Protein AF-0000000066233505 (afdb_homodimer)

pLDDT: mean 95.92, std 7.42, range [32.66, 98.94]

InterPro domains:
  IPR002314 Aminoacyl-tRNA synthetase, class II (G/ P/ S/T) [PF00587] (242-421)
  IPR002317 Serine-tRNA ligase, type1 [MF_00176] (1-443)
  IPR002317 Serine-tRNA ligase, type1 [PIRSF001529] (1-445)
  IPR002317 Serine-tRNA ligase, type1 [PR00981] (285-297)
  IPR002317 Serine-tRNA ligase, type1 [PR00981] (297-310)
  IPR002317 Serine-tRNA ligase, type1 [PR00981] (337-350)
  IPR002317 Serine-tRNA ligase, type1 [PR00981] (354-370)
  IPR002317 Serine-tRNA ligase, type1 [PR00981] (372-388)
  IPR002317 Serine-tRNA ligase, type1 [PTHR11778] (1-444)
  IPR002317 Serine-tRNA ligase, type1 [TIGR00414] (1-438)
  IPR006195 Aminoacyl-tRNA synthetase, class II [PS50862] (199-431)
  IPR010978 Class I and II aminoacyl-tRNA synthetase, tRNA-binding arm [SSF46589] (1-115)
  IPR015866 Serine-tRNA synthetase, type1, N-terminal [PF02403] (1-109)
  IPR033729 Serine-tRNA ligase catalytic core domain [cd00770] (122-438)
  IPR042103 Serine-tRNA synthetase, type1, N-terminal domain superfamily [G3DSA:1.10.287.40] (1-107)
  IPR045864 Class II Aminoacyl-tRNA synthetase/Biotinyl protein ligase (BPL) and lipoyl protein ligase (LPL) [G3DSA:3.30.930.10] (108-455)
  IPR045864 Class II Aminoacyl-tRNA synthetase/Biotinyl protein ligase (BPL) and lipoyl protein ligase (LPL) [SSF55681] (157-446)

Organism: Thermococcus gammatolerans (strain DSM 15229 / JCM 11827 / EJ3) (NCBI:txid593117)

Sequence (910 aa):
MLDIKLIREKPELVKKDLIKRGETEKVKWIDEILELDRKWRENLKKINQLRKERNQLAVQIGKRKKAGEPIEDLLARSNEIVKQIEELEKEVEALKKKIDYYLWRLPNITHESVPVGKDDTENVPIRFWGKAKVWEGFLESFKEQSLGKMDYEVLSWRPRLHVDMLELLRGADLERAAKVSGSRFYYLLNELVILDLALIRFALDRLIEKGFTPVIPPYMVRRFVEEGATTFEDFEDVIYKVEGEDLYLIPTAEHPLAGMHANEILDGKDLPLLYVGVSPCFRKEAGTAGKDTKGIFRVHQFHKVEQFVYSRPEESWEWHEKIIANAEELFQELEIPYRVVNICTGDLGYVAAKKYDIEAWMAGQGKFREVVSASNCTDWQARRLNIRFRDKTHEKPKFVHTLNSTAIATSRAIVAILENHQTEEGVVKLPKALWKYTGFKEILPASMKEKCCQDMLDIKLIREKPELVKKDLIKRGETEKVKWIDEILELDRKWRENLKKINQLRKERNQLAVQIGKRKKAGEPIEDLLARSNEIVKQIEELEKEVEALKKKIDYYLWRLPNITHESVPVGKDDTENVPIRFWGKAKVWEGFLESFKEQSLGKMDYEVLSWRPRLHVDMLELLRGADLERAAKVSGSRFYYLLNELVILDLALIRFALDRLIEKGFTPVIPPYMVRRFVEEGATTFEDFEDVIYKVEGEDLYLIPTAEHPLAGMHANEILDGKDLPLLYVGVSPCFRKEAGTAGKDTKGIFRVHQFHKVEQFVYSRPEESWEWHEKIIANAEELFQELEIPYRVVNICTGDLGYVAAKKYDIEAWMAGQGKFREVVSASNCTDWQARRLNIRFRDKTHEKPKFVHTLNSTAIATSRAIVAILENHQTEEGVVKLPKALWKYTGFKEILPASMKEKCCQD

Nearest PDB structures (foldseek):
  2zr2-assembly1_A  TM=9.784E-01  e=4.433E-73  Pyrococcus horikoshii OT3
  2dq3-assembly1_B  TM=9.482E-01  e=4.885E-48  Aquifex aeolicus VF5
  6he3-assembly1_A  TM=9.000E-01  e=5.123E-45  Pseudomonas aeruginosa
  6h9x-assembly1_A  TM=8.844E-01  e=2.457E-43  Klebsiella pneumoniae
  6rlu-assembly1_B  TM=8.668E-01  e=4.268E-40  Trypanosoma brucei gambiense

Radius of gyration: 33.55 Å; Cα contacts (8 Å, |Δi|>4): 1856; chains: 2; bounding box: 93×102×81 Å

Secondary structure (DSSP, 8-state):
---HHHHHH-HHHHHHHHHHTT-GGGHHHHHHHHHHHHHHHHHHHHHHHHHHHHHHHHHHHHHHHHHT---HHHHHHHHHHHHHHHHHHHHHHHHHHHHHHHHTTSPPPPPTTSPP-SSGGG-EEEEEESEEEEEGGGHHHHHHHTTT-SEEEEESSPPPPHHHHHHHTT-EEHHHHHHHT-TT--EEETHHHHHHHHHHHHHHHHHHHTTPEEEE--SEE-HHHHHHHS-HHHHHHH-PBBTTSS-EE-SSTHHHHHHTTTT-EEEGGGPSEEEEEEEEEE---TT-TTSS-STTSS-SEEEEEEEEEEE-GGGHHHHHHHHHHHHHHHHHHTT--EEEEE--GGGS-SS-SEEEEEEEEETTTTEEEEEEEEEE-TTHHHHHHT-EEESSTTSPPEEPEEEEEEEEEHHHHHHHHHHHSB-TTS-EE--HHHHHHHS-SEE--HHHHHHHHH-/---HHHHHH-HHHHHHHHHHTT-GGGHHHHHHHHHHHHHHHHHHHHHHHHHHHHHHHHHHHHHHHHHT---HHHHHHHHHHHHHHHHHHHHHHHHHHHHHHHHTTSPPPPPTTSPP-SSGGG-EEEEEESEEEEEGGGHHHHHHHTTT-SEEEEESSPPPPHHHHHHHTT-EEHHHHHHHT-TT--EEETHHHHHHHHHHHHHHHHHHHTTPEEEE--SEE-HHHHHHHS-HHHHHHH-PBBTTSS-EE-SSTHHHHHHTTTT-EEEGGGPSEEEEEEEEEE---TT-TTSS-STTSS-SEEEEEEEEEEE-GGGHHHHHHHHHHHHHHHHHHTT--EEEEE--GGGS-SS-SEEEEEEEEETTTTEEEEEEEEEE-TTHHHHHHT-EEESSTTSPPEEPEEEEEEEEEHHHHHHHHHHHSB-TTS-EE--HHHHHHHS-SEE--HHHHHHHHH-

Structure (mmCIF, N/CA/C/O backbone):
data_AF-0000000066233505-model_v1
#
loop_
_entity.id
_entity.type
_entity.pdbx_description
1 polymer 'Serine--tRNA ligase'
#
loop_
_atom_site.group_PDB
_atom_site.id
_atom_site.type_symbol
_atom_site.label_atom_id
_atom_site.label_alt_id
_atom_site.label_comp_id
_atom_site.label_asym_id
_atom_site.label_entity_id
_atom_site.label_seq_id
_atom_site.pdbx_PDB_ins_code
_atom_site.Cartn_x
_atom_site.Cartn_y
_atom_site.Cartn_z
_atom_site.occupancy
_atom_site.B_iso_or_equiv
_atom_site.auth_seq_id
_atom_site.auth_comp_id
_atom_site.auth_asym_id
_atom_site.auth_atom_id
_atom_site.pdbx_PDB_model_num
ATOM 1 N N . MET A 1 1 ? 2.344 20.234 19.219 1 91.94 1 MET A N 1
ATOM 2 C CA . MET A 1 1 ? 2.016 20.516 20.609 1 91.94 1 MET A CA 1
ATOM 3 C C . MET A 1 1 ? 1.835 22 20.844 1 91.94 1 MET A C 1
ATOM 5 O O . MET A 1 1 ? 2.154 22.812 19.969 1 91.94 1 MET A O 1
ATOM 9 N N . LEU A 1 2 ? 1.35 22.359 22.016 1 94.12 2 LEU A N 1
ATOM 10 C CA . LEU A 1 2 ? 1.129 23.766 22.312 1 94.12 2 LEU A CA 1
ATOM 11 C C . LEU A 1 2 ? 2.441 24.469 22.672 1 94.12 2 LEU A C 1
ATOM 13 O O . LEU A 1 2 ? 3.334 23.844 23.266 1 94.12 2 LEU A O 1
ATOM 17 N N . ASP A 1 3 ? 2.479 25.672 22.281 1 93.75 3 ASP A N 1
ATOM 18 C CA . ASP A 1 3 ? 3.594 26.516 22.703 1 93.75 3 ASP A CA 1
ATOM 19 C C . ASP A 1 3 ? 3.561 26.75 24.219 1 93.75 3 ASP A C 1
ATOM 21 O O . ASP A 1 3 ? 2.582 27.297 24.734 1 93.75 3 ASP A O 1
ATOM 25 N N . ILE A 1 4 ? 4.59 26.438 24.828 1 94.81 4 ILE A N 1
ATOM 26 C CA . ILE A 1 4 ? 4.66 26.641 26.281 1 94.81 4 ILE A CA 1
ATOM 27 C C . ILE A 1 4 ? 4.508 28.109 26.609 1 94.81 4 ILE A C 1
ATOM 29 O O . ILE A 1 4 ? 3.967 28.469 27.656 1 94.81 4 ILE A O 1
ATOM 33 N N . LYS A 1 5 ? 4.926 28.969 25.75 1 95.19 5 LYS A N 1
ATOM 34 C CA . LYS A 1 5 ? 4.793 30.406 25.953 1 95.19 5 LYS A CA 1
ATOM 35 C C . LYS A 1 5 ? 3.326 30.812 26.031 1 95.19 5 LYS A C 1
ATOM 37 O O . LYS A 1 5 ? 2.967 31.719 26.781 1 95.19 5 LYS A O 1
ATOM 42 N N . LEU A 1 6 ? 2.572 30.188 25.188 1 95.94 6 LEU A N 1
ATOM 43 C CA . LEU A 1 6 ? 1.14 30.453 25.234 1 95.94 6 LEU A CA 1
ATOM 44 C C . LEU A 1 6 ? 0.559 30.109 26.594 1 95.94 6 LEU A C 1
ATOM 46 O O . LEU A 1 6 ? -0.254 30.859 27.141 1 95.94 6 LEU A O 1
ATOM 50 N N . ILE A 1 7 ? 0.954 29.016 27.109 1 96.5 7 ILE A N 1
ATOM 51 C CA . ILE A 1 7 ? 0.475 28.562 28.422 1 96.5 7 ILE A CA 1
ATOM 52 C C . ILE A 1 7 ? 0.943 29.531 29.5 1 96.5 7 ILE A C 1
ATOM 54 O O . ILE A 1 7 ? 0.195 29.844 30.422 1 96.5 7 ILE A O 1
ATOM 58 N N . ARG A 1 8 ? 2.105 30.047 29.328 1 96.06 8 ARG A N 1
ATOM 59 C CA . ARG A 1 8 ? 2.688 30.984 30.281 1 96.06 8 ARG A CA 1
ATOM 60 C C . ARG A 1 8 ? 1.953 32.312 30.266 1 96.06 8 ARG A C 1
ATOM 62 O O . ARG A 1 8 ? 1.652 32.906 31.312 1 96.06 8 ARG A O 1
ATOM 69 N N . GLU A 1 9 ? 1.676 32.719 29.125 1 96.75 9 GLU A N 1
ATOM 70 C CA . GLU A 1 9 ? 1.161 34.062 28.938 1 96.75 9 GLU A CA 1
ATOM 71 C C . GLU A 1 9 ? -0.361 34.094 29.047 1 96.75 9 GLU A C 1
ATOM 73 O O . GLU A 1 9 ? -0.935 35.094 29.516 1 96.75 9 GLU A O 1
ATOM 78 N N . LYS A 1 10 ? -0.975 33.062 28.594 1 97.12 10 LYS A N 1
ATOM 79 C CA . LYS A 1 10 ? -2.436 33.062 28.578 1 97.12 10 LYS A CA 1
ATOM 80 C C . LYS A 1 10 ? -2.975 31.719 29.094 1 97.12 10 LYS A C 1
ATOM 82 O O . LYS A 1 10 ? -3.756 31.047 28.406 1 97.12 10 LYS A O 1
ATOM 87 N N . PRO A 1 11 ? -2.666 31.375 30.312 1 97.44 11 PRO A N 1
ATOM 88 C CA . PRO A 1 11 ? -3.117 30.094 30.844 1 97.44 11 PRO A CA 1
ATOM 89 C C . PRO A 1 11 ? -4.641 29.953 30.859 1 97.44 11 PRO A C 1
ATOM 91 O O . PRO A 1 11 ? -5.168 28.875 30.625 1 97.44 11 PRO A O 1
ATOM 94 N N . GLU A 1 12 ? -5.332 31.094 31.094 1 97.38 12 GLU A N 1
ATOM 95 C CA . GLU A 1 12 ? -6.789 31.047 31.188 1 97.38 12 GLU A CA 1
ATOM 96 C C . GLU A 1 12 ? -7.414 30.734 29.828 1 97.38 12 GLU A C 1
ATOM 98 O O . GLU A 1 12 ? -8.453 30.062 29.766 1 97.38 12 GLU A O 1
ATOM 103 N N . LEU A 1 13 ? -6.844 31.219 28.844 1 97 13 LEU A N 1
ATOM 104 C CA . LEU A 1 13 ? -7.309 30.906 27.5 1 97 13 LEU A CA 1
ATOM 105 C C . LEU A 1 13 ? -7.234 29.406 27.234 1 97 13 LEU A C 1
ATOM 107 O O . LEU A 1 13 ? -8.172 28.828 26.688 1 97 13 LEU A O 1
ATOM 111 N N . VAL A 1 14 ? -6.145 28.781 27.609 1 97.81 14 VAL A N 1
ATOM 112 C CA . VAL A 1 14 ? -5.93 27.359 27.406 1 97.81 14 VAL A CA 1
ATOM 113 C C . VAL A 1 14 ? -6.918 26.547 28.25 1 97.81 14 VAL A C 1
ATOM 115 O O . VAL A 1 14 ? -7.527 25.594 27.766 1 97.81 14 VAL A O 1
ATOM 118 N N . LYS A 1 15 ? -7.086 26.969 29.484 1 97.81 15 LYS A N 1
ATOM 119 C CA . LYS A 1 15 ? -8.016 26.281 30.391 1 97.81 15 LYS A CA 1
ATOM 120 C C . LYS A 1 15 ? -9.445 26.344 29.844 1 97.81 15 LYS A C 1
ATOM 122 O O . LYS A 1 15 ? -10.148 25.328 29.844 1 97.81 15 LYS A O 1
ATOM 127 N N . LYS A 1 16 ? -9.836 27.516 29.406 1 97.31 16 LYS A N 1
ATOM 128 C CA . LYS A 1 16 ? -11.188 27.703 28.875 1 97.31 16 LYS A CA 1
ATOM 129 C C . LYS A 1 16 ? -11.406 26.812 27.656 1 97.31 16 LYS A C 1
ATOM 131 O O . LYS A 1 16 ? -12.5 26.281 27.453 1 97.31 16 LYS A O 1
ATOM 136 N N . ASP A 1 17 ? -10.422 26.75 26.812 1 97.19 17 ASP A N 1
ATOM 137 C CA . ASP A 1 17 ? -10.531 25.922 25.609 1 97.19 17 ASP A CA 1
ATOM 138 C C . ASP A 1 17 ? -10.648 24.438 25.969 1 97.19 17 ASP A C 1
ATOM 140 O O . ASP A 1 17 ? -11.367 23.703 25.297 1 97.19 17 ASP A O 1
ATOM 14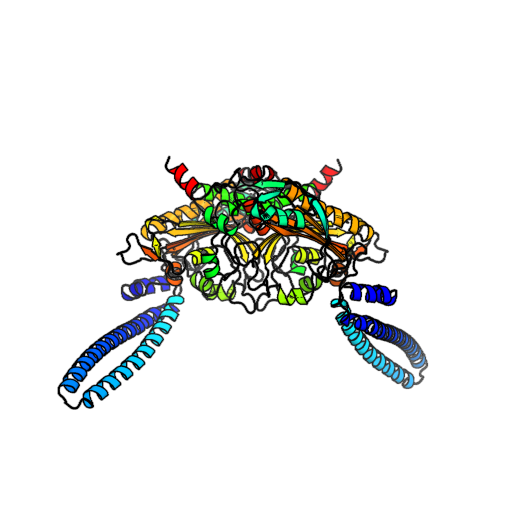4 N N . LEU A 1 18 ? -9.852 23.984 26.969 1 97.25 18 LEU A N 1
ATOM 145 C CA . LEU A 1 18 ? -9.945 22.609 27.438 1 97.25 18 LEU A CA 1
ATOM 146 C C . LEU A 1 18 ? -11.359 22.297 27.906 1 97.25 18 LEU A C 1
ATOM 148 O O . LEU A 1 18 ? -11.883 21.203 27.641 1 97.25 18 LEU A O 1
ATOM 152 N N . ILE A 1 19 ? -11.93 23.234 28.578 1 96.19 19 ILE A N 1
ATOM 153 C CA . ILE A 1 19 ? -13.297 23.062 29.062 1 96.19 19 ILE A CA 1
ATOM 154 C C . ILE A 1 19 ? -14.258 22.969 27.891 1 96.19 19 ILE A C 1
ATOM 156 O O . ILE A 1 19 ? -15.133 22.109 27.859 1 96.19 19 ILE A O 1
ATOM 160 N N . LYS A 1 20 ? -14.078 23.875 27 1 95 20 LYS A N 1
ATOM 161 C CA . LYS A 1 20 ? -14.898 23.891 25.781 1 95 20 LYS A CA 1
ATOM 162 C C . LYS A 1 20 ? -14.836 22.562 25.062 1 95 20 LYS A C 1
ATOM 164 O O . LYS A 1 20 ? -15.828 22.109 24.484 1 95 20 LYS A O 1
ATOM 169 N N . ARG A 1 21 ? -13.703 21.828 25.062 1 95.12 21 ARG A N 1
ATOM 170 C CA . ARG A 1 21 ? -13.484 20.562 24.375 1 95.12 21 ARG A CA 1
ATOM 171 C C . ARG A 1 21 ? -13.93 19.391 25.234 1 95.12 21 ARG A C 1
ATOM 173 O O . ARG A 1 21 ? -13.898 18.234 24.781 1 95.12 21 ARG A O 1
ATOM 180 N N . GLY A 1 22 ? -14.273 19.656 26.438 1 92.12 22 GLY A N 1
ATOM 181 C CA . GLY A 1 22 ? -14.711 18.609 27.344 1 92.12 22 GLY A CA 1
ATOM 182 C C . GLY A 1 22 ? -13.562 17.922 28.062 1 92.12 22 GLY A C 1
ATOM 183 O O . GLY A 1 22 ? -13.742 16.859 28.656 1 92.12 22 GLY A O 1
ATOM 184 N N . GLU A 1 23 ? -12.344 18.5 27.984 1 93.5 23 GLU A N 1
ATOM 185 C CA . GLU A 1 23 ? -11.156 17.953 28.641 1 93.5 23 GLU A CA 1
ATOM 186 C C . GLU A 1 23 ? -10.953 18.562 30.016 1 93.5 23 GLU A C 1
ATOM 188 O O . GLU A 1 23 ? -9.867 19.062 30.328 1 93.5 23 GLU A O 1
ATOM 193 N N . THR A 1 24 ? -11.836 18.375 30.859 1 93.88 24 THR A N 1
ATOM 194 C CA . THR A 1 24 ? -11.867 19.062 32.156 1 93.88 24 THR A CA 1
ATOM 195 C C . THR A 1 24 ? -10.758 18.531 33.062 1 93.88 24 THR A C 1
ATOM 197 O O . THR A 1 24 ? -10.195 19.281 33.844 1 93.88 24 THR A O 1
ATOM 200 N N . GLU A 1 25 ? -10.43 17.312 32.906 1 94.44 25 GLU A N 1
ATOM 201 C CA . GLU A 1 25 ? -9.422 16.703 33.75 1 94.44 25 GLU A CA 1
ATOM 202 C C . GLU A 1 25 ? -8.031 17.281 33.469 1 94.44 25 GLU A C 1
ATOM 204 O O . GLU A 1 25 ? -7.16 17.25 34.344 1 94.44 25 GLU A O 1
ATOM 209 N N . LYS A 1 26 ? -7.895 17.859 32.344 1 96.19 26 LYS A N 1
ATOM 210 C CA . LYS A 1 26 ? -6.57 18.328 31.953 1 96.19 26 LYS A CA 1
ATOM 211 C C . LYS A 1 26 ? -6.383 19.797 32.344 1 96.19 26 LYS A C 1
ATOM 213 O O . LYS A 1 26 ? -5.285 20.344 32.188 1 96.19 26 LYS A O 1
ATOM 218 N N . VAL A 1 27 ? -7.367 20.406 32.844 1 97.25 27 VAL A N 1
ATOM 219 C CA . VAL A 1 27 ? -7.27 21.797 33.281 1 97.25 27 VAL A CA 1
ATOM 220 C C . VAL A 1 27 ? -6.195 21.922 34.344 1 97.25 27 VAL A C 1
ATOM 222 O O . VAL A 1 27 ? -5.422 22.891 34.344 1 97.25 27 VAL A O 1
ATOM 225 N N . LYS A 1 28 ? -6.133 20.922 35.219 1 96.75 28 LYS A N 1
ATOM 226 C CA . LYS A 1 28 ? -5.156 20.938 36.312 1 96.75 28 LYS A CA 1
ATOM 227 C C . LYS A 1 28 ? -3.734 20.812 35.781 1 96.75 28 LYS A C 1
ATOM 229 O O . LYS A 1 28 ? -2.781 21.25 36.438 1 96.75 28 LYS A O 1
ATOM 234 N N . TRP A 1 29 ? -3.633 20.203 34.625 1 97.38 29 TRP A N 1
ATOM 235 C CA . TRP A 1 29 ? -2.316 20.047 34 1 97.38 29 TRP A CA 1
ATOM 236 C C . TRP A 1 29 ? -1.686 21.391 33.688 1 97.38 29 TRP A C 1
ATOM 238 O O . TRP A 1 29 ? -0.46 21.531 33.719 1 97.38 29 TRP A O 1
ATOM 248 N N . ILE A 1 30 ? -2.49 22.391 33.406 1 97.69 30 ILE A N 1
ATOM 249 C CA . ILE A 1 30 ? -1.989 23.719 33.062 1 97.69 30 ILE A CA 1
ATOM 250 C C . ILE A 1 30 ? -1.25 24.328 34.25 1 97.69 30 ILE A C 1
ATOM 252 O O . ILE A 1 30 ? -0.148 24.859 34.094 1 97.69 30 ILE A O 1
ATOM 256 N N . ASP A 1 31 ? -1.812 24.172 35.406 1 96.94 31 ASP A N 1
ATOM 257 C CA . ASP A 1 31 ? -1.163 24.672 36.594 1 96.94 31 ASP A CA 1
ATOM 258 C C . ASP A 1 31 ? 0.126 23.906 36.906 1 96.94 31 ASP A C 1
ATOM 260 O O . ASP A 1 31 ? 1.127 24.5 37.312 1 96.94 31 ASP A O 1
ATOM 264 N N . GLU A 1 32 ? -0.002 22.688 36.719 1 97.25 32 GLU A N 1
ATOM 265 C CA . GLU A 1 32 ? 1.181 21.859 36.938 1 97.25 32 GLU A CA 1
ATOM 266 C C . GLU A 1 32 ? 2.305 22.25 35.969 1 97.25 32 GLU A C 1
ATOM 268 O O . GLU A 1 32 ? 3.469 22.328 36.375 1 97.25 32 GLU A O 1
ATOM 273 N N . ILE A 1 33 ? 1.973 22.469 34.719 1 97.94 33 ILE A N 1
ATOM 274 C CA . ILE A 1 33 ? 2.953 22.859 33.719 1 97.94 33 ILE A CA 1
ATOM 275 C C . ILE A 1 33 ? 3.596 24.188 34.125 1 97.94 33 ILE A C 1
ATOM 277 O O . ILE A 1 33 ? 4.812 24.344 34 1 97.94 33 ILE A O 1
ATOM 281 N N . LEU A 1 34 ? 2.775 25.125 34.562 1 97.75 34 LEU A N 1
ATOM 282 C CA . LEU A 1 34 ? 3.275 26.438 34.969 1 97.75 34 LEU A CA 1
ATOM 283 C C . LEU A 1 34 ? 4.27 26.312 36.125 1 97.75 34 LEU A C 1
ATOM 285 O O . LEU A 1 34 ? 5.301 26.984 36.125 1 97.75 34 LEU A O 1
ATOM 289 N N . GLU A 1 35 ? 3.971 25.438 37.062 1 97.88 35 GLU A N 1
ATOM 290 C CA . GLU A 1 35 ? 4.863 25.219 38.188 1 97.88 35 GLU A CA 1
ATOM 291 C C . GLU A 1 35 ? 6.172 24.578 37.75 1 97.88 35 GLU A C 1
ATOM 293 O O . GLU A 1 35 ? 7.254 25.016 38.156 1 97.88 35 GLU A O 1
ATOM 298 N N . LEU A 1 36 ? 6.012 23.562 37 1 98.19 36 LEU A N 1
ATOM 299 C CA . LEU A 1 36 ? 7.188 22.875 36.5 1 98.19 36 LEU A CA 1
ATOM 300 C C . LEU A 1 36 ? 8.055 23.797 35.656 1 98.19 36 LEU A C 1
ATOM 302 O O . LEU A 1 36 ? 9.281 23.781 35.75 1 98.19 36 LEU A O 1
ATOM 306 N N . ASP A 1 37 ? 7.422 24.578 34.812 1 97.31 37 ASP A N 1
ATOM 307 C CA . ASP A 1 37 ? 8.125 25.516 33.938 1 97.31 37 ASP A CA 1
ATOM 308 C C . ASP A 1 37 ? 8.883 26.562 34.75 1 97.31 37 ASP A C 1
ATOM 310 O O . ASP A 1 37 ? 10.008 26.922 34.406 1 97.31 37 ASP A O 1
ATOM 314 N N . ARG A 1 38 ? 8.273 27.031 35.781 1 97.38 38 ARG A N 1
ATOM 315 C CA . ARG A 1 38 ? 8.922 28 36.656 1 97.38 38 ARG A CA 1
ATOM 316 C C . ARG A 1 38 ? 10.18 27.391 37.281 1 97.38 38 ARG A C 1
ATOM 318 O O . ARG A 1 38 ? 11.242 28.016 37.281 1 97.38 38 ARG A O 1
ATOM 325 N N . LYS A 1 39 ? 10.016 26.25 37.812 1 97.88 39 LYS A N 1
ATOM 326 C CA . LYS A 1 39 ? 11.148 25.562 38.406 1 97.88 39 LYS A CA 1
ATOM 327 C C . LYS A 1 39 ? 12.258 25.328 37.406 1 97.88 39 LYS A C 1
ATOM 329 O O . LYS A 1 39 ? 13.438 25.469 37.719 1 97.88 39 LYS A O 1
ATOM 334 N N . TRP A 1 40 ? 11.859 24.906 36.25 1 97.62 40 TRP A N 1
ATOM 335 C CA . TRP A 1 40 ? 12.805 24.656 35.156 1 97.62 40 TRP A CA 1
ATOM 336 C C . TRP A 1 40 ? 13.602 25.906 34.812 1 97.62 40 TRP A C 1
ATOM 338 O O . TRP A 1 40 ? 14.836 25.875 34.75 1 97.62 40 TRP A O 1
ATOM 348 N N . ARG A 1 41 ? 12.945 27.047 34.719 1 96.62 41 ARG A N 1
ATOM 349 C CA . ARG A 1 41 ? 13.586 28.312 34.375 1 96.62 41 ARG A CA 1
ATOM 350 C C . ARG A 1 41 ? 14.477 28.781 35.5 1 96.62 41 ARG A C 1
ATOM 352 O O . ARG A 1 41 ? 15.562 29.328 35.281 1 96.62 41 ARG A O 1
ATOM 359 N N . GLU A 1 42 ? 14.055 28.578 36.688 1 97.62 42 GLU A N 1
ATOM 360 C CA . GLU A 1 42 ? 14.852 28.953 37.844 1 97.62 42 GLU A CA 1
ATOM 361 C C . GLU A 1 42 ? 16.141 28.156 37.906 1 97.62 42 GLU A C 1
ATOM 363 O O . GLU A 1 42 ? 17.219 28.703 38.188 1 97.62 42 GLU A O 1
ATOM 368 N N . ASN A 1 43 ? 15.906 26.859 37.688 1 97.94 43 ASN A N 1
ATOM 369 C CA . ASN A 1 43 ? 17.078 26 37.719 1 97.94 43 ASN A CA 1
ATOM 370 C C . ASN A 1 43 ? 18.062 26.359 36.594 1 97.94 43 ASN A C 1
ATOM 372 O O . ASN A 1 43 ? 19.281 26.312 36.781 1 97.94 43 ASN A O 1
ATOM 376 N N . LEU A 1 44 ? 17.578 26.719 35.469 1 97.12 44 LEU A N 1
ATOM 377 C CA . LEU A 1 44 ? 18.438 27.141 34.375 1 97.12 44 LEU A CA 1
ATOM 378 C C . LEU A 1 44 ? 19.188 28.406 34.719 1 97.12 44 LEU A C 1
ATOM 380 O O . LEU A 1 44 ? 20.375 28.547 34.406 1 97.12 44 LEU A O 1
ATOM 384 N N . LYS A 1 45 ? 18.531 29.297 35.375 1 97.06 45 LYS A N 1
ATOM 385 C CA . LYS A 1 45 ? 19.172 30.531 35.812 1 97.06 45 LYS A CA 1
ATOM 386 C C . LYS A 1 45 ? 20.281 30.25 36.812 1 97.06 45 LYS A C 1
ATOM 388 O O . LYS A 1 45 ? 21.359 30.844 36.75 1 97.06 45 LYS A O 1
ATOM 393 N N . LYS A 1 46 ? 19.984 29.406 37.719 1 97.5 46 LYS A N 1
ATOM 394 C CA . LYS A 1 46 ? 20.969 29.016 38.719 1 97.5 46 LYS A CA 1
ATOM 395 C C . LYS A 1 46 ? 22.188 28.391 38.062 1 97.5 46 LYS A C 1
ATOM 397 O O . LYS A 1 46 ? 23.328 28.672 38.469 1 97.5 46 LYS A O 1
ATOM 402 N N . ILE A 1 47 ? 21.938 27.531 37.156 1 97.44 47 ILE A N 1
ATOM 403 C CA . ILE A 1 47 ? 23.031 26.875 36.438 1 97.44 47 ILE A CA 1
ATOM 404 C C . ILE A 1 47 ? 23.891 27.922 35.75 1 97.44 47 ILE A C 1
ATOM 406 O O . ILE A 1 47 ? 25.125 27.859 35.812 1 97.44 47 ILE A O 1
ATOM 410 N N . ASN A 1 48 ? 23.281 28.875 35.125 1 97.06 48 ASN A N 1
ATOM 411 C CA . ASN A 1 48 ? 24.016 29.938 34.438 1 97.06 48 ASN A CA 1
ATOM 412 C C . ASN A 1 48 ? 24.812 30.781 35.406 1 97.06 48 ASN A C 1
ATOM 414 O O . ASN A 1 48 ? 25.938 31.188 35.125 1 97.06 48 ASN A O 1
ATOM 418 N N . GLN A 1 49 ? 24.297 31.016 36.531 1 97.25 49 GLN A N 1
ATOM 419 C CA . GLN A 1 49 ? 25 31.766 37.562 1 97.25 49 GLN A CA 1
ATOM 420 C C . GLN A 1 49 ? 26.203 30.984 38.094 1 97.25 49 GLN A C 1
ATOM 422 O O . GLN A 1 49 ? 27.281 31.562 38.312 1 97.25 49 GLN A O 1
ATOM 427 N N . LEU A 1 50 ? 25.953 29.719 38.281 1 97.12 50 LEU A N 1
ATOM 428 C CA . LEU A 1 50 ? 27.031 28.859 38.781 1 97.12 50 LEU A CA 1
ATOM 429 C C . LEU A 1 50 ? 28.141 28.734 37.75 1 97.12 50 LEU A C 1
ATOM 431 O O . LEU A 1 50 ? 29.328 28.703 38.125 1 97.12 50 LEU A O 1
ATOM 435 N N . ARG A 1 51 ? 27.812 28.672 36.531 1 96.38 51 ARG A N 1
ATOM 436 C CA . ARG A 1 51 ? 28.812 28.609 35.469 1 96.38 51 ARG A CA 1
ATOM 437 C C . ARG A 1 51 ? 29.641 29.891 35.438 1 96.38 51 ARG A C 1
ATOM 439 O O . ARG A 1 51 ? 30.859 29.844 35.25 1 96.38 51 ARG A O 1
ATOM 446 N N . LYS A 1 52 ? 28.984 31.016 35.688 1 96.25 52 LYS A N 1
ATOM 447 C CA . LYS A 1 52 ? 29.672 32.281 35.75 1 96.25 52 LYS A CA 1
ATOM 448 C C . LYS A 1 52 ? 30.641 32.312 36.938 1 96.25 52 LYS A C 1
ATOM 450 O O . LYS A 1 52 ? 31.781 32.781 36.812 1 96.25 52 LYS A O 1
ATOM 455 N N . GLU A 1 53 ? 30.141 31.906 38 1 96.12 53 GLU A N 1
ATOM 456 C CA . GLU A 1 53 ? 30.984 31.844 39.188 1 96.12 53 GLU A CA 1
ATOM 457 C C . GLU A 1 53 ? 32.188 30.922 39 1 96.12 53 GLU A C 1
ATOM 459 O O . GLU A 1 53 ? 33.281 31.234 39.438 1 96.12 53 GLU A O 1
ATOM 464 N N . ARG A 1 54 ? 31.969 29.812 38.375 1 95 54 ARG A N 1
ATOM 465 C CA . ARG A 1 54 ? 33.031 28.859 38.125 1 95 54 ARG A CA 1
ATOM 466 C C . ARG A 1 54 ? 34.094 29.469 37.219 1 95 54 ARG A C 1
ATOM 468 O O . ARG A 1 54 ? 35.312 29.25 37.438 1 95 54 ARG A O 1
ATOM 475 N N . ASN A 1 55 ? 33.656 30.234 36.312 1 94.94 55 ASN A N 1
ATOM 476 C CA . ASN A 1 55 ? 34.594 30.922 35.406 1 94.94 55 ASN A CA 1
ATOM 477 C C . ASN A 1 55 ? 35.406 31.953 36.156 1 94.94 55 ASN A C 1
ATOM 479 O O . ASN A 1 55 ? 36.594 32.094 35.906 1 94.94 55 ASN A O 1
ATOM 483 N N . GLN A 1 56 ? 34.75 32.656 37.062 1 95.44 56 GLN A N 1
ATOM 484 C CA . GLN A 1 56 ? 35.469 33.625 37.875 1 95.44 56 GLN A CA 1
ATOM 485 C C . GLN A 1 56 ? 36.469 32.969 38.781 1 95.44 56 GLN A C 1
ATOM 487 O O . GLN A 1 56 ? 37.594 33.469 38.969 1 95.44 56 GLN A O 1
ATOM 492 N N . LEU A 1 57 ? 36.062 31.828 39.312 1 94.75 57 LEU A N 1
ATOM 493 C CA . LEU A 1 57 ? 36.969 31.062 40.188 1 94.75 57 LEU A CA 1
ATOM 494 C C . LEU A 1 57 ? 38.188 30.562 39.375 1 94.75 57 LEU A C 1
ATOM 496 O O . LEU A 1 57 ? 39.281 30.531 39.906 1 94.75 57 LEU A O 1
ATOM 500 N N . ALA A 1 58 ? 37.969 30.172 38.188 1 93.62 58 ALA A N 1
ATOM 501 C CA . ALA A 1 58 ? 39.062 29.672 37.344 1 93.62 58 ALA A CA 1
ATOM 502 C C . ALA A 1 58 ? 40.094 30.766 37.094 1 93.62 58 ALA A C 1
ATOM 504 O O . ALA A 1 58 ? 41.281 30.5 37.094 1 93.62 58 ALA A O 1
ATOM 505 N N . VAL A 1 59 ? 39.562 32 36.938 1 94.31 59 VAL A N 1
ATOM 506 C CA . VAL A 1 59 ? 40.469 33.156 36.75 1 94.31 59 VAL A CA 1
ATOM 507 C C . VAL A 1 59 ? 41.25 33.406 38.031 1 94.31 59 VAL A C 1
ATOM 509 O O . VAL A 1 59 ? 42.469 33.656 38 1 94.31 59 VAL A O 1
ATOM 512 N N . GLN A 1 60 ? 40.594 33.344 39.156 1 94.69 60 GLN A N 1
ATOM 513 C CA . GLN A 1 60 ? 41.25 33.562 40.438 1 94.69 60 GLN A CA 1
ATOM 514 C C . GLN A 1 60 ? 42.281 32.5 40.75 1 94.69 60 GLN A C 1
ATOM 516 O O . GLN A 1 60 ? 43.344 32.781 41.281 1 94.69 60 GLN A O 1
ATOM 521 N N . ILE A 1 61 ? 41.969 31.297 40.438 1 94.12 61 ILE A N 1
ATOM 522 C CA . ILE A 1 61 ? 42.875 30.172 40.625 1 94.12 61 ILE A CA 1
ATOM 523 C C . ILE A 1 61 ? 44.156 30.391 39.781 1 94.12 61 ILE A C 1
ATOM 525 O O . ILE A 1 61 ? 45.25 30.172 40.281 1 94.12 61 ILE A O 1
ATOM 529 N N . GLY A 1 62 ? 43.969 30.891 38.625 1 92.19 62 GLY A N 1
ATOM 530 C CA . GLY A 1 62 ? 45.125 31.172 37.75 1 92.19 62 GLY A CA 1
ATOM 531 C C . GLY A 1 62 ? 46.031 32.25 38.312 1 92.19 62 GLY A C 1
ATOM 532 O O . GLY A 1 62 ? 47.25 32.125 38.281 1 92.19 62 GLY A O 1
ATOM 533 N N . LYS A 1 63 ? 45.406 33.281 38.812 1 94.12 63 LYS A N 1
ATOM 534 C CA . LYS A 1 63 ? 46.156 34.375 39.375 1 94.12 63 LYS A CA 1
ATOM 535 C C . LYS A 1 63 ? 46.906 33.969 40.625 1 94.12 63 LYS A C 1
ATOM 537 O O . LYS A 1 63 ? 48.094 34.312 40.781 1 94.12 63 LYS A O 1
ATOM 542 N N . ARG A 1 64 ? 46.281 33.219 41.5 1 93.94 64 ARG A N 1
ATOM 543 C CA . ARG A 1 64 ? 46.938 32.781 42.75 1 93.94 64 ARG A CA 1
ATOM 544 C C . ARG A 1 64 ? 48.062 31.797 42.469 1 93.94 64 ARG A C 1
ATOM 546 O O . ARG A 1 64 ? 49.062 31.797 43.156 1 93.94 64 ARG A O 1
ATOM 553 N N . LYS A 1 65 ? 47.844 30.953 41.5 1 92.25 65 LYS A N 1
ATOM 554 C CA . LYS A 1 65 ? 48.875 30 41.094 1 92.25 65 LYS A CA 1
ATOM 555 C C . LYS A 1 65 ? 50.125 30.734 40.625 1 92.25 65 LYS A C 1
ATOM 557 O O . LYS A 1 65 ? 51.25 30.359 40.969 1 92.25 65 LYS A O 1
ATOM 562 N N . LYS A 1 66 ? 49.906 31.797 39.906 1 93.06 66 LYS A N 1
ATOM 563 C CA . LYS A 1 66 ? 51 32.594 39.406 1 93.06 66 LYS A CA 1
ATOM 564 C C . LYS A 1 66 ? 51.719 33.344 40.531 1 93.06 66 LYS A C 1
ATOM 566 O O . LYS A 1 66 ? 52.938 33.594 40.438 1 93.06 66 LYS A O 1
ATOM 571 N N . ALA A 1 67 ? 50.969 33.656 41.5 1 94.38 67 ALA A N 1
ATOM 572 C CA . ALA A 1 67 ? 51.531 34.406 42.625 1 94.38 67 ALA A CA 1
ATOM 573 C C . ALA A 1 67 ? 52.094 33.469 43.656 1 94.38 67 ALA A C 1
ATOM 575 O O . ALA A 1 67 ? 52.656 33.938 44.656 1 94.38 67 ALA A O 1
ATOM 576 N N . GLY A 1 68 ? 51.969 32.219 43.5 1 92 68 GLY A N 1
ATOM 577 C CA . GLY A 1 68 ? 52.5 31.234 44.438 1 92 68 GLY A CA 1
ATOM 578 C C . GLY A 1 68 ? 51.688 31.078 45.688 1 92 68 GLY A C 1
ATOM 579 O O . GLY A 1 68 ? 52.188 30.656 46.719 1 92 68 GLY A O 1
ATOM 580 N N . GLU A 1 69 ? 50.438 31.469 45.594 1 93.5 69 GLU A N 1
ATOM 581 C CA . GLU A 1 69 ? 49.5 31.406 46.719 1 93.5 69 GLU A CA 1
ATOM 582 C C . GLU A 1 69 ? 48.719 30.109 46.719 1 93.5 69 GLU A C 1
ATOM 584 O O . GLU A 1 69 ? 48.531 29.484 45.656 1 93.5 69 GLU A O 1
ATOM 589 N N . PRO A 1 70 ? 48.375 29.641 47.906 1 93.12 70 PRO A N 1
ATOM 590 C CA . PRO A 1 70 ? 47.594 28.406 47.969 1 93.12 70 PRO A CA 1
ATOM 591 C C . PRO A 1 70 ? 46.219 28.531 47.281 1 93.12 70 PRO A C 1
ATOM 593 O O . PRO A 1 70 ? 45.562 29.578 47.406 1 93.12 70 PRO A O 1
ATOM 596 N N . ILE A 1 71 ? 45.812 27.5 46.562 1 93.81 71 ILE A N 1
ATOM 597 C CA . ILE A 1 71 ? 44.562 27.594 45.75 1 93.81 71 ILE A CA 1
ATOM 598 C C . ILE A 1 71 ? 43.594 26.5 46.219 1 93.81 71 ILE A C 1
ATOM 600 O O . ILE A 1 71 ? 42.562 26.312 45.562 1 93.81 71 ILE A O 1
ATOM 604 N N . GLU A 1 72 ? 43.875 25.812 47.188 1 92.12 72 GLU A N 1
ATOM 605 C CA . GLU A 1 72 ? 43.094 24.656 47.625 1 92.12 72 GLU A CA 1
ATOM 606 C C . GLU A 1 72 ? 41.656 25.047 47.938 1 92.12 72 GLU A C 1
ATOM 608 O O . GLU A 1 72 ? 40.719 24.297 47.625 1 92.12 72 GLU A O 1
ATOM 613 N N . ASP A 1 73 ? 41.5 26.25 48.469 1 92.69 73 ASP A N 1
ATOM 614 C CA . ASP A 1 73 ? 40.156 26.719 48.844 1 92.69 73 ASP A CA 1
ATOM 615 C C . ASP A 1 73 ? 39.344 27.016 47.594 1 92.69 73 ASP A C 1
ATOM 617 O O . ASP A 1 73 ? 38.156 26.672 47.5 1 92.69 73 ASP A O 1
ATOM 621 N N . LEU A 1 74 ? 39.969 27.547 46.594 1 94.44 74 LEU A N 1
ATOM 622 C CA . LEU A 1 74 ? 39.312 27.875 45.312 1 94.44 74 LEU A CA 1
ATOM 623 C C . LEU A 1 74 ? 38.969 26.609 44.531 1 94.44 74 LEU A C 1
ATOM 625 O O . LEU A 1 74 ? 37.906 26.531 43.906 1 94.44 74 LEU A O 1
ATOM 629 N N . LEU A 1 75 ? 39.812 25.656 44.688 1 93.44 75 LEU A N 1
ATOM 630 C CA . LEU A 1 75 ? 39.594 24.391 44 1 93.44 75 LEU A CA 1
ATOM 631 C C . LEU A 1 75 ? 38.438 23.641 44.625 1 93.44 75 LEU A C 1
ATOM 633 O O . LEU A 1 75 ? 37.625 23.016 43.938 1 93.44 75 LEU A O 1
ATOM 637 N N . ALA A 1 76 ? 38.438 23.734 45.906 1 94.38 76 ALA A N 1
ATOM 638 C CA . ALA A 1 76 ? 37.344 23.078 46.594 1 94.38 76 ALA A CA 1
ATOM 639 C C . ALA A 1 76 ? 36 23.703 46.25 1 94.38 76 ALA A C 1
ATOM 641 O O . ALA A 1 76 ? 35 23 46.062 1 94.38 76 ALA A O 1
ATOM 642 N N . ARG A 1 77 ? 36 24.969 46.094 1 95.12 77 ARG A N 1
ATOM 643 C CA . ARG A 1 77 ? 34.781 25.672 45.719 1 95.12 77 ARG A CA 1
ATOM 644 C C . ARG A 1 77 ? 34.375 25.359 44.281 1 95.12 77 ARG A C 1
ATOM 646 O O . ARG A 1 77 ? 33.188 25.188 44 1 95.12 77 ARG A O 1
ATOM 653 N N . SER A 1 78 ? 35.312 25.297 43.469 1 94.69 78 SER A N 1
ATOM 654 C CA . SER A 1 78 ? 35.062 24.969 42.062 1 94.69 78 SER A CA 1
ATOM 655 C C . SER A 1 78 ? 34.469 23.562 41.938 1 94.69 78 SER A C 1
ATOM 657 O O . SER A 1 78 ? 33.531 23.359 41.156 1 94.69 78 SER A O 1
ATOM 659 N N . ASN A 1 79 ? 34.969 22.703 42.719 1 95.06 79 ASN A N 1
ATOM 660 C CA . ASN A 1 79 ? 34.438 21.328 42.688 1 95.06 79 ASN A CA 1
ATOM 661 C C . ASN A 1 79 ? 33.031 21.266 43.219 1 95.06 79 ASN A C 1
ATOM 663 O O . ASN A 1 79 ? 32.219 20.469 42.719 1 95.06 79 ASN A O 1
ATOM 667 N N . GLU A 1 80 ? 32.781 22.047 44.156 1 96.06 80 GLU A N 1
ATOM 668 C CA . GLU A 1 80 ? 31.422 22.109 44.688 1 96.06 80 GLU A CA 1
ATOM 669 C C . GLU A 1 80 ? 30.438 22.656 43.656 1 96.06 80 GLU A C 1
ATOM 671 O O . GLU A 1 80 ? 29.312 22.172 43.531 1 96.06 80 GLU A O 1
ATOM 676 N N . ILE A 1 81 ? 30.828 23.578 42.906 1 97 81 ILE A N 1
ATOM 677 C CA . ILE A 1 81 ? 29.984 24.188 41.875 1 97 81 ILE A CA 1
ATOM 678 C C . ILE A 1 81 ? 29.703 23.188 40.781 1 97 81 ILE A C 1
ATOM 680 O O . ILE A 1 81 ? 28.578 23.094 40.281 1 97 81 ILE A O 1
ATOM 684 N N . VAL A 1 82 ? 30.703 22.422 40.5 1 95.62 82 VAL A N 1
ATOM 685 C CA . VAL A 1 82 ? 30.547 21.406 39.438 1 95.62 82 VAL A CA 1
ATOM 686 C C . VAL A 1 82 ? 29.516 20.375 39.875 1 95.62 82 VAL A C 1
ATOM 688 O O . VAL A 1 82 ? 28.688 19.953 39.062 1 95.62 82 VAL A O 1
ATOM 691 N N . LYS A 1 83 ? 29.578 20.047 41.094 1 96.75 83 LYS A N 1
ATOM 692 C CA . LYS A 1 83 ? 28.625 19.078 41.625 1 96.75 83 LYS A CA 1
ATOM 693 C C . LYS A 1 83 ? 27.219 19.641 41.625 1 96.75 83 LYS A C 1
ATOM 695 O O . LYS A 1 83 ? 26.25 18.938 41.312 1 96.75 83 LYS A O 1
ATOM 700 N N . GLN A 1 84 ? 27.109 20.891 41.969 1 96.75 84 GLN A N 1
ATOM 701 C CA . GLN A 1 84 ? 25.812 21.547 41.969 1 96.75 84 GLN A CA 1
ATOM 702 C C . GLN A 1 84 ? 25.219 21.656 40.562 1 96.75 84 GLN A C 1
ATOM 704 O O . GLN A 1 84 ? 24.031 21.438 40.375 1 96.75 84 GLN A O 1
ATOM 709 N N . ILE A 1 85 ? 26.047 21.938 39.656 1 97.19 85 ILE A N 1
ATOM 710 C CA . ILE A 1 85 ? 25.609 22.062 38.281 1 97.19 85 ILE A CA 1
ATOM 711 C C . ILE A 1 85 ? 25.125 20.719 37.75 1 97.19 85 ILE A C 1
ATOM 713 O O . ILE A 1 85 ? 24.078 20.625 37.094 1 97.19 85 ILE A O 1
ATOM 717 N N . GLU A 1 86 ? 25.812 19.688 38.094 1 97 86 GLU A N 1
ATOM 718 C CA . GLU A 1 86 ? 25.438 18.344 37.656 1 97 86 GLU A CA 1
ATOM 719 C C . GLU A 1 86 ? 24.078 17.938 38.219 1 97 86 GLU A C 1
ATOM 721 O O . GLU A 1 86 ? 23.25 17.344 37.531 1 97 86 GLU A O 1
ATOM 726 N N . GLU A 1 87 ? 23.922 18.281 39.406 1 97.25 87 GLU A N 1
ATOM 727 C CA . GLU A 1 87 ? 22.656 17.969 40.062 1 97.25 87 GLU A CA 1
ATOM 728 C C . GLU A 1 87 ? 21.516 18.766 39.469 1 97.25 87 GLU A C 1
ATOM 730 O O . GLU A 1 87 ? 20.438 18.219 39.219 1 97.25 87 GLU A O 1
ATOM 735 N N . LEU A 1 88 ? 21.781 20 39.219 1 97.62 88 LEU A N 1
ATOM 736 C CA . LEU A 1 88 ? 20.75 20.859 38.625 1 97.62 88 LEU A CA 1
ATOM 737 C C . LEU A 1 88 ? 20.438 20.438 37.219 1 97.62 88 LEU A C 1
ATOM 739 O O . LEU A 1 88 ? 19.297 20.531 36.75 1 97.62 88 LEU A O 1
ATOM 743 N N . GLU A 1 89 ? 21.422 20 36.531 1 97.38 89 GLU A N 1
ATOM 744 C CA . GLU A 1 89 ? 21.219 19.547 35.156 1 97.38 89 GLU A CA 1
ATOM 745 C C . GLU A 1 89 ? 20.328 18.297 35.125 1 97.38 89 GLU A C 1
ATOM 747 O O . GLU A 1 89 ? 19.484 18.156 34.25 1 97.38 89 GLU A O 1
ATOM 752 N N . LYS A 1 90 ? 20.531 17.438 36.031 1 97.62 90 LYS A N 1
ATOM 753 C CA . LYS A 1 90 ? 19.672 16.266 36.125 1 97.62 90 LYS A CA 1
ATOM 754 C C . LYS A 1 90 ? 18.234 16.656 36.438 1 97.62 90 LYS A C 1
ATOM 756 O O . LYS A 1 90 ? 17.297 16.094 35.844 1 97.62 90 LYS A O 1
ATOM 761 N N . GLU A 1 91 ? 18.141 17.625 37.25 1 97.06 91 GLU A N 1
ATOM 762 C CA . GLU A 1 91 ? 16.797 18.094 37.594 1 97.06 91 GLU A CA 1
ATOM 763 C C . GLU A 1 91 ? 16.141 18.797 36.406 1 97.06 91 GLU A C 1
ATOM 765 O O . GLU A 1 91 ? 14.938 18.625 36.188 1 97.06 91 GLU A O 1
ATOM 770 N N . VAL A 1 92 ? 16.906 19.578 35.75 1 97.56 92 VAL A N 1
ATOM 771 C CA . VAL A 1 92 ? 16.406 20.297 34.594 1 97.56 92 VAL A CA 1
ATOM 772 C C . VAL A 1 92 ? 15.914 19.312 33.531 1 97.56 92 VAL A C 1
ATOM 774 O O . VAL A 1 92 ? 14.859 19.516 32.938 1 97.56 92 VAL A O 1
ATOM 777 N N . GLU A 1 93 ? 16.625 18.297 33.406 1 97.38 93 GLU A N 1
ATOM 778 C CA . GLU A 1 93 ? 16.25 17.266 32.406 1 97.38 93 GLU A CA 1
ATOM 779 C C . GLU A 1 93 ? 14.953 16.562 32.844 1 97.38 93 GLU A C 1
ATOM 781 O O . GLU A 1 93 ? 14.102 16.281 32 1 97.38 93 GLU A O 1
ATOM 786 N N . ALA A 1 94 ? 14.867 16.266 34.031 1 97.62 94 ALA A N 1
ATOM 787 C CA . ALA A 1 94 ? 13.672 15.609 34.562 1 97.62 94 ALA A CA 1
ATOM 788 C C . ALA A 1 94 ? 12.445 16.516 34.438 1 97.62 94 ALA A C 1
ATOM 790 O O . ALA A 1 94 ? 11.352 16.047 34.094 1 97.62 94 ALA A O 1
ATOM 791 N N . LEU A 1 95 ? 12.633 17.766 34.781 1 97.56 95 LEU A N 1
ATOM 792 C CA . LEU A 1 95 ? 11.547 18.734 34.656 1 97.56 95 LEU A CA 1
ATOM 793 C C . LEU A 1 95 ? 11.094 18.875 33.219 1 97.56 95 LEU A C 1
ATOM 795 O O . LEU A 1 95 ? 9.891 18.891 32.938 1 97.56 95 LEU A O 1
ATOM 799 N N . LYS A 1 96 ? 12.031 18.938 32.375 1 96.88 96 LYS A N 1
ATOM 800 C CA . LYS A 1 96 ? 11.719 19.078 30.938 1 96.88 96 LYS A CA 1
ATOM 801 C C . LYS A 1 96 ? 10.938 17.875 30.438 1 96.88 96 LYS A C 1
ATOM 803 O O . LYS A 1 96 ? 9.977 18.016 29.672 1 96.88 96 LYS A O 1
ATOM 808 N N . LYS A 1 97 ? 11.352 16.75 30.844 1 96.75 97 LYS A N 1
ATOM 809 C CA . LYS A 1 97 ? 10.672 15.516 30.438 1 96.75 97 LYS A CA 1
ATOM 810 C C . LYS A 1 97 ? 9.219 15.516 30.922 1 96.75 97 LYS A C 1
ATOM 812 O O . LYS A 1 97 ? 8.32 15.086 30.188 1 96.75 97 LYS A O 1
ATOM 817 N N . LYS A 1 98 ? 9 15.953 32.062 1 96.69 98 LYS A N 1
ATOM 818 C CA . LYS A 1 98 ? 7.648 16.016 32.625 1 96.69 98 LYS A CA 1
ATOM 819 C C . LYS A 1 98 ? 6.801 17.047 31.891 1 96.69 98 LYS A C 1
ATOM 821 O O . LYS A 1 98 ? 5.621 16.812 31.625 1 96.69 98 LYS A O 1
ATOM 826 N N . ILE A 1 99 ? 7.383 18.219 31.672 1 97 99 ILE A N 1
ATOM 827 C CA . ILE A 1 99 ? 6.691 19.266 30.938 1 97 99 ILE A CA 1
ATOM 828 C C . ILE A 1 99 ? 6.285 18.75 29.562 1 97 99 ILE A C 1
ATOM 830 O O . ILE A 1 99 ? 5.133 18.906 29.141 1 97 99 ILE A O 1
ATOM 834 N N . ASP A 1 100 ? 7.219 18.094 28.938 1 95.19 100 ASP A N 1
ATOM 835 C CA . ASP A 1 100 ? 6.965 17.562 27.609 1 95.19 100 ASP A CA 1
ATOM 836 C C . ASP A 1 100 ? 5.875 16.5 27.656 1 95.19 100 ASP A C 1
ATOM 838 O O . ASP A 1 100 ? 5.078 16.375 26.719 1 95.19 100 ASP A O 1
ATOM 842 N N . TYR A 1 101 ? 5.891 15.727 28.656 1 95.12 101 TYR A N 1
ATOM 843 C CA . TYR A 1 101 ? 4.848 14.719 28.828 1 95.12 101 TYR A CA 1
ATOM 844 C C . TYR A 1 101 ? 3.465 15.344 28.734 1 95.12 101 TYR A C 1
ATOM 846 O O . TYR A 1 101 ? 2.596 14.836 28.016 1 95.12 101 TYR A O 1
ATOM 854 N N . TYR A 1 102 ? 3.271 16.438 29.406 1 95.31 102 TYR A N 1
ATOM 855 C CA . TYR A 1 102 ? 1.982 17.125 29.391 1 95.31 102 TYR A CA 1
ATOM 856 C C . TYR A 1 102 ? 1.728 17.797 28.047 1 95.31 102 TYR A C 1
ATOM 858 O O . TYR A 1 102 ? 0.653 17.641 27.469 1 95.31 102 TYR A O 1
ATOM 866 N N . LEU A 1 103 ? 2.695 18.469 27.547 1 95.75 103 LEU A N 1
ATOM 867 C CA . LEU A 1 103 ? 2.527 19.25 26.328 1 95.75 103 LEU A CA 1
ATOM 868 C C . LEU A 1 103 ? 2.158 18.344 25.156 1 95.75 103 LEU A C 1
ATOM 870 O O . LEU A 1 103 ? 1.346 18.734 24.297 1 95.75 103 LEU A O 1
ATOM 874 N N . TRP A 1 104 ? 2.709 17.172 25.125 1 95.06 104 TRP A N 1
ATOM 875 C CA . TRP A 1 104 ? 2.492 16.234 24.031 1 95.06 104 TRP A CA 1
ATOM 876 C C . TRP A 1 104 ? 1.081 15.664 24.078 1 95.06 104 TRP A C 1
ATOM 878 O O . TRP A 1 104 ? 0.619 15.062 23.109 1 95.06 104 TRP A O 1
ATOM 888 N N . ARG A 1 105 ? 0.385 15.922 25.156 1 94.88 105 ARG A N 1
ATOM 889 C CA . ARG A 1 105 ? -0.918 15.297 25.344 1 94.88 105 ARG A CA 1
ATOM 890 C C . ARG A 1 105 ? -2.023 16.344 25.438 1 94.88 105 ARG A C 1
ATOM 892 O O . ARG A 1 105 ? -3.158 16.031 25.797 1 94.88 105 ARG A O 1
ATOM 899 N N . LEU A 1 106 ? -1.689 17.547 25.172 1 96.5 106 LEU A N 1
ATOM 900 C CA . LEU A 1 106 ? -2.68 18.625 25.125 1 96.5 106 LEU A CA 1
ATOM 901 C C . LEU A 1 106 ? -3.148 18.859 23.688 1 96.5 106 LEU A C 1
ATOM 903 O O . LEU A 1 106 ? -2.354 18.781 22.75 1 96.5 106 LEU A O 1
ATOM 907 N N . PRO A 1 107 ? -4.41 19.109 23.562 1 96.62 107 PRO A N 1
ATOM 908 C CA . PRO A 1 107 ? -4.945 19.375 22.219 1 96.62 107 PRO A CA 1
ATOM 909 C C . PRO A 1 107 ? -4.582 20.766 21.703 1 96.62 107 PRO A C 1
ATOM 911 O O . PRO A 1 107 ? -4.164 21.625 22.484 1 96.62 107 PRO A O 1
ATOM 914 N N . ASN A 1 108 ? -4.676 20.922 20.438 1 97.69 108 ASN A N 1
ATOM 915 C CA . ASN A 1 108 ? -4.543 22.234 19.797 1 97.69 108 ASN A CA 1
ATOM 916 C C . ASN A 1 108 ? -5.605 23.203 20.297 1 97.69 108 ASN A C 1
ATOM 918 O O . ASN A 1 108 ? -6.613 22.797 20.859 1 97.69 108 ASN A O 1
ATOM 922 N N . ILE A 1 109 ? -5.352 24.516 20.125 1 97.5 109 ILE A N 1
ATOM 923 C CA . ILE A 1 109 ? -6.32 25.531 20.5 1 97.5 109 ILE A CA 1
ATOM 924 C C . ILE A 1 109 ? -7.391 25.641 19.406 1 97.5 109 ILE A C 1
ATOM 926 O O . ILE A 1 109 ? -7.074 25.75 18.219 1 97.5 109 ILE A O 1
ATOM 930 N N . THR A 1 110 ? -8.617 25.625 19.844 1 97.75 110 THR A N 1
ATOM 931 C CA . THR A 1 110 ? -9.734 25.672 18.906 1 97.75 110 THR A CA 1
ATOM 932 C C . THR A 1 110 ? -9.891 27.078 18.312 1 97.75 110 THR A C 1
ATOM 934 O O . THR A 1 110 ? -9.75 28.062 19.016 1 97.75 110 THR A O 1
ATOM 937 N N . HIS A 1 111 ? -10.102 27.094 17.062 1 98 111 HIS A N 1
ATOM 938 C CA . HIS A 1 111 ? -10.469 28.359 16.422 1 98 111 HIS A CA 1
ATOM 939 C C . HIS A 1 111 ? -11.789 28.875 16.969 1 98 111 HIS A C 1
ATOM 941 O O . HIS A 1 111 ? -12.68 28.094 17.312 1 98 111 HIS A O 1
ATOM 947 N N . GLU A 1 112 ? -12 30.125 16.984 1 97 112 GLU A N 1
ATOM 948 C CA . GLU A 1 112 ? -13.172 30.75 17.578 1 97 112 GLU A CA 1
ATOM 949 C C . GLU A 1 112 ? -14.453 30.359 16.844 1 97 112 GLU A C 1
ATOM 951 O O . GLU A 1 112 ? -15.523 30.297 17.438 1 97 112 GLU A O 1
ATOM 956 N N . SER A 1 113 ? -14.352 30.016 15.57 1 97.94 113 SER A N 1
ATOM 957 C CA . SER A 1 113 ? -15.523 29.719 14.75 1 97.94 113 SER A CA 1
ATOM 958 C C . SER A 1 113 ? -15.977 28.281 14.93 1 97.94 113 SER A C 1
ATOM 960 O O . SER A 1 113 ? -17 27.875 14.375 1 97.94 113 SER A O 1
ATOM 962 N N . VAL A 1 114 ? -15.297 27.484 15.695 1 98.38 114 VAL A N 1
ATOM 963 C CA . VAL A 1 114 ? -15.672 26.094 15.922 1 98.38 114 VAL A CA 1
ATOM 964 C C . VAL A 1 114 ? -16.891 26.031 16.844 1 98.38 114 VAL A C 1
ATOM 966 O O . VAL A 1 114 ? -16.875 26.594 17.938 1 98.38 114 VAL A O 1
ATOM 969 N N . PRO A 1 115 ? -17.922 25.406 16.391 1 98.06 115 PRO A N 1
ATOM 970 C CA . PRO A 1 115 ? -19.094 25.297 17.266 1 98.06 115 PRO A CA 1
ATOM 971 C C . PRO A 1 115 ? -18.828 24.422 18.484 1 98.06 115 PRO A C 1
ATOM 973 O O . PRO A 1 115 ? -18.078 23.438 18.406 1 98.06 115 PRO A O 1
ATOM 976 N N . VAL A 1 116 ? -19.438 24.766 19.594 1 97.38 116 VAL A N 1
ATOM 977 C CA . VAL A 1 116 ? -19.359 23.953 20.797 1 97.38 116 VAL A CA 1
ATOM 978 C C . VAL A 1 116 ? -20.422 22.844 20.719 1 97.38 116 VAL A C 1
ATOM 980 O O . VAL A 1 116 ? -21.594 23.109 20.469 1 97.38 116 VAL A O 1
ATOM 983 N N . GLY A 1 117 ? -20 21.672 20.797 1 96.62 117 GLY A N 1
ATOM 984 C CA . GLY A 1 117 ? -20.891 20.531 20.766 1 96.62 117 GLY A CA 1
ATOM 985 C C . GLY A 1 117 ? -20.312 19.297 21.422 1 96.62 117 GLY A C 1
ATOM 986 O O . GLY A 1 117 ? -19.109 19.203 21.641 1 96.62 117 GLY A O 1
ATOM 987 N N . LYS A 1 118 ? -21.203 18.359 21.734 1 94.31 118 LYS A N 1
ATOM 988 C CA . LYS A 1 118 ? -20.812 17.188 22.531 1 94.31 118 LYS A CA 1
ATOM 989 C C . LYS A 1 118 ? -20.141 16.141 21.656 1 94.31 118 LYS A C 1
ATOM 991 O O . LYS A 1 118 ? -19.188 15.492 22.094 1 94.31 118 LYS A O 1
ATOM 996 N N . ASP A 1 119 ? -20.719 15.898 20.562 1 93.62 119 ASP A N 1
ATOM 997 C CA . ASP A 1 119 ? -20.203 14.852 19.688 1 93.62 119 ASP A CA 1
ATOM 998 C C . ASP A 1 119 ? -20.641 15.078 18.25 1 93.62 119 ASP A C 1
ATOM 1000 O O . ASP A 1 119 ? -21.094 16.172 17.891 1 93.62 119 ASP A O 1
ATOM 1004 N N . ASP A 1 120 ? -20.453 14.047 17.406 1 93.5 120 ASP A N 1
ATOM 1005 C CA . ASP A 1 120 ? -20.656 14.188 15.961 1 93.5 120 ASP A CA 1
ATOM 1006 C C . ASP A 1 120 ? -22.109 14.555 15.656 1 93.5 120 ASP A C 1
ATOM 1008 O O . ASP A 1 120 ? -22.406 15.109 14.602 1 93.5 120 ASP A O 1
ATOM 1012 N N . THR A 1 121 ? -23.062 14.336 16.516 1 93.56 121 THR A N 1
ATOM 1013 C CA . THR A 1 121 ? -24.469 14.641 16.297 1 93.56 121 THR A CA 1
ATOM 1014 C C . THR A 1 121 ? -24.703 16.156 16.344 1 93.56 121 THR A C 1
ATOM 1016 O O . THR A 1 121 ? -25.766 16.625 15.93 1 93.56 121 THR A O 1
ATOM 1019 N N . GLU A 1 122 ? -23.703 16.875 16.844 1 96.25 122 GLU A N 1
ATOM 1020 C CA . GLU A 1 122 ? -23.891 18.312 17.016 1 96.25 122 GLU A CA 1
ATOM 1021 C C . GLU A 1 122 ? -23 19.109 16.078 1 96.25 122 GLU A C 1
ATOM 1023 O O . GLU A 1 122 ? -22.75 20.297 16.297 1 96.25 122 GLU A O 1
ATOM 1028 N N . ASN A 1 123 ? -22.406 18.344 15.125 1 97.62 123 ASN A N 1
ATOM 1029 C CA . ASN A 1 123 ? -21.719 19.047 14.055 1 97.62 123 ASN A CA 1
ATOM 1030 C C . ASN A 1 123 ? -22.672 19.938 13.258 1 97.62 123 ASN A C 1
ATOM 1032 O O . ASN A 1 123 ? -23.859 19.641 13.125 1 97.62 123 ASN A O 1
ATOM 1036 N N . VAL A 1 124 ? -22.219 21.047 12.703 1 98.06 124 VAL A N 1
ATOM 1037 C CA . VAL A 1 124 ? -23.109 22.062 12.141 1 98.06 124 VAL A CA 1
ATOM 1038 C C . VAL A 1 124 ? -22.906 22.125 10.633 1 98.06 124 VAL A C 1
ATOM 1040 O O . VAL A 1 124 ? -21.859 22.594 10.156 1 98.06 124 VAL A O 1
ATOM 1043 N N . PRO A 1 125 ? -23.891 21.688 9.828 1 98.12 125 PRO A N 1
ATOM 1044 C CA . PRO A 1 125 ? -23.812 21.906 8.383 1 98.12 125 PRO A CA 1
ATOM 1045 C C . PRO A 1 125 ? -23.797 23.375 7.996 1 98.12 125 PRO A C 1
ATOM 1047 O O . PRO A 1 125 ? -24.625 24.156 8.492 1 98.12 125 PRO A O 1
ATOM 1050 N N . ILE A 1 126 ? -22.938 23.781 7.113 1 97.56 126 ILE A N 1
ATOM 1051 C CA . ILE A 1 126 ? -22.781 25.203 6.852 1 97.56 126 ILE A CA 1
ATOM 1052 C C . ILE A 1 126 ? -22.984 25.484 5.363 1 97.56 126 ILE A C 1
ATOM 1054 O O . ILE A 1 126 ? -23.219 26.625 4.965 1 97.56 126 ILE A O 1
ATOM 1058 N N . ARG A 1 127 ? -22.859 24.547 4.527 1 97.69 127 ARG A N 1
ATOM 1059 C CA . ARG A 1 127 ? -23.062 24.688 3.09 1 97.69 127 ARG A CA 1
ATOM 1060 C C . ARG A 1 127 ? -23.625 23.406 2.482 1 97.69 127 ARG A C 1
ATOM 1062 O O . ARG A 1 127 ? -23.344 22.312 2.963 1 97.69 127 ARG A O 1
ATOM 1069 N N . PHE A 1 128 ? -24.469 23.562 1.496 1 98.31 128 PHE A N 1
ATOM 1070 C CA . PHE A 1 128 ? -25.094 22.453 0.778 1 98.31 128 PHE A CA 1
ATOM 1071 C C . PHE A 1 128 ? -24.922 22.625 -0.727 1 98.31 128 PHE A C 1
ATOM 1073 O O . PHE A 1 128 ? -24.906 23.734 -1.237 1 98.31 128 PHE A O 1
ATOM 1080 N N . TRP A 1 129 ? -24.734 21.531 -1.411 1 98.56 129 TRP A N 1
ATOM 1081 C CA . TRP A 1 129 ? -24.578 21.594 -2.859 1 98.56 129 TRP A CA 1
ATOM 1082 C C . TRP A 1 129 ? -25.203 20.375 -3.529 1 98.56 129 TRP A C 1
ATOM 1084 O O . TRP A 1 129 ? -25.156 19.266 -2.992 1 98.56 129 TRP A O 1
ATOM 1094 N N . GLY A 1 130 ? -25.766 20.594 -4.699 1 98.31 130 GLY A N 1
ATOM 1095 C CA . GLY A 1 130 ? -26.203 19.516 -5.562 1 98.31 130 GLY A CA 1
ATOM 1096 C C . GLY A 1 130 ? -27.688 19.234 -5.461 1 98.31 130 GLY A C 1
ATOM 1097 O O . GLY A 1 130 ? -28.406 19.891 -4.707 1 98.31 130 GLY A O 1
ATOM 1098 N N . LYS A 1 131 ? -28.172 18.422 -6.273 1 98.38 131 LYS A N 1
ATOM 1099 C CA . LYS A 1 131 ? -29.547 17.922 -6.297 1 98.38 131 LYS A CA 1
ATOM 1100 C C . LYS A 1 131 ? -29.578 16.438 -5.922 1 98.38 131 LYS A C 1
ATOM 1102 O O . LYS A 1 131 ? -29.219 15.578 -6.727 1 98.38 131 LYS A O 1
ATOM 1107 N N . ALA A 1 132 ? -30.109 16.172 -4.711 1 98.5 132 ALA A N 1
ATOM 1108 C CA . ALA A 1 132 ? -30.078 14.805 -4.184 1 98.5 132 ALA A CA 1
ATOM 1109 C C . ALA A 1 132 ? -31.219 13.969 -4.766 1 98.5 132 ALA A C 1
ATOM 1111 O O . ALA A 1 132 ? -32.312 14.469 -4.953 1 98.5 132 ALA A O 1
ATOM 1112 N N . LYS A 1 133 ? -30.906 12.75 -5.141 1 98 133 LYS A N 1
ATOM 1113 C CA . LYS A 1 133 ? -31.938 11.758 -5.422 1 98 133 LYS A CA 1
ATOM 1114 C C . LYS A 1 133 ? -32.438 11.094 -4.137 1 98 133 LYS A C 1
ATOM 1116 O O . LYS A 1 133 ? -31.656 10.406 -3.455 1 98 133 LYS A O 1
ATOM 1121 N N . VAL A 1 134 ? -33.719 11.273 -3.85 1 98.62 134 VAL A N 1
ATOM 1122 C CA . VAL A 1 134 ? -34.25 10.836 -2.555 1 98.62 134 VAL A CA 1
ATOM 1123 C C . VAL A 1 134 ? -35.406 9.891 -2.76 1 98.62 134 VAL A C 1
ATOM 1125 O O . VAL A 1 134 ? -36.438 10.266 -3.365 1 98.62 134 VAL A O 1
ATOM 1128 N N . TRP A 1 135 ? -35.25 8.641 -2.279 1 98.44 135 TRP A N 1
ATOM 1129 C CA . TRP A 1 135 ? -36.375 7.742 -2.258 1 98.44 135 TRP A CA 1
ATOM 1130 C C . TRP A 1 135 ? -37.531 8.312 -1.407 1 98.44 135 TRP A C 1
ATOM 1132 O O . TRP A 1 135 ? -37.281 8.891 -0.344 1 98.44 135 TRP A O 1
ATOM 1142 N N . GLU A 1 136 ? -38.75 8.023 -1.819 1 98.25 136 GLU A N 1
ATOM 1143 C CA . GLU A 1 136 ? -39.906 8.57 -1.112 1 98.25 136 GLU A CA 1
ATOM 1144 C C . GLU A 1 136 ? -39.875 8.203 0.368 1 98.25 136 GLU A C 1
ATOM 1146 O O . GLU A 1 136 ? -40.281 8.992 1.219 1 98.25 136 GLU A O 1
ATOM 1151 N N . GLY A 1 137 ? -39.312 7.09 0.62 1 97.88 137 GLY A N 1
ATOM 1152 C CA . GLY A 1 137 ? -39.281 6.605 1.99 1 97.88 137 GLY A CA 1
ATOM 1153 C C . GLY A 1 137 ? -38.25 7.336 2.842 1 97.88 137 GLY A C 1
ATOM 1154 O O . GLY A 1 137 ? -38.312 7.277 4.07 1 97.88 137 GLY A O 1
ATOM 1155 N N . PHE A 1 138 ? -37.281 8.062 2.26 1 98.19 138 PHE A N 1
ATOM 1156 C CA . PHE A 1 138 ? -36.25 8.766 2.99 1 98.19 138 PHE A CA 1
ATOM 1157 C C . PHE A 1 138 ? -36.5 10.273 2.994 1 98.19 138 PHE A C 1
ATOM 1159 O O . PHE A 1 138 ? -35.688 11.039 3.51 1 98.19 138 PHE A O 1
ATOM 1166 N N . LEU A 1 139 ? -37.594 10.734 2.465 1 97.94 139 LEU A N 1
ATOM 1167 C CA . LEU A 1 139 ? -37.812 12.148 2.174 1 97.94 139 LEU A CA 1
ATOM 1168 C C . LEU A 1 139 ? -37.844 12.969 3.459 1 97.94 139 LEU A C 1
ATOM 1170 O O . LEU A 1 139 ? -37.188 14.023 3.535 1 97.94 139 LEU A O 1
ATOM 1174 N N . GLU A 1 140 ? -38.594 12.547 4.492 1 97.62 140 GLU A N 1
ATOM 1175 C CA . GLU A 1 140 ? -38.688 13.305 5.738 1 97.62 140 GLU A CA 1
ATOM 1176 C C . GLU A 1 140 ? -37.312 13.414 6.418 1 97.62 140 GLU A C 1
ATOM 1178 O O . GLU A 1 140 ? -36.938 14.5 6.871 1 97.62 140 GLU A O 1
ATOM 1183 N N . SER A 1 141 ? -36.688 12.305 6.457 1 97.12 141 SER A N 1
ATOM 1184 C CA . SER A 1 141 ? -35.344 12.305 7.062 1 97.12 141 SER A CA 1
ATOM 1185 C C . SER A 1 141 ? -34.375 13.164 6.27 1 97.12 141 SER A C 1
ATOM 1187 O O . SER A 1 141 ? -33.531 13.836 6.844 1 97.12 141 SER A O 1
ATOM 1189 N N . PHE A 1 142 ? -34.5 13.133 4.934 1 97.81 142 PHE A N 1
ATOM 1190 C CA . PHE A 1 142 ? -33.656 13.945 4.074 1 97.81 142 PHE A CA 1
ATOM 1191 C C . PHE A 1 142 ? -33.844 15.43 4.352 1 97.81 142 PHE A C 1
ATOM 1193 O O . PHE A 1 142 ? -32.906 16.188 4.473 1 97.81 142 PHE A O 1
ATOM 1200 N N . LYS A 1 143 ? -35.031 15.82 4.434 1 97.75 143 LYS A N 1
ATOM 1201 C CA . LYS A 1 143 ? -35.375 17.219 4.695 1 97.75 143 LYS A CA 1
ATOM 1202 C C . LYS A 1 143 ? -34.812 17.672 6.039 1 97.75 143 LYS A C 1
ATOM 1204 O O . LYS A 1 143 ? -34.344 18.797 6.168 1 97.75 143 LYS A O 1
ATOM 1209 N N . GLU A 1 144 ? -34.906 16.797 6.973 1 96.94 144 GLU A N 1
ATOM 1210 C CA . GLU A 1 144 ? -34.344 17.109 8.289 1 96.94 144 GLU A CA 1
ATOM 1211 C C . GLU A 1 144 ? -32.812 17.25 8.219 1 96.94 144 GLU A C 1
ATOM 1213 O O . GLU A 1 144 ? -32.281 18.234 8.703 1 96.94 144 GLU A O 1
ATOM 1218 N N . GLN A 1 145 ? -32.156 16.312 7.566 1 96.62 145 GLN A N 1
ATOM 1219 C CA . GLN A 1 145 ? -30.688 16.281 7.5 1 96.62 145 GLN A CA 1
ATOM 1220 C C . GLN A 1 145 ? -30.156 17.438 6.652 1 96.62 145 GLN A C 1
ATOM 1222 O O . GLN A 1 145 ? -29.047 17.938 6.902 1 96.62 145 GLN A O 1
ATOM 1227 N N . SER A 1 146 ? -30.906 17.891 5.668 1 97.56 146 SER A N 1
ATOM 1228 C CA . SER A 1 146 ? -30.469 18.953 4.762 1 97.56 146 SER A CA 1
ATOM 1229 C C . SER A 1 146 ? -30.938 20.328 5.25 1 97.56 146 SER A C 1
ATOM 1231 O O . SER A 1 146 ? -30.672 21.344 4.602 1 97.56 146 SER A O 1
ATOM 1233 N N . LEU A 1 147 ? -31.719 20.344 6.336 1 96.38 147 LEU A N 1
ATOM 1234 C CA . LEU A 1 147 ? -32.281 21.578 6.895 1 96.38 147 LEU A CA 1
ATOM 1235 C C . LEU A 1 147 ? -33.125 22.312 5.871 1 96.38 147 LEU A C 1
ATOM 1237 O O . LEU A 1 147 ? -33.219 23.531 5.875 1 96.38 147 LEU A O 1
ATOM 1241 N N . GLY A 1 148 ? -33.594 21.516 4.949 1 96.12 148 GLY A N 1
ATOM 1242 C CA . GLY A 1 148 ? -34.438 22.062 3.9 1 96.12 148 GLY A CA 1
ATOM 1243 C C . GLY A 1 148 ? -33.688 22.922 2.902 1 96.12 148 GLY A C 1
ATOM 1244 O O . GLY A 1 148 ? -34.281 23.672 2.143 1 96.12 148 GLY A O 1
ATOM 1245 N N . LYS A 1 149 ? -32.438 22.781 2.852 1 97.12 149 LYS A N 1
ATOM 1246 C CA . LYS A 1 149 ? -31.625 23.734 2.102 1 97.12 149 LYS A CA 1
ATOM 1247 C C . LYS A 1 149 ? -31.031 23.109 0.846 1 97.12 149 LYS A C 1
ATOM 1249 O O . LYS A 1 149 ? -30.297 23.75 0.104 1 97.12 149 LYS A O 1
ATOM 1254 N N . MET A 1 150 ? -31.312 21.828 0.607 1 97.56 150 MET A N 1
ATOM 1255 C CA . MET A 1 150 ? -30.734 21.141 -0.547 1 97.56 150 MET A CA 1
ATOM 1256 C C . MET A 1 150 ? -31.828 20.75 -1.537 1 97.56 150 MET A C 1
ATOM 1258 O O . MET A 1 150 ? -32.906 20.281 -1.136 1 97.56 150 MET A O 1
ATOM 1262 N N . ASP A 1 151 ? -31.547 21.031 -2.824 1 97.62 151 ASP A N 1
ATOM 1263 C CA . ASP A 1 151 ? -32.469 20.578 -3.875 1 97.62 151 ASP A CA 1
ATOM 1264 C C . ASP A 1 151 ? -32.5 19.062 -3.965 1 97.62 151 ASP A C 1
ATOM 1266 O O . ASP A 1 151 ? -31.516 18.391 -3.621 1 97.62 151 ASP A O 1
ATOM 1270 N N . TYR A 1 152 ? -33.688 18.562 -4.316 1 98.19 152 TYR A N 1
ATOM 1271 C CA . TYR A 1 152 ? -33.781 17.109 -4.418 1 98.19 152 TYR A CA 1
ATOM 1272 C C . TYR A 1 152 ? -34.812 16.719 -5.473 1 98.19 152 TYR A C 1
ATOM 1274 O O . TYR A 1 152 ? -35.625 17.547 -5.902 1 98.19 152 TYR A O 1
ATOM 1282 N N . GLU A 1 153 ? -34.625 15.57 -5.973 1 97.56 153 GLU A N 1
ATOM 1283 C CA . GLU A 1 153 ? -35.625 14.867 -6.777 1 97.56 153 GLU A CA 1
ATOM 1284 C C . GLU A 1 153 ? -36.094 13.594 -6.082 1 97.56 153 GLU A C 1
ATOM 1286 O O . GLU A 1 153 ? -35.312 12.883 -5.465 1 97.56 153 GLU A O 1
ATOM 1291 N N . VAL A 1 154 ? -37.406 13.367 -6.117 1 98.19 154 VAL A N 1
ATOM 1292 C CA . VAL A 1 154 ? -37.969 12.211 -5.434 1 98.19 154 VAL A CA 1
ATOM 1293 C C . VAL A 1 154 ? -38 11.008 -6.379 1 98.19 154 VAL A C 1
ATOM 1295 O O . VAL A 1 154 ? -38.469 11.125 -7.52 1 98.19 154 VAL A O 1
ATOM 1298 N N . LEU A 1 155 ? -37.5 9.922 -5.875 1 97.56 155 LEU A N 1
ATOM 1299 C CA . LEU A 1 155 ? -37.531 8.664 -6.621 1 97.56 155 LEU A CA 1
ATOM 1300 C C . LEU A 1 155 ? -38.656 7.754 -6.133 1 97.56 155 LEU A C 1
ATOM 1302 O O . LEU A 1 155 ? -38.906 7.672 -4.93 1 97.56 155 LEU A O 1
ATOM 1306 N N . SER A 1 156 ? -39.312 7.035 -7.09 1 96.81 156 SER A N 1
ATOM 1307 C CA . SER A 1 156 ? -40.344 6.086 -6.754 1 96.81 156 SER A CA 1
ATOM 1308 C C . SER A 1 156 ? -39.781 4.711 -6.438 1 96.81 156 SER A C 1
ATOM 1310 O O . SER A 1 156 ? -40.5 3.83 -5.945 1 96.81 156 SER A O 1
ATOM 1312 N N . TRP A 1 157 ? -38.531 4.48 -6.758 1 97 157 TRP A N 1
ATOM 1313 C CA . TRP A 1 157 ? -37.844 3.25 -6.438 1 97 157 TRP A CA 1
ATOM 1314 C C . TRP A 1 157 ? -36.688 3.523 -5.473 1 97 157 TRP A C 1
ATOM 1316 O O . TRP A 1 157 ? -36.125 4.617 -5.461 1 97 157 TRP A O 1
ATOM 1326 N N . ARG A 1 158 ? -36.344 2.594 -4.715 1 97.12 158 ARG A N 1
ATOM 1327 C CA . ARG A 1 158 ? -35.25 2.762 -3.738 1 97.12 158 ARG A CA 1
ATOM 1328 C C . ARG A 1 158 ? -33.906 2.381 -4.336 1 97.12 158 ARG A C 1
ATOM 1330 O O . ARG A 1 158 ? -33.719 1.24 -4.758 1 97.12 158 ARG A O 1
ATOM 1337 N N . PRO A 1 159 ? -32.969 3.307 -4.355 1 98.19 159 PRO A N 1
ATOM 1338 C CA . PRO A 1 159 ? -31.625 2.941 -4.797 1 98.19 159 PRO A CA 1
ATOM 1339 C C . PRO A 1 159 ? -31.016 1.814 -3.965 1 98.19 159 PRO A C 1
ATOM 1341 O O . PRO A 1 159 ? -31.203 1.769 -2.746 1 98.19 159 PRO A O 1
ATOM 1344 N N . ARG A 1 160 ? -30.312 0.945 -4.648 1 97.81 160 ARG A N 1
ATOM 1345 C CA . ARG A 1 160 ? -29.656 -0.172 -3.98 1 97.81 160 ARG A CA 1
ATOM 1346 C C . ARG A 1 160 ? -28.484 0.312 -3.129 1 97.81 160 ARG A C 1
ATOM 1348 O O . ARG A 1 160 ? -27.859 1.333 -3.438 1 97.81 160 ARG A O 1
ATOM 1355 N N . LEU A 1 161 ? -28.219 -0.415 -2.023 1 97.81 161 LEU A N 1
ATOM 1356 C CA . LEU A 1 161 ? -27.016 -0.182 -1.235 1 97.81 161 LEU A CA 1
ATOM 1357 C C . LEU A 1 161 ? -25.766 -0.549 -2.029 1 97.81 161 LEU A C 1
ATOM 1359 O O . LEU A 1 161 ? -25.812 -1.419 -2.902 1 97.81 161 LEU A O 1
ATOM 1363 N N . HIS A 1 162 ? -24.672 0.165 -1.717 1 97.94 162 HIS A N 1
ATOM 1364 C CA . HIS A 1 162 ? -23.438 -0.125 -2.447 1 97.94 162 HIS A CA 1
ATOM 1365 C C . HIS A 1 162 ? -23.062 -1.599 -2.332 1 97.94 162 HIS A C 1
ATOM 1367 O O . HIS A 1 162 ? -22.5 -2.172 -3.262 1 97.94 162 HIS A O 1
ATOM 1373 N N . VAL A 1 163 ? -23.359 -2.271 -1.236 1 97.19 163 VAL A N 1
ATOM 1374 C CA . VAL A 1 163 ? -23.016 -3.676 -1.04 1 97.19 163 VAL A CA 1
ATOM 1375 C C . VAL A 1 163 ? -23.734 -4.531 -2.092 1 97.19 163 VAL A C 1
ATOM 1377 O O . VAL A 1 163 ? -23.125 -5.453 -2.652 1 97.19 163 VAL A O 1
ATOM 1380 N N . ASP A 1 164 ? -24.969 -4.211 -2.299 1 97.31 164 ASP A N 1
ATOM 1381 C CA . ASP A 1 164 ? -25.734 -4.914 -3.322 1 97.31 164 ASP A CA 1
ATOM 1382 C C . ASP A 1 164 ? -25.203 -4.605 -4.719 1 97.31 164 ASP A C 1
ATOM 1384 O O . ASP A 1 164 ? -25.156 -5.484 -5.582 1 97.31 164 ASP A O 1
ATOM 1388 N N . MET A 1 165 ? -24.891 -3.383 -4.938 1 98.31 165 MET A N 1
ATOM 1389 C CA . MET A 1 165 ? -24.359 -2.969 -6.23 1 98.31 165 MET A CA 1
ATOM 1390 C C . MET A 1 165 ? -23.047 -3.678 -6.523 1 98.31 165 MET A C 1
ATOM 1392 O O . MET A 1 165 ? -22.766 -4.043 -7.672 1 98.31 165 MET A O 1
ATOM 1396 N N . LEU A 1 166 ? -22.141 -3.809 -5.508 1 98.19 166 LEU A N 1
ATOM 1397 C CA . LEU A 1 166 ? -20.859 -4.504 -5.68 1 98.19 166 LEU A CA 1
ATOM 1398 C C . LEU A 1 166 ? -21.094 -5.922 -6.184 1 98.19 166 LEU A C 1
ATOM 1400 O O . LEU A 1 166 ? -20.344 -6.406 -7.043 1 98.19 166 LEU A O 1
ATOM 1404 N N . GLU A 1 167 ? -22.062 -6.551 -5.641 1 96.69 167 GLU A N 1
ATOM 1405 C CA . GLU A 1 167 ? -22.391 -7.906 -6.059 1 96.69 167 GLU A CA 1
ATOM 1406 C C . GLU A 1 167 ? -22.969 -7.922 -7.473 1 96.69 167 GLU A C 1
ATOM 1408 O O . GLU A 1 167 ? -22.547 -8.734 -8.305 1 96.69 167 GLU A O 1
ATOM 1413 N N . LEU A 1 168 ? -23.906 -7.012 -7.672 1 97.31 168 LEU A N 1
ATOM 1414 C CA . LEU A 1 168 ? -24.609 -6.922 -8.953 1 97.31 168 LEU A CA 1
ATOM 1415 C C . LEU A 1 168 ? -23.625 -6.676 -10.086 1 97.31 168 LEU A C 1
ATOM 1417 O O . LEU A 1 168 ? -23.797 -7.207 -11.188 1 97.31 168 LEU A O 1
ATOM 1421 N N . LEU A 1 169 ? -22.609 -5.91 -9.844 1 98.12 169 LEU A N 1
ATOM 1422 C CA . LEU A 1 169 ? -21.641 -5.508 -10.852 1 98.12 169 LEU A CA 1
ATOM 1423 C C . LEU A 1 169 ? -20.469 -6.477 -10.891 1 98.12 169 LEU A C 1
ATOM 1425 O O . LEU A 1 169 ? -19.594 -6.371 -11.758 1 98.12 169 LEU A O 1
ATOM 1429 N N . ARG A 1 170 ? -20.375 -7.414 -9.93 1 97.69 170 ARG A N 1
ATOM 1430 C CA . ARG A 1 170 ? -19.188 -8.227 -9.719 1 97.69 170 ARG A CA 1
ATOM 1431 C C . ARG A 1 170 ? -17.953 -7.344 -9.531 1 97.69 170 ARG A C 1
ATOM 1433 O O . ARG A 1 170 ? -16.922 -7.578 -10.156 1 97.69 170 ARG A O 1
ATOM 1440 N N . GLY A 1 171 ? -18.234 -6.332 -8.703 1 98.38 171 GLY A N 1
ATOM 1441 C CA . GLY A 1 171 ? -17.234 -5.293 -8.562 1 98.38 171 GLY A CA 1
ATOM 1442 C C . GLY A 1 171 ? -16.312 -5.508 -7.375 1 98.38 171 GLY A C 1
ATOM 1443 O O . GLY A 1 171 ? -15.273 -4.848 -7.262 1 98.38 171 GLY A O 1
ATOM 1444 N N . ALA A 1 172 ? -16.672 -6.457 -6.484 1 98.38 172 ALA A N 1
ATOM 1445 C CA . ALA A 1 172 ? -15.828 -6.777 -5.332 1 98.38 172 ALA A CA 1
ATOM 1446 C C . ALA A 1 172 ? -16.141 -8.172 -4.801 1 98.38 172 ALA A C 1
ATOM 1448 O O . ALA A 1 172 ? -17.234 -8.703 -5.023 1 98.38 172 ALA A O 1
ATOM 1449 N N . ASP A 1 173 ? -15.227 -8.812 -4.199 1 98.19 173 ASP A N 1
ATOM 1450 C CA . ASP A 1 173 ? -15.406 -10.094 -3.521 1 98.19 173 ASP A CA 1
ATOM 1451 C C . ASP A 1 173 ? -15.016 -9.992 -2.047 1 98.19 173 ASP A C 1
ATOM 1453 O O . ASP A 1 173 ? -13.836 -10.047 -1.703 1 98.19 173 ASP A O 1
ATOM 1457 N N . LEU A 1 174 ? -15.969 -9.891 -1.185 1 97.38 174 LEU A N 1
ATOM 1458 C CA . LEU A 1 174 ? -15.758 -9.695 0.245 1 97.38 174 LEU A CA 1
ATOM 1459 C C . LEU A 1 174 ? -15.539 -11.023 0.951 1 97.38 174 LEU A C 1
ATOM 1461 O O . LEU A 1 174 ? -14.758 -11.117 1.896 1 97.38 174 LEU A O 1
ATOM 1465 N N . GLU A 1 175 ? -16.203 -12.008 0.486 1 97.25 175 GLU A N 1
ATOM 1466 C CA . GLU A 1 175 ? -16.109 -13.32 1.112 1 97.25 175 GLU A CA 1
ATOM 1467 C C . GLU A 1 175 ? -14.719 -13.914 0.96 1 97.25 175 GLU A C 1
ATOM 1469 O O . GLU A 1 175 ? -14.117 -14.375 1.938 1 97.25 175 GLU A O 1
ATOM 1474 N N . ARG A 1 176 ? -14.234 -13.945 -0.24 1 98.31 176 ARG A N 1
ATOM 1475 C CA . ARG A 1 176 ? -12.898 -14.484 -0.462 1 98.31 176 ARG A CA 1
ATOM 1476 C C . ARG A 1 176 ? -11.844 -13.641 0.245 1 98.31 176 ARG A C 1
ATOM 1478 O O . ARG A 1 176 ? -10.844 -14.164 0.738 1 98.31 176 ARG A O 1
ATOM 1485 N N . ALA A 1 177 ? -12.086 -12.336 0.29 1 98.44 177 ALA A N 1
ATOM 1486 C CA . ALA A 1 177 ? -11.156 -11.477 1.018 1 98.44 177 ALA A CA 1
ATOM 1487 C C . ALA A 1 177 ? -11.141 -11.812 2.506 1 98.44 177 ALA A C 1
ATOM 1489 O O . ALA A 1 177 ? -10.086 -11.789 3.146 1 98.44 177 ALA A O 1
ATOM 1490 N N . ALA A 1 178 ? -12.336 -12.047 3.047 1 97.62 178 ALA A N 1
ATOM 1491 C CA . ALA A 1 178 ? -12.422 -12.406 4.457 1 97.62 178 ALA A CA 1
ATOM 1492 C C . ALA A 1 178 ? -11.633 -13.68 4.75 1 97.62 178 ALA A C 1
ATOM 1494 O O . ALA A 1 178 ? -11.008 -13.805 5.805 1 97.62 178 ALA A O 1
ATOM 1495 N N . LYS A 1 179 ? -11.664 -14.586 3.854 1 98.19 179 LYS A N 1
ATOM 1496 C CA . LYS A 1 179 ? -10.906 -15.828 3.98 1 98.19 179 LYS A CA 1
ATOM 1497 C C . LYS A 1 179 ? -9.406 -15.562 3.965 1 98.19 179 LYS A C 1
ATOM 1499 O O . LYS A 1 179 ? -8.672 -16.078 4.805 1 98.19 179 LYS A O 1
ATOM 1504 N N . VAL A 1 180 ? -8.977 -14.703 3.117 1 98.44 180 VAL A N 1
ATOM 1505 C CA . VAL A 1 180 ? -7.562 -14.516 2.812 1 98.44 180 VAL A CA 1
ATOM 1506 C C . VAL A 1 180 ? -6.941 -13.539 3.809 1 98.44 180 VAL A C 1
ATOM 1508 O O . VAL A 1 180 ? -5.766 -13.672 4.168 1 98.44 180 VAL A O 1
ATOM 1511 N N . SER A 1 181 ? -7.734 -12.547 4.316 1 98.44 181 SER A N 1
ATOM 1512 C CA . SER A 1 181 ? -7.156 -11.461 5.094 1 98.44 181 SER A CA 1
ATOM 1513 C C . SER A 1 181 ? -7.996 -11.156 6.332 1 98.44 181 SER A C 1
ATOM 1515 O O . SER A 1 181 ? -7.52 -10.523 7.273 1 98.44 181 SER A O 1
ATOM 1517 N N . GLY A 1 182 ? -9.211 -11.594 6.379 1 96.56 182 GLY A N 1
ATOM 1518 C CA . GLY A 1 182 ? -10.125 -11.242 7.453 1 96.56 182 GLY A CA 1
ATOM 1519 C C . GLY A 1 182 ? -11.242 -10.312 7.012 1 96.56 182 GLY A C 1
ATOM 1520 O O . GLY A 1 182 ? -11.242 -9.828 5.875 1 96.56 182 GLY A O 1
ATOM 1521 N N . SER A 1 183 ? -12.109 -10.062 7.926 1 94.69 183 SER A N 1
ATOM 1522 C CA . SER A 1 183 ? -13.25 -9.195 7.645 1 94.69 183 SER A CA 1
ATOM 1523 C C . SER A 1 183 ? -12.789 -7.77 7.34 1 94.69 183 SER A C 1
ATOM 1525 O O . SER A 1 183 ? -11.695 -7.363 7.738 1 94.69 183 SER A O 1
ATOM 1527 N N . ARG A 1 184 ? -13.547 -7.031 6.52 1 95.69 184 ARG A N 1
ATOM 1528 C CA . ARG A 1 184 ? -13.367 -5.625 6.18 1 95.69 184 ARG A CA 1
ATOM 1529 C C . ARG A 1 184 ? -12.195 -5.441 5.223 1 95.69 184 ARG A C 1
ATOM 1531 O O . ARG A 1 184 ? -11.672 -4.332 5.07 1 95.69 184 ARG A O 1
ATOM 1538 N N . PHE A 1 185 ? -11.688 -6.52 4.785 1 97.81 185 PHE A N 1
ATOM 1539 C CA . PHE A 1 185 ? -10.883 -6.484 3.57 1 97.81 185 PHE A CA 1
ATOM 1540 C C . PHE A 1 185 ? -11.734 -6.781 2.342 1 97.81 185 PHE A C 1
ATOM 1542 O O . PHE A 1 185 ? -12.883 -7.203 2.467 1 97.81 185 PHE A O 1
ATOM 1549 N N . TYR A 1 186 ? -11.18 -6.531 1.179 1 98.31 186 TYR A N 1
ATOM 1550 C CA . TYR A 1 186 ? -11.953 -6.785 -0.034 1 98.31 186 TYR A CA 1
ATOM 1551 C C . TYR A 1 186 ? -11.031 -6.98 -1.233 1 98.31 186 TYR A C 1
ATOM 1553 O O . TYR A 1 186 ? -9.93 -6.43 -1.271 1 98.31 186 TYR A O 1
ATOM 1561 N N . TYR A 1 187 ? -11.414 -7.855 -2.162 1 98.81 187 TYR A N 1
ATOM 1562 C CA . TYR A 1 187 ? -10.914 -7.82 -3.529 1 98.81 187 TYR A CA 1
ATOM 1563 C C . TYR A 1 187 ? -11.734 -6.859 -4.387 1 98.81 187 TYR A C 1
ATOM 1565 O O . TYR A 1 187 ? -12.93 -7.07 -4.59 1 98.81 187 TYR A O 1
ATOM 1573 N N . LEU A 1 188 ? -11.156 -5.789 -4.828 1 98.88 188 LEU A N 1
ATOM 1574 C CA . LEU A 1 188 ? -11.82 -4.98 -5.844 1 98.88 188 LEU A CA 1
ATOM 1575 C C . LEU A 1 188 ? -11.656 -5.602 -7.227 1 98.88 188 LEU A C 1
ATOM 1577 O O . LEU A 1 188 ? -10.562 -6.07 -7.574 1 98.88 188 LEU A O 1
ATOM 1581 N N . LEU A 1 189 ? -12.734 -5.594 -8.062 1 98.75 189 LEU A N 1
ATOM 1582 C CA . LEU A 1 189 ? -12.688 -6.367 -9.297 1 98.75 189 LEU A CA 1
ATOM 1583 C C . LEU A 1 189 ? -13.211 -5.543 -10.469 1 98.75 189 LEU A C 1
ATOM 1585 O O . LEU A 1 189 ? -13.969 -4.586 -10.273 1 98.75 189 LEU A O 1
ATOM 1589 N N . ASN A 1 190 ? -12.781 -5.922 -11.633 1 98.44 190 ASN A N 1
ATOM 1590 C CA . ASN A 1 190 ? -13.375 -5.496 -12.898 1 98.44 190 ASN A CA 1
ATOM 1591 C C . ASN A 1 190 ? -13.406 -3.975 -13.016 1 98.44 190 ASN A C 1
ATOM 1593 O O . ASN A 1 190 ? -12.398 -3.307 -12.758 1 98.44 190 ASN A O 1
ATOM 1597 N N . GLU A 1 191 ? -14.453 -3.355 -13.438 1 98.56 191 GLU A N 1
ATOM 1598 C CA . GLU A 1 191 ? -14.523 -1.933 -13.758 1 98.56 191 GLU A CA 1
ATOM 1599 C C . GLU A 1 191 ? -14.234 -1.074 -12.531 1 98.56 191 GLU A C 1
ATOM 1601 O O . GLU A 1 191 ? -13.766 0.059 -12.656 1 98.56 191 GLU A O 1
ATOM 1606 N N . LEU A 1 192 ? -14.477 -1.651 -11.352 1 98.81 192 LEU A N 1
ATOM 1607 C CA . LEU A 1 192 ? -14.273 -0.846 -10.148 1 98.81 192 LEU A CA 1
ATOM 1608 C C . LEU A 1 192 ? -12.789 -0.654 -9.867 1 98.81 192 LEU A C 1
ATOM 1610 O O . LEU A 1 192 ? -12.398 0.318 -9.219 1 98.81 192 LEU A O 1
ATOM 1614 N N . VAL A 1 193 ? -11.938 -1.615 -10.367 1 98.94 193 VAL A N 1
ATOM 1615 C CA . VAL A 1 193 ? -10.492 -1.408 -10.297 1 98.94 193 VAL A CA 1
ATOM 1616 C C . VAL A 1 193 ? -10.102 -0.18 -11.117 1 98.94 193 VAL A C 1
ATOM 1618 O O . VAL A 1 193 ? -9.352 0.675 -10.641 1 98.94 193 VAL A O 1
ATOM 1621 N N . ILE A 1 194 ? -10.617 -0.081 -12.305 1 98.88 194 ILE A N 1
ATOM 1622 C CA . ILE A 1 194 ? -10.32 1.022 -13.219 1 98.88 194 ILE A CA 1
ATOM 1623 C C . ILE A 1 194 ? -10.891 2.322 -12.648 1 98.88 194 ILE A C 1
ATOM 1625 O O . ILE A 1 194 ? -10.258 3.379 -12.758 1 98.88 194 ILE A O 1
ATOM 1629 N N . LEU A 1 195 ? -12.078 2.232 -12.031 1 98.88 195 LEU A N 1
ATOM 1630 C CA . LEU A 1 195 ? -12.68 3.406 -11.414 1 98.88 195 LEU A CA 1
ATOM 1631 C C . LEU A 1 195 ? -11.812 3.926 -10.273 1 98.88 195 LEU A C 1
ATOM 1633 O O . LEU A 1 195 ? -11.641 5.137 -10.117 1 98.88 195 LEU A O 1
ATOM 1637 N N . ASP A 1 196 ? -11.312 3.018 -9.477 1 98.88 196 ASP A N 1
ATOM 1638 C CA . ASP A 1 196 ? -10.414 3.389 -8.383 1 98.88 196 ASP A CA 1
ATOM 1639 C C . ASP A 1 196 ? -9.227 4.188 -8.906 1 98.88 196 ASP A C 1
ATOM 1641 O O . ASP A 1 196 ? -8.953 5.293 -8.43 1 98.88 196 ASP A O 1
ATOM 1645 N N . LEU A 1 197 ? -8.578 3.697 -9.914 1 98.88 197 LEU A N 1
ATOM 1646 C CA . LEU A 1 197 ? -7.41 4.34 -10.5 1 98.88 197 LEU A CA 1
ATOM 1647 C C . LEU A 1 197 ? -7.797 5.656 -11.172 1 98.88 197 LEU A C 1
ATOM 1649 O O . LEU A 1 197 ? -7.039 6.629 -11.125 1 98.88 197 LEU A O 1
ATOM 1653 N N . ALA A 1 198 ? -8.945 5.676 -11.773 1 98.88 198 ALA A N 1
ATOM 1654 C CA . ALA A 1 198 ? -9.438 6.879 -12.445 1 98.88 198 ALA A CA 1
ATOM 1655 C C . ALA A 1 198 ? -9.664 8.008 -11.445 1 98.88 198 ALA A C 1
ATOM 1657 O O . ALA A 1 198 ? -9.32 9.164 -11.719 1 98.88 198 ALA A O 1
ATOM 1658 N N . LEU A 1 199 ? -10.25 7.652 -10.312 1 98.94 199 LEU A N 1
ATOM 1659 C CA . LEU A 1 199 ? -10.508 8.641 -9.273 1 98.94 199 LEU A CA 1
ATOM 1660 C C . LEU A 1 199 ? -9.203 9.258 -8.773 1 98.94 199 LEU A C 1
ATOM 1662 O O . LEU A 1 199 ? -9.125 10.461 -8.539 1 98.94 199 LEU A O 1
ATOM 1666 N N . ILE A 1 200 ? -8.195 8.461 -8.609 1 98.94 200 ILE A N 1
ATOM 1667 C CA . ILE A 1 200 ? -6.883 8.922 -8.156 1 98.94 200 ILE A CA 1
ATOM 1668 C C . ILE A 1 200 ? -6.309 9.906 -9.172 1 98.94 200 ILE A C 1
ATOM 1670 O O . ILE A 1 200 ? -5.918 11.023 -8.812 1 98.94 200 ILE A O 1
ATOM 1674 N N . ARG A 1 201 ? -6.305 9.516 -10.438 1 98.81 201 ARG A N 1
ATOM 1675 C CA . ARG A 1 201 ? -5.719 10.344 -11.484 1 98.81 201 ARG A CA 1
ATOM 1676 C C . ARG A 1 201 ? -6.508 11.641 -11.656 1 98.81 201 ARG A C 1
ATOM 1678 O O . ARG A 1 201 ? -5.922 12.703 -11.859 1 98.81 201 ARG A O 1
ATOM 1685 N N . PHE A 1 202 ? -7.828 11.508 -11.594 1 98.81 202 PHE A N 1
ATOM 1686 C CA . PHE A 1 202 ? -8.727 12.648 -11.688 1 98.81 202 PHE A CA 1
ATOM 1687 C C . PHE A 1 202 ? -8.398 13.695 -10.633 1 98.81 202 PHE A C 1
ATOM 1689 O O . PHE A 1 202 ? -8.195 14.867 -10.953 1 98.81 202 PHE A O 1
ATOM 1696 N N . ALA A 1 203 ? -8.281 13.281 -9.383 1 98.94 203 ALA A N 1
ATOM 1697 C CA . ALA A 1 203 ? -7.98 14.18 -8.273 1 98.94 203 ALA A CA 1
ATOM 1698 C C . ALA A 1 203 ? -6.59 14.789 -8.422 1 98.94 203 ALA A C 1
ATOM 1700 O O . ALA A 1 203 ? -6.406 15.992 -8.211 1 98.94 203 ALA A O 1
ATOM 1701 N N . LEU A 1 204 ? -5.621 14 -8.781 1 98.88 204 LEU A N 1
ATOM 1702 C CA . LEU A 1 204 ? -4.254 14.477 -8.953 1 98.88 204 LEU A CA 1
ATOM 1703 C C . LEU A 1 204 ? -4.184 15.562 -10.023 1 98.88 204 LEU A C 1
ATOM 1705 O O . LEU A 1 204 ? -3.572 16.609 -9.812 1 98.88 204 LEU A O 1
ATOM 1709 N N . ASP A 1 205 ? -4.801 15.281 -11.148 1 98.69 205 ASP A N 1
ATOM 1710 C CA . ASP A 1 205 ? -4.754 16.234 -12.258 1 98.69 205 ASP A CA 1
ATOM 1711 C C . ASP A 1 205 ? -5.309 17.594 -11.836 1 98.69 205 ASP A C 1
ATOM 1713 O O . ASP A 1 205 ? -4.715 18.625 -12.141 1 98.69 205 ASP A O 1
ATOM 1717 N N . ARG A 1 206 ? -6.445 17.609 -11.148 1 98.75 206 ARG A N 1
ATOM 1718 C CA . ARG A 1 206 ? -7.078 18.844 -10.711 1 98.75 206 ARG A CA 1
ATOM 1719 C C . ARG A 1 206 ? -6.18 19.609 -9.758 1 98.75 206 ARG A C 1
ATOM 1721 O O . ARG A 1 206 ? -6.062 20.844 -9.852 1 98.75 206 ARG A O 1
ATOM 1728 N N . LEU A 1 207 ? -5.52 18.922 -8.844 1 98.88 207 LEU A N 1
ATOM 1729 C CA . LEU A 1 207 ? -4.707 19.578 -7.828 1 98.88 207 LEU A CA 1
ATOM 1730 C C . LEU A 1 207 ? -3.363 20.016 -8.406 1 98.88 207 LEU A C 1
ATOM 1732 O O . LEU A 1 207 ? -2.82 21.062 -8.016 1 98.88 207 LEU A O 1
ATOM 1736 N N . ILE A 1 208 ? -2.818 19.219 -9.336 1 98.75 208 ILE A N 1
ATOM 1737 C CA . ILE A 1 208 ? -1.589 19.609 -10.016 1 98.75 208 ILE A CA 1
ATOM 1738 C C . ILE A 1 208 ? -1.808 20.922 -10.766 1 98.75 208 ILE A C 1
ATOM 1740 O O . ILE A 1 208 ? -0.956 21.812 -10.734 1 98.75 208 ILE A O 1
ATOM 1744 N N . GLU A 1 209 ? -2.949 21.062 -11.414 1 98.38 209 GLU A N 1
ATOM 1745 C CA . GLU A 1 209 ? -3.307 22.281 -12.117 1 98.38 209 GLU A CA 1
ATOM 1746 C C . GLU A 1 209 ? -3.328 23.484 -11.172 1 98.38 209 GLU A C 1
ATOM 1748 O O . GLU A 1 209 ? -3.121 24.609 -11.602 1 98.38 209 GLU A O 1
ATOM 1753 N N . LYS A 1 210 ? -3.518 23.219 -9.906 1 98.56 210 LYS A N 1
ATOM 1754 C CA . LYS A 1 210 ? -3.619 24.281 -8.914 1 98.56 210 LYS A CA 1
ATOM 1755 C C . LYS A 1 210 ? -2.283 24.5 -8.203 1 98.56 210 LYS A C 1
ATOM 1757 O O . LYS A 1 210 ? -2.221 25.203 -7.188 1 98.56 210 LYS A O 1
ATOM 1762 N N . GLY A 1 211 ? -1.311 23.828 -8.672 1 98.19 211 GLY A N 1
ATOM 1763 C CA . GLY A 1 211 ? 0.033 24.125 -8.195 1 98.19 211 GLY A CA 1
ATOM 1764 C C . GLY A 1 211 ? 0.542 23.125 -7.18 1 98.19 211 GLY A C 1
ATOM 1765 O O . GLY A 1 211 ? 1.635 23.297 -6.633 1 98.19 211 GLY A O 1
ATOM 1766 N N . PHE A 1 212 ? -0.172 22.078 -6.914 1 98.88 212 PHE A N 1
ATOM 1767 C CA . PHE A 1 212 ? 0.271 21.062 -5.953 1 98.88 212 PHE A CA 1
ATOM 1768 C C . PHE A 1 212 ? 1.301 20.141 -6.582 1 98.88 212 PHE A C 1
ATOM 1770 O O . PHE A 1 212 ? 1.162 19.734 -7.742 1 98.88 212 PHE A O 1
ATOM 1777 N N . THR A 1 213 ? 2.318 19.766 -5.848 1 98.81 213 THR A N 1
ATOM 1778 C CA . THR A 1 213 ? 3.318 18.781 -6.25 1 98.81 213 THR A CA 1
ATOM 1779 C C . THR A 1 213 ? 2.842 17.375 -5.941 1 98.81 213 THR A C 1
ATOM 1781 O O . THR A 1 213 ? 2.596 17.031 -4.785 1 98.81 213 THR A O 1
ATOM 1784 N N . PRO A 1 214 ? 2.688 16.562 -6.977 1 98.88 214 PRO A N 1
ATOM 1785 C CA . PRO A 1 214 ? 2.289 15.18 -6.699 1 98.88 214 PRO A CA 1
ATOM 1786 C C . PRO A 1 214 ? 3.395 14.367 -6.031 1 98.88 214 PRO A C 1
ATOM 1788 O O . PRO A 1 214 ? 4.57 14.508 -6.379 1 98.88 214 PRO A O 1
ATOM 1791 N N . VAL A 1 215 ? 3.008 13.531 -5.039 1 98.94 215 VAL A N 1
ATOM 1792 C CA . VAL A 1 215 ? 3.957 12.758 -4.246 1 98.94 215 VAL A CA 1
ATOM 1793 C C . VAL A 1 215 ? 3.414 11.352 -4.016 1 98.94 215 VAL A C 1
ATOM 1795 O O . VAL A 1 215 ? 2.229 11.172 -3.727 1 98.94 215 VAL A O 1
ATOM 1798 N N . ILE A 1 216 ? 4.156 10.352 -4.277 1 98.94 216 ILE A N 1
ATOM 1799 C CA . ILE A 1 216 ? 3.967 9.039 -3.674 1 98.94 216 ILE A CA 1
ATOM 1800 C C . ILE A 1 216 ? 4.949 8.844 -2.523 1 98.94 216 ILE A C 1
ATOM 1802 O O . ILE A 1 216 ? 6.156 8.719 -2.744 1 98.94 216 ILE A O 1
ATOM 1806 N N . PRO A 1 217 ? 4.48 8.844 -1.322 1 98.94 217 PRO A N 1
ATOM 1807 C CA . PRO A 1 217 ? 5.363 8.781 -0.155 1 98.94 217 PRO A CA 1
ATOM 1808 C C . PRO A 1 217 ? 5.656 7.352 0.289 1 98.94 217 PRO A C 1
ATOM 1810 O O . PRO A 1 217 ? 5.109 6.402 -0.279 1 98.94 217 PRO A O 1
ATOM 1813 N N . PRO A 1 218 ? 6.605 7.203 1.254 1 98.88 218 PRO A N 1
ATOM 1814 C CA . PRO A 1 218 ? 6.715 5.898 1.91 1 98.88 218 PRO A CA 1
ATOM 1815 C C . PRO A 1 218 ? 5.418 5.469 2.59 1 98.88 218 PRO A C 1
ATOM 1817 O O . PRO A 1 218 ? 4.723 6.297 3.182 1 98.88 218 PRO A O 1
ATOM 1820 N N . TYR A 1 219 ? 5.121 4.199 2.479 1 98.88 219 TYR A N 1
ATOM 1821 C CA . TYR A 1 219 ? 3.875 3.695 3.039 1 98.88 219 TYR A CA 1
ATOM 1822 C C . TYR A 1 219 ? 4.082 3.182 4.461 1 98.88 219 TYR A C 1
ATOM 1824 O O . TYR A 1 219 ? 3.137 2.723 5.105 1 98.88 219 TYR A O 1
ATOM 1832 N N . MET A 1 220 ? 5.254 3.209 4.941 1 98.75 220 MET A N 1
ATOM 1833 C CA . MET A 1 220 ? 5.648 2.949 6.324 1 98.75 220 MET A CA 1
ATOM 1834 C C . MET A 1 220 ? 6.574 4.047 6.84 1 98.75 220 MET A C 1
ATOM 1836 O O . MET A 1 220 ? 7.508 4.457 6.145 1 98.75 220 MET A O 1
ATOM 1840 N N . VAL A 1 221 ? 6.316 4.488 8.031 1 98.69 221 VAL A N 1
ATOM 1841 C CA . VAL A 1 221 ? 7.148 5.566 8.555 1 98.69 221 VAL A CA 1
ATOM 1842 C C . VAL A 1 221 ? 7.578 5.242 9.984 1 98.69 221 VAL A C 1
ATOM 1844 O O . VAL A 1 221 ? 6.98 4.383 10.641 1 98.69 221 VAL A O 1
ATOM 1847 N N . ARG A 1 222 ? 8.539 5.914 10.43 1 98.44 222 ARG A N 1
ATOM 1848 C CA . ARG A 1 222 ? 9.094 5.703 11.758 1 98.44 222 ARG A CA 1
ATOM 1849 C C . ARG A 1 222 ? 8.172 6.266 12.836 1 98.44 222 ARG A C 1
ATOM 1851 O O . ARG A 1 222 ? 7.312 7.102 12.547 1 98.44 222 ARG A O 1
ATOM 1858 N N . ARG A 1 223 ? 8.461 5.859 14.031 1 97.56 223 ARG A N 1
ATOM 1859 C CA . ARG A 1 223 ? 7.645 6.215 15.188 1 97.56 223 ARG A CA 1
ATOM 1860 C C . ARG A 1 223 ? 7.582 7.727 15.367 1 97.56 223 ARG A C 1
ATOM 1862 O O . ARG A 1 223 ? 6.516 8.281 15.648 1 97.56 223 ARG A O 1
ATOM 1869 N N . PHE A 1 224 ? 8.672 8.43 15.289 1 97.31 224 PHE A N 1
ATOM 1870 C CA . PHE A 1 224 ? 8.695 9.852 15.594 1 97.31 224 PHE A CA 1
ATOM 1871 C C . PHE A 1 224 ? 7.789 10.617 14.641 1 97.31 224 PHE A C 1
ATOM 1873 O O . PHE A 1 224 ? 7.203 11.641 15.016 1 97.31 224 PHE A O 1
ATOM 1880 N N . VAL A 1 225 ? 7.637 10.102 13.398 1 98.25 225 VAL A N 1
ATOM 1881 C CA . VAL A 1 225 ? 6.766 10.734 12.414 1 98.25 225 VAL A CA 1
ATOM 1882 C C . VAL A 1 225 ? 5.309 10.578 12.836 1 98.25 225 VAL A C 1
ATOM 1884 O O . VAL A 1 225 ? 4.543 11.539 12.82 1 98.25 225 VAL A O 1
ATOM 1887 N N . GLU A 1 226 ? 5 9.32 13.203 1 97.56 226 GLU A N 1
ATOM 1888 C CA . GLU A 1 226 ? 3.627 9.062 13.633 1 97.56 226 GLU A CA 1
ATOM 1889 C C . GLU A 1 226 ? 3.277 9.867 14.883 1 97.56 226 GLU A C 1
ATOM 1891 O O . GLU A 1 226 ? 2.199 10.461 14.961 1 97.56 226 GLU A O 1
ATOM 1896 N N . GLU A 1 227 ? 4.172 9.883 15.82 1 95.88 227 GLU A N 1
ATOM 1897 C CA . GLU A 1 227 ? 3.936 10.625 17.047 1 95.88 227 GLU A CA 1
ATOM 1898 C C . GLU A 1 227 ? 3.828 12.125 16.781 1 95.88 227 GLU A C 1
ATOM 1900 O O . GLU A 1 227 ? 3.082 12.828 17.469 1 95.88 227 GLU A O 1
ATOM 1905 N N . GLY A 1 228 ? 4.602 12.539 15.836 1 97 228 GLY A N 1
ATOM 1906 C CA . GLY A 1 228 ? 4.574 13.953 15.492 1 97 228 GLY A CA 1
ATOM 1907 C C . GLY A 1 228 ? 3.318 14.367 14.75 1 97 228 GLY A C 1
ATOM 1908 O O . GLY A 1 228 ? 2.861 15.508 14.883 1 97 228 GLY A O 1
ATOM 1909 N N . ALA A 1 229 ? 2.777 13.438 14.023 1 96.31 229 ALA A N 1
ATOM 1910 C CA . ALA A 1 229 ? 1.687 13.773 13.117 1 96.31 229 ALA A CA 1
ATOM 1911 C C . ALA A 1 229 ? 0.331 13.57 13.781 1 96.31 229 ALA A C 1
ATOM 1913 O O . ALA A 1 229 ? -0.674 14.141 13.352 1 96.31 229 ALA A O 1
ATOM 1914 N N . THR A 1 230 ? 0.306 12.734 14.828 1 95 230 THR A N 1
ATOM 1915 C CA . THR A 1 230 ? -0.991 12.383 15.391 1 95 230 THR A CA 1
ATOM 1916 C C . THR A 1 230 ? -0.902 12.258 16.906 1 95 230 THR A C 1
ATOM 1918 O O . THR A 1 230 ? 0.134 12.562 17.5 1 95 230 THR A O 1
ATOM 1921 N N . THR A 1 231 ? -2.049 11.867 17.5 1 92.38 231 THR A N 1
ATOM 1922 C CA . THR A 1 231 ? -2.119 11.688 18.953 1 92.38 231 THR A CA 1
ATOM 1923 C C . THR A 1 231 ? -1.619 10.305 19.344 1 92.38 231 THR A C 1
ATOM 1925 O O . THR A 1 231 ? -1.601 9.383 18.531 1 92.38 231 THR A O 1
ATOM 1928 N N . PHE A 1 232 ? -1.289 10.148 20.547 1 85.31 232 PHE A N 1
ATOM 1929 C CA . PHE A 1 232 ? -0.822 8.867 21.047 1 85.31 232 PHE A CA 1
ATOM 1930 C C . PHE A 1 232 ? -1.945 7.832 21.016 1 85.31 232 PHE A C 1
ATOM 1932 O O . PHE A 1 232 ? -1.713 6.66 20.719 1 85.31 232 PHE A O 1
ATOM 1939 N N . GLU A 1 233 ? -3.094 8.305 21.328 1 82.88 233 GLU A N 1
ATOM 1940 C CA . GLU A 1 233 ? -4.25 7.414 21.297 1 82.88 233 GLU A CA 1
ATOM 1941 C C . GLU A 1 233 ? -4.461 6.848 19.891 1 82.88 233 GLU A C 1
ATOM 1943 O O . GLU A 1 233 ? -4.617 5.637 19.719 1 82.88 233 GLU A O 1
ATOM 1948 N N . ASP A 1 234 ? -4.492 7.715 18.969 1 84.31 234 ASP A N 1
ATOM 1949 C CA . ASP A 1 234 ? -4.648 7.273 17.578 1 84.31 234 ASP A CA 1
ATOM 1950 C C . ASP A 1 234 ? -3.48 6.387 17.156 1 84.31 234 ASP A C 1
ATOM 1952 O O . ASP A 1 234 ? -3.672 5.41 16.422 1 84.31 234 ASP A O 1
ATOM 1956 N N . PHE A 1 235 ? -2.396 6.691 17.578 1 83.38 235 PHE A N 1
ATOM 1957 C CA . PHE A 1 235 ? -1.2 5.918 17.266 1 83.38 235 PHE A CA 1
ATOM 1958 C C . PHE A 1 235 ? -1.357 4.469 17.719 1 83.38 235 PHE A C 1
ATOM 1960 O O . PHE A 1 235 ? -1.116 3.543 16.953 1 83.38 235 PHE A O 1
ATOM 1967 N N . GLU A 1 236 ? -1.901 4.273 18.844 1 82.81 236 GLU A N 1
ATOM 1968 C CA . GLU A 1 236 ? -2.014 2.938 19.422 1 82.81 236 GLU A CA 1
ATOM 1969 C C . GLU A 1 236 ? -3.227 2.197 18.859 1 82.81 236 GLU A C 1
ATOM 1971 O O . GLU A 1 236 ? -3.152 0.998 18.578 1 82.81 236 GLU A O 1
ATOM 1976 N N . ASP A 1 237 ? -4.262 2.898 18.562 1 86.81 237 ASP A N 1
ATOM 1977 C CA . ASP A 1 237 ? -5.543 2.254 18.297 1 86.81 237 ASP A CA 1
ATOM 1978 C C . ASP A 1 237 ? -5.793 2.123 16.797 1 86.81 237 ASP A C 1
ATOM 1980 O O . ASP A 1 237 ? -6.555 1.256 16.359 1 86.81 237 ASP A O 1
ATOM 1984 N N . VAL A 1 238 ? -5.203 2.932 16.078 1 90.38 238 VAL A N 1
ATOM 1985 C CA . VAL A 1 238 ? -5.625 3.039 14.68 1 90.38 238 VAL A CA 1
ATOM 1986 C C . VAL A 1 238 ? -4.508 2.537 13.766 1 90.38 238 VAL A C 1
ATOM 1988 O O . VAL A 1 238 ? -4.777 2.023 12.68 1 90.38 238 VAL A O 1
ATOM 1991 N N . ILE A 1 239 ? -3.33 2.586 14.195 1 96.5 239 ILE A N 1
ATOM 1992 C CA . ILE A 1 239 ? -2.201 2.418 13.289 1 96.5 239 ILE A CA 1
ATOM 1993 C C . ILE A 1 239 ? -1.586 1.033 13.477 1 96.5 239 ILE A C 1
ATOM 1995 O O . ILE A 1 239 ? -1.46 0.555 14.609 1 96.5 239 ILE A O 1
ATOM 1999 N N . TYR A 1 240 ? -1.21 0.357 12.344 1 97.81 240 TYR A N 1
ATOM 2000 C CA . TYR A 1 240 ? -0.531 -0.934 12.367 1 97.81 240 TYR A CA 1
ATOM 2001 C C . TYR A 1 240 ? 0.97 -0.758 12.555 1 97.81 240 TYR A C 1
ATOM 2003 O O . TYR A 1 240 ? 1.588 0.099 11.914 1 97.81 240 TYR A O 1
ATOM 2011 N N . LYS A 1 241 ? 1.553 -1.512 13.406 1 97.88 241 LYS A N 1
ATOM 2012 C CA . LYS A 1 241 ? 3.002 -1.546 13.586 1 97.88 241 LYS A CA 1
ATOM 2013 C C . LYS A 1 241 ? 3.604 -2.793 12.938 1 97.88 241 LYS A C 1
ATOM 2015 O O . LYS A 1 241 ? 3.018 -3.875 13.008 1 97.88 241 LYS A O 1
ATOM 2020 N N . VAL A 1 242 ? 4.742 -2.656 12.273 1 97.94 242 VAL A N 1
ATOM 2021 C CA . VAL A 1 242 ? 5.469 -3.783 11.703 1 97.94 242 VAL A CA 1
ATOM 2022 C C . VAL A 1 242 ? 6.277 -4.484 12.789 1 97.94 242 VAL A C 1
ATOM 2024 O O . VAL A 1 242 ? 6.992 -3.834 13.555 1 97.94 242 VAL A O 1
ATOM 2027 N N . GLU A 1 243 ? 6.145 -5.781 12.883 1 97.25 243 GLU A N 1
ATOM 2028 C CA . GLU A 1 243 ? 6.805 -6.566 13.922 1 97.25 243 GLU A CA 1
ATOM 2029 C C . GLU A 1 243 ? 8.328 -6.465 13.812 1 97.25 243 GLU A C 1
ATOM 2031 O O . GLU A 1 243 ? 8.891 -6.668 12.734 1 97.25 243 GLU A O 1
ATOM 2036 N N . GLY A 1 244 ? 8.961 -6.098 14.922 1 95.44 244 GLY A N 1
ATOM 2037 C CA . GLY A 1 244 ? 10.414 -6.109 15 1 95.44 244 GLY A CA 1
ATOM 2038 C C . GLY A 1 244 ? 11.055 -4.902 14.344 1 95.44 244 GLY A C 1
ATOM 2039 O O . GLY A 1 244 ? 12.281 -4.84 14.203 1 95.44 244 GLY A O 1
ATOM 2040 N N . GLU A 1 245 ? 10.297 -3.957 13.812 1 95.75 245 GLU A N 1
ATOM 2041 C CA . GLU A 1 245 ? 10.812 -2.785 13.109 1 95.75 245 GLU A CA 1
ATOM 2042 C C . GLU A 1 245 ? 10.242 -1.496 13.695 1 95.75 245 GLU A C 1
ATOM 2044 O O . GLU A 1 245 ? 9.172 -1.511 14.312 1 95.75 245 GLU A O 1
ATOM 2049 N N . ASP A 1 246 ? 11 -0.414 13.617 1 97.62 246 ASP A N 1
ATOM 2050 C CA . ASP A 1 246 ? 10.453 0.914 13.891 1 97.62 246 ASP A CA 1
ATOM 2051 C C . ASP A 1 246 ? 9.734 1.476 12.672 1 97.62 246 ASP A C 1
ATOM 2053 O O . ASP A 1 246 ? 10.078 2.553 12.18 1 97.62 246 ASP A O 1
ATOM 2057 N N . LEU A 1 247 ? 8.789 0.756 12.188 1 98.31 247 LEU A N 1
ATOM 2058 C CA . LEU A 1 247 ? 8.008 1.123 11.008 1 98.31 247 LEU A CA 1
ATOM 2059 C C . LEU A 1 247 ? 6.516 0.919 11.266 1 98.31 247 LEU A C 1
ATOM 2061 O O . LEU A 1 247 ? 6.113 -0.11 11.812 1 98.31 247 LEU A O 1
ATOM 2065 N N . TYR A 1 248 ? 5.785 1.876 10.906 1 98.56 248 TYR A N 1
ATOM 2066 C CA . TYR A 1 248 ? 4.332 1.894 11.062 1 98.56 248 TYR A CA 1
ATOM 2067 C C . TYR A 1 248 ? 3.646 2.152 9.727 1 98.56 248 TYR A C 1
ATOM 2069 O O . TYR A 1 248 ? 4.059 3.035 8.969 1 98.56 248 TYR A O 1
ATOM 2077 N N . LEU A 1 249 ? 2.621 1.318 9.414 1 98.75 249 LEU A N 1
ATOM 2078 C CA . LEU A 1 249 ? 1.853 1.549 8.195 1 98.75 249 LEU A CA 1
ATOM 2079 C C . LEU A 1 249 ? 1.048 2.84 8.297 1 98.75 249 LEU A C 1
ATOM 2081 O O . LEU A 1 249 ? 0.463 3.131 9.336 1 98.75 249 LEU A O 1
ATOM 2085 N N . ILE A 1 250 ? 1 3.607 7.242 1 98.69 250 ILE A N 1
ATOM 2086 C CA . ILE A 1 250 ? 0.43 4.945 7.328 1 98.69 250 ILE A CA 1
ATOM 2087 C C . ILE A 1 250 ? -1.088 4.871 7.188 1 98.69 250 ILE A C 1
ATOM 2089 O O . ILE A 1 250 ? -1.603 4.16 6.32 1 98.69 250 ILE A O 1
ATOM 2093 N N . PRO A 1 251 ? -1.838 5.539 8.008 1 98.06 251 PRO A N 1
ATOM 2094 C CA . PRO A 1 251 ? -3.293 5.613 7.867 1 98.06 251 PRO A CA 1
ATOM 2095 C C . PRO A 1 251 ? -3.734 6.645 6.832 1 98.06 251 PRO A C 1
ATOM 2097 O O . PRO A 1 251 ? -4.914 6.703 6.477 1 98.06 251 PRO A O 1
ATOM 2100 N N . THR A 1 252 ? -2.855 7.484 6.414 1 98.19 252 THR A N 1
ATOM 2101 C CA . THR A 1 252 ? -3.021 8.547 5.43 1 98.19 252 THR A CA 1
ATOM 2102 C C . THR A 1 252 ? -1.665 9.07 4.961 1 98.19 252 THR A C 1
ATOM 2104 O O . THR A 1 252 ? -0.685 9.016 5.707 1 98.19 252 THR A O 1
ATOM 2107 N N . ALA A 1 253 ? -1.656 9.57 3.721 1 98.75 253 ALA A N 1
ATOM 2108 C CA . ALA A 1 253 ? -0.427 10.18 3.225 1 98.75 253 ALA A CA 1
ATOM 2109 C C . ALA A 1 253 ? -0.083 11.438 4.02 1 98.75 253 ALA A C 1
ATOM 2111 O O . ALA A 1 253 ? 1.034 11.953 3.926 1 98.75 253 ALA A O 1
ATOM 2112 N N . GLU A 1 254 ? -0.943 11.992 4.848 1 98.69 254 GLU A N 1
ATOM 2113 C CA . GLU A 1 254 ? -0.688 13.141 5.715 1 98.69 254 GLU A CA 1
ATOM 2114 C C . GLU A 1 254 ? 0.557 12.914 6.57 1 98.69 254 GLU A C 1
ATOM 2116 O O . GLU A 1 254 ? 1.379 13.82 6.727 1 98.69 254 GLU A O 1
ATOM 2121 N N . HIS A 1 255 ? 0.715 11.695 7.078 1 98.62 255 HIS A N 1
ATOM 2122 C CA . HIS A 1 255 ? 1.754 11.438 8.07 1 98.62 255 HIS A CA 1
ATOM 2123 C C . HIS A 1 255 ? 3.143 11.492 7.438 1 98.62 255 HIS A C 1
ATOM 2125 O O . HIS A 1 255 ? 4.008 12.242 7.898 1 98.62 255 HIS A O 1
ATOM 2131 N N . PRO A 1 256 ? 3.336 10.75 6.359 1 98.88 256 PRO A N 1
ATOM 2132 C CA . PRO A 1 256 ? 4.652 10.906 5.734 1 98.88 256 PRO A CA 1
ATOM 2133 C C . PRO A 1 256 ? 4.871 12.297 5.152 1 98.88 256 PRO A C 1
ATOM 2135 O O . PRO A 1 256 ? 6 12.789 5.121 1 98.88 256 PRO A O 1
ATOM 2138 N N . LEU A 1 257 ? 3.867 12.969 4.676 1 98.94 257 LEU A N 1
ATOM 2139 C CA . LEU A 1 257 ? 4.027 14.328 4.172 1 98.94 257 LEU A CA 1
ATOM 2140 C C . LEU A 1 257 ? 4.363 15.297 5.305 1 98.94 257 LEU A C 1
ATOM 2142 O O . LEU A 1 257 ? 5.184 16.203 5.133 1 98.94 257 LEU A O 1
ATOM 2146 N N . ALA A 1 258 ? 3.701 15.102 6.453 1 98.62 258 ALA A N 1
ATOM 2147 C CA . ALA A 1 258 ? 4.039 15.914 7.621 1 98.62 258 ALA A CA 1
ATOM 2148 C C . ALA A 1 258 ? 5.496 15.711 8.023 1 98.62 258 ALA A C 1
ATOM 2150 O O . ALA A 1 258 ? 6.172 16.656 8.422 1 98.62 258 ALA A O 1
ATOM 2151 N N . GLY A 1 259 ? 5.961 14.492 7.93 1 98.69 259 GLY A N 1
ATOM 2152 C CA . GLY A 1 259 ? 7.316 14.156 8.328 1 98.69 259 GLY A CA 1
ATOM 2153 C C . GLY A 1 259 ? 8.359 14.547 7.293 1 98.69 259 GLY A C 1
ATOM 2154 O O . GLY A 1 259 ? 9.555 14.562 7.582 1 98.69 259 GLY A O 1
ATOM 2155 N N . MET A 1 260 ? 7.945 14.891 6.117 1 98.81 260 MET A N 1
ATOM 2156 C CA . MET A 1 260 ? 8.836 15.094 4.977 1 98.81 260 MET A CA 1
ATOM 2157 C C . MET A 1 260 ? 9.891 16.141 5.293 1 98.81 260 MET A C 1
ATOM 2159 O O . MET A 1 260 ? 11.062 15.984 4.941 1 98.81 260 MET A O 1
ATOM 2163 N N . HIS A 1 261 ? 9.516 17.234 5.973 1 98.75 261 HIS A N 1
ATOM 2164 C CA . HIS A 1 261 ? 10.422 18.328 6.273 1 98.75 261 HIS A CA 1
ATOM 2165 C C . HIS A 1 261 ? 10.727 18.406 7.766 1 98.75 261 HIS A C 1
ATOM 2167 O O . HIS A 1 261 ? 11.016 19.484 8.297 1 98.75 261 HIS A O 1
ATOM 2173 N N . ALA A 1 262 ? 10.586 17.297 8.484 1 98.75 262 ALA A N 1
ATOM 2174 C CA . ALA A 1 262 ? 10.906 17.25 9.906 1 98.75 262 ALA A CA 1
ATOM 2175 C C . ALA A 1 262 ? 12.328 17.734 10.164 1 98.75 262 ALA A C 1
ATOM 2177 O O . ALA A 1 262 ? 13.25 17.406 9.422 1 98.75 262 ALA A O 1
ATOM 2178 N N . ASN A 1 263 ? 12.484 18.594 11.156 1 98.31 263 ASN A N 1
ATOM 2179 C CA . ASN A 1 263 ? 13.766 19.109 11.633 1 98.31 263 ASN A CA 1
ATOM 2180 C C . ASN A 1 263 ? 14.438 20 10.594 1 98.31 263 ASN A C 1
ATOM 2182 O O . ASN A 1 263 ? 15.664 20.109 10.555 1 98.31 263 ASN A O 1
ATOM 2186 N N . GLU A 1 264 ? 13.664 20.562 9.727 1 98.44 264 GLU A N 1
ATOM 2187 C CA . GLU A 1 264 ? 14.211 21.469 8.727 1 98.44 264 GLU A CA 1
ATOM 2188 C C . GLU A 1 264 ? 13.781 22.906 8.984 1 98.44 264 GLU A C 1
ATOM 2190 O O . GLU A 1 264 ? 12.766 23.156 9.641 1 98.44 264 GLU A O 1
ATOM 2195 N N . ILE A 1 265 ? 14.586 23.828 8.594 1 98.38 265 ILE A N 1
ATOM 2196 C CA . ILE A 1 265 ? 14.219 25.234 8.492 1 98.38 265 ILE A CA 1
ATOM 2197 C C . ILE A 1 265 ? 14.008 25.594 7.023 1 98.38 265 ILE A C 1
ATOM 2199 O O . ILE A 1 265 ? 14.961 25.672 6.25 1 98.38 265 ILE A O 1
ATOM 2203 N N . LEU A 1 266 ? 12.828 25.844 6.633 1 98.31 266 LEU A N 1
ATOM 2204 C CA . LEU A 1 266 ? 12.445 26.141 5.258 1 98.31 266 LEU A CA 1
ATOM 2205 C C . LEU A 1 266 ? 12.727 27.594 4.926 1 98.31 266 LEU A C 1
ATOM 2207 O O . LEU A 1 266 ? 12.727 28.453 5.816 1 98.31 266 LEU A O 1
ATOM 2211 N N . ASP A 1 267 ? 12.984 27.859 3.686 1 97.12 267 ASP A N 1
ATOM 2212 C CA . ASP A 1 267 ? 13.078 29.234 3.203 1 97.12 267 ASP A CA 1
ATOM 2213 C C . ASP A 1 267 ? 11.695 29.859 3.059 1 97.12 267 ASP A C 1
ATOM 2215 O O . ASP A 1 267 ? 10.844 29.344 2.332 1 97.12 267 ASP A O 1
ATOM 2219 N N . GLY A 1 268 ? 11.523 30.938 3.703 1 97.31 268 GLY A N 1
ATOM 2220 C CA . GLY A 1 268 ? 10.234 31.609 3.66 1 97.31 268 GLY A CA 1
ATOM 2221 C C . GLY A 1 268 ? 9.766 31.906 2.248 1 97.31 268 GLY A C 1
ATOM 2222 O O . GLY A 1 268 ? 8.562 31.938 1.981 1 97.31 268 GLY A O 1
ATOM 2223 N N . LYS A 1 269 ? 10.672 32.094 1.311 1 96.12 269 LYS A N 1
ATOM 2224 C CA . LYS A 1 269 ? 10.336 32.406 -0.072 1 96.12 269 LYS A CA 1
ATOM 2225 C C . LYS A 1 269 ? 9.688 31.234 -0.781 1 96.12 269 LYS A C 1
ATOM 2227 O O . LYS A 1 269 ? 9 31.406 -1.789 1 96.12 269 LYS A O 1
ATOM 2232 N N . ASP A 1 270 ? 9.852 30.109 -0.256 1 96.5 270 ASP A N 1
ATOM 2233 C CA . ASP A 1 270 ? 9.344 28.891 -0.894 1 96.5 270 ASP A CA 1
ATOM 2234 C C . ASP A 1 270 ? 7.93 28.562 -0.409 1 96.5 270 ASP A C 1
ATOM 2236 O O . ASP A 1 270 ? 7.25 27.719 -0.992 1 96.5 270 ASP A O 1
ATOM 2240 N N . LEU A 1 271 ? 7.477 29.297 0.607 1 98.12 271 LEU A N 1
ATOM 2241 C CA . LEU A 1 271 ? 6.156 29.016 1.167 1 98.12 271 LEU A CA 1
ATOM 2242 C C . LEU A 1 271 ? 5.066 29.734 0.371 1 98.12 271 LEU A C 1
ATOM 2244 O O . LEU A 1 271 ? 5.281 30.828 -0.145 1 98.12 271 LEU A O 1
ATOM 2248 N N . PRO A 1 272 ? 3.979 29.141 0.273 1 98.56 272 PRO A N 1
ATOM 2249 C CA . PRO A 1 272 ? 3.59 27.844 0.824 1 98.56 272 PRO A CA 1
ATOM 2250 C C . PRO A 1 272 ? 4.121 26.672 -0 1 98.56 272 PRO A C 1
ATOM 2252 O O . PRO A 1 272 ? 4.367 26.812 -1.2 1 98.56 272 PRO A O 1
ATOM 2255 N N . LEU A 1 273 ? 4.375 25.562 0.674 1 98.88 273 LEU A N 1
ATOM 2256 C CA . LEU A 1 273 ? 4.621 24.297 -0.017 1 98.88 273 LEU A CA 1
ATOM 2257 C C . LEU A 1 273 ? 3.332 23.5 -0.154 1 98.88 273 LEU A C 1
ATOM 2259 O O . LEU A 1 273 ? 2.648 23.234 0.839 1 98.88 273 LEU A O 1
ATOM 2263 N N . LEU A 1 274 ? 2.963 23.172 -1.356 1 98.88 274 LEU A N 1
ATOM 2264 C CA . LEU A 1 274 ? 1.725 22.469 -1.675 1 98.88 274 LEU A CA 1
ATOM 2265 C C . LEU A 1 274 ? 2.016 21.062 -2.188 1 98.88 274 LEU A C 1
ATOM 2267 O O . LEU A 1 274 ? 2.631 20.891 -3.242 1 98.88 274 LEU A O 1
ATOM 2271 N N . TYR A 1 275 ? 1.554 20.062 -1.464 1 98.94 275 TYR A N 1
ATOM 2272 C CA . TYR A 1 275 ? 1.741 18.672 -1.874 1 98.94 275 TYR A CA 1
ATOM 2273 C C . TYR A 1 275 ? 0.401 17.953 -2.029 1 98.94 275 TYR A C 1
ATOM 2275 O O . TYR A 1 275 ? -0.557 18.266 -1.315 1 98.94 275 TYR A O 1
ATOM 2283 N N . VAL A 1 276 ? 0.282 17.094 -2.977 1 98.94 276 VAL A N 1
ATOM 2284 C CA . VAL A 1 276 ? -0.827 16.156 -3.117 1 98.94 276 VAL A CA 1
ATOM 2285 C C . VAL A 1 276 ? -0.292 14.727 -3.156 1 98.94 276 VAL A C 1
ATOM 2287 O O . VAL A 1 276 ? 0.378 14.336 -4.113 1 98.94 276 VAL A O 1
ATOM 2290 N N . GLY A 1 277 ? -0.536 13.984 -2.066 1 98.88 277 GLY A N 1
ATOM 2291 C CA . GLY A 1 277 ? 0.015 12.648 -1.897 1 98.88 277 GLY A CA 1
ATOM 2292 C C . GLY A 1 277 ? -0.979 11.547 -2.221 1 98.88 277 GLY A C 1
ATOM 2293 O O . GLY A 1 277 ? -2.166 11.664 -1.912 1 98.88 277 GLY A O 1
ATOM 2294 N N . VAL A 1 278 ? -0.529 10.508 -2.934 1 98.75 278 VAL A N 1
ATOM 2295 C CA . VAL A 1 278 ? -1.338 9.32 -3.201 1 98.75 278 VAL A CA 1
ATOM 2296 C C . VAL A 1 278 ? -0.763 8.125 -2.447 1 98.75 278 VAL A C 1
ATOM 2298 O O . VAL A 1 278 ? 0.436 7.844 -2.533 1 98.75 278 VAL A O 1
ATOM 2301 N N . SER A 1 279 ? -1.609 7.445 -1.733 1 98.81 279 SER A N 1
ATOM 2302 C CA . SER A 1 279 ? -1.125 6.27 -1.019 1 98.81 279 SER A CA 1
ATOM 2303 C C . SER A 1 279 ? -2.264 5.305 -0.705 1 98.81 279 SER A C 1
ATOM 2305 O O . SER A 1 279 ? -3.43 5.707 -0.666 1 98.81 279 SER A O 1
ATOM 2307 N N . PRO A 1 280 ? -1.945 4 -0.64 1 98.75 280 PRO A N 1
ATOM 2308 C CA . PRO A 1 280 ? -2.824 3.189 0.207 1 98.75 280 PRO A CA 1
ATOM 2309 C C . PRO A 1 280 ? -2.812 3.637 1.667 1 98.75 280 PRO A C 1
ATOM 2311 O O . PRO A 1 280 ? -1.807 4.164 2.146 1 98.75 280 PRO A O 1
ATOM 2314 N N . CYS A 1 281 ? -3.891 3.508 2.287 1 98.69 281 CYS A N 1
ATOM 2315 C CA . CYS A 1 281 ? -4.047 3.805 3.707 1 98.69 281 CYS A CA 1
ATOM 2316 C C . CYS A 1 281 ? -4.434 2.555 4.484 1 98.69 281 CYS A C 1
ATOM 2318 O O . CYS A 1 281 ? -5.223 1.738 4.008 1 98.69 281 CYS A O 1
ATOM 2320 N N . PHE A 1 282 ? -3.881 2.42 5.66 1 98.56 282 PHE A N 1
ATOM 2321 C CA . PHE A 1 282 ? -4.121 1.259 6.508 1 98.56 282 PHE A CA 1
ATOM 2322 C C . PHE A 1 282 ? -4.652 1.686 7.871 1 98.56 282 PHE A C 1
ATOM 2324 O O . PHE A 1 282 ? -4.012 2.465 8.578 1 98.56 282 PHE A O 1
ATOM 2331 N N . ARG A 1 283 ? -5.777 1.147 8.25 1 97.12 283 ARG A N 1
ATOM 2332 C CA . ARG A 1 283 ? -6.383 1.486 9.539 1 97.12 283 ARG A CA 1
ATOM 2333 C C . ARG A 1 283 ? -6.91 0.241 10.242 1 97.12 283 ARG A C 1
ATOM 2335 O O . ARG A 1 283 ? -7.57 -0.595 9.625 1 97.12 283 ARG A O 1
ATOM 2342 N N . LYS A 1 284 ? -6.672 0.1 11.5 1 94.12 284 LYS A N 1
ATOM 2343 C CA . LYS A 1 284 ? -7.113 -1.041 12.297 1 94.12 284 LYS A CA 1
ATOM 2344 C C . LYS A 1 284 ? -8.625 -1.027 12.484 1 94.12 284 LYS A C 1
ATOM 2346 O O . LYS A 1 284 ? -9.242 -2.076 12.68 1 94.12 284 LYS A O 1
ATOM 2351 N N . GLU A 1 285 ? -9.219 0.201 12.477 1 88.25 285 GLU A N 1
ATOM 2352 C CA . GLU A 1 285 ? -10.633 0.399 12.75 1 88.25 285 GLU A CA 1
ATOM 2353 C C . GLU A 1 285 ? -11.039 -0.256 14.07 1 88.25 285 GLU A C 1
ATOM 2355 O O . GLU A 1 285 ? -12.078 -0.915 14.148 1 88.25 285 GLU A O 1
ATOM 2360 N N . ALA A 1 286 ? -10.156 -0.099 15.07 1 78.06 286 ALA A N 1
ATOM 2361 C CA . ALA A 1 286 ? -10.43 -0.704 16.375 1 78.06 286 ALA A CA 1
ATOM 2362 C C . ALA A 1 286 ? -11.672 -0.097 17.016 1 78.06 286 ALA A C 1
ATOM 2364 O O . ALA A 1 286 ? -11.883 1.115 16.938 1 78.06 286 ALA A O 1
ATOM 2365 N N . GLY A 1 287 ? -12.531 -0.855 17.547 1 69.31 287 GLY A N 1
ATOM 2366 C CA . GLY A 1 287 ? -13.672 -0.355 18.297 1 69.31 287 GLY A CA 1
ATOM 2367 C C . GLY A 1 287 ? -14.906 -0.15 17.438 1 69.31 287 GLY A C 1
ATOM 2368 O O . GLY A 1 287 ? -15.906 0.394 17.906 1 69.31 287 GLY A O 1
ATOM 2369 N N . THR A 1 288 ? -14.773 -0.324 16.219 1 69.62 288 THR A N 1
ATOM 2370 C CA . THR A 1 288 ? -15.922 -0.076 15.352 1 69.62 288 THR A CA 1
ATOM 2371 C C . THR A 1 288 ? -16.656 -1.375 15.047 1 69.62 288 THR A C 1
ATOM 2373 O O . THR A 1 288 ? -17.359 -1.476 14.031 1 69.62 288 THR A O 1
ATOM 2376 N N . ALA A 1 289 ? -16.562 -2.35 15.961 1 63.59 289 ALA A N 1
ATOM 2377 C CA . ALA A 1 289 ? -17.219 -3.635 15.75 1 63.59 289 ALA A CA 1
ATOM 2378 C C . ALA A 1 289 ? -18.734 -3.455 15.57 1 63.59 289 ALA A C 1
ATOM 2380 O O . ALA A 1 289 ? -19.375 -2.748 16.344 1 63.59 289 ALA A O 1
ATOM 2381 N N . GLY A 1 290 ? -19.219 -3.916 14.391 1 61.97 290 GLY A N 1
ATOM 2382 C CA . GLY A 1 290 ? -20.641 -3.945 14.125 1 61.97 290 GLY A CA 1
ATOM 2383 C C . GLY A 1 290 ? -21.125 -2.768 13.289 1 61.97 290 GLY A C 1
ATOM 2384 O O . GLY A 1 290 ? -22.234 -2.771 12.781 1 61.97 290 GLY A O 1
ATOM 2385 N N . LYS A 1 291 ? -20.344 -1.808 13.25 1 66.81 291 LYS A N 1
ATOM 2386 C CA . LYS A 1 291 ? -20.781 -0.612 12.523 1 66.81 291 LYS A CA 1
ATOM 2387 C C . LYS A 1 291 ? -20.219 -0.6 11.102 1 66.81 291 LYS A C 1
ATOM 2389 O O . LYS A 1 291 ? -19.016 -0.627 10.906 1 66.81 291 LYS A O 1
ATOM 2394 N N . ASP A 1 292 ? -21.109 -0.447 10.078 1 70.62 292 ASP A N 1
ATOM 2395 C CA . ASP A 1 292 ? -20.766 -0.279 8.672 1 70.62 292 ASP A CA 1
ATOM 2396 C C . ASP A 1 292 ? -19.766 -1.341 8.219 1 70.62 292 ASP A C 1
ATOM 2398 O O . ASP A 1 292 ? -18.766 -1.023 7.574 1 70.62 292 ASP A O 1
ATOM 2402 N N . THR A 1 293 ? -20.016 -2.506 8.648 1 74.25 293 THR A N 1
ATOM 2403 C CA . THR A 1 293 ? -19.062 -3.584 8.391 1 74.25 293 THR A CA 1
ATOM 2404 C C . THR A 1 293 ? -19.297 -4.195 7.016 1 74.25 293 THR A C 1
ATOM 2406 O O . THR A 1 293 ? -18.438 -4.895 6.484 1 74.25 293 THR A O 1
ATOM 2409 N N . LYS A 1 294 ? -20.344 -3.795 6.574 1 85.38 294 LYS A N 1
ATOM 2410 C CA . LYS A 1 294 ? -20.609 -4.402 5.273 1 85.38 294 LYS A CA 1
ATOM 2411 C C . LYS A 1 294 ? -20.141 -3.504 4.137 1 85.38 294 LYS A C 1
ATOM 2413 O O . LYS A 1 294 ? -20.266 -2.281 4.211 1 85.38 294 LYS A O 1
ATOM 2418 N N . GLY A 1 295 ? -19.453 -4.09 3.16 1 94 295 GLY A N 1
ATOM 2419 C CA . GLY A 1 295 ? -19.062 -3.355 1.966 1 94 295 GLY A CA 1
ATOM 2420 C C . GLY A 1 295 ? -17.656 -2.783 2.047 1 94 295 GLY A C 1
ATOM 2421 O O . GLY A 1 295 ? -16.75 -3.428 2.574 1 94 295 GLY A O 1
ATOM 2422 N N . ILE A 1 296 ? -17.516 -1.584 1.403 1 97 296 ILE A N 1
ATOM 2423 C CA . ILE A 1 296 ? -16.156 -1.089 1.266 1 97 296 ILE A CA 1
ATOM 2424 C C . ILE A 1 296 ? -16.062 0.336 1.809 1 97 296 ILE A C 1
ATOM 2426 O O . ILE A 1 296 ? -15.164 1.091 1.441 1 97 296 ILE A O 1
ATOM 2430 N N . PHE A 1 297 ? -17.016 0.743 2.682 1 96 297 PHE A N 1
ATOM 2431 C CA . PHE A 1 297 ? -17.031 2.098 3.223 1 96 297 PHE A CA 1
ATOM 2432 C C . PHE A 1 297 ? -16.047 2.223 4.387 1 96 297 PHE A C 1
ATOM 2434 O O . PHE A 1 297 ? -15.297 3.199 4.473 1 96 297 PHE A O 1
ATOM 2441 N N . ARG A 1 298 ? -16.109 1.344 5.375 1 95.06 298 ARG A N 1
ATOM 2442 C CA . ARG A 1 298 ? -15.188 1.259 6.504 1 95.06 298 ARG A CA 1
ATOM 2443 C C . ARG A 1 298 ? -14.352 -0.013 6.434 1 95.06 298 ARG A C 1
ATOM 2445 O O . ARG A 1 298 ? -14.828 -1.101 6.754 1 95.06 298 ARG A O 1
ATOM 2452 N N . VAL A 1 299 ? -13.117 0.159 5.988 1 97.25 299 VAL A N 1
ATOM 2453 C CA . VAL A 1 299 ? -12.273 -0.99 5.66 1 97.25 299 VAL A CA 1
ATOM 2454 C C . VAL A 1 299 ? -10.867 -0.771 6.195 1 97.25 299 VAL A C 1
ATOM 2456 O O . VAL A 1 299 ? -10.508 0.341 6.598 1 97.25 299 VAL A O 1
ATOM 2459 N N . HIS A 1 300 ? -10.055 -1.801 6.207 1 97.44 300 HIS A N 1
ATOM 2460 C CA . HIS A 1 300 ? -8.711 -1.767 6.77 1 97.44 300 HIS A CA 1
ATOM 2461 C C . HIS A 1 300 ? -7.723 -1.151 5.785 1 97.44 300 HIS A C 1
ATOM 2463 O O . HIS A 1 300 ? -6.648 -0.695 6.184 1 97.44 300 HIS A O 1
ATOM 2469 N N . GLN A 1 301 ? -8.078 -1.152 4.547 1 98.31 301 GLN A N 1
ATOM 2470 C CA . GLN A 1 301 ? -7.215 -0.58 3.523 1 98.31 301 GLN A CA 1
ATOM 2471 C C . GLN A 1 301 ? -8.031 0.122 2.441 1 98.31 301 GLN A C 1
ATOM 2473 O O . GLN A 1 301 ? -9.117 -0.332 2.084 1 98.31 301 GLN A O 1
ATOM 2478 N N . PHE A 1 302 ? -7.609 1.173 1.973 1 98.44 302 PHE A N 1
ATOM 2479 C CA . PHE A 1 302 ? -8.203 1.916 0.867 1 98.44 302 PHE A CA 1
ATOM 2480 C C . PHE A 1 302 ? -7.188 2.879 0.259 1 98.44 302 PHE A C 1
ATOM 2482 O O . PHE A 1 302 ? -6.113 3.094 0.821 1 98.44 302 PHE A O 1
ATOM 2489 N N . HIS A 1 303 ? -7.438 3.4 -0.897 1 98.88 303 HIS A N 1
ATOM 2490 C CA . HIS A 1 303 ? -6.574 4.41 -1.499 1 98.88 303 HIS A CA 1
ATOM 2491 C C . HIS A 1 303 ? -7.105 5.816 -1.232 1 98.88 303 HIS A C 1
ATOM 2493 O O . HIS A 1 303 ? -8.32 6.016 -1.111 1 98.88 303 HIS A O 1
ATOM 2499 N N . LYS A 1 304 ? -6.191 6.699 -1.067 1 98.88 304 LYS A N 1
ATOM 2500 C CA . LYS A 1 304 ? -6.574 8.07 -0.755 1 98.88 304 LYS A CA 1
ATOM 2501 C C . LYS A 1 304 ? -5.613 9.07 -1.389 1 98.88 304 LYS A C 1
ATOM 2503 O O . LYS A 1 304 ? -4.402 8.844 -1.42 1 98.88 304 LYS A O 1
ATOM 2508 N N . VAL A 1 305 ? -6.164 10.133 -1.979 1 98.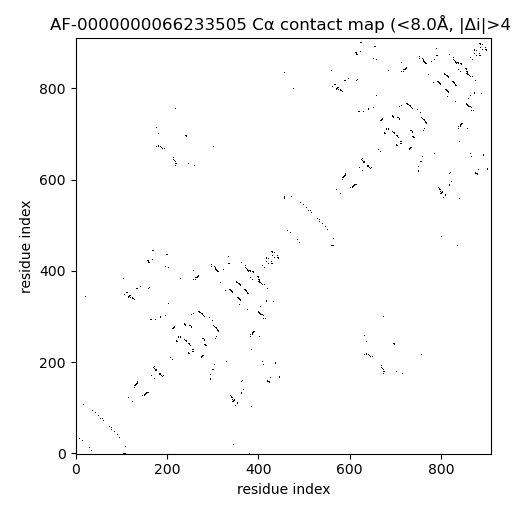94 305 VAL A N 1
ATOM 2509 C CA . VAL A 1 305 ? -5.41 11.312 -2.391 1 98.94 305 VAL A CA 1
ATOM 2510 C C . VAL A 1 305 ? -5.527 12.398 -1.32 1 98.94 305 VAL A C 1
ATOM 2512 O O . VAL A 1 305 ? -6.633 12.797 -0.949 1 98.94 305 VAL A O 1
ATOM 2515 N N . GLU A 1 306 ? -4.367 12.883 -0.841 1 98.88 306 GLU A N 1
ATOM 2516 C CA . GLU A 1 306 ? -4.305 13.781 0.308 1 98.88 306 GLU A CA 1
ATOM 2517 C C . GLU A 1 306 ? -3.65 15.109 -0.064 1 98.88 306 GLU A C 1
ATOM 2519 O O . GLU A 1 306 ? -2.572 15.133 -0.663 1 98.88 306 GLU A O 1
ATOM 2524 N N . GLN A 1 307 ? -4.336 16.172 0.25 1 98.94 307 GLN A N 1
ATOM 2525 C CA . GLN A 1 307 ? -3.707 17.484 0.176 1 98.94 307 GLN A CA 1
ATOM 2526 C C . GLN A 1 307 ? -2.93 17.797 1.452 1 98.94 307 GLN A C 1
ATOM 2528 O O . GLN A 1 307 ? -3.395 17.5 2.555 1 98.94 307 GLN A O 1
ATOM 2533 N N . PHE A 1 308 ? -1.793 18.375 1.318 1 98.94 308 PHE A N 1
ATOM 2534 C CA . PHE A 1 308 ? -1.01 18.797 2.473 1 98.94 308 PHE A CA 1
ATOM 2535 C C . PHE A 1 308 ? -0.304 20.125 2.193 1 98.94 308 PHE A C 1
ATOM 2537 O O . PHE A 1 308 ? 0.354 20.281 1.161 1 98.94 308 PHE A O 1
ATOM 2544 N N . VAL A 1 309 ? -0.402 21.078 3.105 1 98.94 309 VAL A N 1
ATOM 2545 C CA . VAL A 1 309 ? 0.135 22.422 2.896 1 98.94 309 VAL A CA 1
ATOM 2546 C C . VAL A 1 309 ? 1.002 22.828 4.09 1 98.94 309 VAL A C 1
ATOM 2548 O O . VAL A 1 309 ? 0.587 22.688 5.242 1 98.94 309 VAL A O 1
ATOM 2551 N N . TYR A 1 310 ? 2.244 23.188 3.838 1 98.94 310 TYR A N 1
ATOM 2552 C CA . TYR A 1 310 ? 3.016 24 4.766 1 98.94 310 TYR A CA 1
ATOM 2553 C C . TYR A 1 310 ? 2.82 25.484 4.48 1 98.94 310 TYR A C 1
ATOM 2555 O O . TYR A 1 310 ? 3.111 25.969 3.381 1 98.94 310 TYR A O 1
ATOM 2563 N N . SER A 1 311 ? 2.365 26.188 5.418 1 98.75 311 SER A N 1
ATOM 2564 C CA . SER A 1 311 ? 2.062 27.594 5.168 1 98.75 311 SER A CA 1
ATOM 2565 C C . SER A 1 311 ? 2.674 28.484 6.238 1 98.75 311 SER A C 1
ATOM 2567 O O . SER A 1 311 ? 3.006 28.031 7.328 1 98.75 311 SER A O 1
ATOM 2569 N N . ARG A 1 312 ? 2.789 29.797 5.836 1 98.38 312 ARG A N 1
ATOM 2570 C CA . ARG A 1 312 ? 2.982 30.812 6.859 1 98.38 312 ARG A CA 1
ATOM 2571 C C . ARG A 1 312 ? 1.771 30.906 7.781 1 98.38 312 ARG A C 1
ATOM 2573 O O . ARG A 1 312 ? 0.631 30.75 7.332 1 98.38 312 ARG A O 1
ATOM 2580 N N . PRO A 1 313 ? 2.045 31.172 9.047 1 98.25 313 PRO A N 1
ATOM 2581 C CA . PRO A 1 313 ? 0.93 31.266 9.992 1 98.25 313 PRO A CA 1
ATOM 2582 C C . PRO A 1 313 ? -0.149 32.25 9.539 1 98.25 313 PRO A C 1
ATOM 2584 O O . PRO A 1 313 ? -1.342 31.938 9.648 1 98.25 313 PRO A O 1
ATOM 2587 N N . GLU A 1 314 ? 0.22 33.344 8.93 1 98 314 GLU A N 1
ATOM 2588 C CA . GLU A 1 314 ? -0.725 34.406 8.594 1 98 314 GLU A CA 1
ATOM 2589 C C . GLU A 1 314 ? -1.603 34.031 7.406 1 98 314 GLU A C 1
ATOM 2591 O O . GLU A 1 314 ? -2.641 34.625 7.164 1 98 314 GLU A O 1
ATOM 2596 N N . GLU A 1 315 ? -1.213 32.969 6.645 1 98.25 315 GLU A N 1
ATOM 2597 C CA . GLU A 1 315 ? -1.941 32.531 5.449 1 98.25 315 GLU A CA 1
ATOM 2598 C C . GLU A 1 315 ? -2.721 31.25 5.707 1 98.25 315 GLU A C 1
ATOM 2600 O O . GLU A 1 315 ? -3.469 30.797 4.844 1 98.25 315 GLU A O 1
ATOM 2605 N N . SER A 1 316 ? -2.588 30.703 6.832 1 98.5 316 SER A N 1
ATOM 2606 C CA . SER A 1 316 ? -3.031 29.344 7.082 1 98.5 316 SER A CA 1
ATOM 2607 C C . SER A 1 316 ? -4.551 29.234 7.023 1 98.5 316 SER A C 1
ATOM 2609 O O . SER A 1 316 ? -5.09 28.234 6.527 1 98.5 316 SER A O 1
ATOM 2611 N N . TRP A 1 317 ? -5.301 30.234 7.492 1 98.75 317 TRP A N 1
ATOM 2612 C CA . TRP A 1 317 ? -6.758 30.156 7.496 1 98.75 317 TRP A CA 1
ATOM 2613 C C . TRP A 1 317 ? -7.312 30.344 6.086 1 98.75 317 TRP A C 1
ATOM 2615 O O . TRP A 1 317 ? -8.344 29.75 5.742 1 98.75 317 TRP A O 1
ATOM 2625 N N . GLU A 1 318 ? -6.699 31.172 5.32 1 98.69 318 GLU A N 1
ATOM 2626 C CA . GLU A 1 318 ? -7.066 31.266 3.91 1 98.69 318 GLU A CA 1
ATOM 2627 C C . GLU A 1 318 ? -6.848 29.922 3.199 1 98.69 318 GLU A C 1
ATOM 2629 O O . GLU A 1 318 ? -7.68 29.5 2.396 1 98.69 318 GLU A O 1
ATOM 2634 N N . TRP A 1 319 ? -5.75 29.281 3.473 1 98.81 319 TRP A N 1
ATOM 2635 C CA . TRP A 1 319 ? -5.445 27.984 2.859 1 98.81 319 TRP A CA 1
ATOM 2636 C C . TRP A 1 319 ? -6.438 26.922 3.314 1 98.81 319 TRP A C 1
ATOM 2638 O O . TRP A 1 319 ? -6.773 26.016 2.553 1 98.81 319 TRP A O 1
ATOM 2648 N N . HIS A 1 320 ? -6.902 27.016 4.57 1 98.88 320 HIS A N 1
ATOM 2649 C CA . HIS A 1 320 ? -7.926 26.094 5.043 1 98.88 320 HIS A CA 1
ATOM 2650 C C . HIS A 1 320 ? -9.156 26.125 4.152 1 98.88 320 HIS A C 1
ATOM 2652 O O . HIS A 1 320 ? -9.68 25.078 3.76 1 98.88 320 HIS A O 1
ATOM 2658 N N . GLU A 1 321 ? -9.555 27.312 3.814 1 98.81 321 GLU A N 1
ATOM 2659 C CA . GLU A 1 321 ? -10.695 27.484 2.92 1 98.81 321 GLU A CA 1
ATOM 2660 C C . GLU A 1 321 ? -10.383 26.969 1.521 1 98.81 321 GLU A C 1
ATOM 2662 O O . GLU A 1 321 ? -11.242 26.359 0.876 1 98.81 321 GLU A O 1
ATOM 2667 N N . LYS A 1 322 ? -9.164 27.141 1.064 1 98.88 322 LYS A N 1
ATOM 2668 C CA . LYS A 1 322 ? -8.773 26.719 -0.279 1 98.88 322 LYS A CA 1
ATOM 2669 C C . LYS A 1 322 ? -8.766 25.203 -0.407 1 98.88 322 LYS A C 1
ATOM 2671 O O . LYS A 1 322 ? -9.234 24.656 -1.408 1 98.88 322 LYS A O 1
ATOM 2676 N N . ILE A 1 323 ? -8.25 24.5 0.577 1 98.88 323 ILE A N 1
ATOM 2677 C CA . ILE A 1 323 ? -8.094 23.062 0.434 1 98.88 323 ILE A CA 1
ATOM 2678 C C . ILE A 1 323 ? -9.461 22.375 0.533 1 98.88 323 ILE A C 1
ATOM 2680 O O . ILE A 1 323 ? -9.719 21.375 -0.143 1 98.88 323 ILE A O 1
ATOM 2684 N N . ILE A 1 324 ? -10.375 22.906 1.395 1 98.88 324 ILE A N 1
ATOM 2685 C CA . ILE A 1 324 ? -11.719 22.328 1.424 1 98.88 324 ILE A CA 1
ATOM 2686 C C . ILE A 1 324 ? -12.445 22.656 0.124 1 98.88 324 ILE A C 1
ATOM 2688 O O . ILE A 1 324 ? -13.234 21.844 -0.377 1 98.88 324 ILE A O 1
ATOM 2692 N N . ALA A 1 325 ? -12.258 23.859 -0.395 1 98.88 325 ALA A N 1
ATOM 2693 C CA . ALA A 1 325 ? -12.852 24.234 -1.675 1 98.88 325 ALA A CA 1
ATOM 2694 C C . ALA A 1 325 ? -12.383 23.297 -2.793 1 98.88 325 ALA A C 1
ATOM 2696 O O . ALA A 1 325 ? -13.164 22.953 -3.682 1 98.88 325 ALA A O 1
ATOM 2697 N N . ASN A 1 326 ? -11.078 22.969 -2.811 1 98.94 326 ASN A N 1
ATOM 2698 C CA . ASN A 1 326 ? -10.562 22 -3.783 1 98.94 326 ASN A CA 1
ATOM 2699 C C . ASN A 1 326 ? -11.336 20.688 -3.742 1 98.94 326 ASN A C 1
ATOM 2701 O O . ASN A 1 326 ? -11.703 20.141 -4.785 1 98.94 326 ASN A O 1
ATOM 2705 N N . ALA A 1 327 ? -11.578 20.188 -2.523 1 98.88 327 ALA A N 1
ATOM 2706 C CA . ALA A 1 327 ? -12.312 18.938 -2.361 1 98.88 327 ALA A CA 1
ATOM 2707 C C . ALA A 1 327 ? -13.75 19.078 -2.828 1 98.88 327 ALA A C 1
ATOM 2709 O O . ALA A 1 327 ? -14.297 18.172 -3.465 1 98.88 327 ALA A O 1
ATOM 2710 N N . GLU A 1 328 ? -14.383 20.203 -2.482 1 98.88 328 GLU A N 1
ATOM 2711 C CA . GLU A 1 328 ? -15.742 20.453 -2.943 1 98.88 328 GLU A CA 1
ATOM 2712 C C . GLU A 1 328 ? -15.828 20.422 -4.465 1 98.88 328 GLU A C 1
ATOM 2714 O O . GLU A 1 328 ? -16.75 19.812 -5.027 1 98.88 328 GLU A O 1
ATOM 2719 N N . GLU A 1 329 ? -14.898 21.047 -5.109 1 98.88 329 GLU A N 1
ATOM 2720 C CA . GLU A 1 329 ? -14.875 21.078 -6.57 1 98.88 329 GLU A CA 1
ATOM 2721 C C . GLU A 1 329 ? -14.805 19.672 -7.152 1 98.88 329 GLU A C 1
ATOM 2723 O O . GLU A 1 329 ? -15.453 19.375 -8.156 1 98.88 329 GLU A O 1
ATOM 2728 N N . LEU A 1 330 ? -14.016 18.828 -6.574 1 98.88 330 LEU A N 1
ATOM 2729 C CA . LEU A 1 330 ? -13.906 17.453 -7.035 1 98.88 330 LEU A CA 1
ATOM 2730 C C . LEU A 1 330 ? -15.25 16.75 -6.938 1 98.88 330 LEU A C 1
ATOM 2732 O O . LEU A 1 330 ? -15.68 16.078 -7.887 1 98.88 330 LEU A O 1
ATOM 2736 N N . PHE A 1 331 ? -15.938 16.891 -5.828 1 98.81 331 PHE A N 1
ATOM 2737 C CA . PHE A 1 331 ? -17.203 16.188 -5.637 1 98.81 331 PHE A CA 1
ATOM 2738 C C . PHE A 1 331 ? -18.297 16.812 -6.484 1 98.81 331 PHE A C 1
ATOM 2740 O O . PHE A 1 331 ? -19.234 16.141 -6.898 1 98.81 331 PHE A O 1
ATOM 2747 N N . GLN A 1 332 ? -18.188 18.141 -6.738 1 98.88 332 GLN A N 1
ATOM 2748 C CA . GLN A 1 332 ? -19.109 18.797 -7.668 1 98.88 332 GLN A CA 1
ATOM 2749 C C . GLN A 1 332 ? -18.938 18.234 -9.078 1 98.88 332 GLN A C 1
ATOM 2751 O O . GLN A 1 332 ? -19.938 17.953 -9.758 1 98.88 332 GLN A O 1
ATOM 2756 N N . GLU A 1 333 ? -17.719 18.031 -9.484 1 98.81 333 GLU A N 1
ATOM 2757 C CA . GLU A 1 333 ? -17.453 17.453 -10.805 1 98.81 333 GLU A CA 1
ATOM 2758 C C . GLU A 1 333 ? -17.906 16 -10.875 1 98.81 333 GLU A C 1
ATOM 2760 O O . GLU A 1 333 ? -18.266 15.516 -11.945 1 98.81 333 GLU A O 1
ATOM 2765 N N . LEU A 1 334 ? -17.922 15.312 -9.742 1 98.81 334 LEU A N 1
ATOM 2766 C CA . LEU A 1 334 ? -18.406 13.945 -9.688 1 98.81 334 LEU A CA 1
ATOM 2767 C C . LEU A 1 334 ? -19.938 13.914 -9.602 1 98.81 334 LEU A C 1
ATOM 2769 O O . LEU A 1 334 ? -20.547 12.844 -9.625 1 98.81 334 LEU A O 1
ATOM 2773 N N . GLU A 1 335 ? -20.531 15.117 -9.469 1 98.62 335 GLU A N 1
ATOM 2774 C CA . GLU A 1 335 ? -21.984 15.266 -9.414 1 98.62 335 GLU A CA 1
ATOM 2775 C C . GLU A 1 335 ? -22.578 14.477 -8.25 1 98.62 335 GLU A C 1
ATOM 2777 O O . GLU A 1 335 ? -23.547 13.75 -8.43 1 98.62 335 GLU A O 1
ATOM 2782 N N . ILE A 1 336 ? -21.969 14.586 -7.129 1 98.81 336 ILE A N 1
ATOM 2783 C CA . ILE A 1 336 ? -22.438 13.953 -5.898 1 98.81 336 ILE A CA 1
ATOM 2784 C C . ILE A 1 336 ? -22.938 15.023 -4.93 1 98.81 336 ILE A C 1
ATOM 2786 O O . ILE A 1 336 ? -22.188 15.906 -4.516 1 98.81 336 ILE A O 1
ATOM 2790 N N . PRO A 1 337 ? -24.219 15.016 -4.57 1 98.75 337 PRO A N 1
ATOM 2791 C CA . PRO A 1 337 ? -24.703 15.984 -3.588 1 98.75 337 PRO A CA 1
ATOM 2792 C C . PRO A 1 337 ? -24.031 15.844 -2.225 1 98.75 337 PRO A C 1
ATOM 2794 O O . PRO A 1 337 ? -23.781 14.727 -1.767 1 98.75 337 PRO A O 1
ATOM 2797 N N . TYR A 1 338 ? -23.719 16.984 -1.636 1 98.81 338 TYR A N 1
ATOM 2798 C CA . TYR A 1 338 ? -23.016 16.922 -0.361 1 98.81 338 TYR A CA 1
ATOM 2799 C C . TYR A 1 338 ? -23.344 18.125 0.507 1 98.81 338 TYR A C 1
ATOM 2801 O O . TYR A 1 338 ? -24 19.062 0.045 1 98.81 338 TYR A O 1
ATOM 2809 N N . ARG A 1 339 ? -23 18.016 1.733 1 98.75 339 ARG A N 1
ATOM 2810 C CA . ARG A 1 339 ? -23 19.156 2.646 1 98.75 339 ARG A CA 1
ATOM 2811 C C . ARG A 1 339 ? -21.641 19.312 3.32 1 98.75 339 ARG A C 1
ATOM 2813 O O . ARG A 1 339 ? -20.922 18.328 3.51 1 98.75 339 ARG A O 1
ATOM 2820 N N . VAL A 1 340 ? -21.219 20.516 3.551 1 98.81 340 VAL A N 1
ATOM 2821 C CA . VAL A 1 340 ? -20.016 20.812 4.328 1 98.81 340 VAL A CA 1
ATOM 2822 C C . VAL A 1 340 ? -20.391 21.047 5.789 1 98.81 340 VAL A C 1
ATOM 2824 O O . VAL A 1 340 ? -21.312 21.797 6.086 1 98.81 340 VAL A O 1
ATOM 2827 N N . VAL A 1 341 ? -19.719 20.391 6.629 1 98.56 341 VAL A N 1
ATOM 2828 C CA . VAL A 1 341 ? -20.031 20.422 8.055 1 98.56 341 VAL A CA 1
ATOM 2829 C C . VAL A 1 341 ? -18.844 21 8.828 1 98.56 341 VAL A C 1
ATOM 2831 O O . VAL A 1 341 ? -17.703 20.609 8.594 1 98.56 341 VAL A O 1
ATOM 2834 N N . ASN A 1 342 ? -19.109 22.016 9.656 1 98.69 342 ASN A N 1
ATOM 2835 C CA . ASN A 1 342 ? -18.125 22.484 10.633 1 98.69 342 ASN A CA 1
ATOM 2836 C C . ASN A 1 342 ? -18.109 21.609 11.883 1 98.69 342 ASN A C 1
ATOM 2838 O O . ASN A 1 342 ? -19.094 21.547 12.617 1 98.69 342 ASN A O 1
ATOM 2842 N N . ILE A 1 343 ? -17.078 20.969 12.125 1 98.62 343 ILE A N 1
ATOM 2843 C CA . ILE A 1 343 ? -16.984 19.969 13.18 1 98.62 343 ILE A CA 1
ATOM 2844 C C . ILE A 1 343 ? -16.938 20.656 14.539 1 98.62 343 ILE A C 1
ATOM 2846 O O . ILE A 1 343 ? -16.203 21.625 14.727 1 98.62 343 ILE A O 1
ATOM 2850 N N . CYS A 1 344 ? -17.688 20.172 15.477 1 98.25 344 CYS A N 1
ATOM 2851 C CA . CYS A 1 344 ? -17.781 20.812 16.781 1 98.25 344 CYS A CA 1
ATOM 2852 C C . CYS A 1 344 ? -16.672 20.328 17.703 1 98.25 344 CYS A C 1
ATOM 2854 O O . CYS A 1 344 ? -15.922 19.422 17.359 1 98.25 344 CYS A O 1
ATOM 2856 N N . THR A 1 345 ? -16.578 20.922 18.844 1 97.44 345 THR A N 1
ATOM 2857 C CA . THR A 1 345 ? -15.484 20.719 19.781 1 97.44 345 THR A CA 1
ATOM 2858 C C . THR A 1 345 ? -15.422 19.25 20.219 1 97.44 345 THR A C 1
ATOM 2860 O O . THR A 1 345 ? -14.336 18.688 20.344 1 97.44 345 THR A O 1
ATOM 2863 N N . GLY A 1 346 ? -16.578 18.625 20.391 1 96 346 GLY A N 1
ATOM 2864 C CA . GLY A 1 346 ? -16.609 17.25 20.891 1 96 346 GLY A CA 1
ATOM 2865 C C . GLY A 1 346 ? -16.172 16.234 19.859 1 96 346 GLY A C 1
ATOM 2866 O O . GLY A 1 346 ? -15.859 15.094 20.203 1 96 346 GLY A O 1
ATOM 2867 N N . ASP A 1 347 ? -16.078 16.672 18.625 1 96.19 347 ASP A N 1
ATOM 2868 C CA . ASP A 1 347 ? -15.742 15.758 17.531 1 96.19 347 ASP A CA 1
ATOM 2869 C C . ASP A 1 347 ? -14.477 16.219 16.797 1 96.19 347 ASP A C 1
ATOM 2871 O O . ASP A 1 347 ? -14.078 15.625 15.797 1 96.19 347 ASP A O 1
ATOM 2875 N N . LEU A 1 348 ? -13.812 17.172 17.234 1 96.25 348 LEU A N 1
ATOM 2876 C CA . LEU A 1 348 ? -12.734 17.859 16.516 1 96.25 348 LEU A CA 1
ATOM 2877 C C . LEU A 1 348 ? -11.43 17.078 16.625 1 96.25 348 LEU A C 1
ATOM 2879 O O . LEU A 1 348 ? -10.602 17.109 15.719 1 96.25 348 LEU A O 1
ATOM 2883 N N . GLY A 1 349 ? -11.242 16.312 17.641 1 92 349 GLY A N 1
ATOM 2884 C CA . GLY A 1 349 ? -9.977 15.656 17.906 1 92 349 GLY A CA 1
ATOM 2885 C C . GLY A 1 349 ? -8.93 16.594 18.5 1 92 349 GLY A C 1
ATOM 2886 O O . GLY A 1 349 ? -9.219 17.766 18.75 1 92 349 GLY A O 1
ATOM 2887 N N . TYR A 1 350 ? -7.664 16.125 18.625 1 94.5 350 TYR A N 1
ATOM 2888 C CA . TYR A 1 350 ? -6.633 16.844 19.359 1 94.5 350 TYR A CA 1
ATOM 2889 C C . TYR A 1 350 ? -5.785 17.703 18.422 1 94.5 350 TYR A C 1
ATOM 2891 O O . TYR A 1 350 ? -5.23 18.719 18.844 1 94.5 350 TYR A O 1
ATOM 2899 N N . VAL A 1 351 ? -5.699 17.328 17.188 1 97 351 VAL A N 1
ATOM 2900 C CA . VAL A 1 351 ? -4.672 17.891 16.312 1 97 351 VAL A CA 1
ATOM 2901 C C . VAL A 1 351 ? -5.191 19.172 15.648 1 97 351 VAL A C 1
ATOM 2903 O O . VAL A 1 351 ? -4.496 20.188 15.609 1 97 351 VAL A O 1
ATOM 2906 N N . ALA A 1 352 ? -6.414 19.172 15.18 1 98 352 ALA A N 1
ATOM 2907 C CA . ALA A 1 352 ? -6.98 20.25 14.375 1 98 352 ALA A CA 1
ATOM 2908 C C . ALA A 1 352 ? -7.426 21.406 15.258 1 98 352 ALA A C 1
ATOM 2910 O O . ALA A 1 352 ? -7.992 21.203 16.328 1 98 352 ALA A O 1
ATOM 2911 N N . ALA A 1 353 ? -7.117 22.609 14.828 1 98.56 353 ALA A N 1
ATOM 2912 C CA . ALA A 1 353 ? -7.707 23.797 15.414 1 98.56 353 ALA A CA 1
ATOM 2913 C C . ALA A 1 353 ? -9.125 24.031 14.898 1 98.56 353 ALA A C 1
ATOM 2915 O O . ALA A 1 353 ? -9.977 24.562 15.609 1 98.56 353 ALA A O 1
ATOM 2916 N N . LYS A 1 354 ? -9.328 23.656 13.727 1 98.81 354 LYS A N 1
ATOM 2917 C CA . LYS A 1 354 ? -10.617 23.688 13.039 1 98.81 354 LYS A CA 1
ATOM 2918 C C . LYS A 1 354 ? -10.664 22.625 11.93 1 98.81 354 LYS A C 1
ATOM 2920 O O . LYS A 1 354 ? -9.641 22.328 11.312 1 98.81 354 LYS A O 1
ATOM 2925 N N . LYS A 1 355 ? -11.836 22.062 11.695 1 98.69 355 LYS A N 1
ATOM 2926 C CA . LYS A 1 355 ? -12.008 20.984 10.734 1 98.69 355 LYS A CA 1
ATOM 2927 C C . LYS A 1 355 ? -13.344 21.109 10.008 1 98.69 355 LYS A C 1
ATOM 2929 O O . LYS A 1 355 ? -14.367 21.422 10.625 1 98.69 355 LYS A O 1
ATOM 2934 N N . TYR A 1 356 ? -13.305 20.969 8.688 1 98.81 356 TYR A N 1
ATOM 2935 C CA . TYR A 1 356 ? -14.492 20.797 7.863 1 98.81 356 TYR A CA 1
ATOM 2936 C C . TYR A 1 356 ? -14.578 19.359 7.336 1 98.81 356 TYR A C 1
ATOM 2938 O O . TYR A 1 356 ? -13.562 18.766 6.969 1 98.81 356 TYR A O 1
ATOM 2946 N N . ASP A 1 357 ? -15.75 18.859 7.316 1 98.75 357 ASP A N 1
ATOM 2947 C CA . ASP A 1 357 ? -15.992 17.625 6.602 1 98.75 357 ASP A CA 1
ATOM 2948 C C . ASP A 1 357 ? -16.938 17.844 5.422 1 98.75 357 ASP A C 1
ATOM 2950 O O . ASP A 1 357 ? -17.812 18.719 5.469 1 98.75 357 ASP A O 1
ATOM 2954 N N . ILE A 1 358 ? -16.688 17.141 4.379 1 98.88 358 ILE A N 1
ATOM 2955 C CA . ILE A 1 358 ? -17.719 16.953 3.355 1 98.88 358 ILE A CA 1
ATOM 2956 C C . ILE A 1 358 ? -18.453 15.641 3.598 1 98.88 358 ILE A C 1
ATOM 2958 O O . ILE A 1 358 ? -17.844 14.586 3.729 1 98.88 358 ILE A O 1
ATOM 2962 N N . GLU A 1 359 ? -19.703 15.75 3.746 1 98.81 359 GLU A N 1
ATOM 2963 C CA . GLU A 1 359 ? -20.562 14.57 3.842 1 98.81 359 GLU A CA 1
ATOM 2964 C C . GLU A 1 359 ? -21.422 14.406 2.588 1 98.81 359 GLU A C 1
ATOM 2966 O O . GLU A 1 359 ? -22.219 15.281 2.258 1 98.81 359 GLU A O 1
ATOM 2971 N N . ALA A 1 360 ? -21.25 13.328 1.907 1 98.81 360 ALA A N 1
ATOM 2972 C CA . ALA A 1 360 ? -21.969 13.047 0.672 1 98.81 360 ALA A CA 1
ATOM 2973 C C . ALA A 1 360 ? -23.297 12.359 0.964 1 98.81 360 ALA A C 1
ATOM 2975 O O . ALA A 1 360 ? -23.406 11.547 1.885 1 98.81 360 ALA A O 1
ATOM 2976 N N . TRP A 1 361 ? -24.281 12.727 0.207 1 98.69 361 TRP A N 1
ATOM 2977 C CA . TRP A 1 361 ? -25.562 12.023 0.279 1 98.69 361 TRP A CA 1
ATOM 2978 C C . TRP A 1 361 ? -25.438 10.602 -0.265 1 98.69 361 TRP A C 1
ATOM 2980 O O . TRP A 1 361 ? -24.969 10.406 -1.389 1 98.69 361 TRP A O 1
ATOM 2990 N N . MET A 1 362 ? -25.75 9.664 0.529 1 98.25 362 MET A N 1
ATOM 2991 C CA . MET A 1 362 ? -25.828 8.273 0.105 1 98.25 362 MET A CA 1
ATOM 2992 C C . MET A 1 362 ? -27.281 7.871 -0.167 1 98.25 362 MET A C 1
ATOM 2994 O O . MET A 1 362 ? -28.016 7.504 0.754 1 98.25 362 MET A O 1
ATOM 2998 N N . ALA A 1 363 ? -27.609 7.809 -1.384 1 98.19 363 ALA A N 1
ATOM 2999 C CA . ALA A 1 363 ? -29 7.672 -1.8 1 98.19 363 ALA A CA 1
ATOM 3000 C C . ALA A 1 363 ? -29.578 6.332 -1.353 1 98.19 363 ALA A C 1
ATOM 3002 O O . ALA A 1 363 ? -30.766 6.238 -1.025 1 98.19 363 ALA A O 1
ATOM 3003 N N . GLY A 1 364 ? -28.781 5.285 -1.392 1 97.19 364 GLY A N 1
ATOM 3004 C CA . GLY A 1 364 ? -29.234 3.98 -0.94 1 97.19 364 GLY A CA 1
ATOM 3005 C C . GLY A 1 364 ? -29.406 3.9 0.564 1 97.19 364 GLY A C 1
ATOM 3006 O O . GLY A 1 364 ? -30.344 3.246 1.047 1 97.19 364 GLY A O 1
ATOM 3007 N N . GLN A 1 365 ? -28.594 4.574 1.274 1 96.62 365 GLN A N 1
ATOM 3008 C CA . GLN A 1 365 ? -28.594 4.543 2.734 1 96.62 365 GLN A CA 1
ATOM 3009 C C . GLN A 1 365 ? -29.562 5.578 3.305 1 96.62 365 GLN A C 1
ATOM 3011 O O . GLN A 1 365 ? -30.016 5.453 4.445 1 96.62 365 GLN A O 1
ATOM 3016 N N . GLY A 1 366 ? -29.875 6.594 2.605 1 97.44 366 GLY A N 1
ATOM 3017 C CA . GLY A 1 366 ? -30.75 7.652 3.074 1 97.44 366 GLY A CA 1
ATOM 3018 C C . GLY A 1 366 ? -30.125 8.523 4.145 1 97.44 366 GLY A C 1
ATOM 3019 O O . GLY A 1 366 ? -30.781 8.922 5.102 1 97.44 366 GLY A O 1
ATOM 3020 N N . LYS A 1 367 ? -28.859 8.781 4.02 1 97.31 367 LYS A N 1
ATOM 3021 C CA . LYS A 1 367 ? -28.188 9.625 5.004 1 97.31 367 LYS A CA 1
ATOM 3022 C C . LYS A 1 367 ? -26.891 10.211 4.43 1 97.31 367 LYS A C 1
ATOM 3024 O O . LYS A 1 367 ? -26.391 9.734 3.416 1 97.31 367 LYS A O 1
ATOM 3029 N N . PHE A 1 368 ? -26.453 11.289 5.012 1 98.06 368 PHE A N 1
ATOM 3030 C CA . PHE A 1 368 ? -25.172 11.891 4.684 1 98.06 368 PHE A CA 1
ATOM 3031 C C . PHE A 1 368 ? -24.031 11.156 5.395 1 98.06 368 PHE A C 1
ATOM 3033 O O . PHE A 1 368 ? -24.156 10.82 6.574 1 98.06 368 PHE A O 1
ATOM 3040 N N . ARG A 1 369 ? -22.938 10.875 4.668 1 97.56 369 ARG A N 1
ATOM 3041 C CA . ARG A 1 369 ? -21.766 10.211 5.238 1 97.56 369 ARG A CA 1
ATOM 3042 C C . ARG A 1 369 ? -20.484 10.984 4.918 1 97.56 369 ARG A C 1
ATOM 3044 O O . ARG A 1 369 ? -20.328 11.508 3.812 1 97.56 369 ARG A O 1
ATOM 3051 N N . GLU A 1 370 ? -19.594 10.984 5.855 1 98 370 GLU A N 1
ATOM 3052 C CA . GLU A 1 370 ? -18.328 11.711 5.703 1 98 370 GLU A CA 1
ATOM 3053 C C . GLU A 1 370 ? -17.453 11.078 4.617 1 98 370 GLU A C 1
ATOM 3055 O O . GLU A 1 370 ? -17.188 9.883 4.656 1 98 370 GLU A O 1
ATOM 3060 N N . VAL A 1 371 ? -17 11.922 3.674 1 98.62 371 VAL A N 1
ATOM 3061 C CA . VAL A 1 371 ? -16.125 11.422 2.607 1 98.62 371 VAL A CA 1
ATOM 3062 C C . VAL A 1 371 ? -14.836 12.234 2.568 1 98.62 371 VAL A C 1
ATOM 3064 O O . VAL A 1 371 ? -13.852 11.82 1.957 1 98.62 371 VAL A O 1
ATOM 3067 N N . VAL A 1 372 ? -14.797 13.383 3.178 1 98.69 372 VAL A N 1
ATOM 3068 C CA . VAL A 1 372 ? -13.633 14.258 3.209 1 98.69 372 VAL A CA 1
ATOM 3069 C C . VAL A 1 372 ? -13.492 14.891 4.594 1 98.69 372 VAL A C 1
ATOM 3071 O O . VAL A 1 372 ? -14.492 15.234 5.227 1 98.69 372 VAL A O 1
ATOM 3074 N N . SER A 1 373 ? -12.289 15.016 5.023 1 98.56 373 SER A N 1
ATOM 3075 C CA . SER A 1 373 ? -11.961 15.82 6.195 1 98.56 373 SER A CA 1
ATOM 3076 C C . SER A 1 373 ? -10.82 16.781 5.895 1 98.56 373 SER A C 1
ATOM 3078 O O . SER A 1 373 ? -9.805 16.406 5.305 1 98.56 373 SER A O 1
ATOM 3080 N N . ALA A 1 374 ? -10.969 18.047 6.207 1 98.81 374 ALA A N 1
ATOM 3081 C CA . ALA A 1 374 ? -9.969 19.094 6.004 1 98.81 374 ALA A CA 1
ATOM 3082 C C . ALA A 1 374 ? -9.656 19.812 7.312 1 98.81 374 ALA A C 1
ATOM 3084 O O . ALA A 1 374 ? -10.555 20.328 7.973 1 98.81 374 ALA A O 1
ATOM 3085 N N . SER A 1 375 ? -8.391 19.891 7.648 1 98.81 375 SER A N 1
ATOM 3086 C CA . SER A 1 375 ? -8.023 20.438 8.961 1 98.81 375 SER A CA 1
ATOM 3087 C C . SER A 1 375 ? -6.93 21.484 8.844 1 98.81 375 SER A C 1
ATOM 3089 O O . SER A 1 375 ? -6.039 21.375 7.992 1 98.81 375 SER A O 1
ATOM 3091 N N . ASN A 1 376 ? -7.035 22.5 9.625 1 98.88 376 ASN A N 1
ATOM 3092 C CA . ASN A 1 376 ? -5.918 23.375 9.953 1 98.88 376 ASN A CA 1
ATOM 3093 C C . ASN A 1 376 ? -5.316 23.016 11.312 1 98.88 376 ASN A C 1
ATOM 3095 O O . ASN A 1 376 ? -5.984 23.125 12.344 1 98.88 376 ASN A O 1
ATOM 3099 N N . CYS A 1 377 ? -4.062 22.641 11.297 1 98.75 377 CYS A N 1
ATOM 3100 C CA . CYS A 1 377 ? -3.432 22.141 12.516 1 98.75 377 CYS A CA 1
ATOM 3101 C C . CYS A 1 377 ? -2.529 23.219 13.125 1 98.75 377 CYS A C 1
ATOM 3103 O O . CYS A 1 377 ? -1.799 22.938 14.078 1 98.75 377 CYS A O 1
ATOM 3105 N N . THR A 1 378 ? -2.549 24.438 12.508 1 98.56 378 THR A N 1
ATOM 3106 C CA . THR A 1 378 ? -1.673 25.516 12.953 1 98.56 378 THR A CA 1
ATOM 3107 C C . THR A 1 378 ? -0.245 25 13.141 1 98.56 378 THR A C 1
ATOM 3109 O O . THR A 1 378 ? 0.326 24.391 12.234 1 98.56 378 THR A O 1
ATOM 3112 N N . ASP A 1 379 ? 0.391 25.297 14.234 1 98.44 379 ASP A N 1
ATOM 3113 C CA . ASP A 1 379 ? 1.777 24.859 14.367 1 98.44 379 ASP A CA 1
ATOM 3114 C C . ASP A 1 379 ? 1.883 23.625 15.25 1 98.44 379 ASP A C 1
ATOM 3116 O O . ASP A 1 379 ? 2.973 23.281 15.711 1 98.44 379 ASP A O 1
ATOM 3120 N N . TRP A 1 380 ? 0.738 22.953 15.57 1 98.25 380 TRP A N 1
ATOM 3121 C CA . TRP A 1 380 ? 0.682 21.828 16.5 1 98.25 380 TRP A CA 1
ATOM 3122 C C . TRP A 1 380 ? 1.577 20.688 16.016 1 98.25 380 TRP A C 1
ATOM 3124 O O . TRP A 1 380 ? 2.432 20.203 16.766 1 98.25 380 TRP A O 1
ATOM 3134 N N . GLN A 1 381 ? 1.452 20.281 14.75 1 98.44 381 GLN A N 1
ATOM 3135 C CA . GLN A 1 381 ? 2.293 19.234 14.172 1 98.44 381 GLN A CA 1
ATOM 3136 C C . GLN A 1 381 ? 3.715 19.734 13.945 1 98.44 381 GLN A C 1
ATOM 3138 O O . GLN A 1 381 ? 4.684 19.016 14.188 1 98.44 381 GLN A O 1
ATOM 3143 N N . ALA A 1 382 ? 3.787 20.953 13.453 1 98.62 382 ALA A N 1
ATOM 3144 C CA . ALA A 1 382 ? 5.086 21.531 13.109 1 98.62 382 ALA A CA 1
ATOM 3145 C C . ALA A 1 382 ? 6 21.594 14.328 1 98.62 382 ALA A C 1
ATOM 3147 O O . ALA A 1 382 ? 7.207 21.359 14.219 1 98.62 382 ALA A O 1
ATOM 3148 N N . ARG A 1 383 ? 5.488 21.953 15.477 1 98 383 ARG A N 1
ATOM 3149 C CA . ARG A 1 383 ? 6.273 22 16.703 1 98 383 ARG A CA 1
ATOM 3150 C C . ARG A 1 383 ? 6.781 20.609 17.094 1 98 383 ARG A C 1
ATOM 3152 O O . ARG A 1 383 ? 7.938 20.469 17.484 1 98 383 ARG A O 1
ATOM 3159 N N . ARG A 1 384 ? 5.918 19.688 16.969 1 97.69 384 ARG A N 1
ATOM 3160 C CA . ARG A 1 384 ? 6.262 18.312 17.328 1 97.69 384 ARG A CA 1
ATOM 3161 C C . ARG A 1 384 ? 7.309 17.734 16.391 1 97.69 384 ARG A C 1
ATOM 3163 O O . ARG A 1 384 ? 8.141 16.922 16.797 1 97.69 384 ARG A O 1
ATOM 3170 N N . LEU A 1 385 ? 7.301 18.172 15.117 1 98.56 385 LEU A N 1
ATOM 3171 C CA . LEU A 1 385 ? 8.219 17.672 14.102 1 98.56 385 LEU A CA 1
ATOM 3172 C C . LEU A 1 385 ? 9.344 18.672 13.836 1 98.56 385 LEU A C 1
ATOM 3174 O O . LEU A 1 385 ? 10.195 18.438 12.984 1 98.56 385 LEU A O 1
ATOM 3178 N N . ASN A 1 386 ? 9.344 19.75 14.531 1 98.25 386 ASN A N 1
ATOM 3179 C CA . ASN A 1 386 ? 10.383 20.781 14.484 1 98.25 386 ASN A CA 1
ATOM 3180 C C . ASN A 1 386 ? 10.555 21.328 13.07 1 98.25 386 ASN A C 1
ATOM 3182 O O . ASN A 1 386 ? 11.664 21.344 12.531 1 98.25 386 ASN A O 1
ATOM 3186 N N . ILE A 1 387 ? 9.492 21.719 12.477 1 98.81 387 ILE A N 1
ATOM 3187 C CA . ILE A 1 387 ? 9.508 22.297 11.141 1 98.81 387 ILE A CA 1
ATOM 3188 C C . ILE A 1 387 ? 9.336 23.812 11.234 1 98.81 387 ILE A C 1
ATOM 3190 O O . ILE A 1 387 ? 8.281 24.312 11.648 1 98.81 387 ILE A O 1
ATOM 3194 N N . ARG A 1 388 ? 10.336 24.562 10.805 1 98.69 388 ARG A N 1
ATOM 3195 C CA . ARG A 1 388 ? 10.359 26.016 10.938 1 98.69 388 ARG A CA 1
ATOM 3196 C C . ARG A 1 388 ? 10.68 26.688 9.602 1 98.69 388 ARG A C 1
ATOM 3198 O O . ARG A 1 388 ? 10.898 26 8.602 1 98.69 388 ARG A O 1
ATOM 3205 N N . PHE A 1 389 ? 10.484 27.984 9.539 1 98.5 389 PHE A N 1
ATOM 3206 C CA . PHE A 1 389 ? 10.883 28.766 8.383 1 98.5 389 PHE A CA 1
ATOM 3207 C C . PHE A 1 389 ? 11.414 30.125 8.805 1 98.5 389 PHE A C 1
ATOM 3209 O O . PHE A 1 389 ? 11.211 30.562 9.945 1 98.5 389 PHE A O 1
ATOM 3216 N N . ARG A 1 390 ? 12.18 30.672 7.945 1 97.69 390 ARG A N 1
ATOM 3217 C CA . ARG A 1 390 ? 12.617 32.062 8.109 1 97.69 390 ARG A CA 1
ATOM 3218 C C . ARG A 1 390 ? 12.734 32.75 6.758 1 97.69 390 ARG A C 1
ATOM 3220 O O . ARG A 1 390 ? 12.969 32.094 5.734 1 97.69 390 ARG A O 1
ATOM 3227 N N . ASP A 1 391 ? 12.555 34 6.777 1 94.88 391 ASP A N 1
ATOM 3228 C CA . ASP A 1 391 ? 12.664 34.781 5.551 1 94.88 391 ASP A CA 1
ATOM 3229 C C . ASP A 1 391 ? 14.117 35.188 5.285 1 94.88 391 ASP A C 1
ATOM 3231 O O . ASP A 1 391 ? 14.555 35.219 4.133 1 94.88 391 ASP A O 1
ATOM 3235 N N . LYS A 1 392 ? 14.734 35.594 6.359 1 93.62 392 LYS A N 1
ATOM 3236 C CA . LYS A 1 392 ? 16.156 35.969 6.297 1 93.62 392 LYS A CA 1
ATOM 3237 C C . LYS A 1 392 ? 16.969 35.156 7.301 1 93.62 392 LYS A C 1
ATOM 3239 O O . LYS A 1 392 ? 16.484 34.812 8.383 1 93.62 392 LYS A O 1
ATOM 3244 N N . THR A 1 393 ? 18.125 34.969 6.984 1 89.56 393 THR A N 1
ATOM 3245 C CA . THR A 1 393 ? 19.016 34.062 7.738 1 89.56 393 THR A CA 1
ATOM 3246 C C . THR A 1 393 ? 19.203 34.594 9.164 1 89.56 393 THR A C 1
ATOM 3248 O O . THR A 1 393 ? 19.422 33.812 10.086 1 89.56 393 THR A O 1
ATOM 3251 N N . HIS A 1 394 ? 19.109 35.844 9.352 1 91.81 394 HIS A N 1
ATOM 3252 C CA . HIS A 1 394 ? 19.422 36.406 10.664 1 91.81 394 HIS A CA 1
ATOM 3253 C C . HIS A 1 394 ? 18.188 36.438 11.555 1 91.81 394 HIS A C 1
ATOM 3255 O O . HIS A 1 394 ? 18.281 36.688 12.758 1 91.81 394 HIS A O 1
ATOM 3261 N N . GLU A 1 395 ? 17.109 36.125 11.016 1 92.62 395 GLU A N 1
ATOM 3262 C CA . GLU A 1 395 ? 15.867 36.156 11.773 1 92.62 395 GLU A CA 1
ATOM 3263 C C . GLU A 1 395 ? 15.672 34.844 12.57 1 92.62 395 GLU A C 1
ATOM 3265 O O . GLU A 1 395 ? 16.172 33.812 12.18 1 92.62 395 GLU A O 1
ATOM 3270 N N . LYS A 1 396 ? 15.016 35.031 13.656 1 94.5 396 LYS A N 1
ATOM 3271 C CA . LYS A 1 396 ? 14.633 33.844 14.438 1 94.5 396 LYS A CA 1
ATOM 3272 C C . LYS A 1 396 ? 13.617 33 13.68 1 94.5 396 LYS A C 1
ATOM 3274 O O . LYS A 1 396 ? 12.609 33.531 13.195 1 94.5 396 LYS A O 1
ATOM 3279 N N . PRO A 1 397 ? 13.836 31.719 13.57 1 97.06 397 PRO A N 1
ATOM 3280 C CA . PRO A 1 397 ? 12.883 30.859 12.867 1 97.06 397 PRO A CA 1
ATOM 3281 C C . PRO A 1 397 ? 11.531 30.766 13.57 1 97.06 397 PRO A C 1
ATOM 3283 O O . PRO A 1 397 ? 11.469 30.766 14.805 1 97.06 397 PRO A O 1
ATOM 3286 N N . LYS A 1 398 ? 10.492 30.719 12.758 1 97.25 398 LYS A N 1
ATOM 3287 C CA . LYS A 1 398 ? 9.125 30.5 13.227 1 97.25 398 LYS A CA 1
ATOM 3288 C C . LYS A 1 398 ? 8.578 29.156 12.719 1 97.25 398 LYS A C 1
ATOM 3290 O O . LYS A 1 398 ? 9.047 28.641 11.711 1 97.25 398 LYS A O 1
ATOM 3295 N N . PHE A 1 399 ? 7.676 28.688 13.469 1 98.5 399 PHE A N 1
ATOM 3296 C CA . PHE A 1 399 ? 7.082 27.422 13.055 1 98.5 399 PHE A CA 1
ATOM 3297 C C . PHE A 1 399 ? 6.074 27.625 11.93 1 98.5 399 PHE A C 1
ATOM 3299 O O . PHE A 1 399 ? 5.332 28.609 11.938 1 98.5 399 PHE A O 1
ATOM 3306 N N . VAL A 1 400 ? 6.031 26.734 10.961 1 98.81 400 VAL A N 1
ATOM 3307 C CA . VAL A 1 400 ? 5.012 26.766 9.914 1 98.81 400 VAL A CA 1
ATOM 3308 C C . VAL A 1 400 ? 3.688 26.25 10.469 1 98.81 400 VAL A C 1
ATOM 3310 O O . VAL A 1 400 ? 3.648 25.672 11.57 1 98.81 400 VAL A O 1
ATOM 3313 N N . HIS A 1 401 ? 2.633 26.562 9.773 1 98.88 401 HIS A N 1
ATOM 3314 C CA . HIS A 1 401 ? 1.374 25.859 9.977 1 98.88 401 HIS A CA 1
ATOM 3315 C C . HIS A 1 401 ? 1.238 24.703 8.992 1 98.88 401 HIS A C 1
ATOM 3317 O O . HIS A 1 401 ? 1.754 24.75 7.879 1 98.88 401 HIS A O 1
ATOM 3323 N N . THR A 1 402 ? 0.635 23.641 9.43 1 98.88 402 THR A N 1
ATOM 3324 C CA . THR A 1 402 ? 0.363 22.484 8.57 1 98.88 402 THR A CA 1
ATOM 3325 C C . THR A 1 402 ? -1.14 22.297 8.383 1 98.88 402 THR A C 1
ATOM 3327 O O . THR A 1 402 ? -1.915 22.484 9.32 1 98.88 402 THR A O 1
ATOM 3330 N N . LEU A 1 403 ? -1.551 22.078 7.164 1 98.88 403 LEU A N 1
ATOM 3331 C CA . LEU A 1 403 ? -2.941 21.812 6.809 1 98.88 403 LEU A CA 1
ATOM 3332 C C . LEU A 1 403 ? -3.057 20.547 5.988 1 98.88 403 LEU A C 1
ATOM 3334 O O . LEU A 1 403 ? -2.158 20.219 5.211 1 98.88 403 LEU A O 1
ATOM 3338 N N . ASN A 1 404 ? -4.102 19.812 6.18 1 98.81 404 ASN A N 1
ATOM 3339 C CA . ASN A 1 404 ? -4.367 18.609 5.41 1 98.81 404 ASN A CA 1
ATOM 3340 C C . ASN A 1 404 ? -5.84 18.5 5.023 1 98.81 404 ASN A C 1
ATOM 3342 O O . ASN A 1 404 ? -6.707 19.016 5.727 1 98.81 404 ASN A O 1
ATOM 3346 N N . SER A 1 405 ? -6.094 17.875 3.902 1 98.94 405 SER A N 1
ATOM 3347 C CA . SER A 1 405 ? -7.449 17.578 3.451 1 98.94 405 SER A CA 1
ATOM 3348 C C . SER A 1 405 ? -7.477 16.359 2.533 1 98.94 405 SER A C 1
ATOM 3350 O O . SER A 1 405 ? -6.66 16.25 1.616 1 98.94 405 SER A O 1
ATOM 3352 N N . THR A 1 406 ? -8.406 15.477 2.85 1 98.88 406 THR A N 1
ATOM 3353 C CA . THR A 1 406 ? -8.719 14.461 1.848 1 98.88 406 THR A CA 1
ATOM 3354 C C . THR A 1 406 ? -9.164 15.117 0.543 1 98.88 406 THR A C 1
ATOM 3356 O O . THR A 1 406 ? -10.008 16.016 0.551 1 98.88 406 THR A O 1
ATOM 3359 N N . ALA A 1 407 ? -8.469 14.797 -0.535 1 98.88 407 ALA A N 1
ATOM 3360 C CA . ALA A 1 407 ? -9.047 15.133 -1.833 1 98.88 407 ALA A CA 1
ATOM 3361 C C . ALA A 1 407 ? -10.109 14.109 -2.242 1 98.88 407 ALA A C 1
ATOM 3363 O O . ALA A 1 407 ? -11.258 14.469 -2.506 1 98.88 407 ALA A O 1
ATOM 3364 N N . ILE A 1 408 ? -9.648 12.867 -2.203 1 98.75 408 ILE A N 1
ATOM 3365 C CA . ILE A 1 408 ? -10.578 11.773 -2.486 1 98.75 408 ILE A CA 1
ATOM 3366 C C . ILE A 1 408 ? -10.094 10.5 -1.797 1 98.75 408 ILE A C 1
ATOM 3368 O O . ILE A 1 408 ? -8.938 10.094 -1.958 1 98.75 408 ILE A O 1
ATOM 3372 N N . ALA A 1 409 ? -10.914 9.922 -0.966 1 98.75 409 ALA A N 1
ATOM 3373 C CA . ALA A 1 409 ? -10.781 8.516 -0.594 1 98.75 409 ALA A CA 1
ATOM 3374 C C . ALA A 1 409 ? -11.562 7.617 -1.546 1 98.75 409 ALA A C 1
ATOM 3376 O O . ALA A 1 409 ? -12.797 7.664 -1.582 1 98.75 409 ALA A O 1
ATOM 3377 N N . THR A 1 410 ? -10.891 6.793 -2.27 1 98.69 410 THR A N 1
ATOM 3378 C CA . THR A 1 410 ? -11.5 6.18 -3.445 1 98.69 410 THR A CA 1
ATOM 3379 C C . THR A 1 410 ? -12.633 5.238 -3.041 1 98.69 410 THR A C 1
ATOM 3381 O O . THR A 1 410 ? -13.656 5.168 -3.717 1 98.69 410 THR A O 1
ATOM 3384 N N . SER A 1 411 ? -12.477 4.457 -1.947 1 98.25 411 SER A N 1
ATOM 3385 C CA . SER A 1 411 ? -13.531 3.537 -1.539 1 98.25 411 SER A CA 1
ATOM 3386 C C . SER A 1 411 ? -14.82 4.281 -1.216 1 98.25 411 SER A C 1
ATOM 3388 O O . SER A 1 411 ? -15.898 3.908 -1.69 1 98.25 411 SER A O 1
ATOM 3390 N N . ARG A 1 412 ? -14.734 5.348 -0.454 1 98.44 412 ARG A N 1
ATOM 3391 C CA . ARG A 1 412 ? -15.922 6.125 -0.099 1 98.44 412 ARG A CA 1
ATOM 3392 C C . ARG A 1 412 ? -16.516 6.816 -1.323 1 98.44 412 ARG A C 1
ATOM 3394 O O . ARG A 1 412 ? -17.734 6.926 -1.455 1 98.44 412 ARG A O 1
ATOM 3401 N N . ALA A 1 413 ? -15.648 7.305 -2.213 1 98.88 413 ALA A N 1
ATOM 3402 C CA . ALA A 1 413 ? -16.125 7.926 -3.447 1 98.88 413 ALA A CA 1
ATOM 3403 C C . ALA A 1 413 ? -16.844 6.91 -4.328 1 98.88 413 ALA A C 1
ATOM 3405 O O . ALA A 1 413 ? -17.875 7.227 -4.938 1 98.88 413 ALA A O 1
ATOM 3406 N N . ILE A 1 414 ? -16.297 5.695 -4.434 1 98.88 414 ILE A N 1
ATOM 3407 C CA . ILE A 1 414 ? -16.922 4.633 -5.207 1 98.88 414 ILE A CA 1
ATOM 3408 C C . ILE A 1 414 ? -18.312 4.344 -4.637 1 98.88 414 ILE A C 1
ATOM 3410 O O . ILE A 1 414 ? -19.281 4.223 -5.387 1 98.88 414 ILE A O 1
ATOM 3414 N N . VAL A 1 415 ? -18.422 4.242 -3.307 1 98.56 415 VAL A N 1
ATOM 3415 C CA . VAL A 1 415 ? -19.703 4.008 -2.654 1 98.56 415 VAL A CA 1
ATOM 3416 C C . VAL A 1 415 ? -20.688 5.109 -3.035 1 98.56 415 VAL A C 1
ATOM 3418 O O . VAL A 1 415 ? -21.828 4.832 -3.398 1 98.56 415 VAL A O 1
ATOM 3421 N N . ALA A 1 416 ? -20.234 6.367 -2.957 1 98.81 416 ALA A N 1
ATOM 3422 C CA . ALA A 1 416 ? -21.078 7.504 -3.301 1 98.81 416 ALA A CA 1
ATOM 3423 C C . ALA A 1 416 ? -21.531 7.434 -4.762 1 98.81 416 ALA A C 1
ATOM 3425 O O . ALA A 1 416 ? -22.688 7.699 -5.074 1 98.81 416 ALA A O 1
ATOM 3426 N N . ILE A 1 417 ? -20.641 7.09 -5.66 1 98.88 417 ILE A N 1
ATOM 3427 C CA . ILE A 1 417 ? -20.938 6.992 -7.086 1 98.88 417 ILE A CA 1
ATOM 3428 C C . ILE A 1 417 ? -21.953 5.875 -7.328 1 98.88 417 ILE A C 1
ATOM 3430 O O . ILE A 1 417 ? -22.938 6.062 -8.039 1 98.88 417 ILE A O 1
ATOM 3434 N N . LEU A 1 418 ? -21.734 4.699 -6.723 1 98.75 418 LEU A N 1
ATOM 3435 C CA . LEU A 1 418 ? -22.609 3.547 -6.91 1 98.75 418 LEU A CA 1
ATOM 3436 C C . LEU A 1 418 ? -24.031 3.859 -6.449 1 98.75 418 LEU A C 1
ATOM 3438 O O . LEU A 1 418 ? -25 3.393 -7.047 1 98.75 418 LEU A O 1
ATOM 3442 N N . GLU A 1 419 ? -24.172 4.629 -5.406 1 98.25 419 GLU A N 1
ATOM 3443 C CA . GLU A 1 419 ? -25.5 4.852 -4.84 1 98.25 419 GLU A CA 1
ATOM 3444 C C . GLU A 1 419 ? -26.188 6.031 -5.512 1 98.25 419 GLU A C 1
ATOM 3446 O O . GLU A 1 419 ? -27.422 6.047 -5.625 1 98.25 419 GLU A O 1
ATOM 3451 N N . ASN A 1 420 ? -25.406 7.004 -5.973 1 98.44 420 ASN A N 1
ATOM 3452 C CA . ASN A 1 420 ? -26.016 8.211 -6.508 1 98.44 420 ASN A CA 1
ATOM 3453 C C . ASN A 1 420 ? -26.219 8.109 -8.016 1 98.44 420 ASN A C 1
ATOM 3455 O O . ASN A 1 420 ? -27.109 8.773 -8.57 1 98.44 420 ASN A O 1
ATOM 3459 N N . HIS A 1 421 ? -25.484 7.27 -8.711 1 98.56 421 HIS A N 1
ATOM 3460 C CA . HIS A 1 421 ? -25.516 7.301 -10.172 1 98.56 421 HIS A CA 1
ATOM 3461 C C . HIS A 1 421 ? -26.047 5.996 -10.742 1 98.56 421 HIS A C 1
ATOM 3463 O O . HIS A 1 421 ? -25.828 5.695 -11.922 1 98.56 421 HIS A O 1
ATOM 3469 N N . GLN A 1 422 ? -26.688 5.195 -9.898 1 98.44 422 GLN A N 1
ATOM 3470 C CA . GLN A 1 422 ? -27.297 3.957 -10.375 1 98.44 422 GLN A CA 1
ATOM 3471 C C . GLN A 1 422 ? -28.672 4.219 -11 1 98.44 422 GLN A C 1
ATOM 3473 O O . GLN A 1 422 ? -29.328 5.207 -10.68 1 98.44 422 GLN A O 1
ATOM 3478 N N . THR A 1 423 ? -29.109 3.371 -11.922 1 97.31 423 THR A N 1
ATOM 3479 C CA . THR A 1 423 ? -30.469 3.324 -12.43 1 97.31 423 THR A CA 1
ATOM 3480 C C . THR A 1 423 ? -31.266 2.207 -11.758 1 97.31 423 THR A C 1
ATOM 3482 O O . THR A 1 423 ? -30.703 1.396 -11.023 1 97.31 423 THR A O 1
ATOM 3485 N N . GLU A 1 424 ? -32.531 2.24 -12.023 1 96.12 424 GLU A N 1
ATOM 3486 C CA . GLU A 1 424 ? -33.375 1.216 -11.445 1 96.12 424 GLU A CA 1
ATOM 3487 C C . GLU A 1 424 ? -32.969 -0.182 -11.875 1 96.12 424 GLU A C 1
ATOM 3489 O O . GLU A 1 424 ? -33.094 -1.14 -11.109 1 96.12 424 GLU A O 1
ATOM 3494 N N . GLU A 1 425 ? -32.406 -0.249 -13.078 1 95.69 425 GLU A N 1
ATOM 3495 C CA . GLU A 1 425 ? -31.984 -1.528 -13.641 1 95.69 425 GLU A CA 1
ATOM 3496 C C . GLU A 1 425 ? -30.609 -1.943 -13.109 1 95.69 425 GLU A C 1
ATOM 3498 O O . GLU A 1 425 ? -30.172 -3.068 -13.344 1 95.69 425 GLU A O 1
ATOM 3503 N N . GLY A 1 426 ? -29.938 -1.078 -12.43 1 96.75 426 GLY A N 1
ATOM 3504 C CA . GLY A 1 426 ? -28.656 -1.424 -11.828 1 96.75 426 GLY A CA 1
ATOM 3505 C C . GLY A 1 426 ? -27.469 -0.947 -12.641 1 96.75 426 GLY A C 1
ATOM 3506 O O . GLY A 1 426 ? -26.328 -1.326 -12.359 1 96.75 426 GLY A O 1
ATOM 3507 N N . VAL A 1 427 ? -27.734 -0.149 -13.664 1 98.31 427 VAL A N 1
ATOM 3508 C CA . VAL A 1 427 ? -26.672 0.458 -14.445 1 98.31 427 VAL A CA 1
ATOM 3509 C C . VAL A 1 427 ? -26.109 1.669 -13.703 1 98.31 427 VAL A C 1
ATOM 3511 O O . VAL A 1 427 ? -26.859 2.459 -13.133 1 98.31 427 VAL A O 1
ATOM 3514 N N . VAL A 1 428 ? -24.828 1.78 -13.609 1 98.81 428 VAL A N 1
ATOM 3515 C CA . VAL A 1 428 ? -24.188 2.947 -13.008 1 98.81 428 VAL A CA 1
ATOM 3516 C C . VAL A 1 428 ? -23.703 3.896 -14.094 1 98.81 428 VAL A C 1
ATOM 3518 O O . VAL A 1 428 ? -22.766 3.574 -14.828 1 98.81 428 VAL A O 1
ATOM 3521 N N . LYS A 1 429 ? -24.281 5.055 -14.188 1 98.69 429 LYS A N 1
ATOM 3522 C CA . LYS A 1 429 ? -23.875 6.082 -15.133 1 98.69 429 LYS A CA 1
ATOM 3523 C C . LYS A 1 429 ? -22.766 6.949 -14.547 1 98.69 429 LYS A C 1
ATOM 3525 O O . LYS A 1 429 ? -23 7.719 -13.609 1 98.69 429 LYS A O 1
ATOM 3530 N N . LEU A 1 430 ? -21.594 6.891 -15.125 1 98.81 430 LEU A N 1
ATOM 3531 C CA . LEU A 1 430 ? -20.453 7.605 -14.555 1 98.81 430 LEU A CA 1
ATOM 3532 C C . LEU A 1 430 ? -20.516 9.086 -14.922 1 98.81 430 LEU A C 1
ATOM 3534 O O . LEU A 1 430 ? -20.891 9.438 -16.031 1 98.81 430 LEU A O 1
ATOM 3538 N N . PRO A 1 431 ? -20.125 9.961 -13.953 1 98.56 431 PRO A N 1
ATOM 3539 C CA . PRO A 1 431 ? -19.984 11.383 -14.281 1 98.56 431 PRO A CA 1
ATOM 3540 C C . PRO A 1 431 ? -19.031 11.633 -15.453 1 98.56 431 PRO A C 1
ATOM 3542 O O . PRO A 1 431 ? -18.016 10.953 -15.578 1 98.56 431 PRO A O 1
ATOM 3545 N N . LYS A 1 432 ? -19.328 12.641 -16.234 1 98.44 432 LYS A N 1
ATOM 3546 C CA . LYS A 1 432 ? -18.562 12.953 -17.438 1 98.44 432 LYS A CA 1
ATOM 3547 C C . LYS A 1 432 ? -17.078 13.188 -17.094 1 98.44 432 LYS A C 1
ATOM 3549 O O . LYS A 1 432 ? -16.203 12.836 -17.891 1 98.44 432 LYS A O 1
ATOM 3554 N N . ALA A 1 433 ? -16.828 13.727 -15.969 1 98.56 433 ALA A N 1
ATOM 3555 C CA . ALA A 1 433 ? -15.461 14.07 -15.555 1 98.56 433 ALA A CA 1
ATOM 3556 C C . ALA A 1 433 ? -14.578 12.828 -15.5 1 98.56 433 ALA A C 1
ATOM 3558 O O . ALA A 1 433 ? -13.359 12.922 -15.617 1 98.56 433 ALA A O 1
ATOM 3559 N N . LEU A 1 434 ? -15.156 11.656 -15.383 1 98.62 434 LEU A N 1
ATOM 3560 C CA . LEU A 1 434 ? -14.383 10.43 -15.18 1 98.62 434 LEU A CA 1
ATOM 3561 C C . LEU A 1 434 ? -14.188 9.688 -16.5 1 98.62 434 LEU A C 1
ATOM 3563 O O . LEU A 1 434 ? -13.367 8.766 -16.562 1 98.62 434 LEU A O 1
ATOM 3567 N N . TRP A 1 435 ? -14.93 10.094 -17.531 1 98.62 435 TRP A N 1
ATOM 3568 C CA . TRP A 1 435 ? -14.977 9.328 -18.781 1 98.62 435 TRP A CA 1
ATOM 3569 C C . TRP A 1 435 ? -13.586 9.172 -19.375 1 98.62 435 TRP A C 1
ATOM 3571 O O . TRP A 1 435 ? -13.211 8.086 -19.812 1 98.62 435 TRP A O 1
ATOM 3581 N N . LYS A 1 436 ? -12.789 10.219 -19.406 1 97.31 436 LYS A N 1
ATOM 3582 C CA . LYS A 1 436 ? -11.484 10.172 -20.031 1 97.31 436 LYS A CA 1
ATOM 3583 C C . LYS A 1 436 ? -10.516 9.305 -19.234 1 97.31 436 LYS A C 1
ATOM 3585 O O . LYS A 1 436 ? -9.539 8.781 -19.781 1 97.31 436 LYS A O 1
ATOM 3590 N N . TYR A 1 437 ? -10.766 9.188 -17.984 1 98.19 437 TYR A N 1
ATOM 3591 C CA . TYR A 1 437 ? -9.859 8.422 -17.141 1 98.19 437 TYR A CA 1
ATOM 3592 C C . TYR A 1 437 ? -10.227 6.941 -17.141 1 98.19 437 TYR A C 1
ATOM 3594 O O . TYR A 1 437 ? -9.352 6.078 -17.094 1 98.19 437 TYR A O 1
ATOM 3602 N N . THR A 1 438 ? -11.539 6.617 -17.172 1 98.25 438 THR A N 1
ATOM 3603 C CA . THR A 1 438 ? -11.984 5.23 -17.109 1 98.25 438 THR A CA 1
ATOM 3604 C C . THR A 1 438 ? -11.961 4.578 -18.484 1 98.25 438 THR A C 1
ATOM 3606 O O . THR A 1 438 ? -11.656 3.391 -18.609 1 98.25 438 THR A O 1
ATOM 3609 N N . GLY A 1 439 ? -12.32 5.355 -19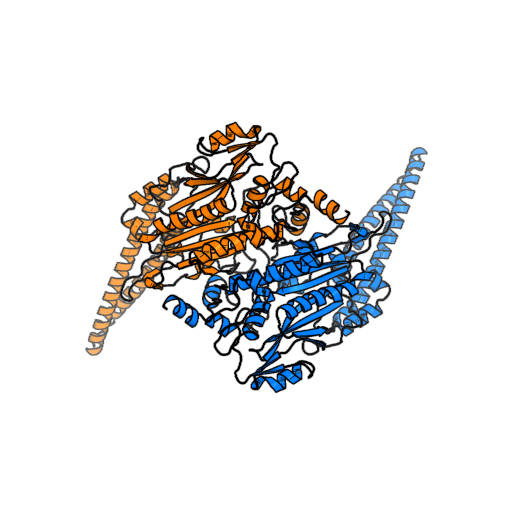.5 1 97.12 439 GLY A N 1
ATOM 3610 C CA . GLY A 1 439 ? -12.469 4.812 -20.844 1 97.12 439 GLY A CA 1
ATOM 3611 C C . GLY A 1 439 ? -13.867 4.281 -21.109 1 97.12 439 GLY A C 1
ATOM 3612 O O . GLY A 1 439 ? -14.125 3.719 -22.188 1 97.12 439 GLY A O 1
ATOM 3613 N N . PHE A 1 440 ? -14.812 4.41 -20.125 1 97.62 440 PHE A N 1
ATOM 3614 C CA . PHE A 1 440 ? -16.203 4.008 -20.312 1 97.62 440 PHE A CA 1
ATOM 3615 C C . PHE A 1 440 ? -17.141 4.957 -19.578 1 97.62 440 PHE A C 1
ATOM 3617 O O . PHE A 1 440 ? -16.719 5.668 -18.656 1 97.62 440 PHE A O 1
ATOM 3624 N N . LYS A 1 441 ? -18.422 4.965 -20 1 98.25 441 LYS A N 1
ATOM 3625 C CA . LYS A 1 441 ? -19.375 5.969 -19.531 1 98.25 441 LYS A CA 1
ATOM 3626 C C . LYS A 1 441 ? -20.328 5.383 -18.484 1 98.25 441 LYS A C 1
ATOM 3628 O O . LYS A 1 441 ? -21.031 6.125 -17.797 1 98.25 441 LYS A O 1
ATOM 3633 N N . GLU A 1 442 ? -20.344 4.062 -18.5 1 98.56 442 GLU A N 1
ATOM 3634 C CA . GLU A 1 442 ? -21.25 3.406 -17.562 1 98.56 442 GLU A CA 1
ATOM 3635 C C . GLU A 1 442 ? -20.734 2.021 -17.172 1 98.56 442 GLU A C 1
ATOM 3637 O O . GLU A 1 442 ? -19.859 1.471 -17.844 1 98.56 442 GLU A O 1
ATOM 3642 N N . ILE A 1 443 ? -21.125 1.51 -16.109 1 98.56 443 ILE A N 1
ATOM 3643 C CA . ILE A 1 443 ? -20.844 0.148 -15.664 1 98.56 443 ILE A CA 1
ATOM 3644 C C . ILE A 1 443 ? -22.141 -0.663 -15.648 1 98.56 443 ILE A C 1
ATOM 3646 O O . ILE A 1 443 ? -23.109 -0.281 -14.992 1 98.56 443 ILE A O 1
ATOM 3650 N N . LEU A 1 444 ? -22.203 -1.757 -16.344 1 97.88 444 LEU A N 1
ATOM 3651 C CA . LEU A 1 444 ? -23.391 -2.58 -16.484 1 97.88 444 LEU A CA 1
ATOM 3652 C C . LEU A 1 444 ? -23.406 -3.717 -15.469 1 97.88 444 LEU A C 1
ATOM 3654 O O . LEU A 1 444 ? -22.344 -4.238 -15.109 1 97.88 444 LEU A O 1
ATOM 3658 N N . PRO A 1 445 ? -24.531 -4.082 -15.039 1 96.69 445 PRO A N 1
ATOM 3659 C CA . PRO A 1 445 ? -24.625 -5.312 -14.25 1 96.69 445 PRO A CA 1
ATOM 3660 C C . PRO A 1 445 ? -24.078 -6.531 -14.984 1 96.69 445 PRO A C 1
ATOM 3662 O O . PRO A 1 445 ? -24.156 -6.609 -16.219 1 96.69 445 PRO A O 1
ATOM 3665 N N . ALA A 1 446 ? -23.562 -7.52 -14.234 1 92.25 446 ALA A N 1
ATOM 3666 C CA . ALA A 1 446 ? -22.922 -8.703 -14.797 1 92.25 446 ALA A CA 1
ATOM 3667 C C . ALA A 1 446 ? -23.875 -9.438 -15.75 1 92.25 446 ALA A C 1
ATOM 3669 O O . ALA A 1 446 ? -23.438 -9.961 -16.781 1 92.25 446 ALA A O 1
ATOM 3670 N N . SER A 1 447 ? -25.094 -9.461 -15.438 1 88.5 447 SER A N 1
ATOM 3671 C CA . SER A 1 447 ? -26.094 -10.172 -16.234 1 88.5 447 SER A CA 1
ATOM 3672 C C . SER A 1 447 ? -26.281 -9.516 -17.594 1 88.5 447 SER A C 1
ATOM 3674 O O . SER A 1 447 ? -26.672 -10.18 -18.562 1 88.5 447 SER A O 1
ATOM 3676 N N . MET A 1 448 ? -26.031 -8.234 -17.688 1 86.94 448 MET A N 1
ATOM 3677 C CA . MET A 1 448 ? -26.203 -7.496 -18.922 1 86.94 448 MET A CA 1
ATOM 3678 C C . MET A 1 448 ? -24.953 -7.574 -19.797 1 86.94 448 MET A C 1
ATOM 3680 O O . MET A 1 448 ? -25 -7.309 -21 1 86.94 448 MET A O 1
ATOM 3684 N N . LYS A 1 449 ? -23.797 -7.82 -19.25 1 81 449 LYS A N 1
ATOM 3685 C CA . LYS A 1 449 ? -22.547 -7.973 -19.984 1 81 449 LYS A CA 1
ATOM 3686 C C . LYS A 1 449 ? -22.5 -9.297 -20.734 1 81 449 LYS A C 1
ATOM 3688 O O . LYS A 1 449 ? -21.984 -9.367 -21.844 1 81 449 LYS A O 1
ATOM 3693 N N . GLU A 1 450 ? -22.859 -10.352 -20.031 1 64.06 450 GLU A N 1
ATOM 3694 C CA . GLU A 1 450 ? -22.891 -11.688 -20.609 1 64.06 450 GLU A CA 1
ATOM 3695 C C . GLU A 1 450 ? -23.828 -11.742 -21.812 1 64.06 450 GLU A C 1
ATOM 3697 O O . GLU A 1 450 ? -23.562 -12.461 -22.781 1 64.06 450 GLU A O 1
ATOM 3702 N N . LYS A 1 451 ? -24.875 -10.992 -21.859 1 52.97 451 LYS A N 1
ATOM 3703 C CA . LYS A 1 451 ? -25.812 -11.016 -22.969 1 52.97 451 LYS A CA 1
ATOM 3704 C C . LYS A 1 451 ? -25.219 -10.352 -24.203 1 52.97 451 LYS A C 1
ATOM 3706 O O . LYS A 1 451 ? -25.453 -10.805 -25.328 1 52.97 451 LYS A O 1
ATOM 3711 N N . CYS A 1 452 ? -24.484 -9.328 -24.031 1 44.94 452 CYS A N 1
ATOM 3712 C CA . CYS A 1 452 ? -23.969 -8.625 -25.188 1 44.94 452 CYS A CA 1
ATOM 3713 C C . CYS A 1 452 ? -22.969 -9.492 -25.953 1 44.94 452 CYS A C 1
ATOM 3715 O O . CYS A 1 452 ? -22.766 -9.305 -27.156 1 44.94 452 CYS A O 1
ATOM 3717 N N . CYS A 1 453 ? -22.141 -10.32 -25.344 1 44.06 453 CYS A N 1
ATOM 3718 C CA . CYS A 1 453 ? -21.188 -11.156 -26.062 1 44.06 453 CYS A CA 1
ATOM 3719 C C . CYS A 1 453 ? -21.891 -12.281 -26.812 1 44.06 453 CYS A C 1
ATOM 3721 O O . CYS A 1 453 ? -21.281 -12.953 -27.641 1 44.06 453 CYS A O 1
ATOM 3723 N N . GLN A 1 454 ? -23.047 -12.758 -26.344 1 37.59 454 GLN A N 1
ATOM 3724 C CA . GLN A 1 454 ? -23.781 -13.805 -27.062 1 37.59 454 GLN A CA 1
ATOM 3725 C C . GLN A 1 454 ? -24.531 -13.227 -28.25 1 37.59 454 GLN A C 1
ATOM 3727 O O . GLN A 1 454 ? -24.828 -13.945 -29.219 1 37.59 454 GLN A O 1
ATOM 3732 N N . ASP A 1 455 ? -24.906 -12 -28.25 1 33.59 455 ASP A N 1
ATOM 3733 C CA . ASP A 1 455 ? -25.609 -11.539 -29.453 1 33.59 455 ASP A CA 1
ATOM 3734 C C . ASP A 1 455 ? -24.625 -10.961 -30.469 1 33.59 455 ASP A C 1
ATOM 3736 O O . ASP A 1 455 ? -23.719 -10.195 -30.109 1 33.59 455 ASP A O 1
ATOM 3740 N N . MET B 1 1 ? 3.217 -28.031 -2.777 1 92.19 1 MET B N 1
ATOM 3741 C CA . MET B 1 1 ? 4.117 -29.109 -2.381 1 92.19 1 MET B CA 1
ATOM 3742 C C . MET B 1 1 ? 4.047 -30.266 -3.375 1 92.19 1 MET B C 1
ATOM 3744 O O . MET B 1 1 ? 3.168 -30.297 -4.234 1 92.19 1 MET B O 1
ATOM 3748 N N . LEU B 1 2 ? 4.949 -31.203 -3.24 1 94.31 2 LEU B N 1
ATOM 3749 C CA . LEU B 1 2 ? 4.977 -32.344 -4.152 1 94.31 2 LEU B CA 1
ATOM 3750 C C . LEU B 1 2 ? 3.889 -33.344 -3.797 1 94.31 2 LEU B C 1
ATOM 3752 O O . LEU B 1 2 ? 3.557 -33.531 -2.623 1 94.31 2 LEU B O 1
ATOM 3756 N N . ASP B 1 3 ? 3.395 -33.938 -4.812 1 94 3 ASP B N 1
ATOM 3757 C CA . ASP B 1 3 ? 2.475 -35.062 -4.625 1 94 3 ASP B CA 1
ATOM 3758 C C . ASP B 1 3 ? 3.188 -36.25 -4.004 1 94 3 ASP B C 1
ATOM 3760 O O . ASP B 1 3 ? 4.156 -36.75 -4.57 1 94 3 ASP B O 1
ATOM 3764 N N . ILE B 1 4 ? 2.693 -36.688 -2.953 1 94.88 4 ILE B N 1
ATOM 3765 C CA . ILE B 1 4 ? 3.297 -37.812 -2.275 1 94.88 4 ILE B CA 1
ATOM 3766 C C . ILE B 1 4 ? 3.268 -39.062 -3.195 1 94.88 4 ILE B C 1
ATOM 3768 O O . ILE B 1 4 ? 4.164 -39.906 -3.145 1 94.88 4 ILE B O 1
ATOM 3772 N N . LYS B 1 5 ? 2.307 -39.125 -4.035 1 95.25 5 LYS B N 1
ATOM 3773 C CA . LYS B 1 5 ? 2.205 -40.25 -4.988 1 95.25 5 LYS B CA 1
ATOM 3774 C C . LYS B 1 5 ? 3.391 -40.25 -5.949 1 95.25 5 LYS B C 1
ATOM 3776 O O . LYS B 1 5 ? 3.867 -41.312 -6.344 1 95.25 5 LYS B O 1
ATOM 3781 N N . LEU B 1 6 ? 3.756 -39.094 -6.332 1 96 6 LEU B N 1
ATOM 3782 C CA . LEU B 1 6 ? 4.926 -38.969 -7.199 1 96 6 LEU B CA 1
ATOM 3783 C C . LEU B 1 6 ? 6.164 -39.562 -6.516 1 96 6 LEU B C 1
ATOM 3785 O O . LEU B 1 6 ? 6.949 -40.25 -7.141 1 96 6 LEU B O 1
ATOM 3789 N N . ILE B 1 7 ? 6.32 -39.219 -5.285 1 96.56 7 ILE B N 1
ATOM 3790 C CA . ILE B 1 7 ? 7.465 -39.719 -4.516 1 96.56 7 ILE B CA 1
ATOM 3791 C C . ILE B 1 7 ? 7.387 -41.219 -4.375 1 96.56 7 ILE B C 1
ATOM 3793 O O . ILE B 1 7 ? 8.406 -41.906 -4.461 1 96.56 7 ILE B O 1
ATOM 3797 N N . ARG B 1 8 ? 6.211 -41.719 -4.25 1 96.12 8 ARG B N 1
ATOM 3798 C CA . ARG B 1 8 ? 5.98 -43.156 -4.105 1 96.12 8 ARG B CA 1
ATOM 3799 C C . ARG B 1 8 ? 6.293 -43.906 -5.402 1 96.12 8 ARG B C 1
ATOM 3801 O O . ARG B 1 8 ? 6.938 -44.938 -5.383 1 96.12 8 ARG B O 1
ATOM 3808 N N . GLU B 1 9 ? 5.887 -43.312 -6.406 1 96.81 9 GLU B N 1
ATOM 3809 C CA . GLU B 1 9 ? 5.934 -44.031 -7.691 1 96.81 9 GLU B CA 1
ATOM 3810 C C . GLU B 1 9 ? 7.262 -43.781 -8.398 1 96.81 9 GLU B C 1
ATOM 3812 O O . GLU B 1 9 ? 7.754 -44.656 -9.117 1 96.81 9 GLU B O 1
ATOM 3817 N N . LYS B 1 10 ? 7.781 -42.625 -8.234 1 97.19 10 LYS B N 1
ATOM 3818 C CA . LYS B 1 10 ? 9.008 -42.25 -8.953 1 97.19 10 LYS B CA 1
ATOM 3819 C C . LYS B 1 10 ? 10.008 -41.594 -8.031 1 97.19 10 LYS B C 1
ATOM 3821 O O . LYS B 1 10 ? 10.477 -40.469 -8.32 1 97.19 10 LYS B O 1
ATOM 3826 N N . PRO B 1 11 ? 10.422 -42.25 -6.98 1 97.44 11 PRO B N 1
ATOM 3827 C CA . PRO B 1 11 ? 11.352 -41.625 -6.031 1 97.44 11 PRO B CA 1
ATOM 3828 C C . PRO B 1 11 ? 12.664 -41.219 -6.684 1 97.44 11 PRO B C 1
ATOM 3830 O O . PRO B 1 11 ? 13.242 -40.188 -6.32 1 97.44 11 PRO B O 1
ATOM 3833 N N . GLU B 1 12 ? 13.117 -42 -7.684 1 97.38 12 GLU B N 1
ATOM 3834 C CA . GLU B 1 12 ? 14.398 -41.719 -8.32 1 97.38 12 GLU B CA 1
ATOM 3835 C C . GLU B 1 12 ? 14.328 -40.438 -9.133 1 97.38 12 GLU B C 1
ATOM 3837 O O . GLU B 1 12 ? 15.312 -39.688 -9.227 1 97.38 12 GLU B O 1
ATOM 3842 N N . LEU B 1 13 ? 13.25 -40.219 -9.727 1 97 13 LEU B N 1
ATOM 3843 C CA . LEU B 1 13 ? 13.047 -38.969 -10.453 1 97 13 LEU B CA 1
ATOM 3844 C C . LEU B 1 13 ? 13.188 -37.781 -9.523 1 97 13 LEU B C 1
ATOM 3846 O O . LEU B 1 13 ? 13.844 -36.781 -9.875 1 97 13 LEU B O 1
ATOM 3850 N N . VAL B 1 14 ? 12.594 -37.844 -8.352 1 97.81 14 VAL B N 1
ATOM 3851 C CA . VAL B 1 14 ? 12.625 -36.75 -7.375 1 97.81 14 VAL B CA 1
ATOM 3852 C C . VAL B 1 14 ? 14.047 -36.562 -6.859 1 97.81 14 VAL B C 1
ATOM 3854 O O . VAL B 1 14 ? 14.531 -35.438 -6.758 1 97.81 14 VAL B O 1
ATOM 3857 N N . LYS B 1 15 ? 14.711 -37.656 -6.57 1 97.88 15 LYS B N 1
ATOM 3858 C CA . LYS B 1 15 ? 16.094 -37.594 -6.078 1 97.88 15 LYS B CA 1
ATOM 3859 C C . LYS B 1 15 ? 17.016 -36.969 -7.105 1 97.88 15 LYS B C 1
ATOM 3861 O O . LYS B 1 15 ? 17.828 -36.094 -6.762 1 97.88 15 LYS B O 1
ATOM 3866 N N . LYS B 1 16 ? 16.875 -37.406 -8.352 1 97.31 16 LYS B N 1
ATOM 3867 C CA . LYS B 1 16 ? 17.703 -36.844 -9.422 1 97.31 16 LYS B CA 1
ATOM 3868 C C . LYS B 1 16 ? 17.484 -35.344 -9.57 1 97.31 16 LYS B C 1
ATOM 3870 O O . LYS B 1 16 ? 18.438 -34.594 -9.836 1 97.31 16 LYS B O 1
ATOM 3875 N N . ASP B 1 17 ? 16.25 -34.938 -9.484 1 97.25 17 ASP B N 1
ATOM 3876 C CA . ASP B 1 17 ? 15.938 -33.531 -9.617 1 97.25 17 ASP B CA 1
ATOM 3877 C C . ASP B 1 17 ? 16.531 -32.719 -8.461 1 97.25 17 ASP B C 1
ATOM 3879 O O . ASP B 1 17 ? 16.984 -31.578 -8.656 1 97.25 17 ASP B O 1
ATOM 3883 N N . LEU B 1 18 ? 16.469 -33.281 -7.215 1 97.31 18 LEU B N 1
ATOM 3884 C CA . LEU B 1 18 ? 17.078 -32.625 -6.059 1 97.31 18 LEU B CA 1
ATOM 3885 C C . LEU B 1 18 ? 18.562 -32.406 -6.277 1 97.31 18 LEU B C 1
ATOM 3887 O O . LEU B 1 18 ? 19.125 -31.375 -5.93 1 97.31 18 LEU B O 1
ATOM 3891 N N . ILE B 1 19 ? 19.172 -33.375 -6.871 1 96.19 19 ILE B N 1
ATOM 3892 C CA . ILE B 1 19 ? 20.594 -33.312 -7.156 1 96.19 19 ILE B CA 1
ATOM 3893 C C . ILE B 1 19 ? 20.844 -32.219 -8.195 1 96.19 19 ILE B C 1
ATOM 3895 O O . ILE B 1 19 ? 21.766 -31.406 -8.039 1 96.19 19 ILE B O 1
ATOM 3899 N N . LYS B 1 20 ? 20.062 -32.281 -9.195 1 95 20 LYS B N 1
ATOM 3900 C CA . LYS B 1 20 ? 20.156 -31.266 -10.25 1 95 20 LYS B CA 1
ATOM 3901 C C . LYS B 1 20 ? 20.047 -29.859 -9.688 1 95 20 LYS B C 1
ATOM 3903 O O . LYS B 1 20 ? 20.703 -28.938 -10.164 1 95 20 LYS B O 1
ATOM 3908 N N . ARG B 1 21 ? 19.25 -29.609 -8.633 1 95.19 21 ARG B N 1
ATOM 3909 C CA . ARG B 1 21 ? 19 -28.312 -8.016 1 95.19 21 ARG B CA 1
ATOM 3910 C C . ARG B 1 21 ? 20.062 -28 -6.965 1 95.19 21 ARG B C 1
ATOM 3912 O O . ARG B 1 21 ? 20.078 -26.906 -6.398 1 95.19 21 ARG B O 1
ATOM 3919 N N . GLY B 1 22 ? 20.891 -28.938 -6.672 1 92.19 22 GLY B N 1
ATOM 3920 C CA . GLY B 1 22 ? 21.938 -28.75 -5.68 1 92.19 22 GLY B CA 1
ATOM 3921 C C . GLY B 1 22 ? 21.469 -29.031 -4.266 1 92.19 22 GLY B C 1
ATOM 3922 O O . GLY B 1 22 ? 22.141 -28.656 -3.301 1 92.19 22 GLY B O 1
ATOM 3923 N N . GLU B 1 23 ? 20.266 -29.641 -4.109 1 93.62 23 GLU B N 1
ATOM 3924 C CA . GLU B 1 23 ? 19.719 -29.969 -2.799 1 93.62 23 GLU B CA 1
ATOM 3925 C C . GLU B 1 23 ? 20.078 -31.391 -2.381 1 93.62 23 GLU B C 1
ATOM 3927 O O . GLU B 1 23 ? 19.203 -32.188 -2.029 1 93.62 23 GLU B O 1
ATOM 3932 N N . THR B 1 24 ? 21.281 -31.641 -2.246 1 93.88 24 THR B N 1
ATOM 3933 C CA . THR B 1 24 ? 21.781 -33 -2.033 1 93.88 24 THR B CA 1
ATOM 3934 C C . THR B 1 24 ? 21.422 -33.5 -0.64 1 93.88 24 THR B C 1
ATOM 3936 O O . THR B 1 24 ? 21.172 -34.688 -0.45 1 93.88 24 THR B O 1
ATOM 3939 N N . GLU B 1 25 ? 21.328 -32.625 0.277 1 94.44 25 GLU B N 1
ATOM 3940 C CA . GLU B 1 25 ? 21.031 -33 1.651 1 94.44 25 GLU B CA 1
ATOM 3941 C C . GLU B 1 25 ? 19.594 -33.531 1.782 1 94.44 25 GLU B C 1
ATOM 3943 O O . GLU B 1 25 ? 19.297 -34.312 2.688 1 94.44 25 GLU B O 1
ATOM 3948 N N . LYS B 1 26 ? 18.797 -33.188 0.851 1 96.25 26 LYS B N 1
ATOM 3949 C CA . LYS B 1 26 ? 17.391 -33.531 0.96 1 96.25 26 LYS B CA 1
ATOM 3950 C C . LYS B 1 26 ? 17.094 -34.844 0.242 1 96.25 26 LYS B C 1
ATOM 3952 O O . LYS B 1 26 ? 15.977 -35.375 0.322 1 96.25 26 LYS B O 1
ATOM 3957 N N . VAL B 1 27 ? 18.031 -35.375 -0.389 1 97.25 27 VAL B N 1
ATOM 3958 C CA . VAL B 1 27 ? 17.859 -36.656 -1.07 1 97.25 27 VAL B CA 1
ATOM 3959 C C . VAL B 1 27 ? 17.453 -37.75 -0.061 1 97.25 27 VAL B C 1
ATOM 3961 O O . VAL B 1 27 ? 16.594 -38.562 -0.347 1 97.25 27 VAL B O 1
ATOM 3964 N N . LYS B 1 28 ? 18.062 -37.688 1.134 1 96.75 28 LYS B N 1
ATOM 3965 C CA . LYS B 1 28 ? 17.766 -38.656 2.182 1 96.75 28 LYS B CA 1
ATOM 3966 C C . LYS B 1 28 ? 16.328 -38.5 2.676 1 96.75 28 LYS B C 1
ATOM 3968 O O . LYS B 1 28 ? 15.758 -39.469 3.195 1 96.75 28 LYS B O 1
ATOM 3973 N N . TRP B 1 29 ? 15.812 -37.312 2.527 1 97.44 29 TRP B N 1
ATOM 3974 C CA . TRP B 1 29 ? 14.445 -37.062 2.967 1 97.44 29 TRP B CA 1
ATOM 3975 C C . TRP B 1 29 ? 13.461 -37.938 2.178 1 97.44 29 TRP B C 1
ATOM 3977 O O . TRP B 1 29 ? 12.406 -38.312 2.693 1 97.44 29 TRP B O 1
ATOM 3987 N N . ILE B 1 30 ? 13.773 -38.219 0.938 1 97.69 30 ILE B N 1
ATOM 3988 C CA . ILE B 1 30 ? 12.883 -39 0.083 1 97.69 30 ILE B CA 1
ATOM 3989 C C . ILE B 1 30 ? 12.711 -40.406 0.658 1 97.69 30 ILE B C 1
ATOM 3991 O O . ILE B 1 30 ? 11.594 -40.938 0.749 1 97.69 30 ILE B O 1
ATOM 3995 N N . ASP B 1 31 ? 13.797 -41 1.105 1 97 31 ASP B N 1
ATOM 3996 C CA . ASP B 1 31 ? 13.734 -42.312 1.719 1 97 31 ASP B CA 1
ATOM 3997 C C . ASP B 1 31 ? 12.953 -42.281 3.031 1 97 31 ASP B C 1
ATOM 3999 O O . ASP B 1 31 ? 12.18 -43.188 3.33 1 97 31 ASP B O 1
ATOM 4003 N N . GLU B 1 32 ? 13.242 -41.281 3.729 1 97.25 32 GLU B N 1
ATOM 4004 C CA . GLU B 1 32 ? 12.531 -41.125 4.992 1 97.25 32 GLU B CA 1
ATOM 4005 C C . GLU B 1 32 ? 11.031 -40.969 4.762 1 97.25 32 GLU B C 1
ATOM 4007 O O . GLU B 1 32 ? 10.227 -41.562 5.492 1 97.25 32 GLU B O 1
ATOM 4012 N N . ILE B 1 33 ? 10.641 -40.188 3.787 1 97.94 33 ILE B N 1
ATOM 4013 C CA . ILE B 1 33 ? 9.234 -40 3.459 1 97.94 33 ILE B CA 1
ATOM 4014 C C . ILE B 1 33 ? 8.602 -41.312 3.066 1 97.94 33 ILE B C 1
ATOM 4016 O O . ILE B 1 33 ? 7.48 -41.625 3.486 1 97.94 33 ILE B O 1
ATOM 4020 N N . LEU B 1 34 ? 9.312 -42.094 2.258 1 97.75 34 LEU B N 1
ATOM 4021 C CA . LEU B 1 34 ? 8.789 -43.375 1.805 1 97.75 34 LEU B CA 1
ATOM 4022 C C . LEU B 1 34 ? 8.547 -44.312 2.984 1 97.75 34 LEU B C 1
ATOM 4024 O O . LEU B 1 34 ? 7.527 -45 3.031 1 97.75 34 LEU B O 1
ATOM 4028 N N . GLU B 1 35 ? 9.461 -44.312 3.951 1 97.88 35 GLU B N 1
ATOM 4029 C CA . GLU B 1 35 ? 9.312 -45.125 5.148 1 97.88 35 GLU B CA 1
ATOM 4030 C C . GLU B 1 35 ? 8.133 -44.656 5.992 1 97.88 35 GLU B C 1
ATOM 4032 O O . GLU B 1 35 ? 7.324 -45.469 6.438 1 97.88 35 GLU B O 1
ATOM 4037 N N . LEU B 1 36 ? 8.117 -43.406 6.207 1 98.19 36 LEU B N 1
ATOM 4038 C CA . LEU B 1 36 ? 7.035 -42.844 7 1 98.19 36 LEU B CA 1
ATOM 4039 C C . LEU B 1 36 ? 5.684 -43.094 6.332 1 98.19 36 LEU B C 1
ATOM 4041 O O . LEU B 1 36 ? 4.707 -43.406 7.004 1 98.19 36 LEU B O 1
ATOM 4045 N N . ASP B 1 37 ? 5.633 -42.906 5.043 1 97.38 37 ASP B N 1
ATOM 4046 C CA . ASP B 1 37 ? 4.406 -43.094 4.273 1 97.38 37 ASP B CA 1
ATOM 4047 C C . ASP B 1 37 ? 3.936 -44.562 4.355 1 97.38 37 ASP B C 1
ATOM 4049 O O . ASP B 1 37 ? 2.738 -44.812 4.48 1 97.38 37 ASP B O 1
ATOM 4053 N N . ARG B 1 38 ? 4.852 -45.469 4.277 1 97.38 38 ARG B N 1
ATOM 4054 C CA . ARG B 1 38 ? 4.523 -46.875 4.41 1 97.38 38 ARG B CA 1
ATOM 4055 C C . ARG B 1 38 ? 3.91 -47.188 5.773 1 97.38 38 ARG B C 1
ATOM 4057 O O . ARG B 1 38 ? 2.875 -47.844 5.863 1 97.38 38 ARG B O 1
ATOM 4064 N N . LYS B 1 39 ? 4.566 -46.719 6.77 1 97.88 39 LYS B N 1
ATOM 4065 C CA . LYS B 1 39 ? 4.059 -46.906 8.125 1 97.88 39 LYS B CA 1
ATOM 4066 C C . LYS B 1 39 ? 2.674 -46.281 8.289 1 97.88 39 LYS B C 1
ATOM 4068 O O . LYS B 1 39 ? 1.799 -46.844 8.938 1 97.88 39 LYS B O 1
ATOM 4073 N N . TRP B 1 40 ? 2.527 -45.094 7.75 1 97.69 40 TRP B N 1
ATOM 4074 C CA . TRP B 1 40 ? 1.253 -44.406 7.809 1 97.69 40 TRP B CA 1
ATOM 4075 C C . TRP B 1 40 ? 0.143 -45.219 7.16 1 97.69 40 TRP B C 1
ATOM 4077 O O . TRP B 1 40 ? -0.917 -45.406 7.758 1 97.69 40 TRP B O 1
ATOM 4087 N N . ARG B 1 41 ? 0.39 -45.75 5.996 1 96.62 41 ARG B N 1
ATOM 4088 C CA . ARG B 1 41 ? -0.593 -46.562 5.262 1 96.62 41 ARG B CA 1
ATOM 4089 C C . ARG B 1 41 ? -0.89 -47.875 5.98 1 96.62 41 ARG B C 1
ATOM 4091 O O . ARG B 1 41 ? -2.037 -48.312 6.012 1 96.62 41 ARG B O 1
ATOM 4098 N N . GLU B 1 42 ? 0.089 -48.438 6.543 1 97.56 42 GLU B N 1
ATOM 4099 C CA . GLU B 1 42 ? -0.087 -49.656 7.305 1 97.56 42 GLU B CA 1
ATOM 4100 C C . GLU B 1 42 ? -0.973 -49.438 8.523 1 97.56 42 GLU B C 1
ATOM 4102 O O . GLU B 1 42 ? -1.858 -50.25 8.812 1 97.56 42 GLU B O 1
ATOM 4107 N N . ASN B 1 43 ? -0.597 -48.344 9.18 1 97.94 43 ASN B N 1
ATOM 4108 C CA . ASN B 1 43 ? -1.387 -48.031 10.359 1 97.94 43 ASN B CA 1
ATOM 4109 C C . ASN B 1 43 ? -2.838 -47.719 10 1 97.94 43 ASN B C 1
ATOM 4111 O O . ASN B 1 43 ? -3.756 -48.094 10.734 1 97.94 43 ASN B O 1
ATOM 4115 N N . LEU B 1 44 ? -3.066 -47.094 8.914 1 97.12 44 LEU B N 1
ATOM 4116 C CA . LEU B 1 44 ? -4.422 -46.812 8.461 1 97.12 44 LEU B CA 1
ATOM 4117 C C . LEU B 1 44 ? -5.172 -48.094 8.148 1 97.12 44 LEU B C 1
ATOM 4119 O O . LEU B 1 44 ? -6.355 -48.219 8.469 1 97.12 44 LEU B O 1
ATOM 4123 N N . LYS B 1 45 ? -4.488 -49 7.559 1 97 45 LYS B N 1
ATOM 4124 C CA . LYS B 1 45 ? -5.078 -50.312 7.266 1 97 45 LYS B CA 1
ATOM 4125 C C . LYS B 1 45 ? -5.449 -51.062 8.547 1 97 45 LYS B C 1
ATOM 4127 O O . LYS B 1 45 ? -6.523 -51.656 8.641 1 97 45 LYS B O 1
ATOM 4132 N N . LYS B 1 46 ? -4.574 -51.031 9.453 1 97.44 46 LYS B N 1
ATOM 4133 C CA . LYS B 1 46 ? -4.824 -51.656 10.742 1 97.44 46 LYS B CA 1
ATOM 4134 C C . LYS B 1 46 ? -6.039 -51.031 11.43 1 97.44 46 LYS B C 1
ATOM 4136 O O . LYS B 1 46 ? -6.855 -51.75 12.016 1 97.44 46 LYS B O 1
ATOM 4141 N N . ILE B 1 47 ? -6.082 -49.781 11.391 1 97.38 47 ILE B N 1
ATOM 4142 C CA . ILE B 1 47 ? -7.207 -49.062 12.008 1 97.38 47 ILE B CA 1
ATOM 4143 C C . ILE B 1 47 ? -8.508 -49.5 11.344 1 97.38 47 ILE B C 1
ATOM 4145 O O . ILE B 1 47 ? -9.492 -49.781 12.031 1 97.38 47 ILE B O 1
ATOM 4149 N N . ASN B 1 48 ? -8.508 -49.594 10.055 1 97.06 48 ASN B N 1
ATOM 4150 C CA . ASN B 1 48 ? -9.695 -50 9.32 1 97.06 48 ASN B CA 1
ATOM 4151 C C . ASN B 1 48 ? -10.086 -51.438 9.648 1 97.06 48 ASN B C 1
ATOM 4153 O O . ASN B 1 48 ? -11.266 -51.75 9.766 1 97.06 48 ASN B O 1
ATOM 4157 N N . GLN B 1 49 ? -9.156 -52.281 9.844 1 97.25 49 GLN B N 1
ATOM 4158 C CA . GLN B 1 49 ? -9.398 -53.656 10.227 1 97.25 49 GLN B CA 1
ATOM 4159 C C . GLN B 1 49 ? -9.984 -53.75 11.633 1 97.25 49 GLN B C 1
ATOM 4161 O O . GLN B 1 49 ? -10.9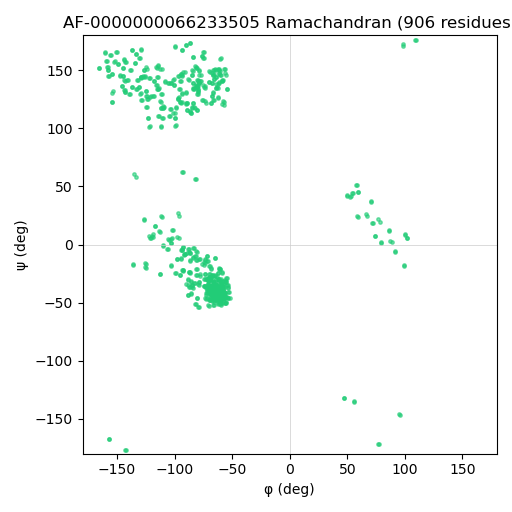22 -54.5 11.875 1 97.25 49 GLN B O 1
ATOM 4166 N N . LEU B 1 50 ? -9.391 -52.938 12.492 1 97.12 50 LEU B N 1
ATOM 4167 C CA . LEU B 1 50 ? -9.859 -52.938 13.867 1 97.12 50 LEU B CA 1
ATOM 4168 C C . LEU B 1 50 ? -11.281 -52.375 13.953 1 97.12 50 LEU B C 1
ATOM 4170 O O . LEU B 1 50 ? -12.094 -52.844 14.75 1 97.12 50 LEU B O 1
ATOM 4174 N N . ARG B 1 51 ? -11.586 -51.438 13.188 1 96.38 51 ARG B N 1
ATOM 4175 C CA . ARG B 1 51 ? -12.938 -50.875 13.148 1 96.38 51 ARG B CA 1
ATOM 4176 C C . ARG B 1 51 ? -13.938 -51.906 12.664 1 96.38 51 ARG B C 1
ATOM 4178 O O . ARG B 1 51 ? -15.047 -52 13.195 1 96.38 51 ARG B O 1
ATOM 4185 N N . LYS B 1 52 ? -13.516 -52.688 11.688 1 96.25 52 LYS B N 1
ATOM 4186 C CA . LYS B 1 52 ? -14.352 -53.781 11.195 1 96.25 52 LYS B CA 1
ATOM 4187 C C . LYS B 1 52 ? -14.586 -54.844 12.273 1 96.25 52 LYS B C 1
ATOM 4189 O O . LYS B 1 52 ? -15.703 -55.312 12.445 1 96.25 52 LYS B O 1
ATOM 4194 N N . GLU B 1 53 ? -13.547 -55.156 12.891 1 96.06 53 GLU B N 1
ATOM 4195 C CA . GLU B 1 53 ? -13.648 -56.125 13.984 1 96.06 53 GLU B CA 1
ATOM 4196 C C . GLU B 1 53 ? -14.555 -55.625 15.094 1 96.06 53 GLU B C 1
ATOM 4198 O O . GLU B 1 53 ? -15.352 -56.375 15.656 1 96.06 53 GLU B O 1
ATOM 4203 N N . ARG B 1 54 ? -14.414 -54.375 15.43 1 95 54 ARG B N 1
ATOM 4204 C CA . ARG B 1 54 ? -15.234 -53.781 16.469 1 95 54 ARG B CA 1
ATOM 4205 C C . ARG B 1 54 ? -16.719 -53.812 16.109 1 95 54 ARG B C 1
ATOM 4207 O O . ARG B 1 54 ? -17.562 -54.094 16.953 1 95 54 ARG B O 1
ATOM 4214 N N . ASN B 1 55 ? -16.969 -53.625 14.852 1 94.88 55 ASN B N 1
ATOM 4215 C CA . ASN B 1 55 ? -18.344 -53.688 14.375 1 94.88 55 ASN B CA 1
ATOM 4216 C C . ASN B 1 55 ? -18.906 -55.094 14.469 1 94.88 55 ASN B C 1
ATOM 4218 O O . ASN B 1 55 ? -20.062 -55.281 14.812 1 94.88 55 ASN B O 1
ATOM 4222 N N . GLN B 1 56 ? -18.047 -56.062 14.148 1 95.44 56 GLN B N 1
ATOM 4223 C CA . GLN B 1 56 ? -18.469 -57.469 14.266 1 95.44 56 GLN B CA 1
ATOM 4224 C C . GLN B 1 56 ? -18.719 -57.844 15.719 1 95.44 56 GLN B C 1
ATOM 4226 O O . GLN B 1 56 ? -19.688 -58.562 16.016 1 95.44 56 GLN B O 1
ATOM 4231 N N . LEU B 1 57 ? -17.859 -57.312 16.578 1 94.81 57 LEU B N 1
ATOM 4232 C CA . LEU B 1 57 ? -18.031 -57.594 18 1 94.81 57 LEU B CA 1
ATOM 4233 C C . LEU B 1 57 ? -19.312 -56.969 18.516 1 94.81 57 LEU B C 1
ATOM 4235 O O . LEU B 1 57 ? -19.984 -57.531 19.375 1 94.81 57 LEU B O 1
ATOM 4239 N N . ALA B 1 58 ? -19.641 -55.812 18.047 1 93.5 58 ALA B N 1
ATOM 4240 C CA . ALA B 1 58 ? -20.875 -55.125 18.453 1 93.5 58 ALA B CA 1
ATOM 4241 C C . ALA B 1 58 ? -22.109 -55.938 18.094 1 93.5 58 ALA B C 1
ATOM 4243 O O . ALA B 1 58 ? -23.062 -56 18.875 1 93.5 58 ALA B O 1
ATOM 4244 N N . VAL B 1 59 ? -22.016 -56.594 16.906 1 94.31 59 VAL B N 1
ATOM 4245 C CA . VAL B 1 59 ? -23.109 -57.438 16.453 1 94.31 59 VAL B CA 1
ATOM 4246 C C . VAL B 1 59 ? -23.203 -58.688 17.344 1 94.31 59 VAL B C 1
ATOM 4248 O O . VAL B 1 59 ? -24.297 -59.094 17.75 1 94.31 59 VAL B O 1
ATOM 4251 N N . GLN B 1 60 ? -22.094 -59.25 17.672 1 94.69 60 GLN B N 1
ATOM 4252 C CA . GLN B 1 60 ? -22.047 -60.438 18.516 1 94.69 60 GLN B CA 1
ATOM 4253 C C . GLN B 1 60 ? -22.531 -60.125 19.938 1 94.69 60 GLN B C 1
ATOM 4255 O O . GLN B 1 60 ? -23.219 -60.938 20.547 1 94.69 60 GLN B O 1
ATOM 4260 N N . ILE B 1 61 ? -22.156 -59.031 20.438 1 94.19 61 ILE B N 1
ATOM 4261 C CA . ILE B 1 61 ? -22.578 -58.594 21.766 1 94.19 61 ILE B CA 1
ATOM 4262 C C . ILE B 1 61 ? -24.094 -58.438 21.781 1 94.19 61 ILE B C 1
ATOM 4264 O O . ILE B 1 61 ? -24.75 -58.844 22.75 1 94.19 61 ILE B O 1
ATOM 4268 N N . GLY B 1 62 ? -24.656 -57.906 20.75 1 92.25 62 GLY B N 1
ATOM 4269 C CA . GLY B 1 62 ? -26.094 -57.781 20.641 1 92.25 62 GLY B CA 1
ATOM 4270 C C . GLY B 1 62 ? -26.828 -59.094 20.641 1 92.25 62 GLY B C 1
ATOM 4271 O O . GLY B 1 62 ? -27.844 -59.25 21.312 1 92.25 62 GLY B O 1
ATOM 4272 N N . LYS B 1 63 ? -26.281 -60.031 19.906 1 94.19 63 LYS B N 1
ATOM 4273 C CA . LYS B 1 63 ? -26.875 -61.344 19.812 1 94.19 63 LYS B CA 1
ATOM 4274 C C . LYS B 1 63 ? -26.828 -62.094 21.156 1 94.19 63 LYS B C 1
ATOM 4276 O O . LYS B 1 63 ? -27.812 -62.688 21.562 1 94.19 63 LYS B O 1
ATOM 4281 N N . ARG B 1 64 ? -25.688 -62.031 21.828 1 94.06 64 ARG B N 1
ATOM 4282 C CA . ARG B 1 64 ? -25.531 -62.719 23.094 1 94.06 64 ARG B CA 1
ATOM 4283 C C . ARG B 1 64 ? -26.406 -62.094 24.172 1 94.06 64 ARG B C 1
ATOM 4285 O O . ARG B 1 64 ? -26.922 -62.812 25.047 1 94.06 64 ARG B O 1
ATOM 4292 N N . LYS B 1 65 ? -26.484 -60.812 24.141 1 92.31 65 LYS B N 1
ATOM 4293 C CA . LYS B 1 65 ? -27.344 -60.094 25.094 1 92.31 65 LYS B CA 1
ATOM 4294 C C . LYS B 1 65 ? -28.797 -60.562 24.953 1 92.31 65 LYS B C 1
ATOM 4296 O O . LYS B 1 65 ? -29.484 -60.781 25.938 1 92.31 65 LYS B O 1
ATOM 4301 N N . LYS B 1 66 ? -29.188 -60.75 23.734 1 93.06 66 LYS B N 1
ATOM 4302 C CA . LYS B 1 66 ? -30.547 -61.188 23.453 1 93.06 66 LYS B CA 1
ATOM 4303 C C . LYS B 1 66 ? -30.766 -62.625 23.891 1 93.06 66 LYS B C 1
ATOM 4305 O O . LYS B 1 66 ? -31.875 -63 24.297 1 93.06 66 LYS B O 1
ATOM 4310 N N . ALA B 1 67 ? -29.734 -63.344 23.812 1 94.44 67 ALA B N 1
ATOM 4311 C CA . ALA B 1 67 ? -29.812 -64.75 24.156 1 94.44 67 ALA B CA 1
ATOM 4312 C C . ALA B 1 67 ? -29.578 -65 25.656 1 94.44 67 ALA B C 1
ATOM 4314 O O . ALA B 1 67 ? -29.625 -66.125 26.141 1 94.44 67 ALA B O 1
ATOM 4315 N N . GLY B 1 68 ? -29.266 -63.969 26.375 1 91.94 68 GLY B N 1
ATOM 4316 C CA . GLY B 1 68 ? -29.047 -64.062 27.812 1 91.94 68 GLY B CA 1
ATOM 4317 C C . GLY B 1 68 ? -27.688 -64.625 28.188 1 91.94 68 GLY B C 1
ATOM 4318 O O . GLY B 1 68 ? -27.516 -65.188 29.281 1 91.94 68 GLY B O 1
ATOM 4319 N N . GLU B 1 69 ? -26.781 -64.562 27.219 1 93.56 69 GLU B N 1
ATOM 4320 C CA . GLU B 1 69 ? -25.438 -65.062 27.406 1 93.56 69 GLU B CA 1
ATOM 4321 C C . GLU B 1 69 ? -24.484 -64 27.922 1 93.56 69 GLU B C 1
ATOM 4323 O O . GLU B 1 69 ? -24.719 -62.812 27.688 1 93.56 69 GLU B O 1
ATOM 4328 N N . PRO B 1 70 ? -23.5 -64.438 28.703 1 93.12 70 PRO B N 1
ATOM 4329 C CA . PRO B 1 70 ? -22.547 -63.438 29.203 1 93.12 70 PRO B CA 1
ATOM 4330 C C . PRO B 1 70 ? -21.734 -62.781 28.094 1 93.12 70 PRO B C 1
ATOM 4332 O O . PRO B 1 70 ? -21.391 -63.438 27.109 1 93.12 70 PRO B O 1
ATOM 4335 N N . ILE B 1 71 ? -21.547 -61.469 28.188 1 93.94 71 ILE B N 1
ATOM 4336 C CA . ILE B 1 71 ? -20.922 -60.719 27.094 1 93.94 71 ILE B CA 1
ATOM 4337 C C . ILE B 1 71 ? -19.641 -60.062 27.609 1 93.94 71 ILE B C 1
ATOM 4339 O O . ILE B 1 71 ? -19.016 -59.25 26.891 1 93.94 71 ILE B O 1
ATOM 4343 N N . GLU B 1 72 ? -19.219 -60.312 28.734 1 92.12 72 GLU B N 1
ATOM 4344 C CA . GLU B 1 72 ? -18.094 -59.656 29.375 1 92.12 72 GLU B CA 1
ATOM 4345 C C . GLU B 1 72 ? -16.812 -59.812 28.562 1 92.12 72 GLU B C 1
ATOM 4347 O O . GLU B 1 72 ? -16 -58.875 28.469 1 92.12 72 GLU B O 1
ATOM 4352 N N . ASP B 1 73 ? -16.672 -60.969 27.953 1 92.75 73 ASP B N 1
ATOM 4353 C CA . ASP B 1 73 ? -15.477 -61.25 27.156 1 92.75 73 ASP B CA 1
ATOM 4354 C C . ASP B 1 73 ? -15.469 -60.406 25.875 1 92.75 73 ASP B C 1
ATOM 4356 O O . ASP B 1 73 ? -14.43 -59.875 25.5 1 92.75 73 ASP B O 1
ATOM 4360 N N . LEU B 1 74 ? -16.625 -60.25 25.312 1 94.44 74 LEU B N 1
ATOM 4361 C CA . LEU B 1 74 ? -16.75 -59.438 24.078 1 94.44 74 LEU B CA 1
ATOM 4362 C C . LEU B 1 74 ? -16.562 -57.969 24.375 1 94.44 74 LEU B C 1
ATOM 4364 O O . LEU B 1 74 ? -15.953 -57.25 23.578 1 94.44 74 LEU B O 1
ATOM 4368 N N . LEU B 1 75 ? -17.016 -57.594 25.516 1 93.44 75 LEU B N 1
ATOM 4369 C CA . LEU B 1 75 ? -16.875 -56.188 25.922 1 93.44 75 LEU B CA 1
ATOM 4370 C C . LEU B 1 75 ? -15.414 -55.844 26.203 1 93.44 75 LEU B C 1
ATOM 4372 O O . LEU B 1 75 ? -14.953 -54.75 25.859 1 93.44 75 LEU B O 1
ATOM 4376 N N . ALA B 1 76 ? -14.812 -56.812 26.781 1 94.38 76 ALA B N 1
ATOM 4377 C CA . ALA B 1 76 ? -13.398 -56.594 27.078 1 94.38 76 ALA B CA 1
ATOM 4378 C C . ALA B 1 76 ? -12.578 -56.469 25.797 1 94.38 76 ALA B C 1
ATOM 4380 O O . ALA B 1 76 ? -11.688 -55.625 25.688 1 94.38 76 ALA B O 1
ATOM 4381 N N . ARG B 1 77 ? -12.945 -57.25 24.859 1 95.12 77 ARG B N 1
ATOM 4382 C CA . ARG B 1 77 ? -12.25 -57.219 23.578 1 95.12 77 ARG B CA 1
ATOM 4383 C C . ARG B 1 77 ? -12.555 -55.906 22.828 1 95.12 77 ARG B C 1
ATOM 4385 O O . ARG B 1 77 ? -11.664 -55.312 22.219 1 95.12 77 ARG B O 1
ATOM 4392 N N . SER B 1 78 ? -13.734 -55.5 22.906 1 94.69 78 SER B N 1
ATOM 4393 C CA . SER B 1 78 ? -14.148 -54.25 22.266 1 94.69 78 SER B CA 1
ATOM 4394 C C . SER B 1 78 ? -13.398 -53.062 22.859 1 94.69 78 SER B C 1
ATOM 4396 O O . SER B 1 78 ? -12.945 -52.188 22.125 1 94.69 78 SER B O 1
ATOM 4398 N N . ASN B 1 79 ? -13.234 -53.125 24.125 1 95 79 ASN B N 1
ATOM 4399 C CA . ASN B 1 79 ? -12.508 -52.062 24.797 1 95 79 ASN B CA 1
ATOM 4400 C C . ASN B 1 79 ? -11.031 -52.031 24.422 1 95 79 ASN B C 1
ATOM 4402 O O . ASN B 1 79 ? -10.43 -50.969 24.297 1 95 79 ASN B O 1
ATOM 4406 N N . GLU B 1 80 ? -10.555 -53.188 24.234 1 96 80 GLU B N 1
ATOM 4407 C CA . GLU B 1 80 ? -9.156 -53.312 23.812 1 96 80 GLU B CA 1
ATOM 4408 C C . GLU B 1 80 ? -8.961 -52.75 22.406 1 96 80 GLU B C 1
ATOM 4410 O O . GLU B 1 80 ? -7.957 -52.094 22.125 1 96 80 GLU B O 1
ATOM 4415 N N . ILE B 1 81 ? -9.859 -52.969 21.562 1 97 81 ILE B N 1
ATOM 4416 C CA . ILE B 1 81 ? -9.797 -52.5 20.188 1 97 81 ILE B CA 1
ATOM 4417 C C . ILE B 1 81 ? -9.875 -50.969 20.156 1 97 81 ILE B C 1
ATOM 4419 O O . ILE B 1 81 ? -9.148 -50.312 19.406 1 97 81 ILE B O 1
ATOM 4423 N N . VAL B 1 82 ? -10.688 -50.469 21.031 1 95.56 82 VAL B N 1
ATOM 4424 C CA . VAL B 1 82 ? -10.852 -49 21.094 1 95.56 82 VAL B CA 1
ATOM 4425 C C . VAL B 1 82 ? -9.547 -48.344 21.531 1 95.56 82 VAL B C 1
ATOM 4427 O O . VAL B 1 82 ? -9.148 -47.344 20.969 1 95.56 82 VAL B O 1
ATOM 4430 N N . LYS B 1 83 ? -8.922 -49 22.422 1 96.75 83 LYS B N 1
ATOM 4431 C CA . LYS B 1 83 ? -7.641 -48.5 22.906 1 96.75 83 LYS B CA 1
ATOM 4432 C C . LYS B 1 83 ? -6.574 -48.562 21.812 1 96.75 83 LYS B C 1
ATOM 4434 O O . LYS B 1 83 ? -5.77 -47.656 21.656 1 96.75 83 LYS B O 1
ATOM 4439 N N . GLN B 1 84 ? -6.602 -49.625 21.078 1 96.69 84 GLN B N 1
ATOM 4440 C CA . GLN B 1 84 ? -5.645 -49.812 20 1 96.69 84 GLN B CA 1
ATOM 4441 C C . GLN B 1 84 ? -5.871 -48.781 18.891 1 96.69 84 GLN B C 1
ATOM 4443 O O . GLN B 1 84 ? -4.914 -48.219 18.344 1 96.69 84 GLN B O 1
ATOM 4448 N N . ILE B 1 85 ? -7.078 -48.531 18.609 1 97.19 85 ILE B N 1
ATOM 4449 C CA . ILE B 1 85 ? -7.426 -47.562 17.562 1 97.19 85 ILE B CA 1
ATOM 4450 C C . ILE B 1 85 ? -6.965 -46.188 17.984 1 97.19 85 ILE B C 1
ATOM 4452 O O . ILE B 1 85 ? -6.402 -45.438 17.172 1 97.19 85 ILE B O 1
ATOM 4456 N N . GLU B 1 86 ? -7.156 -45.844 19.203 1 97 86 GLU B N 1
ATOM 4457 C CA . GLU B 1 86 ? -6.758 -44.531 19.719 1 97 86 GLU B CA 1
ATOM 4458 C C . GLU B 1 86 ? -5.246 -44.344 19.625 1 97 86 GLU B C 1
ATOM 4460 O O . GLU B 1 86 ? -4.77 -43.281 19.25 1 97 86 GLU B O 1
ATOM 4465 N N . GLU B 1 87 ? -4.602 -45.375 19.953 1 97.19 87 GLU B N 1
ATOM 4466 C CA . GLU B 1 87 ? -3.143 -45.312 19.891 1 97.19 87 GLU B CA 1
ATOM 4467 C C . GLU B 1 87 ? -2.654 -45.188 18.453 1 97.19 87 GLU B C 1
ATOM 4469 O O . GLU B 1 87 ? -1.745 -44.406 18.172 1 97.19 87 GLU B O 1
ATOM 4474 N N . LEU B 1 88 ? -3.273 -45.938 17.609 1 97.62 88 LEU B N 1
ATOM 4475 C CA . LEU B 1 88 ? -2.889 -45.906 16.188 1 97.62 88 LEU B CA 1
ATOM 4476 C C . LEU B 1 88 ? -3.238 -44.562 15.562 1 97.62 88 LEU B C 1
ATOM 4478 O O . LEU B 1 88 ? -2.512 -44.094 14.695 1 97.62 88 LEU B O 1
ATOM 4482 N N . GLU B 1 89 ? -4.289 -44.031 15.992 1 97.38 89 GLU B N 1
ATOM 4483 C CA . GLU B 1 89 ? -4.688 -42.719 15.469 1 97.38 89 GLU B CA 1
ATOM 4484 C C . GLU B 1 89 ? -3.691 -41.656 15.867 1 97.38 89 GLU B C 1
ATOM 4486 O O . GLU B 1 89 ? -3.383 -40.75 15.07 1 97.38 89 GLU B O 1
ATOM 4491 N N . LYS B 1 90 ? -3.234 -41.719 17.047 1 97.62 90 LYS B N 1
ATOM 4492 C CA . LYS B 1 90 ? -2.201 -40.781 17.484 1 97.62 90 LYS B CA 1
ATOM 4493 C C . LYS B 1 90 ? -0.929 -40.938 16.656 1 97.62 90 LYS B C 1
ATOM 4495 O O . LYS B 1 90 ? -0.302 -39.938 16.281 1 97.62 90 LYS B O 1
ATOM 4500 N N . GLU B 1 91 ? -0.652 -42.156 16.391 1 97.06 91 GLU B N 1
ATOM 4501 C CA . GLU B 1 91 ? 0.54 -42.438 15.594 1 97.06 91 GLU B CA 1
ATOM 4502 C C . GLU B 1 91 ? 0.365 -41.938 14.156 1 97.06 91 GLU B C 1
ATOM 4504 O O . GLU B 1 91 ? 1.297 -41.406 13.562 1 97.06 91 GLU B O 1
ATOM 4509 N N . VAL B 1 92 ? -0.788 -42.219 13.648 1 97.5 92 VAL B N 1
ATOM 4510 C CA . VAL B 1 92 ? -1.101 -41.781 12.281 1 97.5 92 VAL B CA 1
ATOM 4511 C C . VAL B 1 92 ? -0.988 -40.281 12.164 1 97.5 92 VAL B C 1
ATOM 4513 O O . VAL B 1 92 ? -0.441 -39.75 11.18 1 97.5 92 VAL B O 1
ATOM 4516 N N . GLU B 1 93 ? -1.426 -39.625 13.133 1 97.44 93 GLU B N 1
ATOM 4517 C CA . GLU B 1 93 ? -1.358 -38.156 13.125 1 97.44 93 GLU B CA 1
ATOM 4518 C C . GLU B 1 93 ? 0.087 -37.688 13.195 1 97.44 93 GLU B C 1
ATOM 4520 O O . GLU B 1 93 ? 0.458 -36.719 12.523 1 97.44 93 GLU B O 1
ATOM 4525 N N . ALA B 1 94 ? 0.827 -38.281 14 1 97.62 94 ALA B N 1
ATOM 4526 C CA . ALA B 1 94 ? 2.236 -37.938 14.141 1 97.62 94 ALA B CA 1
ATOM 4527 C C . ALA B 1 94 ? 3.006 -38.188 12.852 1 97.62 94 ALA B C 1
ATOM 4529 O O . ALA B 1 94 ? 3.861 -37.406 12.453 1 97.62 94 ALA B O 1
ATOM 4530 N N . LEU B 1 95 ? 2.738 -39.344 12.258 1 97.56 95 LEU B N 1
ATOM 4531 C CA . LEU B 1 95 ? 3.379 -39.688 10.992 1 97.56 95 LEU B CA 1
ATOM 4532 C C . LEU B 1 95 ? 3.018 -38.688 9.906 1 97.56 95 LEU B C 1
ATOM 4534 O O . LEU B 1 95 ? 3.889 -38.25 9.156 1 97.56 95 LEU B O 1
ATOM 4538 N N . LYS B 1 96 ? 1.794 -38.344 9.875 1 96.88 96 LYS B N 1
ATOM 4539 C CA . LYS B 1 96 ? 1.33 -37.406 8.875 1 96.88 96 LYS B CA 1
ATOM 4540 C C . LYS B 1 96 ? 2.004 -36.031 9.055 1 96.88 96 LYS B C 1
ATOM 4542 O O . LYS B 1 96 ? 2.404 -35.406 8.07 1 96.88 96 LYS B O 1
ATOM 4547 N N . LYS B 1 97 ? 2.098 -35.656 10.25 1 96.81 97 LYS B N 1
ATOM 4548 C CA . LYS B 1 97 ? 2.75 -34.375 10.555 1 96.81 97 LYS B CA 1
ATOM 4549 C C . LYS B 1 97 ? 4.203 -34.375 10.094 1 96.81 97 LYS B C 1
ATOM 4551 O O . LYS B 1 97 ? 4.695 -33.375 9.562 1 96.81 97 LYS B O 1
ATOM 4556 N N . LYS B 1 98 ? 4.852 -35.406 10.289 1 96.75 98 LYS B N 1
ATOM 4557 C CA . LYS B 1 98 ? 6.25 -35.531 9.891 1 96.75 98 LYS B CA 1
ATOM 4558 C C . LYS B 1 98 ? 6.387 -35.562 8.367 1 96.75 98 LYS B C 1
ATOM 4560 O O . LYS B 1 98 ? 7.293 -34.938 7.805 1 96.75 98 LYS B O 1
ATOM 4565 N N . ILE B 1 99 ? 5.531 -36.344 7.73 1 97.06 99 ILE B N 1
ATOM 4566 C CA . ILE B 1 99 ? 5.523 -36.406 6.273 1 97.06 99 ILE B CA 1
ATOM 4567 C C . ILE B 1 99 ? 5.301 -35 5.699 1 97.06 99 ILE B C 1
ATOM 4569 O O . ILE B 1 99 ? 6.031 -34.562 4.805 1 97.06 99 ILE B O 1
ATOM 4573 N N . ASP B 1 100 ? 4.352 -34.344 6.277 1 95.31 100 ASP B N 1
ATOM 4574 C CA . ASP B 1 100 ? 4.031 -33 5.812 1 95.31 100 ASP B CA 1
ATOM 4575 C C . ASP B 1 100 ? 5.203 -32.031 6.035 1 95.31 100 ASP B C 1
ATOM 4577 O O . ASP B 1 100 ? 5.434 -31.141 5.23 1 95.31 100 ASP B O 1
ATOM 4581 N N . TYR B 1 101 ? 5.863 -32.219 7.113 1 95.25 101 TYR B N 1
ATOM 4582 C CA . TYR B 1 101 ? 7.051 -31.406 7.391 1 95.25 101 TYR B CA 1
ATOM 4583 C C . TYR B 1 101 ? 8.023 -31.469 6.219 1 95.25 101 TYR B C 1
ATOM 4585 O O . TYR B 1 101 ? 8.523 -30.438 5.77 1 95.25 101 TYR B O 1
ATOM 4593 N N . TYR B 1 102 ? 8.266 -32.656 5.727 1 95.44 102 TYR B N 1
ATOM 4594 C CA . TYR B 1 102 ? 9.195 -32.812 4.617 1 95.44 102 TYR B CA 1
ATOM 4595 C C . TYR B 1 102 ? 8.602 -32.312 3.316 1 95.44 102 TYR B C 1
ATOM 4597 O O . TYR B 1 102 ? 9.258 -31.547 2.588 1 95.44 102 TYR B O 1
ATOM 4605 N N . LEU B 1 103 ? 7.391 -32.625 3.055 1 95.88 103 LEU B N 1
ATOM 4606 C CA . LEU B 1 103 ? 6.758 -32.281 1.784 1 95.88 103 LEU B CA 1
ATOM 4607 C C . LEU B 1 103 ? 6.695 -30.781 1.602 1 95.88 103 LEU B C 1
ATOM 4609 O O . LEU B 1 103 ? 6.883 -30.266 0.491 1 95.88 103 LEU B O 1
ATOM 4613 N N . TRP B 1 104 ? 6.473 -30.078 2.668 1 95.19 104 TRP B N 1
ATOM 4614 C CA . TRP B 1 104 ? 6.324 -28.625 2.621 1 95.19 104 TRP B CA 1
ATOM 4615 C C . TRP B 1 104 ? 7.66 -27.953 2.35 1 95.19 104 TRP B C 1
ATOM 4617 O O . TRP B 1 104 ? 7.707 -26.766 2.023 1 95.19 104 TRP B O 1
ATOM 4627 N N . ARG B 1 105 ? 8.719 -28.703 2.4 1 95 105 ARG B N 1
ATOM 4628 C CA . ARG B 1 105 ? 10.055 -28.125 2.297 1 95 105 ARG B CA 1
ATOM 4629 C C . ARG B 1 105 ? 10.797 -28.656 1.076 1 95 105 ARG B C 1
ATOM 4631 O O . ARG B 1 105 ? 12 -28.438 0.927 1 95 105 ARG B O 1
ATOM 4638 N N . LEU B 1 106 ? 10.125 -29.391 0.279 1 96.62 106 LEU B N 1
ATOM 4639 C CA . LEU B 1 106 ? 10.695 -29.875 -0.973 1 96.62 106 LEU B CA 1
ATOM 4640 C C . LEU B 1 106 ? 10.336 -28.953 -2.129 1 96.62 106 LEU B C 1
ATOM 4642 O O . LEU B 1 106 ? 9.227 -28.422 -2.188 1 96.62 106 LEU B O 1
ATOM 4646 N N . PRO B 1 107 ? 11.281 -28.75 -2.994 1 96.75 107 PRO B N 1
ATOM 4647 C CA . PRO B 1 107 ? 11.023 -27.891 -4.156 1 96.75 107 PRO B CA 1
ATOM 4648 C C . PRO B 1 107 ? 10.156 -28.578 -5.207 1 96.75 107 PRO B C 1
ATOM 4650 O O . PRO B 1 107 ? 10 -29.812 -5.18 1 96.75 107 PRO B O 1
ATOM 4653 N N . ASN B 1 108 ? 9.57 -27.797 -6.043 1 97.75 108 ASN B N 1
ATOM 4654 C CA . ASN B 1 108 ? 8.859 -28.297 -7.219 1 97.75 108 ASN B CA 1
ATOM 4655 C C . ASN B 1 108 ? 9.781 -29.078 -8.148 1 97.75 108 ASN B C 1
ATOM 4657 O O . ASN B 1 108 ? 11 -28.969 -8.055 1 97.75 108 ASN B O 1
ATOM 4661 N N . ILE B 1 109 ? 9.203 -29.906 -9.008 1 97.5 109 ILE B N 1
ATOM 4662 C CA . ILE B 1 109 ? 9.977 -30.641 -9.992 1 97.5 109 ILE B CA 1
ATOM 4663 C C . ILE B 1 109 ? 10.32 -29.734 -11.18 1 97.5 109 ILE B C 1
ATOM 4665 O O . ILE B 1 109 ? 9.445 -29.062 -11.719 1 97.5 109 ILE B O 1
ATOM 4669 N N . THR B 1 110 ? 11.555 -29.766 -11.547 1 97.81 110 THR B N 1
ATOM 4670 C CA . THR B 1 110 ? 12.023 -28.891 -12.625 1 97.81 110 THR B CA 1
ATOM 4671 C C . THR B 1 110 ? 11.555 -29.422 -13.977 1 97.81 110 THR B C 1
ATOM 4673 O O . THR B 1 110 ? 11.562 -30.625 -14.219 1 97.81 110 THR B O 1
ATOM 4676 N N . HIS B 1 111 ? 11.117 -28.531 -14.773 1 98.06 111 HIS B N 1
ATOM 4677 C CA . HIS B 1 111 ? 10.852 -28.875 -16.156 1 98.06 111 HIS B CA 1
ATOM 4678 C C . HIS B 1 111 ? 12.117 -29.328 -16.875 1 98.06 111 HIS B C 1
ATOM 4680 O O . HIS B 1 111 ? 13.211 -28.828 -16.578 1 98.06 111 HIS B O 1
ATOM 4686 N N . GLU B 1 112 ? 12.039 -30.141 -17.828 1 97 112 GLU B N 1
ATOM 4687 C CA . GLU B 1 112 ? 13.188 -30.734 -18.516 1 97 112 GLU B CA 1
ATOM 4688 C C . GLU B 1 112 ? 13.992 -29.672 -19.25 1 97 112 GLU B C 1
ATOM 4690 O O . GLU B 1 112 ? 15.203 -29.812 -19.422 1 97 112 GLU B O 1
ATOM 4695 N N . SER B 1 113 ? 13.352 -28.578 -19.656 1 97.94 113 SER B N 1
ATOM 4696 C CA . SER B 1 113 ? 14.008 -27.562 -20.469 1 97.94 113 SER B CA 1
ATOM 4697 C C . SER B 1 113 ? 14.797 -26.594 -19.594 1 97.94 113 SER B C 1
ATOM 4699 O O . SER B 1 113 ? 15.477 -25.703 -20.109 1 97.94 113 SER B O 1
ATOM 4701 N N . VAL B 1 114 ? 14.758 -26.719 -18.297 1 98.38 114 VAL B N 1
ATOM 4702 C CA . VAL B 1 114 ? 15.492 -25.844 -17.391 1 98.38 114 VAL B CA 1
ATOM 4703 C C . VAL B 1 114 ? 16.984 -26.156 -17.453 1 98.38 114 VAL B C 1
ATOM 4705 O O . VAL B 1 114 ? 17.391 -27.312 -17.234 1 98.38 114 VAL B O 1
ATOM 4708 N N . PRO B 1 115 ? 17.766 -25.172 -17.781 1 98.06 115 PRO B N 1
ATOM 4709 C CA . PRO B 1 115 ? 19.203 -25.453 -17.812 1 98.06 115 PRO B CA 1
ATOM 4710 C C . PRO B 1 115 ? 19.781 -25.75 -16.422 1 98.06 115 PRO B C 1
ATOM 4712 O O . PRO B 1 115 ? 19.312 -25.188 -15.43 1 98.06 115 PRO B O 1
ATOM 4715 N N . VAL B 1 116 ? 20.75 -26.625 -16.375 1 97.38 116 VAL B N 1
ATOM 4716 C CA . VAL B 1 116 ? 21.453 -26.906 -15.125 1 97.38 116 VAL B CA 1
ATOM 4717 C C . VAL B 1 116 ? 22.562 -25.875 -14.922 1 97.38 116 VAL B C 1
ATOM 4719 O O . VAL B 1 116 ? 23.359 -25.625 -15.82 1 97.38 116 VAL B O 1
ATOM 4722 N N . GLY B 1 117 ? 22.5 -25.203 -13.867 1 96.62 117 GLY B N 1
ATOM 4723 C CA . GLY B 1 117 ? 23.5 -24.188 -13.539 1 96.62 117 GLY B CA 1
ATOM 4724 C C . GLY B 1 117 ? 23.609 -23.922 -12.055 1 96.62 117 GLY B C 1
ATOM 4725 O O . GLY B 1 117 ? 22.719 -24.266 -11.281 1 96.62 117 GLY B O 1
ATOM 4726 N N . LYS B 1 118 ? 24.719 -23.297 -11.68 1 94.31 118 LYS B N 1
ATOM 4727 C CA . LYS B 1 118 ? 25.047 -23.125 -10.273 1 94.31 118 LYS B CA 1
ATOM 4728 C C . LYS B 1 118 ? 24.281 -21.953 -9.672 1 94.31 118 LYS B C 1
ATOM 4730 O O . LYS B 1 118 ? 23.844 -22.016 -8.523 1 94.31 118 LYS B O 1
ATOM 4735 N N . ASP B 1 119 ? 24.281 -20.891 -10.375 1 93.62 119 ASP B N 1
ATOM 4736 C CA . ASP B 1 119 ? 23.656 -19.672 -9.867 1 93.62 119 ASP B CA 1
ATOM 4737 C C . ASP B 1 119 ? 23.266 -18.75 -11.008 1 93.62 119 ASP B C 1
ATOM 4739 O O . ASP B 1 119 ? 23.219 -19.156 -12.172 1 93.62 119 ASP B O 1
ATOM 4743 N N . ASP B 1 120 ? 22.922 -17.5 -10.648 1 93.5 120 ASP B N 1
ATOM 4744 C CA . ASP B 1 120 ? 22.359 -16.547 -11.617 1 93.5 120 ASP B CA 1
ATOM 4745 C C . ASP B 1 120 ? 23.359 -16.281 -12.75 1 93.5 120 ASP B C 1
ATOM 4747 O O . ASP B 1 120 ? 22.969 -15.867 -13.836 1 93.5 120 ASP B O 1
ATOM 4751 N N . THR B 1 121 ? 24.625 -16.5 -12.609 1 93.56 121 THR B N 1
ATOM 4752 C CA . THR B 1 121 ? 25.641 -16.266 -13.625 1 93.56 121 THR B CA 1
ATOM 4753 C C . THR B 1 121 ? 25.531 -17.281 -14.758 1 93.56 121 THR B C 1
ATOM 4755 O O . THR B 1 121 ? 26.109 -17.094 -15.828 1 93.56 121 THR B O 1
ATOM 4758 N N . GLU B 1 122 ? 24.766 -18.344 -14.5 1 96.25 122 GLU B N 1
ATOM 4759 C CA . GLU B 1 122 ? 24.688 -19.406 -15.492 1 96.25 122 GLU B CA 1
ATOM 4760 C C . GLU B 1 122 ? 23.281 -19.5 -16.094 1 96.25 122 GLU B C 1
ATOM 4762 O O . GLU B 1 122 ? 22.922 -20.531 -16.672 1 96.25 122 GLU B O 1
ATOM 4767 N N . ASN B 1 123 ? 22.5 -18.453 -15.789 1 97.62 123 ASN B N 1
ATOM 4768 C CA . ASN B 1 123 ? 21.234 -18.359 -16.5 1 97.62 123 ASN B CA 1
ATOM 4769 C C . ASN B 1 123 ? 21.453 -18.219 -18.016 1 97.62 123 ASN B C 1
ATOM 4771 O O . ASN B 1 123 ? 22.453 -17.656 -18.453 1 97.62 123 ASN B O 1
ATOM 4775 N N . VAL B 1 124 ? 20.547 -18.688 -18.844 1 98.06 124 VAL B N 1
ATOM 4776 C CA . VAL B 1 124 ? 20.797 -18.797 -20.266 1 98.06 124 VAL B CA 1
ATOM 4777 C C . VAL B 1 124 ? 19.875 -17.859 -21.031 1 98.06 124 VAL B C 1
ATOM 4779 O O . VAL B 1 124 ? 18.656 -18.078 -21.094 1 98.06 124 VAL B O 1
ATOM 4782 N N . PRO B 1 125 ? 20.406 -16.781 -21.641 1 98.12 125 PRO B N 1
ATOM 4783 C CA . PRO B 1 125 ? 19.578 -15.945 -22.516 1 98.12 125 PRO B CA 1
ATOM 4784 C C . PRO B 1 125 ? 19.062 -16.703 -23.734 1 98.12 125 PRO B C 1
ATOM 4786 O O . PRO B 1 125 ? 19.828 -17.391 -24.406 1 98.12 125 PRO B O 1
ATOM 4789 N N . ILE B 1 126 ? 17.812 -16.547 -24.062 1 97.62 126 ILE B N 1
ATOM 4790 C CA . ILE B 1 126 ? 17.25 -17.391 -25.109 1 97.62 126 ILE B CA 1
ATOM 4791 C C . ILE B 1 126 ? 16.625 -16.516 -26.188 1 97.62 126 ILE B C 1
ATOM 4793 O O . ILE B 1 126 ? 16.375 -16.969 -27.312 1 97.62 126 ILE B O 1
ATOM 4797 N N . ARG B 1 127 ? 16.312 -15.32 -25.938 1 97.69 127 ARG B N 1
ATOM 4798 C CA . ARG B 1 127 ? 15.75 -14.391 -26.906 1 97.69 127 ARG B CA 1
ATOM 4799 C C . ARG B 1 127 ? 16.203 -12.961 -26.625 1 97.69 127 ARG B C 1
ATOM 4801 O O . ARG B 1 127 ? 16.438 -12.594 -25.469 1 97.69 127 ARG B O 1
ATOM 4808 N N . PHE B 1 128 ? 16.391 -12.188 -27.656 1 98.31 128 PHE B N 1
ATOM 4809 C CA . PHE B 1 128 ? 16.812 -10.797 -27.594 1 98.31 128 PHE B CA 1
ATOM 4810 C C . PHE B 1 128 ? 15.891 -9.906 -28.422 1 98.31 128 PHE B C 1
ATOM 4812 O O . PHE B 1 128 ? 15.391 -10.328 -29.453 1 98.31 128 PHE B O 1
ATOM 4819 N N . TRP B 1 129 ? 15.641 -8.734 -27.938 1 98.62 129 TRP B N 1
ATOM 4820 C CA . TRP B 1 129 ? 14.773 -7.812 -28.672 1 98.62 129 TRP B CA 1
ATOM 4821 C C . TRP B 1 129 ? 15.25 -6.371 -28.5 1 98.62 129 TRP B C 1
ATOM 4823 O O . TRP B 1 129 ? 15.719 -5.988 -27.438 1 98.62 129 TRP B O 1
ATOM 4833 N N . GLY B 1 130 ? 15.094 -5.586 -29.547 1 98.38 130 GLY B N 1
ATOM 4834 C CA . GLY B 1 130 ? 15.281 -4.145 -29.469 1 98.38 130 GLY B CA 1
ATOM 4835 C C . GLY B 1 130 ? 16.656 -3.695 -29.953 1 98.38 130 GLY B C 1
ATOM 4836 O O . GLY B 1 130 ? 17.469 -4.52 -30.344 1 98.38 130 GLY B O 1
ATOM 4837 N N . LYS B 1 131 ? 16.828 -2.475 -30.078 1 98.38 131 LYS B N 1
ATOM 4838 C CA . LYS B 1 131 ? 18.094 -1.81 -30.422 1 98.38 131 LYS B CA 1
ATOM 4839 C C . LYS B 1 131 ? 18.641 -1.033 -29.219 1 98.38 131 LYS B C 1
ATOM 4841 O O . LYS B 1 131 ? 18.109 0.027 -28.875 1 98.38 131 LYS B O 1
ATOM 4846 N N . ALA B 1 132 ? 19.734 -1.562 -28.641 1 98.44 132 ALA B N 1
ATOM 4847 C CA . ALA B 1 132 ? 20.266 -0.988 -27.406 1 98.44 132 ALA B CA 1
ATOM 4848 C C . ALA B 1 132 ? 21.125 0.242 -27.703 1 98.44 132 ALA B C 1
ATOM 4850 O O . ALA B 1 132 ? 21.859 0.273 -28.688 1 98.44 132 ALA B O 1
ATOM 4851 N N . LYS B 1 133 ? 20.953 1.275 -26.906 1 97.94 133 LYS B N 1
ATOM 4852 C CA . LYS B 1 133 ? 21.906 2.381 -26.875 1 97.94 133 LYS B CA 1
ATOM 4853 C C . LYS B 1 133 ? 23.094 2.057 -25.969 1 97.94 133 LYS B C 1
ATOM 4855 O O . LYS B 1 133 ? 22.938 1.888 -24.766 1 97.94 133 LYS B O 1
ATOM 4860 N N . VAL B 1 134 ? 24.281 2.02 -26.578 1 98.62 134 VAL B N 1
ATOM 4861 C CA . VAL B 1 134 ? 25.453 1.541 -25.844 1 98.62 134 VAL B CA 1
ATOM 4862 C C . VAL B 1 134 ? 26.547 2.594 -25.875 1 98.62 134 VAL B C 1
ATOM 4864 O O . VAL B 1 134 ? 27.016 2.98 -26.953 1 98.62 134 VAL B O 1
ATOM 4867 N N . TRP B 1 135 ? 26.922 3.09 -24.672 1 98.38 135 TRP B N 1
ATOM 4868 C CA . TRP B 1 135 ? 28.094 3.947 -24.609 1 98.38 135 TRP B CA 1
ATOM 4869 C C . TRP B 1 135 ? 29.328 3.215 -25.094 1 98.38 135 TRP B C 1
ATOM 4871 O O . TRP B 1 135 ? 29.516 2.031 -24.812 1 98.38 135 TRP B O 1
ATOM 4881 N N . GLU B 1 136 ? 30.234 3.955 -25.734 1 98.19 136 GLU B N 1
ATOM 4882 C CA . GLU B 1 136 ? 31.438 3.35 -26.297 1 98.19 136 GLU B CA 1
ATOM 4883 C C . GLU B 1 136 ? 32.219 2.574 -25.234 1 98.19 136 GLU B C 1
ATOM 4885 O O . GLU B 1 136 ? 32.812 1.533 -25.531 1 98.19 136 GLU B O 1
ATOM 4890 N N . GLY B 1 137 ? 32.125 3.043 -24.062 1 97.88 137 GLY B N 1
ATOM 4891 C CA . GLY B 1 137 ? 32.844 2.422 -22.984 1 97.88 137 GLY B CA 1
ATOM 4892 C C . GLY B 1 137 ? 32.25 1.104 -22.531 1 97.88 137 GLY B C 1
ATOM 4893 O O . GLY B 1 137 ? 32.906 0.311 -21.859 1 97.88 137 GLY B O 1
ATOM 4894 N N . PHE B 1 138 ? 31 0.785 -22.859 1 98.19 138 PHE B N 1
ATOM 4895 C CA . PHE B 1 138 ? 30.312 -0.436 -22.453 1 98.19 138 PHE B CA 1
ATOM 4896 C C . PHE B 1 138 ? 30.203 -1.416 -23.609 1 98.19 138 PHE B C 1
ATOM 4898 O O . PHE B 1 138 ? 29.594 -2.482 -23.469 1 98.19 138 PHE B O 1
ATOM 4905 N N . LEU B 1 139 ? 30.766 -1.123 -24.75 1 97.88 139 LEU B N 1
ATOM 4906 C CA . LEU B 1 139 ? 30.484 -1.849 -25.984 1 97.88 139 LEU B CA 1
ATOM 4907 C C . LEU B 1 139 ? 30.953 -3.301 -25.875 1 97.88 139 LEU B C 1
ATOM 4909 O O . LEU B 1 139 ? 30.203 -4.215 -26.25 1 97.88 139 LEU B O 1
ATOM 4913 N N . GLU B 1 140 ? 32.188 -3.555 -25.406 1 97.62 140 GLU B N 1
ATOM 4914 C CA . GLU B 1 140 ? 32.719 -4.914 -25.312 1 97.62 140 GLU B CA 1
ATOM 4915 C C . GLU B 1 140 ? 31.875 -5.762 -24.359 1 97.62 140 GLU B C 1
ATOM 4917 O O . GLU B 1 140 ? 31.531 -6.902 -24.672 1 97.62 140 GLU B O 1
ATOM 4922 N N . SER B 1 141 ? 31.594 -5.168 -23.25 1 97.06 141 SER B N 1
ATOM 4923 C CA . SER B 1 141 ? 30.766 -5.875 -22.281 1 97.06 141 SER B CA 1
ATOM 4924 C C . SER B 1 141 ? 29.359 -6.133 -22.812 1 97.06 141 SER B C 1
ATOM 4926 O O . SER B 1 141 ? 28.781 -7.18 -22.547 1 97.06 141 SER B O 1
ATOM 4928 N N . PHE B 1 142 ? 28.812 -5.16 -23.562 1 97.88 142 PHE B N 1
ATOM 4929 C CA . PHE B 1 142 ? 27.5 -5.316 -24.156 1 97.88 142 PHE B CA 1
ATOM 4930 C C . PHE B 1 142 ? 27.484 -6.48 -25.141 1 97.88 142 PHE B C 1
ATOM 4932 O O . PHE B 1 142 ? 26.562 -7.301 -25.125 1 97.88 142 PHE B O 1
ATOM 4939 N N . LYS B 1 143 ? 28.438 -6.547 -25.953 1 97.75 143 LYS B N 1
ATOM 4940 C CA . LYS B 1 143 ? 28.531 -7.617 -26.938 1 97.75 143 LYS B CA 1
ATOM 4941 C C . LYS B 1 143 ? 28.625 -8.984 -26.266 1 97.75 143 LYS B C 1
ATOM 4943 O O . LYS B 1 143 ? 28.031 -9.953 -26.734 1 97.75 143 LYS B O 1
ATOM 4948 N N . GLU B 1 144 ? 29.359 -9.008 -25.219 1 96.94 144 GLU B N 1
ATOM 4949 C CA . GLU B 1 144 ? 29.453 -10.242 -24.453 1 96.94 144 GLU B CA 1
ATOM 4950 C C . GLU B 1 144 ? 28.109 -10.633 -23.844 1 96.94 144 GLU B C 1
ATOM 4952 O O . GLU B 1 144 ? 27.672 -11.773 -23.984 1 96.94 144 GLU B O 1
ATOM 4957 N N . GLN B 1 145 ? 27.422 -9.695 -23.203 1 96.56 145 GLN B N 1
ATOM 4958 C CA . GLN B 1 145 ? 26.172 -9.953 -22.5 1 96.56 145 GLN B CA 1
ATOM 4959 C C . GLN B 1 145 ? 25.047 -10.273 -23.469 1 96.56 145 GLN B C 1
ATOM 4961 O O . GLN B 1 145 ? 24.125 -11.023 -23.141 1 96.56 145 GLN B O 1
ATOM 4966 N N . SER B 1 146 ? 25.094 -9.742 -24.688 1 97.5 146 SER B N 1
ATOM 4967 C CA . SER B 1 146 ? 24.047 -9.945 -25.688 1 97.5 146 SER B CA 1
ATOM 4968 C C . SER B 1 146 ? 24.375 -11.125 -26.594 1 97.5 146 SER B C 1
ATOM 4970 O O . SER B 1 146 ? 23.625 -11.43 -27.516 1 97.5 146 SER B O 1
ATOM 4972 N N . LEU B 1 147 ? 25.562 -11.727 -26.422 1 96.44 147 LEU B N 1
ATOM 4973 C CA . LEU B 1 147 ? 26.031 -12.844 -27.234 1 96.44 147 LEU B CA 1
ATOM 4974 C C . LEU B 1 147 ? 26.094 -12.445 -28.703 1 96.44 147 LEU B C 1
ATOM 4976 O O . LEU B 1 147 ? 25.891 -13.281 -29.594 1 96.44 147 LEU B O 1
ATOM 4980 N N . GLY B 1 148 ? 26.203 -11.172 -28.875 1 96.19 148 GLY B N 1
ATOM 4981 C CA . GLY B 1 148 ? 26.297 -10.633 -30.234 1 96.19 148 GLY B CA 1
ATOM 4982 C C . GLY B 1 148 ? 24.984 -10.695 -30.984 1 96.19 148 GLY B C 1
ATOM 4983 O O . GLY B 1 148 ? 24.953 -10.555 -32.219 1 96.19 148 GLY B O 1
ATOM 4984 N N . LYS B 1 149 ? 23.922 -10.844 -30.312 1 97.12 149 LYS B N 1
ATOM 4985 C CA . LYS B 1 149 ? 22.672 -11.164 -30.969 1 97.12 149 LYS B CA 1
ATOM 4986 C C . LYS B 1 149 ? 21.703 -9.984 -30.922 1 97.12 149 LYS B C 1
ATOM 4988 O O . LYS B 1 149 ? 20.578 -10.078 -31.406 1 97.12 149 LYS B O 1
ATOM 4993 N N . MET B 1 150 ? 22.109 -8.891 -30.297 1 97.56 150 MET B N 1
ATOM 4994 C CA . MET B 1 150 ? 21.219 -7.738 -30.156 1 97.56 150 MET B CA 1
ATOM 4995 C C . MET B 1 150 ? 21.75 -6.547 -30.953 1 97.56 150 MET B C 1
ATOM 4997 O O . MET B 1 150 ? 22.938 -6.273 -30.953 1 97.56 150 MET B O 1
ATOM 5001 N N . ASP B 1 151 ? 20.812 -5.898 -31.688 1 97.62 151 ASP B N 1
ATOM 5002 C CA . ASP B 1 151 ? 21.172 -4.668 -32.406 1 97.62 151 ASP B CA 1
ATOM 5003 C C . ASP B 1 151 ? 21.484 -3.547 -31.406 1 97.62 151 ASP B C 1
ATOM 5005 O O . ASP B 1 151 ? 20.984 -3.539 -30.281 1 97.62 151 ASP B O 1
ATOM 5009 N N . TYR B 1 152 ? 22.406 -2.695 -31.828 1 98.19 152 TYR B N 1
ATOM 5010 C CA . TYR B 1 152 ? 22.781 -1.6 -30.938 1 98.19 152 TYR B CA 1
ATOM 5011 C C . TYR B 1 152 ? 23.203 -0.373 -31.734 1 98.19 152 TYR B C 1
ATOM 5013 O O . TYR B 1 152 ? 23.484 -0.469 -32.938 1 98.19 152 TYR B O 1
ATOM 5021 N N . GLU B 1 153 ? 23.078 0.721 -31.125 1 97.5 153 GLU B N 1
ATOM 5022 C CA . GLU B 1 153 ? 23.672 1.979 -31.562 1 97.5 153 GLU B CA 1
ATOM 5023 C C . GLU B 1 153 ? 24.703 2.484 -30.547 1 97.5 153 GLU B C 1
ATOM 5025 O O . GLU B 1 153 ? 24.484 2.373 -29.328 1 97.5 153 GLU B O 1
ATOM 5030 N N . VAL B 1 154 ? 25.812 2.961 -31.047 1 98.19 154 VAL B N 1
ATOM 5031 C CA . VAL B 1 154 ? 26.891 3.412 -30.156 1 98.19 154 VAL B CA 1
ATOM 5032 C C . VAL B 1 154 ? 26.703 4.895 -29.844 1 98.19 154 VAL B C 1
ATOM 5034 O O . VAL B 1 154 ? 26.5 5.707 -30.75 1 98.19 154 VAL B O 1
ATOM 5037 N N . LEU B 1 155 ? 26.781 5.188 -28.578 1 97.5 155 LEU B N 1
ATOM 5038 C CA . LEU B 1 155 ? 26.703 6.566 -28.109 1 97.5 155 LEU B CA 1
ATOM 5039 C C . LEU B 1 155 ? 28.094 7.109 -27.781 1 97.5 155 LEU B C 1
ATOM 5041 O O . LEU B 1 155 ? 28.922 6.395 -27.203 1 97.5 155 LEU B O 1
ATOM 5045 N N . SER B 1 156 ? 28.312 8.406 -28.125 1 96.75 156 SER B N 1
ATOM 5046 C CA . SER B 1 156 ? 29.578 9.07 -27.812 1 96.75 156 SER B CA 1
ATOM 5047 C C . SER B 1 156 ? 29.562 9.672 -26.406 1 96.75 156 SER B C 1
ATOM 5049 O O . SER B 1 156 ? 30.594 10.102 -25.891 1 96.75 156 SER B O 1
ATOM 5051 N N . TRP B 1 157 ? 28.422 9.773 -25.812 1 97.06 157 TRP B N 1
ATOM 5052 C CA . TRP B 1 157 ? 28.25 10.242 -24.438 1 97.06 157 TRP B CA 1
ATOM 5053 C C . TRP B 1 157 ? 27.703 9.133 -23.547 1 97.06 157 TRP B C 1
ATOM 5055 O O . TRP B 1 157 ? 26.984 8.242 -24.016 1 97.06 157 TRP B O 1
ATOM 5065 N N . ARG B 1 158 ? 27.984 9.172 -22.344 1 97.06 158 ARG B N 1
ATOM 5066 C CA . ARG B 1 158 ? 27.516 8.148 -21.406 1 97.06 158 ARG B CA 1
ATOM 5067 C C . ARG B 1 158 ? 26.172 8.523 -20.797 1 97.06 158 ARG B C 1
ATOM 5069 O O . ARG B 1 158 ? 26.062 9.555 -20.141 1 97.06 158 ARG B O 1
ATOM 5076 N N . PRO B 1 159 ? 25.172 7.688 -20.969 1 98.19 159 PRO B N 1
ATOM 5077 C CA . PRO B 1 159 ? 23.906 7.949 -20.297 1 98.19 159 PRO B CA 1
ATOM 5078 C C . PRO B 1 159 ? 24.047 8.016 -18.781 1 98.19 159 PRO B C 1
ATOM 5080 O O . PRO B 1 159 ? 24.812 7.25 -18.188 1 98.19 159 PRO B O 1
ATOM 5083 N N . ARG B 1 160 ? 23.312 8.938 -18.203 1 97.81 160 ARG B N 1
ATOM 5084 C CA . ARG B 1 160 ? 23.328 9.102 -16.75 1 97.81 160 ARG B CA 1
ATOM 5085 C C . ARG B 1 160 ? 22.656 7.922 -16.062 1 97.81 160 ARG B C 1
ATOM 5087 O O . ARG B 1 160 ? 21.75 7.301 -16.609 1 97.81 160 ARG B O 1
ATOM 5094 N N . LEU B 1 161 ? 23.141 7.598 -14.844 1 97.75 161 LEU B N 1
ATOM 5095 C CA . LEU B 1 161 ? 22.453 6.629 -13.992 1 97.75 161 LEU B CA 1
ATOM 5096 C C . LEU B 1 161 ? 21.094 7.156 -13.547 1 97.75 161 LEU B C 1
ATOM 5098 O O . LEU B 1 161 ? 20.906 8.367 -13.438 1 97.75 161 LEU B O 1
ATOM 5102 N N . HIS B 1 162 ? 20.172 6.207 -13.328 1 97.94 162 HIS B N 1
ATOM 5103 C CA . HIS B 1 162 ? 18.844 6.641 -12.922 1 97.94 162 HIS B CA 1
ATOM 5104 C C . HIS B 1 162 ? 18.906 7.5 -11.656 1 97.94 162 HIS B C 1
ATOM 5106 O O . HIS B 1 162 ? 18.094 8.406 -11.484 1 97.94 162 HIS B O 1
ATOM 5112 N N . VAL B 1 163 ? 19.844 7.273 -10.75 1 97.12 163 VAL B N 1
ATOM 5113 C CA . VAL B 1 163 ? 19.953 8.039 -9.508 1 97.12 163 VAL B CA 1
ATOM 5114 C C . VAL B 1 163 ? 20.219 9.508 -9.828 1 97.12 163 VAL B C 1
ATOM 5116 O O . VAL B 1 163 ? 19.641 10.398 -9.203 1 97.12 163 VAL B O 1
ATOM 5119 N N . ASP B 1 164 ? 21.094 9.695 -10.766 1 97.31 164 ASP B N 1
ATOM 5120 C CA . ASP B 1 164 ? 21.406 11.055 -11.203 1 97.31 164 ASP B CA 1
ATOM 5121 C C . ASP B 1 164 ? 20.203 11.688 -11.898 1 97.31 164 ASP B C 1
ATOM 5123 O O . ASP B 1 164 ? 19.922 12.883 -11.727 1 97.31 164 ASP B O 1
ATOM 5127 N N . MET B 1 165 ? 19.562 10.93 -12.711 1 98.25 165 MET B N 1
ATOM 5128 C CA . MET B 1 165 ? 18.375 11.414 -13.422 1 98.25 165 MET B CA 1
ATOM 5129 C C . MET B 1 165 ? 17.281 11.82 -12.445 1 98.25 165 MET B C 1
ATOM 5131 O O . MET B 1 165 ? 16.562 12.797 -12.672 1 98.25 165 MET B O 1
ATOM 5135 N N . LEU B 1 166 ? 17.047 11.008 -11.367 1 98.19 166 LEU B N 1
ATOM 5136 C CA . LEU B 1 166 ? 16.047 11.32 -10.359 1 98.19 166 LEU B CA 1
ATOM 5137 C C . LEU B 1 166 ? 16.297 12.695 -9.758 1 98.19 166 LEU B C 1
ATOM 5139 O O . LEU B 1 166 ? 15.352 13.453 -9.516 1 98.19 166 LEU B O 1
ATOM 5143 N N . GLU B 1 167 ? 17.516 12.969 -9.516 1 96.62 167 GLU B N 1
ATOM 5144 C CA . GLU B 1 167 ? 17.891 14.273 -8.969 1 96.62 167 GLU B CA 1
ATOM 5145 C C . GLU B 1 167 ? 17.688 15.383 -9.992 1 96.62 167 GLU B C 1
ATOM 5147 O O . GLU B 1 167 ? 17.109 16.422 -9.68 1 96.62 167 GLU B O 1
ATOM 5152 N N . LEU B 1 168 ? 18.188 15.094 -11.188 1 97.31 168 LEU B N 1
ATOM 5153 C CA . LEU B 1 168 ? 18.125 16.062 -12.273 1 97.31 168 LEU B CA 1
ATOM 5154 C C . LEU B 1 168 ? 16.688 16.469 -12.57 1 97.31 168 LEU B C 1
ATOM 5156 O O . LEU B 1 168 ? 16.406 17.625 -12.867 1 97.31 168 LEU B O 1
ATOM 5160 N N . LEU B 1 169 ? 15.797 15.539 -12.469 1 98.12 169 LEU B N 1
ATOM 5161 C CA . LEU B 1 169 ? 14.391 15.75 -12.805 1 98.12 169 LEU B CA 1
ATOM 5162 C C . LEU B 1 169 ? 13.594 16.188 -11.578 1 98.12 169 LEU B C 1
ATOM 5164 O O . LEU B 1 169 ? 12.414 16.516 -11.688 1 98.12 169 LEU B O 1
ATOM 5168 N N . ARG B 1 170 ? 14.195 16.156 -10.383 1 97.69 170 ARG B N 1
ATOM 5169 C CA . ARG B 1 170 ? 13.469 16.297 -9.125 1 97.69 170 ARG B CA 1
ATOM 5170 C C . ARG B 1 170 ? 12.328 15.289 -9.031 1 97.69 170 ARG B C 1
ATOM 5172 O O . ARG B 1 170 ? 11.203 15.656 -8.68 1 97.69 170 ARG B O 1
ATOM 5179 N N . GLY B 1 171 ? 12.742 14.094 -9.422 1 98.38 171 GLY B N 1
ATOM 5180 C CA . GLY B 1 171 ? 11.734 13.055 -9.57 1 98.38 171 GLY B CA 1
ATOM 5181 C C . GLY B 1 171 ? 11.586 12.188 -8.336 1 98.38 171 GLY B C 1
ATOM 5182 O O . GLY B 1 171 ? 10.617 11.43 -8.219 1 98.38 171 GLY B O 1
ATOM 5183 N N . ALA B 1 172 ? 12.539 12.297 -7.379 1 98.38 172 ALA B N 1
ATOM 5184 C CA . ALA B 1 172 ? 12.469 11.539 -6.137 1 98.38 172 ALA B CA 1
ATOM 5185 C C . ALA B 1 172 ? 13.297 12.203 -5.039 1 98.38 172 ALA B C 1
ATOM 5187 O O . ALA B 1 172 ? 14.227 12.961 -5.328 1 98.38 172 ALA B O 1
ATOM 5188 N N . ASP B 1 173 ? 12.961 12.023 -3.83 1 98.19 173 ASP B N 1
ATOM 5189 C CA . ASP B 1 173 ? 13.727 12.477 -2.674 1 98.19 173 ASP B CA 1
ATOM 5190 C C . ASP B 1 173 ? 14.102 11.312 -1.769 1 98.19 173 ASP B C 1
ATOM 5192 O O . ASP B 1 173 ? 13.281 10.852 -0.965 1 98.19 173 ASP B O 1
ATOM 5196 N N . LEU B 1 174 ? 15.305 10.852 -1.848 1 97.38 174 LEU B N 1
ATOM 5197 C CA . LEU B 1 174 ? 15.781 9.688 -1.116 1 97.38 174 LEU B CA 1
ATOM 5198 C C . LEU B 1 174 ? 16.234 10.07 0.285 1 97.38 174 LEU B C 1
ATOM 5200 O O . LEU B 1 174 ? 16.062 9.312 1.236 1 97.38 174 LEU B O 1
ATOM 5204 N N . GLU B 1 175 ? 16.781 11.219 0.393 1 97.19 175 GLU B N 1
ATOM 5205 C CA . GLU B 1 175 ? 17.312 11.68 1.675 1 97.19 175 GLU B CA 1
ATOM 5206 C C . GLU B 1 175 ? 16.188 11.883 2.689 1 97.19 175 GLU B C 1
ATOM 5208 O O . GLU B 1 175 ? 16.266 11.391 3.818 1 97.19 175 GLU B O 1
ATOM 5213 N N . ARG B 1 176 ? 15.195 12.617 2.307 1 98.31 176 ARG B N 1
ATOM 5214 C CA . ARG B 1 176 ? 14.078 12.844 3.217 1 98.31 176 ARG B CA 1
ATOM 5215 C C . ARG B 1 176 ? 13.352 11.547 3.525 1 98.31 176 ARG B C 1
ATOM 5217 O O . ARG B 1 176 ? 12.867 11.344 4.645 1 98.31 176 ARG B O 1
ATOM 5224 N N . ALA B 1 177 ? 13.297 10.664 2.531 1 98.44 177 ALA B N 1
ATOM 5225 C CA . ALA B 1 177 ? 12.68 9.367 2.781 1 98.44 177 ALA B CA 1
ATOM 5226 C C . ALA B 1 177 ? 13.469 8.57 3.812 1 98.44 177 ALA B C 1
ATOM 5228 O O . ALA B 1 177 ? 12.891 7.875 4.648 1 98.44 177 ALA B O 1
ATOM 5229 N N . ALA B 1 178 ? 14.797 8.625 3.68 1 97.56 178 ALA B N 1
ATOM 5230 C CA . ALA B 1 178 ? 15.641 7.918 4.637 1 97.56 178 ALA B CA 1
ATOM 5231 C C . ALA B 1 178 ? 15.391 8.414 6.059 1 97.56 178 ALA B C 1
ATOM 5233 O O . ALA B 1 178 ? 15.406 7.633 7.012 1 97.56 178 ALA B O 1
ATOM 5234 N N . LYS B 1 179 ? 15.18 9.672 6.191 1 98.12 179 LYS B N 1
ATOM 5235 C CA . LYS B 1 179 ? 14.875 10.266 7.488 1 98.12 179 LYS B CA 1
ATOM 5236 C C . LYS B 1 179 ? 13.539 9.758 8.023 1 98.12 179 LYS B C 1
ATOM 5238 O O . LYS B 1 179 ? 13.438 9.375 9.188 1 98.12 179 LYS B O 1
ATOM 5243 N N . VAL B 1 180 ? 12.57 9.656 7.191 1 98.38 180 VAL B N 1
ATOM 5244 C CA . VAL B 1 180 ? 11.18 9.43 7.59 1 98.38 180 VAL B CA 1
ATOM 5245 C C . VAL B 1 180 ? 10.938 7.93 7.75 1 98.38 180 VAL B C 1
ATOM 5247 O O . VAL B 1 180 ? 10.148 7.512 8.602 1 98.38 180 VAL B O 1
ATOM 5250 N N . SER B 1 181 ? 11.633 7.07 6.953 1 98.44 181 SER B N 1
ATOM 5251 C CA . SER B 1 181 ? 11.289 5.652 6.898 1 98.44 181 SER B CA 1
ATOM 5252 C C . SER B 1 181 ? 12.539 4.777 6.93 1 98.44 181 SER B C 1
ATOM 5254 O O . SER B 1 181 ? 12.461 3.582 7.223 1 98.44 181 SER B O 1
ATOM 5256 N N . GLY B 1 182 ? 13.68 5.316 6.664 1 96.62 182 GLY B N 1
ATOM 5257 C CA . GLY B 1 182 ? 14.906 4.539 6.551 1 96.62 182 GLY B CA 1
ATOM 5258 C C . GLY B 1 182 ? 15.422 4.438 5.129 1 96.62 182 GLY B C 1
ATOM 5259 O O . GLY B 1 182 ? 14.766 4.895 4.191 1 96.62 182 GLY B O 1
ATOM 5260 N N . SER B 1 183 ? 16.547 3.826 5.027 1 94.69 183 SER B N 1
ATOM 5261 C CA . SER B 1 183 ? 17.188 3.668 3.723 1 94.69 183 SER B CA 1
ATOM 5262 C C . SER B 1 183 ? 16.328 2.799 2.799 1 94.69 183 SER B C 1
ATOM 5264 O O . SER B 1 183 ? 15.516 2.006 3.266 1 94.69 183 SER B O 1
ATOM 5266 N N . ARG B 1 184 ? 16.406 3.025 1.478 1 95.69 184 ARG B N 1
ATOM 5267 C CA . ARG B 1 184 ? 15.773 2.252 0.415 1 95.69 184 ARG B CA 1
ATOM 5268 C C . ARG B 1 184 ? 14.273 2.533 0.353 1 95.69 184 ARG B C 1
ATOM 5270 O O . ARG B 1 184 ? 13.516 1.761 -0.239 1 95.69 184 ARG B O 1
ATOM 5277 N N . PHE B 1 185 ? 13.883 3.469 1.108 1 97.75 185 PHE B N 1
ATOM 5278 C CA . PHE B 1 185 ? 12.602 4.105 0.836 1 97.75 185 PHE B CA 1
ATOM 5279 C C . PHE B 1 185 ? 12.781 5.344 -0.032 1 97.75 185 PHE B C 1
ATOM 5281 O O . PHE B 1 185 ? 13.906 5.801 -0.24 1 97.75 185 PHE B O 1
ATOM 5288 N N . TYR B 1 186 ? 11.695 5.859 -0.553 1 98.31 186 TYR B N 1
ATOM 5289 C CA . TYR B 1 186 ? 11.805 7.039 -1.4 1 98.31 186 TYR B CA 1
ATOM 5290 C C . TYR B 1 186 ? 10.477 7.797 -1.457 1 98.31 186 TYR B C 1
ATOM 5292 O O . TYR B 1 186 ? 9.406 7.199 -1.32 1 98.31 186 TYR B O 1
ATOM 5300 N N . TYR B 1 187 ? 10.539 9.125 -1.54 1 98.81 187 TYR B N 1
ATOM 5301 C CA . TYR B 1 187 ? 9.438 9.93 -2.049 1 98.81 187 TYR B CA 1
ATOM 5302 C C . TYR B 1 187 ? 9.492 10.047 -3.566 1 98.81 187 TYR B C 1
ATOM 5304 O O . TYR B 1 187 ? 10.453 10.594 -4.117 1 98.81 187 TYR B O 1
ATOM 5312 N N . LEU B 1 188 ? 8.555 9.477 -4.258 1 98.88 188 LEU B N 1
ATOM 5313 C CA . LEU B 1 188 ? 8.445 9.773 -5.684 1 98.88 188 LEU B CA 1
ATOM 5314 C C . LEU B 1 188 ? 7.758 11.117 -5.91 1 98.88 188 LEU B C 1
ATOM 5316 O O . LEU B 1 188 ? 6.773 11.438 -5.238 1 98.88 188 LEU B O 1
ATOM 5320 N N . LEU B 1 189 ? 8.258 11.938 -6.895 1 98.75 189 LEU B N 1
ATOM 5321 C CA . LEU B 1 189 ? 7.781 13.312 -7 1 98.75 189 LEU B CA 1
ATOM 5322 C C . LEU B 1 189 ? 7.465 13.664 -8.445 1 98.75 189 LEU B C 1
ATOM 5324 O O . LEU B 1 189 ? 7.992 13.047 -9.375 1 98.75 189 LEU B O 1
ATOM 5328 N N . ASN B 1 190 ? 6.621 14.625 -8.586 1 98.38 190 ASN B N 1
ATOM 5329 C CA . ASN B 1 190 ? 6.402 15.336 -9.844 1 98.38 190 ASN B CA 1
ATOM 5330 C C . ASN B 1 190 ? 6.035 14.375 -10.977 1 98.38 190 ASN B C 1
ATOM 5332 O O . ASN B 1 190 ? 5.164 13.516 -10.805 1 98.38 190 ASN B O 1
ATOM 5336 N N . GLU B 1 191 ? 6.574 14.461 -12.141 1 98.56 191 GLU B N 1
ATOM 5337 C CA . GLU B 1 191 ? 6.168 13.719 -13.328 1 98.56 191 GLU B CA 1
ATOM 5338 C C . GLU B 1 191 ? 6.336 12.219 -13.125 1 98.56 191 GLU B C 1
ATOM 5340 O O . GLU B 1 191 ? 5.633 11.414 -13.742 1 98.56 191 GLU B O 1
ATOM 5345 N N . LEU B 1 192 ? 7.242 11.859 -12.219 1 98.81 192 LEU B N 1
ATOM 5346 C CA . LEU B 1 192 ? 7.484 10.43 -12.031 1 98.81 192 LEU B CA 1
ATOM 5347 C C . LEU B 1 192 ? 6.328 9.773 -11.281 1 98.81 192 LEU B C 1
ATOM 5349 O O . LEU B 1 192 ? 6.102 8.57 -11.414 1 98.81 192 LEU B O 1
ATOM 5353 N N . VAL B 1 193 ? 5.574 10.586 -10.469 1 98.94 193 VAL B N 1
ATOM 5354 C CA . VAL B 1 193 ? 4.348 10.078 -9.867 1 98.94 193 VAL B CA 1
ATOM 5355 C C . VAL B 1 193 ? 3.35 9.711 -10.961 1 98.94 193 VAL B C 1
ATOM 5357 O O . VAL B 1 193 ? 2.754 8.633 -10.93 1 98.94 193 VAL B O 1
ATOM 5360 N N . ILE B 1 194 ? 3.184 10.586 -11.914 1 98.88 194 ILE B N 1
ATOM 5361 C CA . ILE B 1 194 ? 2.248 10.391 -13.016 1 98.88 194 ILE B CA 1
ATOM 5362 C C . ILE B 1 194 ? 2.715 9.227 -13.891 1 98.88 194 ILE B C 1
ATOM 5364 O O . ILE B 1 194 ? 1.899 8.438 -14.367 1 98.88 194 ILE B O 1
ATOM 5368 N N . LEU B 1 195 ? 4.039 9.125 -14.078 1 98.88 195 LEU B N 1
ATOM 5369 C CA . LEU B 1 195 ? 4.59 8.016 -14.852 1 98.88 195 LEU B CA 1
ATOM 5370 C C . LEU B 1 195 ? 4.301 6.68 -14.18 1 98.88 195 LEU B C 1
ATOM 5372 O O . LEU B 1 195 ? 3.965 5.703 -14.844 1 98.88 195 LEU B O 1
ATOM 5376 N N . ASP B 1 196 ? 4.473 6.645 -12.875 1 98.88 196 ASP B N 1
ATOM 5377 C CA . ASP B 1 196 ? 4.164 5.438 -12.117 1 98.88 196 ASP B CA 1
ATOM 5378 C C . ASP B 1 196 ? 2.729 4.984 -12.359 1 98.88 196 ASP B C 1
ATOM 5380 O O . ASP B 1 196 ? 2.492 3.834 -12.734 1 98.88 196 ASP B O 1
ATOM 5384 N N . LEU B 1 197 ? 1.801 5.875 -12.242 1 98.88 197 LEU B N 1
ATOM 5385 C CA . LEU B 1 197 ? 0.385 5.582 -12.438 1 98.88 197 LEU B CA 1
ATOM 5386 C C . LEU B 1 197 ? 0.095 5.219 -13.891 1 98.88 197 LEU B C 1
ATOM 5388 O O . LEU B 1 197 ? -0.739 4.352 -14.164 1 98.88 197 LEU B O 1
ATOM 5392 N N . ALA B 1 198 ? 0.767 5.883 -14.789 1 98.88 198 ALA B N 1
ATOM 5393 C CA . ALA B 1 198 ? 0.588 5.625 -16.219 1 98.88 198 ALA B CA 1
ATOM 5394 C C . ALA B 1 198 ? 1.015 4.203 -16.578 1 98.88 198 ALA B C 1
ATOM 5396 O O . ALA B 1 198 ? 0.338 3.521 -17.344 1 98.88 198 ALA B O 1
ATOM 5397 N N . LEU B 1 199 ? 2.145 3.797 -16.016 1 98.94 199 LEU B N 1
ATOM 5398 C CA . LEU B 1 199 ? 2.65 2.453 -16.266 1 98.94 199 LEU B CA 1
ATOM 5399 C C . LEU B 1 199 ? 1.663 1.397 -15.781 1 98.94 199 LEU B C 1
ATOM 5401 O O . LEU B 1 199 ? 1.449 0.385 -16.453 1 98.94 199 LEU B O 1
ATOM 5405 N N . ILE B 1 200 ? 1.063 1.608 -14.648 1 98.94 200 ILE B N 1
ATOM 5406 C CA . ILE B 1 200 ? 0.078 0.69 -14.086 1 98.94 200 ILE B CA 1
ATOM 5407 C C . ILE B 1 200 ? -1.12 0.583 -15.031 1 98.94 200 ILE B C 1
ATOM 5409 O O . ILE B 1 200 ? -1.519 -0.519 -15.414 1 98.94 200 ILE B O 1
ATOM 5413 N N . ARG B 1 201 ? -1.658 1.731 -15.43 1 98.81 201 ARG B N 1
ATOM 5414 C CA . ARG B 1 201 ? -2.848 1.749 -16.281 1 98.81 201 ARG B CA 1
ATOM 5415 C C . ARG B 1 201 ? -2.551 1.15 -17.641 1 98.81 201 ARG B C 1
ATOM 5417 O O . ARG B 1 201 ? -3.377 0.424 -18.203 1 98.81 201 ARG B O 1
ATOM 5424 N N . PHE B 1 202 ? -1.373 1.488 -18.172 1 98.81 202 PHE B N 1
ATOM 5425 C CA . PHE B 1 202 ? -0.914 0.965 -19.453 1 98.81 202 PHE B CA 1
ATOM 5426 C C . PHE B 1 202 ? -0.907 -0.559 -19.438 1 98.81 202 PHE B C 1
ATOM 5428 O O . PHE B 1 202 ? -1.491 -1.192 -20.312 1 98.81 202 PHE B O 1
ATOM 5435 N N . ALA B 1 203 ? -0.303 -1.164 -18.438 1 98.94 203 ALA B N 1
ATOM 5436 C CA . ALA B 1 203 ? -0.21 -2.617 -18.312 1 98.94 203 ALA B CA 1
ATOM 5437 C C . ALA B 1 203 ? -1.59 -3.242 -18.125 1 98.94 203 ALA B C 1
ATOM 5439 O O . ALA B 1 203 ? -1.91 -4.25 -18.766 1 98.94 203 ALA B O 1
ATOM 5440 N N . LEU B 1 204 ? -2.414 -2.664 -17.312 1 98.88 204 LEU B N 1
ATOM 5441 C CA . LEU B 1 204 ? -3.758 -3.174 -17.062 1 98.88 204 LEU B CA 1
ATOM 5442 C C . LEU B 1 204 ? -4.578 -3.199 -18.344 1 98.88 204 LEU B C 1
ATOM 5444 O O . LEU B 1 204 ? -5.223 -4.203 -18.656 1 98.88 204 LEU B O 1
ATOM 5448 N N . ASP B 1 205 ? -4.543 -2.088 -19.047 1 98.69 205 ASP B N 1
ATOM 5449 C CA . ASP B 1 205 ? -5.336 -1.991 -20.281 1 98.69 205 ASP B CA 1
ATOM 5450 C C . ASP B 1 205 ? -4.961 -3.1 -21.266 1 98.69 205 ASP B C 1
ATOM 5452 O O . ASP B 1 205 ? -5.84 -3.736 -21.844 1 98.69 205 ASP B O 1
ATOM 5456 N N . ARG B 1 206 ? -3.664 -3.332 -21.453 1 98.75 206 ARG B N 1
ATOM 5457 C CA . ARG B 1 206 ? -3.191 -4.348 -22.391 1 98.75 206 ARG B CA 1
ATOM 5458 C C . ARG B 1 206 ? -3.656 -5.738 -21.969 1 98.75 206 ARG B C 1
ATOM 5460 O O . ARG B 1 206 ? -4.07 -6.543 -22.812 1 98.75 206 ARG B O 1
ATOM 5467 N N . LEU B 1 207 ? -3.615 -6.035 -20.672 1 98.88 207 LEU B N 1
ATOM 5468 C CA . LEU B 1 207 ? -3.951 -7.371 -20.203 1 98.88 207 LEU B CA 1
ATOM 5469 C C . LEU B 1 207 ? -5.465 -7.566 -20.141 1 98.88 207 LEU B C 1
ATOM 5471 O O . LEU B 1 207 ? -5.961 -8.672 -20.391 1 98.88 207 LEU B O 1
ATOM 5475 N N . ILE B 1 208 ? -6.207 -6.492 -19.812 1 98.75 208 ILE B N 1
ATOM 5476 C CA . ILE B 1 208 ? -7.664 -6.562 -19.844 1 98.75 208 ILE B CA 1
ATOM 5477 C C . ILE B 1 208 ? -8.133 -6.902 -21.25 1 98.75 208 ILE B C 1
ATOM 5479 O O . ILE B 1 208 ? -9.031 -7.73 -21.438 1 98.75 208 ILE B O 1
ATOM 5483 N N . GLU B 1 209 ? -7.512 -6.297 -22.266 1 98.38 209 GLU B N 1
ATOM 5484 C CA . GLU B 1 209 ? -7.824 -6.578 -23.656 1 98.38 209 GLU B CA 1
ATOM 5485 C C . GLU B 1 209 ? -7.609 -8.055 -23.984 1 98.38 209 GLU B C 1
ATOM 5487 O O . GLU B 1 209 ? -8.25 -8.586 -24.891 1 98.38 209 GLU B O 1
ATOM 5492 N N . LYS B 1 210 ? -6.766 -8.703 -23.234 1 98.56 210 LYS B N 1
ATOM 5493 C CA . LYS B 1 210 ? -6.43 -10.102 -23.469 1 98.56 210 LYS B CA 1
ATOM 5494 C C . LYS B 1 210 ? -7.258 -11.031 -22.594 1 98.56 210 LYS B C 1
ATOM 5496 O O . LYS B 1 210 ? -6.973 -12.227 -22.5 1 98.56 210 LYS B O 1
ATOM 5501 N N . GLY B 1 211 ? -8.172 -10.461 -21.906 1 98.25 211 GLY B N 1
ATOM 5502 C CA . GLY B 1 211 ? -9.133 -11.289 -21.203 1 98.25 211 GLY B CA 1
ATOM 5503 C C . GLY B 1 211 ? -8.844 -11.414 -19.719 1 98.25 211 GLY B C 1
ATOM 5504 O O . GLY B 1 211 ? -9.531 -12.141 -19 1 98.25 211 GLY B O 1
ATOM 5505 N N . PHE B 1 212 ? -7.879 -10.711 -19.203 1 98.88 212 PHE B N 1
ATOM 5506 C CA . PHE B 1 212 ? -7.562 -10.781 -17.781 1 98.88 212 PHE B CA 1
ATOM 5507 C C . PHE B 1 212 ? -8.531 -9.93 -16.969 1 98.88 212 PHE B C 1
ATOM 5509 O O . PHE B 1 212 ? -8.891 -8.828 -17.375 1 98.88 212 PHE B O 1
ATOM 5516 N N . THR B 1 213 ? -8.945 -10.414 -15.82 1 98.81 213 THR B N 1
ATOM 5517 C CA . THR B 1 213 ? -9.773 -9.672 -14.867 1 98.81 213 THR B CA 1
ATOM 5518 C C . THR B 1 213 ? -8.906 -8.805 -13.961 1 98.81 213 THR B C 1
ATOM 5520 O O . THR B 1 213 ? -8.055 -9.312 -13.227 1 98.81 213 THR B O 1
ATOM 5523 N N . PRO B 1 214 ? -9.102 -7.5 -14.031 1 98.88 214 PRO B N 1
ATOM 5524 C CA . PRO B 1 214 ? -8.32 -6.652 -13.133 1 98.88 214 PRO B CA 1
ATOM 5525 C C . PRO B 1 214 ? -8.75 -6.797 -11.672 1 98.88 214 PRO B C 1
ATOM 5527 O O . PRO B 1 214 ? -9.938 -6.914 -11.383 1 98.88 214 PRO B O 1
ATOM 5530 N N . VAL B 1 215 ? -7.75 -6.816 -10.758 1 98.94 215 VAL B N 1
ATOM 5531 C CA . VAL B 1 215 ? -7.992 -7.039 -9.336 1 98.94 215 VAL B CA 1
ATOM 5532 C C . VAL B 1 215 ? -7.109 -6.105 -8.508 1 98.94 215 VAL B C 1
ATOM 5534 O O . VAL B 1 215 ? -5.93 -5.926 -8.812 1 98.94 215 VAL B O 1
ATOM 5537 N N . ILE B 1 216 ? -7.645 -5.402 -7.594 1 98.94 216 ILE B N 1
ATOM 5538 C CA . ILE B 1 216 ? -6.898 -4.867 -6.457 1 98.94 216 ILE B CA 1
ATOM 5539 C C . ILE B 1 216 ? -7.125 -5.75 -5.23 1 98.94 216 ILE B C 1
ATOM 5541 O O . ILE B 1 216 ? -8.227 -5.773 -4.672 1 98.94 216 ILE B O 1
ATOM 5545 N N . PRO B 1 217 ? -6.145 -6.477 -4.82 1 98.94 217 PRO B N 1
ATOM 5546 C CA . PRO B 1 217 ? -6.305 -7.434 -3.725 1 98.94 217 PRO B CA 1
ATOM 5547 C C . PRO B 1 217 ? -6.016 -6.82 -2.357 1 98.94 217 PRO B C 1
ATOM 5549 O O . PRO B 1 217 ? -5.625 -5.652 -2.271 1 98.94 217 PRO B O 1
ATOM 5552 N N . PRO B 1 218 ? -6.312 -7.594 -1.272 1 98.88 218 PRO B N 1
ATOM 5553 C CA . PRO B 1 218 ? -5.797 -7.172 0.032 1 98.88 218 PRO B CA 1
ATOM 5554 C C . PRO B 1 218 ? -4.273 -7.059 0.057 1 98.88 218 PRO B C 1
ATOM 5556 O O . PRO B 1 218 ? -3.58 -7.883 -0.539 1 98.88 218 PRO B O 1
ATOM 5559 N N . TYR B 1 219 ? -3.801 -6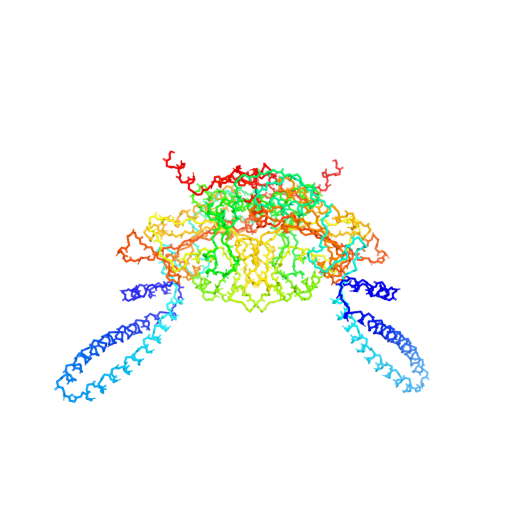.039 0.724 1 98.88 219 TYR B N 1
ATOM 5560 C CA . TYR B 1 219 ? -2.363 -5.801 0.758 1 98.88 219 TYR B CA 1
ATOM 5561 C C . TYR B 1 219 ? -1.728 -6.473 1.97 1 98.88 219 TYR B C 1
ATOM 5563 O O . TYR B 1 219 ? -0.514 -6.387 2.17 1 98.88 219 TYR B O 1
ATOM 5571 N N . MET B 1 220 ? -2.486 -7.078 2.779 1 98.75 220 MET B N 1
ATOM 5572 C CA . MET B 1 220 ? -2.086 -7.941 3.887 1 98.75 220 MET B CA 1
ATOM 5573 C C . MET B 1 220 ? -2.854 -9.258 3.855 1 98.75 220 MET B C 1
ATOM 5575 O O . MET B 1 220 ? -4.07 -9.266 3.648 1 98.75 220 MET B O 1
ATOM 5579 N N . VAL B 1 221 ? -2.146 -10.328 4.066 1 98.69 221 VAL B N 1
ATOM 5580 C CA . VAL B 1 221 ? -2.826 -11.617 4.008 1 98.69 221 VAL B CA 1
ATOM 5581 C C . VAL B 1 221 ? -2.418 -12.469 5.207 1 98.69 221 VAL B C 1
ATOM 5583 O O . VAL B 1 221 ? -1.408 -12.195 5.859 1 98.69 221 VAL B O 1
ATOM 5586 N N . ARG B 1 222 ? -3.16 -13.461 5.453 1 98.5 222 ARG B N 1
ATOM 5587 C CA . ARG B 1 222 ? -2.928 -14.352 6.582 1 98.5 222 ARG B CA 1
ATOM 5588 C C . ARG B 1 222 ? -1.746 -15.281 6.312 1 98.5 222 ARG B C 1
ATOM 5590 O O . ARG B 1 222 ? -1.345 -15.461 5.16 1 98.5 222 ARG B O 1
ATOM 5597 N N . ARG B 1 223 ? -1.314 -15.891 7.379 1 97.69 223 ARG B N 1
ATOM 5598 C CA . ARG B 1 223 ? -0.135 -16.75 7.344 1 97.69 223 ARG B CA 1
ATOM 5599 C C . ARG B 1 223 ? -0.325 -17.906 6.367 1 97.69 223 ARG B C 1
ATOM 5601 O O . ARG B 1 223 ? 0.589 -18.234 5.609 1 97.69 223 ARG B O 1
ATOM 5608 N N . PHE B 1 224 ? -1.44 -18.578 6.383 1 97.44 224 PHE B N 1
ATOM 5609 C CA . PHE B 1 224 ? -1.624 -19.766 5.566 1 97.44 224 PHE B CA 1
ATOM 5610 C C . PHE B 1 224 ? -1.495 -19.438 4.082 1 97.44 224 PHE B C 1
ATOM 5612 O O . PHE B 1 224 ? -1.038 -20.266 3.293 1 97.44 224 PHE B O 1
ATOM 5619 N N . VAL B 1 225 ? -1.859 -18.203 3.709 1 98.31 225 VAL B N 1
ATOM 5620 C CA . VAL B 1 225 ? -1.746 -17.766 2.32 1 98.31 225 VAL B CA 1
ATOM 5621 C C . VAL B 1 225 ? -0.274 -17.609 1.943 1 98.31 225 VAL B C 1
ATOM 5623 O O . VAL B 1 225 ? 0.157 -18.094 0.895 1 98.31 225 VAL B O 1
ATOM 5626 N N . GLU B 1 226 ? 0.439 -16.922 2.85 1 97.62 226 GLU B N 1
ATOM 5627 C CA . GLU B 1 226 ? 1.861 -16.734 2.584 1 97.62 226 GLU B CA 1
ATOM 5628 C C . GLU B 1 226 ? 2.602 -18.062 2.523 1 97.62 226 GLU B C 1
ATOM 5630 O O . GLU B 1 226 ? 3.418 -18.281 1.627 1 97.62 226 GLU B O 1
ATOM 5635 N N . GLU B 1 227 ? 2.311 -18.922 3.449 1 96.06 227 GLU B N 1
ATOM 5636 C CA . GLU B 1 227 ? 2.961 -20.219 3.477 1 96.06 227 GLU B CA 1
ATOM 5637 C C . GLU B 1 227 ? 2.588 -21.047 2.25 1 96.06 227 GLU B C 1
ATOM 5639 O O . GLU B 1 227 ? 3.398 -21.844 1.755 1 96.06 227 GLU B O 1
ATOM 5644 N N . GLY B 1 228 ? 1.375 -20.875 1.851 1 97.06 228 GLY B N 1
ATOM 5645 C CA . GLY B 1 228 ? 0.915 -21.609 0.686 1 97.06 228 GLY B CA 1
ATOM 5646 C C . GLY B 1 228 ? 1.517 -21.109 -0.614 1 97.06 228 GLY B C 1
ATOM 5647 O O . GLY B 1 228 ? 1.707 -21.875 -1.554 1 97.06 228 GLY B O 1
ATOM 5648 N N . ALA B 1 229 ? 1.813 -19.844 -0.626 1 96.44 229 ALA B N 1
ATOM 5649 C CA . ALA B 1 229 ? 2.211 -19.219 -1.884 1 96.44 229 ALA B CA 1
ATOM 5650 C C . ALA B 1 229 ? 3.727 -19.234 -2.053 1 96.44 229 ALA B C 1
ATOM 5652 O O . ALA B 1 229 ? 4.234 -19.109 -3.17 1 96.44 229 ALA B O 1
ATOM 5653 N N . THR B 1 230 ? 4.453 -19.359 -0.942 1 95.25 230 THR B N 1
ATOM 5654 C CA . THR B 1 230 ? 5.902 -19.219 -1.037 1 95.25 230 THR B CA 1
ATOM 5655 C C . THR B 1 230 ? 6.602 -20.203 -0.104 1 95.25 230 THR B C 1
ATOM 5657 O O . THR B 1 230 ? 5.957 -21.062 0.512 1 95.25 230 THR B O 1
ATOM 5660 N N . THR B 1 231 ? 7.945 -20.094 -0.086 1 92.75 231 THR B N 1
ATOM 5661 C CA . THR B 1 231 ? 8.75 -20.953 0.771 1 92.75 231 THR B CA 1
ATOM 5662 C C . THR B 1 231 ? 8.828 -20.391 2.186 1 92.75 231 THR B C 1
ATOM 5664 O O . THR B 1 231 ? 8.609 -19.203 2.396 1 92.75 231 THR B O 1
ATOM 5667 N N . PHE B 1 232 ? 9.172 -21.203 3.092 1 85.88 232 PHE B N 1
ATOM 5668 C CA . PHE B 1 232 ? 9.297 -20.766 4.477 1 85.88 232 PHE B CA 1
ATOM 5669 C C . PHE B 1 232 ? 10.461 -19.781 4.625 1 85.88 232 PHE B C 1
ATOM 5671 O O . PHE B 1 232 ? 10.375 -18.828 5.391 1 85.88 232 PHE B O 1
ATOM 5678 N N . GLU B 1 233 ? 11.484 -20.062 3.902 1 83.81 233 GLU B N 1
ATOM 5679 C CA . GLU B 1 233 ? 12.633 -19.156 3.928 1 83.81 233 GLU B CA 1
ATOM 5680 C C . GLU B 1 233 ? 12.242 -17.75 3.473 1 83.81 233 GLU B C 1
ATOM 5682 O O . GLU B 1 233 ? 12.547 -16.766 4.148 1 83.81 233 GLU B O 1
ATOM 5687 N N . ASP B 1 234 ? 11.625 -17.703 2.359 1 85.19 234 ASP B N 1
ATOM 5688 C CA . ASP B 1 234 ? 11.172 -16.406 1.854 1 85.19 234 ASP B CA 1
ATOM 5689 C C . ASP B 1 234 ? 10.172 -15.766 2.809 1 85.19 234 ASP B C 1
ATOM 5691 O O . ASP B 1 234 ? 10.188 -14.547 3.006 1 85.19 234 ASP B O 1
ATOM 5695 N N . PHE B 1 235 ? 9.391 -16.516 3.354 1 84.12 235 PHE B N 1
ATOM 5696 C CA . PHE B 1 235 ? 8.391 -16.031 4.305 1 84.12 235 PHE B CA 1
ATOM 5697 C C . PHE B 1 235 ? 9.062 -15.312 5.469 1 84.12 235 PHE B C 1
ATOM 5699 O O . PHE B 1 235 ? 8.672 -14.195 5.824 1 84.12 235 PHE B O 1
ATOM 5706 N N . GLU B 1 236 ? 10.109 -15.828 5.941 1 83.31 236 GLU B N 1
ATOM 5707 C CA . GLU B 1 236 ? 10.781 -15.281 7.117 1 83.31 236 GLU B CA 1
ATOM 5708 C C . GLU B 1 236 ? 11.695 -14.125 6.746 1 83.31 236 GLU B C 1
ATOM 5710 O O . GLU B 1 236 ? 11.758 -13.117 7.461 1 83.31 236 GLU B O 1
ATOM 5715 N N . ASP B 1 237 ? 12.273 -14.172 5.594 1 87.25 237 ASP B N 1
ATOM 5716 C CA . ASP B 1 237 ? 13.367 -13.258 5.277 1 87.25 237 ASP B CA 1
ATOM 5717 C C . ASP B 1 237 ? 12.883 -12.078 4.438 1 87.25 237 ASP B C 1
ATOM 5719 O O . ASP B 1 237 ? 13.5 -11.016 4.434 1 87.25 237 ASP B O 1
ATOM 5723 N N . VAL B 1 238 ? 11.852 -12.273 3.771 1 90.75 238 VAL B N 1
ATOM 5724 C CA . VAL B 1 238 ? 11.5 -11.297 2.748 1 90.75 238 VAL B CA 1
ATOM 5725 C C . VAL B 1 238 ? 10.227 -10.562 3.15 1 90.75 238 VAL B C 1
ATOM 5727 O O . VAL B 1 238 ? 10.031 -9.391 2.793 1 90.75 238 VAL B O 1
ATOM 5730 N N . ILE B 1 239 ? 9.43 -11.156 3.926 1 96.56 239 ILE B N 1
ATOM 5731 C CA . ILE B 1 239 ? 8.07 -10.656 4.113 1 96.56 239 ILE B CA 1
ATOM 5732 C C . ILE B 1 239 ? 7.953 -9.977 5.477 1 96.56 239 ILE B C 1
ATOM 5734 O O . ILE B 1 239 ? 8.5 -10.461 6.469 1 96.56 239 ILE B O 1
ATOM 5738 N N . TYR B 1 240 ? 7.227 -8.805 5.523 1 97.88 240 TYR B N 1
ATOM 5739 C CA . TYR B 1 240 ? 6.949 -8.086 6.762 1 97.88 240 TYR B CA 1
ATOM 5740 C C . TYR B 1 240 ? 5.742 -8.672 7.477 1 97.88 240 TYR B C 1
ATOM 5742 O O . TYR B 1 240 ? 4.719 -8.961 6.852 1 97.88 240 TYR B O 1
ATOM 5750 N N . LYS B 1 241 ? 5.836 -8.875 8.734 1 97.94 241 LYS B N 1
ATOM 5751 C CA . LYS B 1 241 ? 4.711 -9.289 9.562 1 97.94 241 LYS B CA 1
ATOM 5752 C C . LYS B 1 241 ? 4.16 -8.117 10.367 1 97.94 241 LYS B C 1
ATOM 5754 O O . LYS B 1 241 ? 4.922 -7.285 10.859 1 97.94 241 LYS B O 1
ATOM 5759 N N . VAL B 1 242 ? 2.846 -8.008 10.477 1 97.94 242 VAL B N 1
ATOM 5760 C CA . VAL B 1 242 ? 2.201 -6.992 11.305 1 97.94 242 VAL B CA 1
ATOM 5761 C C . VAL B 1 242 ? 2.205 -7.438 12.766 1 97.94 242 VAL B C 1
ATOM 5763 O O . VAL B 1 242 ? 1.829 -8.57 13.078 1 97.94 242 VAL B O 1
ATOM 5766 N N . GLU B 1 243 ? 2.646 -6.574 13.641 1 97.25 243 GLU B N 1
ATOM 5767 C CA . GLU B 1 243 ? 2.771 -6.895 15.062 1 97.25 243 GLU B CA 1
ATOM 5768 C C . GLU B 1 243 ? 1.414 -7.223 15.68 1 97.25 243 GLU B C 1
ATOM 5770 O O . GLU B 1 243 ? 0.457 -6.461 15.523 1 97.25 243 GLU B O 1
ATOM 5775 N N . GLY B 1 244 ? 1.335 -8.391 16.328 1 95.38 244 GLY B N 1
ATOM 5776 C CA . GLY B 1 244 ? 0.152 -8.758 17.094 1 95.38 244 GLY B CA 1
ATOM 5777 C C . GLY B 1 244 ? -0.98 -9.273 16.219 1 95.38 244 GLY B C 1
ATOM 5778 O O . GLY B 1 244 ? -2.09 -9.5 16.703 1 95.38 244 GLY B O 1
ATOM 5779 N N . GLU B 1 245 ? -0.818 -9.375 14.914 1 95.75 245 GLU B N 1
ATOM 5780 C CA . GLU B 1 245 ? -1.857 -9.82 13.992 1 95.75 245 GLU B CA 1
ATOM 5781 C C . GLU B 1 245 ? -1.371 -10.977 13.125 1 95.75 245 GLU B C 1
ATOM 5783 O O . GLU B 1 245 ? -0.166 -11.156 12.938 1 95.75 245 GLU B O 1
ATOM 5788 N N . ASP B 1 246 ? -2.281 -11.844 12.719 1 97.69 246 ASP B N 1
ATOM 5789 C CA . ASP B 1 246 ? -1.98 -12.828 11.68 1 97.69 246 ASP B CA 1
ATOM 5790 C C . ASP B 1 246 ? -2.096 -12.211 10.289 1 97.69 246 ASP B C 1
ATOM 5792 O O . ASP B 1 246 ? -2.865 -12.695 9.453 1 97.69 246 ASP B O 1
ATOM 5796 N N . LEU B 1 247 ? -1.383 -11.18 10.07 1 98.38 247 LEU B N 1
ATOM 5797 C CA . LEU B 1 247 ? -1.375 -10.445 8.805 1 98.38 247 LEU B CA 1
ATOM 5798 C C . LEU B 1 247 ? 0.052 -10.156 8.352 1 98.38 247 LEU B C 1
ATOM 5800 O O . LEU B 1 247 ? 0.888 -9.734 9.156 1 98.38 247 LEU B O 1
ATOM 5804 N N . TYR B 1 248 ? 0.289 -10.398 7.141 1 98.62 248 TYR B N 1
ATOM 5805 C CA . TYR B 1 248 ? 1.585 -10.195 6.5 1 98.62 248 TYR B CA 1
ATOM 5806 C C . TYR B 1 248 ? 1.454 -9.297 5.273 1 98.62 248 TYR B C 1
ATOM 5808 O O . TYR B 1 248 ? 0.542 -9.477 4.465 1 98.62 248 TYR B O 1
ATOM 5816 N N . LEU B 1 249 ? 2.346 -8.289 5.18 1 98.75 249 LEU B N 1
ATOM 5817 C CA . LEU B 1 249 ? 2.346 -7.434 3.996 1 98.75 249 LEU B CA 1
ATOM 5818 C C . LEU B 1 249 ? 2.787 -8.219 2.764 1 98.75 249 LEU B C 1
ATOM 5820 O O . LEU B 1 249 ? 3.729 -9.008 2.832 1 98.75 249 LEU B O 1
ATOM 5824 N N . ILE B 1 250 ? 2.145 -8.008 1.656 1 98.69 250 ILE B N 1
ATOM 5825 C CA . ILE B 1 250 ? 2.369 -8.859 0.496 1 98.69 250 ILE B CA 1
ATOM 5826 C C . ILE B 1 250 ? 3.598 -8.375 -0.271 1 98.69 250 ILE B C 1
ATOM 5828 O O . ILE B 1 250 ? 3.768 -7.172 -0.49 1 98.69 250 ILE B O 1
ATOM 5832 N N . PRO B 1 251 ? 4.484 -9.242 -0.673 1 98.12 251 PRO B N 1
ATOM 5833 C CA . PRO B 1 251 ? 5.629 -8.875 -1.511 1 98.12 251 PRO B CA 1
ATOM 5834 C C . PRO B 1 251 ? 5.266 -8.773 -2.99 1 98.12 251 PRO B C 1
ATOM 5836 O O . PRO B 1 251 ? 6.078 -8.312 -3.797 1 98.12 251 PRO B O 1
ATOM 5839 N N . THR B 1 252 ? 4.129 -9.258 -3.363 1 98.19 252 THR B N 1
ATOM 5840 C CA . THR B 1 252 ? 3.557 -9.266 -4.703 1 98.19 252 THR B CA 1
ATOM 5841 C C . THR B 1 252 ? 2.07 -9.609 -4.652 1 98.19 252 THR B C 1
ATOM 5843 O O . THR B 1 252 ? 1.618 -10.305 -3.74 1 98.19 252 THR B O 1
ATOM 5846 N N . ALA B 1 253 ? 1.344 -9.094 -5.645 1 98.75 253 ALA B N 1
ATOM 5847 C CA . ALA B 1 253 ? -0.071 -9.445 -5.73 1 98.75 253 ALA B CA 1
ATOM 5848 C C . ALA B 1 253 ? -0.249 -10.938 -6.008 1 98.75 253 ALA B C 1
ATOM 5850 O O . ALA B 1 253 ? -1.351 -11.477 -5.867 1 98.75 253 ALA B O 1
ATOM 5851 N N . GLU B 1 254 ? 0.767 -11.695 -6.363 1 98.69 254 GLU B N 1
ATOM 5852 C CA . GLU B 1 254 ? 0.722 -13.141 -6.566 1 98.69 254 GLU B CA 1
ATOM 5853 C C . GLU B 1 254 ? 0.142 -13.852 -5.344 1 98.69 254 GLU B C 1
ATOM 5855 O O . GLU B 1 254 ? -0.672 -14.766 -5.48 1 98.69 254 GLU B O 1
ATOM 5860 N N . HIS B 1 255 ? 0.527 -13.406 -4.16 1 98.62 255 HIS B N 1
ATOM 5861 C CA . HIS B 1 255 ? 0.193 -14.141 -2.945 1 98.62 255 HIS B CA 1
ATOM 5862 C C . HIS B 1 255 ? -1.298 -14.047 -2.639 1 98.62 255 HIS B C 1
ATOM 5864 O O . HIS B 1 255 ? -1.97 -15.07 -2.488 1 98.62 255 HIS B O 1
ATOM 5870 N N . PRO B 1 256 ? -1.83 -12.828 -2.596 1 98.88 256 PRO B N 1
ATOM 5871 C CA . PRO B 1 256 ? -3.279 -12.805 -2.391 1 98.88 256 PRO B CA 1
ATOM 5872 C C . PRO B 1 256 ? -4.055 -13.414 -3.557 1 98.88 256 PRO B C 1
ATOM 5874 O O . PRO B 1 256 ? -5.129 -13.984 -3.357 1 98.88 256 PRO B O 1
ATOM 5877 N N . LEU B 1 257 ? -3.594 -13.32 -4.77 1 98.94 257 LEU B N 1
ATOM 5878 C CA . LEU B 1 257 ? -4.277 -13.945 -5.898 1 98.94 257 LEU B CA 1
ATOM 5879 C C . LEU B 1 257 ? -4.215 -15.461 -5.797 1 98.94 257 LEU B C 1
ATOM 5881 O O . LEU B 1 257 ? -5.191 -16.156 -6.105 1 98.94 257 LEU B O 1
ATOM 5885 N N . ALA B 1 258 ? -3.043 -15.969 -5.371 1 98.62 258 ALA B N 1
ATOM 5886 C CA . ALA B 1 258 ? -2.936 -17.406 -5.141 1 98.62 258 ALA B CA 1
ATOM 5887 C C . ALA B 1 258 ? -3.922 -17.875 -4.074 1 98.62 258 ALA B C 1
ATOM 5889 O O . ALA B 1 258 ? -4.504 -18.953 -4.18 1 98.62 258 ALA B O 1
ATOM 5890 N N . GLY B 1 259 ? -4.098 -17.078 -3.061 1 98.69 259 GLY B N 1
ATOM 5891 C CA . GLY B 1 259 ? -4.977 -17.422 -1.953 1 98.69 259 GLY B CA 1
ATOM 5892 C C . GLY B 1 259 ? -6.445 -17.219 -2.264 1 98.69 259 GLY B C 1
ATOM 5893 O O . GLY B 1 259 ? -7.316 -17.688 -1.532 1 98.69 259 GLY B O 1
ATOM 5894 N N . MET B 1 260 ? -6.75 -16.547 -3.33 1 98.81 260 MET B N 1
ATOM 5895 C CA . MET B 1 260 ? -8.102 -16.094 -3.643 1 98.81 260 MET B CA 1
ATOM 5896 C C . MET B 1 260 ? -9.07 -17.266 -3.682 1 98.81 260 MET B C 1
ATOM 5898 O O . MET B 1 260 ? -10.195 -17.172 -3.18 1 98.81 260 MET B O 1
ATOM 5902 N N . HIS B 1 261 ? -8.664 -18.406 -4.258 1 98.75 261 HIS B N 1
ATOM 5903 C CA . HIS B 1 261 ? -9.531 -19.562 -4.406 1 98.75 261 HIS B CA 1
ATOM 5904 C C . HIS B 1 261 ? -9.062 -20.719 -3.512 1 98.75 261 HIS B C 1
ATOM 5906 O O . HIS B 1 261 ? -9.281 -21.891 -3.832 1 98.75 261 HIS B O 1
ATOM 5912 N N . ALA B 1 262 ? -8.352 -20.406 -2.432 1 98.75 262 ALA B N 1
ATOM 5913 C CA . ALA B 1 262 ? -7.91 -21.422 -1.485 1 98.75 262 ALA B CA 1
ATOM 5914 C C . ALA B 1 262 ? -9.086 -22.25 -0.982 1 98.75 262 ALA B C 1
ATOM 5916 O O . ALA B 1 262 ? -10.164 -21.719 -0.702 1 98.75 262 ALA B O 1
ATOM 5917 N N . ASN B 1 263 ? -8.922 -23.562 -0.954 1 98.31 263 ASN B N 1
ATOM 5918 C CA . ASN B 1 263 ? -9.883 -24.531 -0.426 1 98.31 263 ASN B CA 1
ATOM 5919 C C . ASN B 1 263 ? -11.156 -24.562 -1.264 1 98.31 263 ASN B C 1
ATOM 5921 O O . ASN B 1 263 ? -12.234 -24.875 -0.749 1 98.31 263 ASN B O 1
ATOM 5925 N N . GLU B 1 264 ? -11.055 -24.219 -2.496 1 98.44 264 GLU B N 1
ATOM 5926 C CA . GLU B 1 264 ? -12.211 -24.266 -3.387 1 98.44 264 GLU B CA 1
ATOM 5927 C C . GLU B 1 264 ? -12.031 -25.344 -4.457 1 98.44 264 GLU B C 1
ATOM 5929 O O . GLU B 1 264 ? -10.906 -25.734 -4.77 1 98.44 264 GLU B O 1
ATOM 5934 N N . ILE B 1 265 ? -13.102 -25.875 -4.898 1 98.38 265 ILE B N 1
ATOM 5935 C CA . ILE B 1 265 ? -13.148 -26.688 -6.105 1 98.38 265 ILE B CA 1
ATOM 5936 C C . ILE B 1 265 ? -13.773 -25.891 -7.246 1 98.38 265 ILE B C 1
ATOM 5938 O O . ILE B 1 265 ? -14.977 -25.594 -7.227 1 98.38 265 ILE B O 1
ATOM 5942 N N . LEU B 1 266 ? -13.031 -25.531 -8.195 1 98.31 266 LEU B N 1
ATOM 5943 C CA . LEU B 1 266 ? -13.453 -24.703 -9.32 1 98.31 266 LEU B CA 1
ATOM 5944 C C . LEU B 1 266 ? -14.18 -25.531 -10.375 1 98.31 266 LEU B C 1
ATOM 5946 O O . LEU B 1 266 ? -13.93 -26.734 -10.484 1 98.31 266 LEU B O 1
ATOM 5950 N N . ASP B 1 267 ? -15.047 -24.922 -11.078 1 97.12 267 ASP B N 1
ATOM 5951 C CA . ASP B 1 267 ? -15.672 -25.547 -12.242 1 97.12 267 ASP B CA 1
ATOM 5952 C C . ASP B 1 267 ? -14.711 -25.578 -13.43 1 97.12 267 ASP B C 1
ATOM 5954 O O . ASP B 1 267 ? -14.234 -24.531 -13.867 1 97.12 267 ASP B O 1
ATOM 5958 N N . GLY B 1 268 ? -14.5 -26.734 -13.922 1 97.31 268 GLY B N 1
ATOM 5959 C CA . GLY B 1 268 ? -13.578 -26.891 -15.039 1 97.31 268 GLY B CA 1
ATOM 5960 C C . GLY B 1 268 ? -13.938 -26.016 -16.219 1 97.31 268 GLY B C 1
ATOM 5961 O O . GLY B 1 268 ? -13.062 -25.578 -16.969 1 97.31 268 GLY B O 1
ATOM 5962 N N . LYS B 1 269 ? -15.203 -25.688 -16.406 1 96.12 269 LYS B N 1
ATOM 5963 C CA . LYS B 1 269 ? -15.672 -24.891 -17.531 1 96.12 269 LYS B CA 1
ATOM 5964 C C . LYS B 1 269 ? -15.211 -23.438 -17.406 1 96.12 269 LYS B C 1
ATOM 5966 O O . LYS B 1 269 ? -15.164 -22.719 -18.406 1 96.12 269 LYS B O 1
ATOM 5971 N N . ASP B 1 270 ? -14.852 -23.062 -16.266 1 96.5 270 ASP B N 1
ATOM 5972 C CA . ASP B 1 270 ? -14.469 -21.672 -16.031 1 96.5 270 ASP B CA 1
ATOM 5973 C C . ASP B 1 270 ? -12.969 -21.469 -16.234 1 96.5 270 ASP B C 1
ATOM 5975 O O . ASP B 1 270 ? -12.492 -20.328 -16.312 1 96.5 270 ASP B O 1
ATOM 5979 N N . LEU B 1 271 ? -12.242 -22.578 -16.422 1 98.12 271 LEU B N 1
ATOM 5980 C CA . LEU B 1 271 ? -10.789 -22.484 -16.578 1 98.12 271 LEU B CA 1
ATOM 5981 C C . LEU B 1 271 ? -10.422 -22.188 -18.031 1 98.12 271 LEU B C 1
ATOM 5983 O O . LEU B 1 271 ? -11.102 -22.641 -18.953 1 98.12 271 LEU B O 1
ATOM 5987 N N . PRO B 1 272 ? -9.414 -21.469 -18.203 1 98.56 272 PRO B N 1
ATOM 5988 C CA . PRO B 1 272 ? -8.531 -20.859 -17.203 1 98.56 272 PRO B CA 1
ATOM 5989 C C . PRO B 1 272 ? -9.125 -19.609 -16.578 1 98.56 272 PRO B C 1
ATOM 5991 O O . PRO B 1 272 ? -9.953 -18.922 -17.203 1 98.56 272 PRO B O 1
ATOM 5994 N N . LEU B 1 273 ? -8.758 -19.359 -15.336 1 98.88 273 LEU B N 1
ATOM 5995 C CA . LEU B 1 273 ? -9.031 -18.078 -14.711 1 98.88 273 LEU B CA 1
ATOM 5996 C C . LEU B 1 273 ? -7.836 -17.141 -14.859 1 98.88 273 LEU B C 1
ATOM 5998 O O . LEU B 1 273 ? -6.715 -17.5 -14.492 1 98.88 273 LEU B O 1
ATOM 6002 N N . LEU B 1 274 ? -8.039 -16 -15.461 1 98.88 274 LEU B N 1
ATOM 6003 C CA . LEU B 1 274 ? -7 -15.023 -15.75 1 98.88 274 LEU B CA 1
ATOM 6004 C C . LEU B 1 274 ? -7.188 -13.766 -14.906 1 98.88 274 LEU B C 1
ATOM 6006 O O . LEU B 1 274 ? -8.188 -13.062 -15.055 1 98.88 274 LEU B O 1
ATOM 6010 N N . TYR B 1 275 ? -6.219 -13.469 -14.062 1 98.94 275 TYR B N 1
ATOM 6011 C CA . TYR B 1 275 ? -6.27 -12.273 -13.227 1 98.94 275 TYR B CA 1
ATOM 6012 C C . TYR B 1 275 ? -5.059 -11.383 -13.477 1 98.94 275 TYR B C 1
ATOM 6014 O O . TYR B 1 275 ? -3.971 -11.875 -13.781 1 98.94 275 TYR B O 1
ATOM 6022 N N . VAL B 1 276 ? -5.234 -10.102 -13.445 1 98.94 276 VAL B N 1
ATOM 6023 C CA . VAL B 1 276 ? -4.16 -9.117 -13.422 1 98.94 276 VAL B CA 1
ATOM 6024 C C . VAL B 1 276 ? -4.312 -8.219 -12.195 1 98.94 276 VAL B C 1
ATOM 6026 O O . VAL B 1 276 ? -5.262 -7.434 -12.109 1 98.94 276 VAL B O 1
ATOM 6029 N N . GLY B 1 277 ? -3.41 -8.398 -11.219 1 98.94 277 GLY B N 1
ATOM 6030 C CA . GLY B 1 277 ? -3.496 -7.715 -9.938 1 98.94 277 GLY B CA 1
ATOM 6031 C C . GLY B 1 277 ? -2.576 -6.512 -9.836 1 98.94 277 GLY B C 1
ATOM 6032 O O . GLY B 1 277 ? -1.45 -6.543 -10.344 1 98.94 277 GLY B O 1
ATOM 6033 N N . VAL B 1 278 ? -3.072 -5.402 -9.273 1 98.81 278 VAL B N 1
ATOM 6034 C CA . VAL B 1 278 ? -2.26 -4.219 -9 1 98.81 278 VAL B CA 1
ATOM 6035 C C . VAL B 1 278 ? -2.109 -4.043 -7.488 1 98.81 278 VAL B C 1
ATOM 6037 O O . VAL B 1 278 ? -3.098 -4.059 -6.75 1 98.81 278 VAL B O 1
ATOM 6040 N N . SER B 1 279 ? -0.894 -3.879 -7.062 1 98.81 279 SER B N 1
ATOM 6041 C CA . SER B 1 279 ? -0.691 -3.668 -5.633 1 98.81 279 SER B CA 1
ATOM 6042 C C . SER B 1 279 ? 0.637 -2.969 -5.359 1 98.81 279 SER B C 1
ATOM 6044 O O . SER B 1 279 ? 1.551 -3.016 -6.184 1 98.81 279 SER B O 1
ATOM 6046 N N . PRO B 1 280 ? 0.69 -2.184 -4.27 1 98.75 280 PRO B N 1
ATOM 6047 C CA . PRO B 1 280 ? 2.025 -2.016 -3.695 1 98.75 280 PRO B CA 1
ATOM 6048 C C . PRO B 1 280 ? 2.633 -3.336 -3.223 1 98.75 280 PRO B C 1
ATOM 6050 O O . PRO B 1 280 ? 1.903 -4.254 -2.84 1 98.75 280 PRO B O 1
ATOM 6053 N N . CYS B 1 281 ? 3.875 -3.436 -3.322 1 98.69 281 CYS B N 1
ATOM 6054 C CA . CYS B 1 281 ? 4.637 -4.586 -2.848 1 98.69 281 CYS B CA 1
ATOM 6055 C C . CYS B 1 281 ? 5.617 -4.176 -1.755 1 98.69 281 CYS B C 1
ATOM 6057 O O . CYS B 1 281 ? 6.23 -3.109 -1.831 1 98.69 281 CYS B O 1
ATOM 6059 N N . PHE B 1 282 ? 5.746 -5.02 -0.767 1 98.56 282 PHE B N 1
ATOM 6060 C CA . PHE B 1 282 ? 6.617 -4.754 0.372 1 98.56 282 PHE B CA 1
ATOM 6061 C C . PHE B 1 282 ? 7.641 -5.867 0.543 1 98.56 282 PHE B C 1
ATOM 6063 O O . PHE B 1 282 ? 7.273 -7.035 0.693 1 98.56 282 PHE B O 1
ATOM 6070 N N . ARG B 1 283 ? 8.898 -5.512 0.568 1 97.19 283 ARG B N 1
ATOM 6071 C CA . ARG B 1 283 ? 9.961 -6.496 0.721 1 97.19 283 ARG B CA 1
ATOM 6072 C C . ARG B 1 283 ? 11.023 -6.008 1.698 1 97.19 283 ARG B C 1
ATOM 6074 O O . ARG B 1 283 ? 11.469 -4.863 1.619 1 97.19 283 ARG B O 1
ATOM 6081 N N . LYS B 1 284 ? 11.477 -6.828 2.588 1 94.19 284 LYS B N 1
ATOM 6082 C CA . LYS B 1 284 ? 12.484 -6.492 3.584 1 94.19 284 LYS B CA 1
ATOM 6083 C C . LYS B 1 284 ? 13.852 -6.301 2.936 1 94.19 284 LYS B C 1
ATOM 6085 O O . LYS B 1 284 ? 14.703 -5.574 3.463 1 94.19 284 LYS B O 1
ATOM 6090 N N . GLU B 1 285 ? 14.086 -7.004 1.782 1 88.44 285 GLU B N 1
ATOM 6091 C CA . GLU B 1 285 ? 15.375 -7.016 1.097 1 88.44 285 GLU B CA 1
ATOM 6092 C C . GLU B 1 285 ? 16.5 -7.387 2.053 1 88.44 285 GLU B C 1
ATOM 6094 O O . GLU B 1 285 ? 17.562 -6.758 2.041 1 88.44 285 GLU B O 1
ATOM 6099 N N . ALA B 1 286 ? 16.234 -8.375 2.918 1 78.19 286 ALA B N 1
ATOM 6100 C CA . ALA B 1 286 ? 17.234 -8.797 3.898 1 78.19 286 ALA B CA 1
ATOM 6101 C C . ALA B 1 286 ? 18.453 -9.383 3.211 1 78.19 286 ALA B C 1
ATOM 6103 O O . ALA B 1 286 ? 18.344 -10.117 2.23 1 78.19 286 ALA B O 1
ATOM 6104 N N . GLY B 1 287 ? 19.609 -9.023 3.605 1 69.5 287 GLY B N 1
ATOM 6105 C CA . GLY B 1 287 ? 20.828 -9.633 3.102 1 69.5 287 GLY B CA 1
ATOM 6106 C C . GLY B 1 287 ? 21.406 -8.914 1.901 1 69.5 287 GLY B C 1
ATOM 6107 O O . GLY B 1 287 ? 22.375 -9.375 1.295 1 69.5 287 GLY B O 1
ATOM 6108 N N . THR B 1 288 ? 20.703 -7.992 1.437 1 70.25 288 THR B N 1
ATOM 6109 C CA . THR B 1 288 ? 21.188 -7.309 0.245 1 70.25 288 THR B CA 1
ATOM 6110 C C . THR B 1 288 ? 21.938 -6.035 0.623 1 70.25 288 THR B C 1
ATOM 6112 O O . THR B 1 288 ? 22.078 -5.121 -0.194 1 70.25 288 THR B O 1
ATOM 6115 N N . ALA B 1 289 ? 22.5 -5.965 1.869 1 63.47 289 ALA B N 1
ATOM 6116 C CA . ALA B 1 289 ? 23.25 -4.793 2.324 1 63.47 289 ALA B CA 1
ATOM 6117 C C . ALA B 1 289 ? 24.406 -4.488 1.385 1 63.47 289 ALA B C 1
ATOM 6119 O O . ALA B 1 289 ? 25.172 -5.387 1.014 1 63.47 289 ALA B O 1
ATOM 6120 N N . GLY B 1 290 ? 24.375 -3.238 0.79 1 62.25 290 GLY B N 1
ATOM 6121 C CA . GLY B 1 290 ? 25.453 -2.725 -0.028 1 62.25 290 GLY B CA 1
ATOM 6122 C C . GLY B 1 290 ? 25.203 -2.857 -1.517 1 62.25 290 GLY B C 1
ATOM 6123 O O . GLY B 1 290 ? 25.891 -2.246 -2.33 1 62.25 290 GLY B O 1
ATOM 6124 N N . LYS B 1 291 ? 24.312 -3.688 -1.848 1 66.75 291 LYS B N 1
ATOM 6125 C CA . LYS B 1 291 ? 24.062 -3.912 -3.268 1 66.75 291 LYS B CA 1
ATOM 6126 C C . LYS B 1 291 ? 22.891 -3.062 -3.764 1 66.75 291 LYS B C 1
ATOM 6128 O O . LYS B 1 291 ? 21.781 -3.172 -3.25 1 66.75 291 LYS B O 1
ATOM 6133 N N . ASP B 1 292 ? 23.094 -2.266 -4.852 1 70.31 292 ASP B N 1
ATOM 6134 C CA . ASP B 1 292 ? 22.062 -1.486 -5.547 1 70.31 292 ASP B CA 1
ATOM 6135 C C . ASP B 1 292 ? 21.234 -0.664 -4.562 1 70.31 292 ASP B C 1
ATOM 6137 O O . ASP B 1 292 ? 20.016 -0.67 -4.621 1 70.31 292 ASP B O 1
ATOM 6141 N N . THR B 1 293 ? 21.922 -0.108 -3.656 1 73.44 293 THR B N 1
ATOM 6142 C CA . THR B 1 293 ? 21.234 0.605 -2.582 1 73.44 293 THR B CA 1
ATOM 6143 C C . THR B 1 293 ? 20.891 2.027 -3.014 1 73.44 293 THR B C 1
ATOM 6145 O O . THR B 1 293 ? 20.062 2.689 -2.385 1 73.44 293 THR B O 1
ATOM 6148 N N . LYS B 1 294 ? 21.453 2.279 -4.051 1 84.81 294 LYS B N 1
ATOM 6149 C CA . LYS B 1 294 ? 21.172 3.656 -4.457 1 84.81 294 LYS B CA 1
ATOM 6150 C C . LYS B 1 294 ? 20.031 3.715 -5.457 1 84.81 294 LYS B C 1
ATOM 6152 O O . LYS B 1 294 ? 19.906 2.84 -6.316 1 84.81 294 LYS B O 1
ATOM 6157 N N . GLY B 1 295 ? 19.094 4.625 -5.234 1 93.94 295 GLY B N 1
ATOM 6158 C CA . GLY B 1 295 ? 18.016 4.855 -6.191 1 93.94 295 GLY B CA 1
ATOM 6159 C C . GLY B 1 295 ? 16.75 4.098 -5.855 1 93.94 295 GLY B C 1
ATOM 6160 O O . GLY B 1 295 ? 16.375 3.98 -4.684 1 93.94 295 GLY B O 1
ATOM 6161 N N . ILE B 1 296 ? 16.047 3.686 -6.965 1 97 296 ILE B N 1
ATOM 6162 C CA . ILE B 1 296 ? 14.719 3.139 -6.711 1 97 296 ILE B CA 1
ATOM 6163 C C . ILE B 1 296 ? 14.602 1.763 -7.363 1 97 296 ILE B C 1
ATOM 6165 O O . ILE B 1 296 ? 13.492 1.297 -7.641 1 97 296 ILE B O 1
ATOM 6169 N N . PHE B 1 297 ? 15.734 1.086 -7.633 1 96 297 PHE B N 1
ATOM 6170 C CA . PHE B 1 297 ? 15.711 -0.22 -8.281 1 96 297 PHE B CA 1
ATOM 6171 C C . PHE B 1 297 ? 15.43 -1.323 -7.27 1 96 297 PHE B C 1
ATOM 6173 O O . PHE B 1 297 ? 14.625 -2.223 -7.531 1 96 297 PHE B O 1
ATOM 6180 N N . ARG B 1 298 ? 16.156 -1.39 -6.172 1 95.06 298 ARG B N 1
ATOM 6181 C CA . ARG B 1 298 ? 15.953 -2.312 -5.059 1 95.06 298 ARG B CA 1
ATOM 6182 C C . ARG B 1 298 ? 15.484 -1.571 -3.811 1 95.06 298 ARG B C 1
ATOM 6184 O O . ARG B 1 298 ? 16.297 -0.937 -3.125 1 95.06 298 ARG B O 1
ATOM 6191 N N . VAL B 1 299 ? 14.188 -1.648 -3.555 1 97.19 299 VAL B N 1
ATOM 6192 C CA . VAL B 1 299 ? 13.578 -0.814 -2.523 1 97.19 299 VAL B CA 1
ATOM 6193 C C . VAL B 1 299 ? 12.594 -1.646 -1.699 1 97.19 299 VAL B C 1
ATOM 6195 O O . VAL B 1 299 ? 12.25 -2.766 -2.082 1 97.19 299 VAL B O 1
ATOM 6198 N N . HIS B 1 300 ? 12.156 -1.116 -0.588 1 97.44 300 HIS B N 1
ATOM 6199 C CA . HIS B 1 300 ? 11.281 -1.822 0.346 1 97.44 300 HIS B CA 1
ATOM 6200 C C . HIS B 1 300 ? 9.828 -1.788 -0.12 1 97.44 300 HIS B C 1
ATOM 6202 O O . HIS B 1 300 ? 9.023 -2.615 0.302 1 97.44 300 HIS B O 1
ATOM 6208 N N . GLN B 1 301 ? 9.523 -0.855 -0.957 1 98.31 301 GLN B N 1
ATOM 6209 C CA . GLN B 1 301 ? 8.164 -0.736 -1.474 1 98.31 301 GLN B CA 1
ATOM 6210 C C . GLN B 1 301 ? 8.172 -0.293 -2.934 1 98.31 301 GLN B C 1
ATOM 6212 O O . GLN B 1 301 ? 9.008 0.508 -3.344 1 98.31 301 GLN B O 1
ATOM 6217 N N . PHE B 1 302 ? 7.359 -0.786 -3.699 1 98.44 302 PHE B N 1
ATOM 6218 C CA . PHE B 1 302 ? 7.152 -0.406 -5.094 1 98.44 302 PHE B CA 1
ATOM 6219 C C . PHE B 1 302 ? 5.789 -0.874 -5.586 1 98.44 302 PHE B C 1
ATOM 6221 O O . PHE B 1 302 ? 5.105 -1.636 -4.898 1 98.44 302 PHE B O 1
ATOM 6228 N N . HIS B 1 303 ? 5.32 -0.393 -6.688 1 98.88 303 HIS B N 1
ATOM 6229 C CA . HIS B 1 303 ? 4.078 -0.865 -7.281 1 98.88 303 HIS B CA 1
ATOM 6230 C C . HIS B 1 303 ? 4.344 -1.9 -8.367 1 98.88 303 HIS B C 1
ATOM 6232 O O . HIS B 1 303 ? 5.383 -1.855 -9.031 1 98.88 303 HIS B O 1
ATOM 6238 N N . LYS B 1 304 ? 3.463 -2.816 -8.438 1 98.88 304 LYS B N 1
ATOM 6239 C CA . LYS B 1 304 ? 3.639 -3.893 -9.406 1 98.88 304 LYS B CA 1
ATOM 6240 C C . LYS B 1 304 ? 2.297 -4.359 -9.961 1 98.88 304 LYS B C 1
ATOM 6242 O O . LYS B 1 304 ? 1.31 -4.441 -9.227 1 98.88 304 LYS B O 1
ATOM 6247 N N . VAL B 1 305 ? 2.236 -4.562 -11.281 1 98.94 305 VAL B N 1
ATOM 6248 C CA . VAL B 1 305 ? 1.141 -5.258 -11.945 1 98.94 305 VAL B CA 1
ATOM 6249 C C . VAL B 1 305 ? 1.523 -6.719 -12.18 1 98.94 305 VAL B C 1
ATOM 6251 O O . VAL B 1 305 ? 2.553 -7.008 -12.797 1 98.94 305 VAL B O 1
ATOM 6254 N N . GLU B 1 306 ? 0.669 -7.645 -11.695 1 98.88 306 GLU B N 1
ATOM 6255 C CA . GLU B 1 306 ? 0.983 -9.07 -11.664 1 98.88 306 GLU B CA 1
ATOM 6256 C C . GLU B 1 306 ? -0.045 -9.875 -12.453 1 98.88 306 GLU B C 1
ATOM 6258 O O . GLU B 1 306 ? -1.251 -9.719 -12.258 1 98.88 306 GLU B O 1
ATOM 6263 N N . GLN B 1 307 ? 0.449 -10.672 -13.359 1 98.94 307 GLN B N 1
ATOM 6264 C CA . GLN B 1 307 ? -0.408 -11.664 -14 1 98.94 307 GLN B CA 1
ATOM 6265 C C . GLN B 1 307 ? -0.506 -12.93 -13.148 1 98.94 307 GLN B C 1
ATOM 6267 O O . GLN B 1 307 ? 0.491 -13.383 -12.586 1 98.94 307 GLN B O 1
ATOM 6272 N N . PHE B 1 308 ? -1.653 -13.492 -13.055 1 98.94 308 PHE B N 1
ATOM 6273 C CA . PHE B 1 308 ? -1.842 -14.758 -12.352 1 98.94 308 PHE B CA 1
ATOM 6274 C C . PHE B 1 308 ? -2.865 -15.625 -13.062 1 98.94 308 PHE B C 1
ATOM 6276 O O . PHE B 1 308 ? -3.961 -15.164 -13.398 1 98.94 308 PHE B O 1
ATOM 6283 N N . VAL B 1 309 ? -2.547 -16.891 -13.289 1 98.94 309 VAL B N 1
ATOM 6284 C CA . VAL B 1 309 ? -3.396 -17.797 -14.062 1 98.94 309 VAL B CA 1
ATOM 6285 C C . VAL B 1 309 ? -3.633 -19.078 -13.273 1 98.94 309 VAL B C 1
ATOM 6287 O O . VAL B 1 309 ? -2.688 -19.688 -12.758 1 98.94 309 VAL B O 1
ATOM 6290 N N . TYR B 1 310 ? -4.891 -19.438 -13.047 1 98.94 310 TYR B N 1
ATOM 6291 C CA . TYR B 1 310 ? -5.266 -20.812 -12.742 1 98.94 310 TYR B CA 1
ATOM 6292 C C . TYR B 1 310 ? -5.562 -21.594 -14.008 1 98.94 310 TYR B C 1
ATOM 6294 O O . TYR B 1 310 ? -6.453 -21.219 -14.781 1 98.94 310 TYR B O 1
ATOM 6302 N N . SER B 1 311 ? -4.875 -22.625 -14.219 1 98.75 311 SER B N 1
ATOM 6303 C CA . SER B 1 311 ? -5.051 -23.359 -15.469 1 98.75 311 SER B CA 1
ATOM 6304 C C . SER B 1 311 ? -5.246 -24.844 -15.219 1 98.75 311 SER B C 1
ATOM 6306 O O . SER B 1 311 ? -4.891 -25.344 -14.148 1 98.75 311 SER B O 1
ATOM 6308 N N . ARG B 1 312 ? -5.832 -25.484 -16.281 1 98.38 312 ARG B N 1
ATOM 6309 C CA . ARG B 1 312 ? -5.719 -26.938 -16.344 1 98.38 312 ARG B CA 1
ATOM 6310 C C . ARG B 1 312 ? -4.266 -27.375 -16.5 1 98.38 312 ARG B C 1
ATOM 6312 O O . ARG B 1 312 ? -3.488 -26.703 -17.188 1 98.38 312 ARG B O 1
ATOM 6319 N N . PRO B 1 313 ? -3.938 -28.484 -15.875 1 98.25 313 PRO B N 1
ATOM 6320 C CA . PRO B 1 313 ? -2.553 -28.953 -15.969 1 98.25 313 PRO B CA 1
ATOM 6321 C C . PRO B 1 313 ? -2.078 -29.078 -17.422 1 98.25 313 PRO B C 1
ATOM 6323 O O . PRO B 1 313 ? -0.95 -28.688 -17.734 1 98.25 313 PRO B O 1
ATOM 6326 N N . GLU B 1 314 ? -2.932 -29.516 -18.344 1 98 314 GLU B N 1
ATOM 6327 C CA . GLU B 1 314 ? -2.531 -29.797 -19.719 1 98 314 GLU B CA 1
ATOM 6328 C C . GLU B 1 314 ? -2.281 -28.516 -20.5 1 98 314 GLU B C 1
ATOM 6330 O O . GLU B 1 314 ? -1.66 -28.547 -21.562 1 98 314 GLU B O 1
ATOM 6335 N N . GLU B 1 315 ? -2.756 -27.344 -19.984 1 98.25 315 GLU B N 1
ATOM 6336 C CA . GLU B 1 315 ? -2.633 -26.078 -20.688 1 98.25 315 GLU B CA 1
ATOM 6337 C C . GLU B 1 315 ? -1.565 -25.188 -20.047 1 98.25 315 GLU B C 1
ATOM 6339 O O . GLU B 1 315 ? -1.259 -24.109 -20.562 1 98.25 315 GLU B O 1
ATOM 6344 N N . SER B 1 316 ? -1.004 -25.609 -19 1 98.5 316 SER B N 1
ATOM 6345 C CA . SER B 1 316 ? -0.204 -24.75 -18.141 1 98.5 316 SER B CA 1
ATOM 6346 C C . SER B 1 316 ? 1.073 -24.297 -18.844 1 98.5 316 SER B C 1
ATOM 6348 O O . SER B 1 316 ? 1.505 -23.156 -18.688 1 98.5 316 SER B O 1
ATOM 6350 N N . TRP B 1 317 ? 1.71 -25.141 -19.656 1 98.75 317 TRP B N 1
ATOM 6351 C CA . TRP B 1 317 ? 2.957 -24.781 -20.312 1 98.75 317 TRP B CA 1
ATOM 6352 C C . TRP B 1 317 ? 2.703 -23.812 -21.469 1 98.75 317 TRP B C 1
ATOM 6354 O O . TRP B 1 317 ? 3.531 -22.938 -21.75 1 98.75 317 TRP B O 1
ATOM 6364 N N . GLU B 1 318 ? 1.613 -23.984 -22.156 1 98.69 318 GLU B N 1
ATOM 6365 C CA . GLU B 1 318 ? 1.215 -23 -23.141 1 98.69 318 GLU B CA 1
ATOM 6366 C C . GLU B 1 318 ? 0.978 -21.641 -22.5 1 98.69 318 GLU B C 1
ATOM 6368 O O . GLU B 1 318 ? 1.382 -20.609 -23.047 1 98.69 318 GLU B O 1
ATOM 6373 N N . TRP B 1 319 ? 0.331 -21.625 -21.359 1 98.81 319 TRP B N 1
ATOM 6374 C CA . TRP B 1 319 ? 0.061 -20.375 -20.656 1 98.81 319 TRP B CA 1
ATOM 6375 C C . TRP B 1 319 ? 1.356 -19.734 -20.156 1 98.81 319 TRP B C 1
ATOM 6377 O O . TRP B 1 319 ? 1.47 -18.516 -20.109 1 98.81 319 TRP B O 1
ATOM 6387 N N . HIS B 1 320 ? 2.338 -20.562 -19.781 1 98.94 320 HIS B N 1
ATOM 6388 C CA . HIS B 1 320 ? 3.639 -20.031 -19.391 1 98.94 320 HIS B CA 1
ATOM 6389 C C . HIS B 1 320 ? 4.238 -19.172 -20.5 1 98.94 320 HIS B C 1
ATOM 6391 O O . HIS B 1 320 ? 4.719 -18.062 -20.25 1 98.94 320 HIS B O 1
ATOM 6397 N N . GLU B 1 321 ? 4.145 -19.672 -21.688 1 98.81 321 GLU B N 1
ATOM 6398 C CA . GLU B 1 321 ? 4.637 -18.922 -22.844 1 98.81 321 GLU B CA 1
ATOM 6399 C C . GLU B 1 321 ? 3.805 -17.656 -23.078 1 98.81 321 GLU B C 1
ATOM 6401 O O . GLU B 1 321 ? 4.348 -16.609 -23.422 1 98.81 321 GLU B O 1
ATOM 6406 N N . LYS B 1 322 ? 2.512 -17.734 -22.844 1 98.88 322 LYS B N 1
ATOM 6407 C CA . LYS B 1 322 ? 1.613 -16.609 -23.094 1 98.88 322 LYS B CA 1
ATOM 6408 C C . LYS B 1 322 ? 1.879 -15.469 -22.109 1 98.88 322 LYS B C 1
ATOM 6410 O O . LYS B 1 322 ? 1.901 -14.305 -22.5 1 98.88 322 LYS B O 1
ATOM 6415 N N . ILE B 1 323 ? 2.078 -15.773 -20.844 1 98.88 323 ILE B N 1
ATOM 6416 C CA . ILE B 1 323 ? 2.193 -14.719 -19.844 1 98.88 323 ILE B CA 1
ATOM 6417 C C . ILE B 1 323 ? 3.543 -14.016 -19.984 1 98.88 323 ILE B C 1
ATOM 6419 O O . ILE B 1 323 ? 3.646 -12.805 -19.781 1 98.88 323 ILE B O 1
ATOM 6423 N N . ILE B 1 324 ? 4.625 -14.773 -20.344 1 98.88 324 ILE B N 1
ATOM 6424 C CA . ILE B 1 324 ? 5.895 -14.102 -20.594 1 98.88 324 ILE B CA 1
ATOM 6425 C C . ILE B 1 324 ? 5.805 -13.266 -21.875 1 98.88 324 ILE B C 1
ATOM 6427 O O . ILE B 1 324 ? 6.398 -12.188 -21.953 1 98.88 324 ILE B O 1
ATOM 6431 N N . ALA B 1 325 ? 5.125 -13.773 -22.875 1 98.88 325 ALA B N 1
ATOM 6432 C CA . ALA B 1 325 ? 4.918 -13.023 -24.109 1 98.88 325 ALA B CA 1
ATOM 6433 C C . ALA B 1 325 ? 4.18 -11.711 -23.844 1 98.88 325 ALA B C 1
ATOM 6435 O O . ALA B 1 325 ? 4.477 -10.688 -24.453 1 98.88 325 ALA B O 1
ATOM 6436 N N . ASN B 1 326 ? 3.143 -11.758 -22.969 1 98.94 326 ASN B N 1
ATOM 6437 C CA . ASN B 1 326 ? 2.439 -10.547 -22.578 1 98.94 326 ASN B CA 1
ATOM 6438 C C . ASN B 1 326 ? 3.402 -9.492 -22.031 1 98.94 326 ASN B C 1
ATOM 6440 O O . ASN B 1 326 ? 3.318 -8.32 -22.391 1 98.94 326 ASN B O 1
ATOM 6444 N N . ALA B 1 327 ? 4.312 -9.93 -21.156 1 98.88 327 ALA B N 1
ATOM 6445 C CA . ALA B 1 327 ? 5.285 -9.023 -20.562 1 98.88 327 ALA B CA 1
ATOM 6446 C C . ALA B 1 327 ? 6.242 -8.477 -21.625 1 98.88 327 ALA B C 1
ATOM 6448 O O . ALA B 1 327 ? 6.59 -7.293 -21.609 1 98.88 327 ALA B O 1
ATOM 6449 N N . GLU B 1 328 ? 6.695 -9.344 -22.516 1 98.88 328 GLU B N 1
ATOM 6450 C CA . GLU B 1 328 ? 7.562 -8.906 -23.609 1 98.88 328 GLU B CA 1
ATOM 6451 C C . GLU B 1 328 ? 6.898 -7.809 -24.422 1 98.88 328 GLU B C 1
ATOM 6453 O O . GLU B 1 328 ? 7.535 -6.805 -24.766 1 98.88 328 GLU B O 1
ATOM 6458 N N . GLU B 1 329 ? 5.656 -8.008 -24.75 1 98.88 329 GLU B N 1
ATOM 6459 C CA . GLU B 1 329 ? 4.918 -7.027 -25.547 1 98.88 329 GLU B CA 1
ATOM 6460 C C . GLU B 1 329 ? 4.883 -5.668 -24.844 1 98.88 329 GLU B C 1
ATOM 6462 O O . GLU B 1 329 ? 5.008 -4.629 -25.5 1 98.88 329 GLU B O 1
ATOM 6467 N N . LEU B 1 330 ? 4.684 -5.66 -23.562 1 98.88 330 LEU B N 1
ATOM 6468 C CA . LEU B 1 330 ? 4.672 -4.418 -22.812 1 98.88 330 LEU B CA 1
ATOM 6469 C C . LEU B 1 330 ? 6.012 -3.697 -22.922 1 98.88 330 LEU B C 1
ATOM 6471 O O . LEU B 1 330 ? 6.055 -2.492 -23.188 1 98.88 330 LEU B O 1
ATOM 6475 N N . PHE B 1 331 ? 7.098 -4.41 -22.781 1 98.81 331 PHE B N 1
ATOM 6476 C CA . PHE B 1 331 ? 8.414 -3.783 -22.812 1 98.81 331 PHE B CA 1
ATOM 6477 C C . PHE B 1 331 ? 8.789 -3.391 -24.234 1 98.81 331 PHE B C 1
ATOM 6479 O O . PHE B 1 331 ? 9.531 -2.43 -24.453 1 98.81 331 PHE B O 1
ATOM 6486 N N . GLN B 1 332 ? 8.273 -4.152 -25.234 1 98.88 332 GLN B N 1
ATOM 6487 C CA . GLN B 1 332 ? 8.445 -3.756 -26.625 1 98.88 332 GLN B CA 1
ATOM 6488 C C . GLN B 1 332 ? 7.738 -2.436 -26.922 1 98.88 332 GLN B C 1
ATOM 6490 O O . GLN B 1 332 ? 8.305 -1.552 -27.562 1 98.88 332 GLN B O 1
ATOM 6495 N N . GLU B 1 333 ? 6.551 -2.287 -26.375 1 98.81 333 GLU B N 1
ATOM 6496 C CA . GLU B 1 333 ? 5.809 -1.042 -26.562 1 98.81 333 GLU B CA 1
ATOM 6497 C C . GLU B 1 333 ? 6.48 0.111 -25.828 1 98.81 333 GLU B C 1
ATOM 6499 O O . GLU B 1 333 ? 6.363 1.27 -26.234 1 98.81 333 GLU B O 1
ATOM 6504 N N . LEU B 1 334 ? 7.195 -0.19 -24.75 1 98.81 334 LEU B N 1
ATOM 6505 C CA . LEU B 1 334 ? 7.941 0.825 -24.016 1 98.81 334 LEU B CA 1
ATOM 6506 C C . LEU B 1 334 ? 9.273 1.122 -24.703 1 98.81 334 LEU B C 1
ATOM 6508 O O . LEU B 1 334 ? 10.008 2.014 -24.266 1 98.81 334 LEU B O 1
ATOM 6512 N N . GLU B 1 335 ? 9.57 0.332 -25.75 1 98.62 335 GLU B N 1
ATOM 6513 C CA . GLU B 1 335 ? 10.781 0.513 -26.547 1 98.62 335 GLU B CA 1
ATOM 6514 C C . GLU B 1 335 ? 12.031 0.383 -25.672 1 98.62 335 GLU B C 1
ATOM 6516 O O . GLU B 1 335 ? 12.938 1.219 -25.734 1 98.62 335 GLU B O 1
ATOM 6521 N N . ILE B 1 336 ? 12.055 -0.601 -24.844 1 98.81 336 ILE B N 1
ATOM 6522 C CA . ILE B 1 336 ? 13.188 -0.912 -23.984 1 98.81 336 ILE B CA 1
ATOM 6523 C C . ILE B 1 336 ? 13.852 -2.207 -24.453 1 98.81 336 ILE B C 1
ATOM 6525 O O . ILE B 1 336 ? 13.219 -3.266 -24.453 1 98.81 336 ILE B O 1
ATOM 6529 N N . PRO B 1 337 ? 15.109 -2.166 -24.875 1 98.81 337 PRO B N 1
ATOM 6530 C CA . PRO B 1 337 ? 15.797 -3.4 -25.266 1 98.81 337 PRO B CA 1
ATOM 6531 C C . PRO B 1 337 ? 15.922 -4.391 -24.109 1 98.81 337 PRO B C 1
ATOM 6533 O O . PRO B 1 337 ? 16.188 -3.99 -22.969 1 98.81 337 PRO B O 1
ATOM 6536 N N . TYR B 1 338 ? 15.688 -5.652 -24.422 1 98.81 338 TYR B N 1
ATOM 6537 C CA . TYR B 1 338 ? 15.734 -6.648 -23.359 1 98.81 338 TYR B CA 1
ATOM 6538 C C . TYR B 1 338 ? 16.172 -8.008 -23.891 1 98.81 338 TYR B C 1
ATOM 6540 O O . TYR B 1 338 ? 16.281 -8.195 -25.094 1 98.81 338 TYR B O 1
ATOM 6548 N N . ARG B 1 339 ? 16.516 -8.852 -22.984 1 98.75 339 ARG B N 1
ATOM 6549 C CA . ARG B 1 339 ? 16.703 -10.266 -23.281 1 98.75 339 ARG B CA 1
ATOM 6550 C C . ARG B 1 339 ? 15.844 -11.133 -22.359 1 98.75 339 ARG B C 1
ATOM 6552 O O . ARG B 1 339 ? 15.547 -10.742 -21.234 1 98.75 339 ARG B O 1
ATOM 6559 N N . VAL B 1 340 ? 15.344 -12.227 -22.875 1 98.81 340 VAL B N 1
ATOM 6560 C CA . VAL B 1 340 ? 14.648 -13.227 -22.078 1 98.81 340 VAL B CA 1
ATOM 6561 C C . VAL B 1 340 ? 15.633 -14.312 -21.641 1 98.81 340 VAL B C 1
ATOM 6563 O O . VAL B 1 340 ? 16.391 -14.844 -22.453 1 98.81 340 VAL B O 1
ATOM 6566 N N . VAL B 1 341 ? 15.617 -14.594 -20.406 1 98.62 341 VAL B N 1
ATOM 6567 C CA . VAL B 1 341 ? 16.578 -15.531 -19.828 1 98.62 341 VAL B CA 1
ATOM 6568 C C . VAL B 1 341 ? 15.828 -16.719 -19.234 1 98.62 341 VAL B C 1
ATOM 6570 O O . VAL B 1 341 ? 14.836 -16.547 -18.516 1 98.62 341 VAL B O 1
ATOM 6573 N N . ASN B 1 342 ? 16.219 -17.938 -19.609 1 98.69 342 ASN B N 1
ATOM 6574 C CA . ASN B 1 342 ? 15.773 -19.156 -18.938 1 98.69 342 ASN B CA 1
ATOM 6575 C C . ASN B 1 342 ? 16.562 -19.406 -17.672 1 98.69 342 ASN B C 1
ATOM 6577 O O . ASN B 1 342 ? 17.766 -19.656 -17.719 1 98.69 342 ASN B O 1
ATOM 6581 N N . ILE B 1 343 ? 15.953 -19.375 -16.578 1 98.62 343 ILE B N 1
ATOM 6582 C CA . ILE B 1 343 ? 16.609 -19.422 -15.289 1 98.62 343 ILE B CA 1
ATOM 6583 C C . ILE B 1 343 ? 17.094 -20.859 -15.016 1 98.62 343 ILE B C 1
ATOM 6585 O O . ILE B 1 343 ? 16.344 -21.812 -15.227 1 98.62 343 ILE B O 1
ATOM 6589 N N . CYS B 1 344 ? 18.281 -21 -14.547 1 98.25 344 CYS B N 1
ATOM 6590 C CA . CYS B 1 344 ? 18.859 -22.312 -14.336 1 98.25 344 CYS B CA 1
ATOM 6591 C C . CYS B 1 344 ? 18.484 -22.859 -12.969 1 98.25 344 CYS B C 1
ATOM 6593 O O . CYS B 1 344 ? 17.891 -22.156 -12.156 1 98.25 344 CYS B O 1
ATOM 6595 N N . THR B 1 345 ? 18.844 -24.078 -12.727 1 97.5 345 THR B N 1
ATOM 6596 C CA . THR B 1 345 ? 18.422 -24.812 -11.547 1 97.5 345 THR B CA 1
ATOM 6597 C C . THR B 1 345 ? 18.906 -24.125 -10.273 1 97.5 345 THR B C 1
ATOM 6599 O O . THR B 1 345 ? 18.172 -24.047 -9.281 1 97.5 345 THR B O 1
ATOM 6602 N N . GLY B 1 346 ? 20.109 -23.547 -10.312 1 96 346 GLY B N 1
ATOM 6603 C CA . GLY B 1 346 ? 20.688 -22.938 -9.125 1 96 346 GLY B CA 1
ATOM 6604 C C . GLY B 1 346 ? 20.031 -21.625 -8.75 1 96 346 GLY B C 1
ATOM 6605 O O . GLY B 1 346 ? 20.188 -21.141 -7.625 1 96 346 GLY B O 1
ATOM 6606 N N . ASP B 1 347 ? 19.25 -21.078 -9.664 1 96.19 347 ASP B N 1
ATOM 6607 C CA . ASP B 1 347 ? 18.625 -19.781 -9.461 1 96.19 347 ASP B CA 1
ATOM 6608 C C . ASP B 1 347 ? 17.109 -19.875 -9.539 1 96.19 347 ASP B C 1
ATOM 6610 O O . ASP B 1 347 ? 16.406 -18.859 -9.469 1 96.19 347 ASP B O 1
ATOM 6614 N N . LEU B 1 348 ? 16.547 -20.984 -9.648 1 96.25 348 LEU B N 1
ATOM 6615 C CA . LEU B 1 348 ? 15.141 -21.188 -9.969 1 96.25 348 LEU B CA 1
ATOM 6616 C C . LEU B 1 348 ? 14.266 -21.016 -8.734 1 96.25 348 LEU B C 1
ATOM 6618 O O . LEU B 1 348 ? 13.109 -20.594 -8.836 1 96.25 348 LEU B O 1
ATOM 6622 N N . GLY B 1 349 ? 14.773 -21.234 -7.578 1 92.06 349 GLY B N 1
ATOM 6623 C CA . GLY B 1 349 ? 13.984 -21.25 -6.359 1 92.06 349 GLY B CA 1
ATOM 6624 C C . GLY B 1 349 ? 13.18 -22.531 -6.188 1 92.06 349 GLY B C 1
ATOM 6625 O O . GLY B 1 349 ? 13.289 -23.453 -6.996 1 92.06 349 GLY B O 1
ATOM 6626 N N . TYR B 1 350 ? 12.273 -22.578 -5.18 1 94.5 350 TYR B N 1
ATOM 6627 C CA . TYR B 1 350 ? 11.602 -23.812 -4.777 1 94.5 350 TYR B CA 1
ATOM 6628 C C . TYR B 1 350 ? 10.242 -23.938 -5.453 1 94.5 350 TYR B C 1
ATOM 6630 O O . TYR B 1 350 ? 9.758 -25.047 -5.676 1 94.5 350 TYR B O 1
ATOM 6638 N N . VAL B 1 351 ? 9.648 -22.859 -5.809 1 97.06 351 VAL B N 1
ATOM 6639 C CA . VAL B 1 351 ? 8.227 -22.859 -6.152 1 97.06 351 VAL B CA 1
ATOM 6640 C C . VAL B 1 351 ? 8.062 -23.172 -7.641 1 97.06 351 VAL B C 1
ATOM 6642 O O . VAL B 1 351 ? 7.23 -24 -8.023 1 97.06 351 VAL B O 1
ATOM 6645 N N . ALA B 1 352 ? 8.867 -22.578 -8.484 1 98.06 352 ALA B N 1
ATOM 6646 C CA . ALA B 1 352 ? 8.711 -22.641 -9.938 1 98.06 352 ALA B CA 1
ATOM 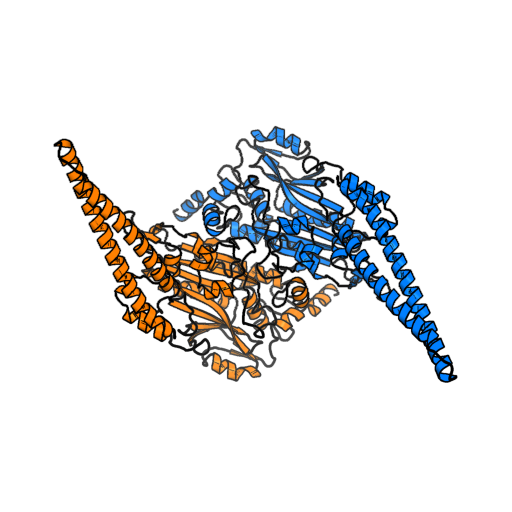6647 C C . ALA B 1 352 ? 9.258 -23.953 -10.492 1 98.06 352 ALA B C 1
ATOM 6649 O O . ALA B 1 352 ? 10.305 -24.422 -10.055 1 98.06 352 ALA B O 1
ATOM 6650 N N . ALA B 1 353 ? 8.516 -24.547 -11.398 1 98.56 353 ALA B N 1
ATOM 6651 C CA . ALA B 1 353 ? 9.031 -25.656 -12.203 1 98.56 353 ALA B CA 1
ATOM 6652 C C . ALA B 1 353 ? 9.922 -25.141 -13.328 1 98.56 353 ALA B C 1
ATOM 6654 O O . ALA B 1 353 ? 10.875 -25.812 -13.734 1 98.56 353 ALA B O 1
ATOM 6655 N N . LYS B 1 354 ? 9.609 -24.031 -13.797 1 98.81 354 LYS B N 1
ATOM 6656 C CA . LYS B 1 354 ? 10.352 -23.297 -14.812 1 98.81 354 LYS B CA 1
ATOM 6657 C C . LYS B 1 354 ? 10.078 -21.797 -14.695 1 98.81 354 LYS B C 1
ATOM 6659 O O . LYS B 1 354 ? 8.977 -21.375 -14.328 1 98.81 354 LYS B O 1
ATOM 6664 N N . LYS B 1 355 ? 11.078 -20.984 -15 1 98.69 355 LYS B N 1
ATOM 6665 C CA . LYS B 1 355 ? 10.992 -19.547 -14.852 1 98.69 355 LYS B CA 1
ATOM 6666 C C . LYS B 1 355 ? 11.734 -18.828 -15.977 1 98.69 355 LYS B C 1
ATOM 6668 O O . LYS B 1 355 ? 12.828 -19.234 -16.375 1 98.69 355 LYS B O 1
ATOM 6673 N N . TYR B 1 356 ? 11.086 -17.828 -16.562 1 98.81 356 TYR B N 1
ATOM 6674 C CA . TYR B 1 356 ? 11.719 -16.875 -17.469 1 98.81 356 TYR B CA 1
ATOM 6675 C C . TYR B 1 356 ? 11.852 -15.5 -16.797 1 98.81 356 TYR B C 1
ATOM 6677 O O . TYR B 1 356 ? 10.945 -15.062 -16.094 1 98.81 356 TYR B O 1
ATOM 6685 N N . ASP B 1 357 ? 12.938 -14.891 -17.031 1 98.81 357 ASP B N 1
ATOM 6686 C CA . ASP B 1 357 ? 13.07 -13.484 -16.672 1 98.81 357 ASP B CA 1
ATOM 6687 C C . ASP B 1 357 ? 13.234 -12.609 -17.922 1 98.81 357 ASP B C 1
ATOM 6689 O O . ASP B 1 357 ? 13.789 -13.055 -18.922 1 98.81 357 ASP B O 1
ATOM 6693 N N . ILE B 1 358 ? 12.68 -11.469 -17.875 1 98.88 358 ILE B N 1
ATOM 6694 C CA . ILE B 1 358 ? 13.086 -10.406 -18.797 1 98.88 358 ILE B CA 1
ATOM 6695 C C . ILE B 1 358 ? 14.117 -9.508 -18.125 1 98.88 358 ILE B C 1
ATOM 6697 O O . ILE B 1 358 ? 13.891 -9.008 -17.031 1 98.88 358 ILE B O 1
ATOM 6701 N N . GLU B 1 359 ? 15.219 -9.406 -18.734 1 98.81 359 GLU B N 1
ATOM 6702 C CA . GLU B 1 359 ? 16.25 -8.469 -18.281 1 98.81 359 GLU B CA 1
ATOM 6703 C C . GLU B 1 359 ? 16.391 -7.305 -19.266 1 98.81 359 GLU B C 1
ATOM 6705 O O . GLU B 1 359 ? 16.703 -7.508 -20.438 1 98.81 359 GLU B O 1
ATOM 6710 N N . ALA B 1 360 ? 16.156 -6.125 -18.797 1 98.81 360 ALA B N 1
ATOM 6711 C CA . ALA B 1 360 ? 16.219 -4.922 -19.625 1 98.81 360 ALA B CA 1
ATOM 6712 C C . ALA B 1 360 ? 17.641 -4.352 -19.641 1 98.81 360 ALA B C 1
ATOM 6714 O O . ALA B 1 360 ? 18.344 -4.402 -18.641 1 98.81 360 ALA B O 1
ATOM 6715 N N . TRP B 1 361 ? 18.016 -3.863 -20.781 1 98.62 361 TRP B N 1
ATOM 6716 C CA . TRP B 1 361 ? 19.281 -3.146 -20.891 1 98.62 361 TRP B CA 1
ATOM 6717 C C . TRP B 1 361 ? 19.219 -1.821 -20.125 1 98.62 361 TRP B C 1
ATOM 6719 O O . TRP B 1 361 ? 18.312 -1.009 -20.359 1 98.62 361 TRP B O 1
ATOM 6729 N N . MET B 1 362 ? 20.078 -1.656 -19.219 1 98.25 362 MET B N 1
ATOM 6730 C CA . MET B 1 362 ? 20.25 -0.384 -18.516 1 98.25 362 MET B CA 1
ATOM 6731 C C . MET B 1 362 ? 21.422 0.397 -19.094 1 98.25 362 MET B C 1
ATOM 6733 O O . MET B 1 362 ? 22.578 0.179 -18.703 1 98.25 362 MET B O 1
ATOM 6737 N N . ALA B 1 363 ? 21.125 1.354 -19.875 1 98.19 363 ALA B N 1
ATOM 6738 C CA . ALA B 1 363 ? 22.125 2.043 -20.672 1 98.19 363 ALA B CA 1
ATOM 6739 C C . ALA B 1 363 ? 23.125 2.783 -19.797 1 98.19 363 ALA B C 1
ATOM 6741 O O . ALA B 1 363 ? 24.297 2.887 -20.141 1 98.19 363 ALA B O 1
ATOM 6742 N N . GLY B 1 364 ? 22.656 3.354 -18.703 1 97.19 364 GLY B N 1
ATOM 6743 C CA . GLY B 1 364 ? 23.547 4.039 -17.781 1 97.19 364 GLY B CA 1
ATOM 6744 C C . GLY B 1 364 ? 24.453 3.096 -17.016 1 97.19 364 GLY B C 1
ATOM 6745 O O . GLY B 1 364 ? 25.625 3.418 -16.75 1 97.19 364 GLY B O 1
ATOM 6746 N N . GLN B 1 365 ? 23.969 1.959 -16.703 1 96.62 365 GLN B N 1
ATOM 6747 C CA . GLN B 1 365 ? 24.688 0.973 -15.906 1 96.62 365 GLN B CA 1
ATOM 6748 C C . GLN B 1 365 ? 25.547 0.077 -16.781 1 96.62 365 GLN B C 1
ATOM 6750 O O . GLN B 1 365 ? 26.516 -0.522 -16.312 1 96.62 365 GLN B O 1
ATOM 6755 N N . GLY B 1 366 ? 25.25 -0.065 -18.016 1 97.38 366 GLY B N 1
ATOM 6756 C CA . GLY B 1 366 ? 25.984 -0.924 -18.922 1 97.38 366 GLY B CA 1
ATOM 6757 C C . GLY B 1 366 ? 25.781 -2.402 -18.641 1 97.38 366 GLY B C 1
ATOM 6758 O O . GLY B 1 366 ? 26.734 -3.191 -18.75 1 97.38 366 GLY B O 1
ATOM 6759 N N . LYS B 1 367 ? 24.609 -2.771 -18.266 1 97.31 367 LYS B N 1
ATOM 6760 C CA . LYS B 1 367 ? 24.328 -4.18 -18 1 97.31 367 LYS B CA 1
ATOM 6761 C C . LYS B 1 367 ? 22.844 -4.477 -18.078 1 97.31 367 LYS B C 1
ATOM 6763 O O . LYS B 1 367 ? 22.016 -3.557 -18.031 1 97.31 367 LYS B O 1
ATOM 6768 N N . PHE B 1 368 ? 22.516 -5.715 -18.297 1 98 368 PHE B N 1
ATOM 6769 C CA . PHE B 1 368 ? 21.141 -6.18 -18.25 1 98 368 PHE B CA 1
ATOM 6770 C C . PHE B 1 368 ? 20.688 -6.422 -16.812 1 98 368 PHE B C 1
ATOM 6772 O O . PHE B 1 368 ? 21.453 -6.965 -16.016 1 98 368 PHE B O 1
ATOM 6779 N N . ARG B 1 369 ? 19.469 -5.969 -16.469 1 97.56 369 ARG B N 1
ATOM 6780 C CA . ARG B 1 369 ? 18.906 -6.164 -15.141 1 97.56 369 ARG B CA 1
ATOM 6781 C C . ARG B 1 369 ? 17.516 -6.758 -15.219 1 97.56 369 ARG B C 1
ATOM 6783 O O . ARG B 1 369 ? 16.719 -6.391 -16.094 1 97.56 369 ARG B O 1
ATOM 6790 N N . GLU B 1 370 ? 17.203 -7.605 -14.273 1 98 370 GLU B N 1
ATOM 6791 C CA . GLU B 1 370 ? 15.914 -8.273 -14.234 1 98 370 GLU B CA 1
ATOM 6792 C C . GLU B 1 370 ? 14.789 -7.285 -13.945 1 98 370 GLU B C 1
ATOM 6794 O O . GLU B 1 370 ? 14.836 -6.547 -12.961 1 98 370 GLU B O 1
ATOM 6799 N N . VAL B 1 371 ? 13.742 -7.309 -14.805 1 98.62 371 VAL B N 1
ATOM 6800 C CA . VAL B 1 371 ? 12.602 -6.422 -14.602 1 98.62 371 VAL B CA 1
ATOM 6801 C C . VAL B 1 371 ? 11.312 -7.238 -14.555 1 98.62 371 VAL B C 1
ATOM 6803 O O . VAL B 1 371 ? 10.273 -6.746 -14.109 1 98.62 371 VAL B O 1
ATOM 6806 N N . VAL B 1 372 ? 11.328 -8.469 -15 1 98.75 372 VAL B N 1
ATOM 6807 C CA . VAL B 1 372 ? 10.164 -9.352 -15.016 1 98.75 372 VAL B CA 1
ATOM 6808 C C . VAL B 1 372 ? 10.586 -10.766 -14.648 1 98.75 372 VAL B C 1
ATOM 6810 O O . VAL B 1 372 ? 11.664 -11.227 -15.039 1 98.75 372 VAL B O 1
ATOM 6813 N N . SER B 1 373 ? 9.758 -11.414 -13.906 1 98.56 373 SER B N 1
ATOM 6814 C CA . SER B 1 373 ? 9.867 -12.852 -13.68 1 98.56 373 SER B CA 1
ATOM 6815 C C . SER B 1 373 ? 8.547 -13.555 -13.945 1 98.56 373 SER B C 1
ATOM 6817 O O . SER B 1 373 ? 7.488 -13.102 -13.5 1 98.56 373 SER B O 1
ATOM 6819 N N . ALA B 1 374 ? 8.547 -14.609 -14.719 1 98.81 374 ALA B N 1
ATOM 6820 C CA . ALA B 1 374 ? 7.375 -15.406 -15.055 1 98.81 374 ALA B CA 1
ATOM 6821 C C . ALA B 1 374 ? 7.594 -16.875 -14.703 1 98.81 374 ALA B C 1
ATOM 6823 O O . ALA B 1 374 ? 8.57 -17.484 -15.148 1 98.81 374 ALA B O 1
ATOM 6824 N N . SER B 1 375 ? 6.672 -17.453 -13.969 1 98.81 375 SER B N 1
ATOM 6825 C CA . SER B 1 375 ? 6.887 -18.812 -13.469 1 98.81 375 SER B CA 1
ATOM 6826 C C . SER B 1 375 ? 5.672 -19.688 -13.711 1 98.81 375 SER B C 1
ATOM 6828 O O . SER B 1 375 ? 4.531 -19.219 -13.641 1 98.81 375 SER B O 1
ATOM 6830 N N . ASN B 1 376 ? 5.922 -20.906 -14.055 1 98.88 376 ASN B N 1
ATOM 6831 C CA . ASN B 1 376 ? 4.949 -21.984 -13.93 1 98.88 376 ASN B CA 1
ATOM 6832 C C . ASN B 1 376 ? 5.184 -22.812 -12.672 1 98.88 376 ASN B C 1
ATOM 6834 O O . ASN B 1 376 ? 6.227 -23.453 -12.523 1 98.88 376 ASN B O 1
ATOM 6838 N N . CYS B 1 377 ? 4.203 -22.797 -11.797 1 98.75 377 CYS B N 1
ATOM 6839 C CA . CYS B 1 377 ? 4.379 -23.453 -10.5 1 98.75 377 CYS B CA 1
ATOM 6840 C C . CYS B 1 377 ? 3.676 -24.797 -10.469 1 98.75 377 CYS B C 1
ATOM 6842 O O . CYS B 1 377 ? 3.592 -25.438 -9.414 1 98.75 377 CYS B O 1
ATOM 6844 N N . THR B 1 378 ? 3.123 -25.219 -11.641 1 98.56 378 THR B N 1
ATOM 6845 C CA . THR B 1 378 ? 2.365 -26.453 -11.719 1 98.56 378 THR B CA 1
ATOM 6846 C C . THR B 1 378 ? 1.363 -26.547 -10.57 1 98.56 378 THR B C 1
ATOM 6848 O O . THR B 1 378 ? 0.57 -25.641 -10.352 1 98.56 378 THR B O 1
ATOM 6851 N N . ASP B 1 379 ? 1.302 -27.656 -9.875 1 98.44 379 ASP B N 1
ATOM 6852 C CA . ASP B 1 379 ? 0.293 -27.75 -8.828 1 98.44 379 ASP B CA 1
ATOM 6853 C C . ASP B 1 379 ? 0.912 -27.531 -7.449 1 98.44 379 ASP B C 1
ATOM 6855 O O . ASP B 1 379 ? 0.293 -27.844 -6.43 1 98.44 379 ASP B O 1
ATOM 6859 N N . TRP B 1 380 ? 2.188 -27.031 -7.383 1 98.25 380 TRP B N 1
ATOM 6860 C CA . TRP B 1 380 ? 2.934 -26.875 -6.141 1 98.25 380 TRP B CA 1
ATOM 6861 C C . TRP B 1 380 ? 2.195 -25.953 -5.172 1 98.25 380 TRP B C 1
ATOM 6863 O O . TRP B 1 380 ? 1.943 -26.328 -4.023 1 98.25 380 TRP B O 1
ATOM 6873 N N . GLN B 1 381 ? 1.771 -24.781 -5.625 1 98.44 381 GLN B N 1
ATOM 6874 C CA . GLN B 1 381 ? 1.011 -23.844 -4.801 1 98.44 381 GLN B CA 1
ATOM 6875 C C . GLN B 1 381 ? -0.412 -24.344 -4.57 1 98.44 381 GLN B C 1
ATOM 6877 O O . GLN B 1 381 ? -0.948 -24.234 -3.467 1 98.44 381 GLN B O 1
ATOM 6882 N N . ALA B 1 382 ? -0.982 -24.859 -5.633 1 98.69 382 ALA B N 1
ATOM 6883 C CA . ALA B 1 382 ? -2.373 -25.312 -5.574 1 98.69 382 ALA B CA 1
ATOM 6884 C C . ALA B 1 382 ? -2.561 -26.391 -4.523 1 98.69 382 ALA B C 1
ATOM 6886 O O . ALA B 1 382 ? -3.578 -26.422 -3.83 1 98.69 382 ALA B O 1
ATOM 6887 N N . ARG B 1 383 ? -1.643 -27.328 -4.406 1 98 383 ARG B N 1
ATOM 6888 C CA . ARG B 1 383 ? -1.714 -28.375 -3.4 1 98 383 ARG B CA 1
ATOM 6889 C C . ARG B 1 383 ? -1.648 -27.797 -1.991 1 98 383 ARG B C 1
ATOM 6891 O O . ARG B 1 383 ? -2.391 -28.219 -1.104 1 98 383 ARG B O 1
ATOM 6898 N N . ARG B 1 384 ? -0.778 -26.875 -1.829 1 97.81 384 ARG B N 1
ATOM 6899 C CA . ARG B 1 384 ? -0.583 -26.266 -0.521 1 97.81 384 ARG B CA 1
ATOM 6900 C C . ARG B 1 384 ? -1.804 -25.438 -0.118 1 97.81 384 ARG B C 1
ATOM 6902 O O . ARG B 1 384 ? -2.125 -25.344 1.068 1 97.81 384 ARG B O 1
ATOM 6909 N N . LEU B 1 385 ? -2.514 -24.859 -1.103 1 98.62 385 LEU B N 1
ATOM 6910 C CA . LEU B 1 385 ? -3.672 -24.016 -0.844 1 98.62 385 LEU B CA 1
ATOM 6911 C C . LEU B 1 385 ? -4.969 -24.766 -1.121 1 98.62 385 LEU B C 1
ATOM 6913 O O . LEU B 1 385 ? -6.059 -24.203 -0.989 1 98.62 385 LEU B O 1
ATOM 6917 N N . ASN B 1 386 ? -4.867 -26 -1.508 1 98.31 386 ASN B N 1
ATOM 6918 C CA . ASN B 1 386 ? -5.992 -26.906 -1.73 1 98.31 386 ASN B CA 1
ATOM 6919 C C . ASN B 1 386 ? -6.953 -26.359 -2.779 1 98.31 386 ASN B C 1
ATOM 6921 O O . ASN B 1 386 ? -8.156 -26.234 -2.523 1 98.31 386 ASN B O 1
ATOM 6925 N N . ILE B 1 387 ? -6.445 -25.984 -3.887 1 98.81 387 ILE B N 1
ATOM 6926 C CA . ILE B 1 387 ? -7.242 -25.469 -4.992 1 98.81 387 ILE B CA 1
ATOM 6927 C C . ILE B 1 387 ? -7.391 -26.531 -6.07 1 98.81 387 ILE B C 1
ATOM 6929 O O . ILE B 1 387 ? -6.406 -26.922 -6.703 1 98.81 387 ILE B O 1
ATOM 6933 N N . ARG B 1 388 ? -8.594 -26.969 -6.328 1 98.69 388 ARG B N 1
ATOM 6934 C CA . ARG B 1 388 ? -8.875 -28.062 -7.25 1 98.69 388 ARG B CA 1
ATOM 6935 C C . ARG B 1 388 ? -9.945 -27.672 -8.258 1 98.69 388 ARG B C 1
ATOM 6937 O O . ARG B 1 388 ? -10.477 -26.562 -8.211 1 98.69 388 ARG B O 1
ATOM 6944 N N . PHE B 1 389 ? -10.094 -28.484 -9.273 1 98.5 389 PHE B N 1
ATOM 6945 C CA . PHE B 1 389 ? -11.18 -28.312 -10.234 1 98.5 389 PHE B CA 1
ATOM 6946 C C . PHE B 1 389 ? -11.719 -29.672 -10.695 1 98.5 389 PHE B C 1
ATOM 6948 O O . PHE B 1 389 ? -11.078 -30.703 -10.477 1 98.5 389 PHE B O 1
ATOM 6955 N N . ARG B 1 390 ? -12.906 -29.609 -11.141 1 97.69 390 ARG B N 1
ATOM 6956 C CA . ARG B 1 390 ? -13.5 -30.781 -11.797 1 97.69 390 ARG B CA 1
ATOM 6957 C C . ARG B 1 390 ? -14.414 -30.359 -12.945 1 97.69 390 ARG B C 1
ATOM 6959 O O . ARG B 1 390 ? -14.969 -29.25 -12.93 1 97.69 390 ARG B O 1
ATOM 6966 N N . ASP B 1 391 ? -14.523 -31.203 -13.891 1 94.88 391 ASP B N 1
ATOM 6967 C CA . ASP B 1 391 ? -15.375 -30.922 -15.039 1 94.88 391 ASP B CA 1
ATOM 6968 C C . ASP B 1 391 ? -16.828 -31.344 -14.758 1 94.88 391 ASP B C 1
ATOM 6970 O O . ASP B 1 391 ? -17.766 -30.656 -15.18 1 94.88 391 ASP B O 1
ATOM 6974 N N . LYS B 1 392 ? -16.906 -32.469 -14.156 1 93.56 392 LYS B N 1
ATOM 6975 C CA . LYS B 1 392 ? -18.219 -33 -13.75 1 93.56 392 LYS B CA 1
ATOM 6976 C C . LYS B 1 392 ? -18.25 -33.312 -12.258 1 93.56 392 LYS B C 1
ATOM 6978 O O . LYS B 1 392 ? -17.234 -33.719 -11.68 1 93.56 392 LYS B O 1
ATOM 6983 N N . THR B 1 393 ? -19.344 -33.25 -11.734 1 89.5 393 THR B N 1
ATOM 6984 C CA . THR B 1 393 ? -19.531 -33.344 -10.289 1 89.5 393 THR B CA 1
ATOM 6985 C C . THR B 1 393 ? -19.094 -34.719 -9.789 1 89.5 393 THR B C 1
ATOM 6987 O O . THR B 1 393 ? -18.656 -34.844 -8.641 1 89.5 393 THR B O 1
ATOM 6990 N N . HIS B 1 394 ? -19.219 -35.688 -10.602 1 91.81 394 HIS B N 1
ATOM 6991 C CA . HIS B 1 394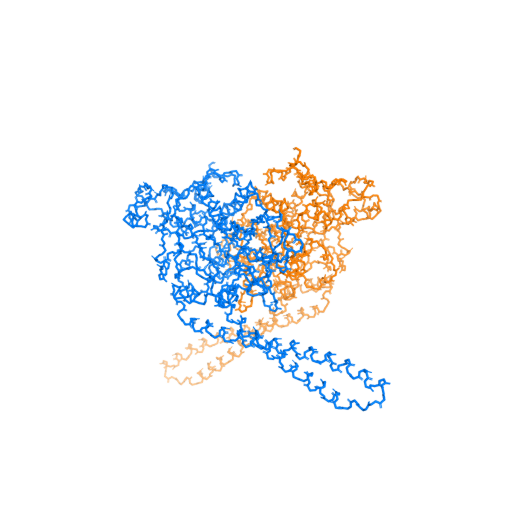 ? -18.953 -37.062 -10.141 1 91.81 394 HIS B CA 1
ATOM 6992 C C . HIS B 1 394 ? -17.469 -37.406 -10.289 1 91.81 394 HIS B C 1
ATOM 6994 O O . HIS B 1 394 ? -17.031 -38.438 -9.766 1 91.81 394 HIS B O 1
ATOM 7000 N N . GLU B 1 395 ? -16.766 -36.562 -10.867 1 92.62 395 GLU B N 1
ATOM 7001 C CA . GLU B 1 395 ? -15.344 -36.844 -11.094 1 92.62 395 GLU B CA 1
ATOM 7002 C C . GLU B 1 395 ? -14.516 -36.469 -9.875 1 92.62 395 GLU B C 1
ATOM 7004 O O . GLU B 1 395 ? -14.891 -35.562 -9.109 1 92.62 395 GLU B O 1
ATOM 7009 N N . LYS B 1 396 ? -13.461 -37.188 -9.727 1 94.62 396 LYS B N 1
ATOM 7010 C CA . LYS B 1 396 ? -12.5 -36.812 -8.688 1 94.62 396 LYS B CA 1
ATOM 7011 C C . LYS B 1 396 ? -11.82 -35.5 -9 1 94.62 396 LYS B C 1
ATOM 7013 O O . LYS B 1 396 ? -11.32 -35.281 -10.109 1 94.62 396 LYS B O 1
ATOM 7018 N N . PRO B 1 397 ? -11.773 -34.594 -8.062 1 97.06 397 PRO B N 1
ATOM 7019 C CA . PRO B 1 397 ? -11.133 -33.281 -8.305 1 97.06 397 PRO B CA 1
ATOM 7020 C C . PRO B 1 397 ? -9.625 -33.406 -8.531 1 97.06 397 PRO B C 1
ATOM 7022 O O . PRO B 1 397 ? -8.969 -34.25 -7.902 1 97.06 397 PRO B O 1
ATOM 7025 N N . LYS B 1 398 ? -9.133 -32.594 -9.43 1 97.25 398 LYS B N 1
ATOM 7026 C CA . LYS B 1 398 ? -7.703 -32.469 -9.703 1 97.25 398 LYS B CA 1
ATOM 7027 C C . LYS B 1 398 ? -7.191 -31.078 -9.32 1 97.25 398 LYS B C 1
ATOM 7029 O O . LYS B 1 398 ? -7.961 -30.109 -9.273 1 97.25 398 LYS B O 1
ATOM 7034 N N . PHE B 1 399 ? -5.965 -31.062 -9.031 1 98.56 399 PHE B N 1
ATOM 7035 C CA . PHE B 1 399 ? -5.387 -29.781 -8.68 1 98.56 399 PHE B CA 1
ATOM 7036 C C . PHE B 1 399 ? -5.141 -28.938 -9.922 1 98.56 399 PHE B C 1
ATOM 7038 O O . PHE B 1 399 ? -4.723 -29.453 -10.961 1 98.56 399 PHE B O 1
ATOM 7045 N N . VAL B 1 400 ? -5.383 -27.625 -9.852 1 98.81 400 VAL B N 1
ATOM 7046 C CA . VAL B 1 400 ? -5.039 -26.703 -10.922 1 98.81 400 VAL B CA 1
ATOM 7047 C C . VAL B 1 400 ? -3.535 -26.438 -10.922 1 98.81 400 VAL B C 1
ATOM 7049 O O . VAL B 1 400 ? -2.84 -26.797 -9.969 1 98.81 400 VAL B O 1
ATOM 7052 N N . HIS B 1 401 ? -3.053 -25.938 -12.023 1 98.88 401 HIS B N 1
ATOM 7053 C CA . HIS B 1 401 ? -1.738 -25.312 -12.047 1 98.88 401 HIS B CA 1
ATOM 7054 C C . HIS B 1 401 ? -1.847 -23.797 -11.828 1 98.88 401 HIS B C 1
ATOM 7056 O O . HIS B 1 401 ? -2.844 -23.188 -12.219 1 98.88 401 HIS B O 1
ATOM 7062 N N . THR B 1 402 ? -0.896 -23.234 -11.172 1 98.88 402 THR B N 1
ATOM 7063 C CA . THR B 1 402 ? -0.836 -21.797 -10.969 1 98.88 402 THR B CA 1
ATOM 7064 C C . THR B 1 402 ? 0.382 -21.203 -11.672 1 98.88 402 THR B C 1
ATOM 7066 O O . THR B 1 402 ? 1.456 -21.812 -11.688 1 98.88 402 THR B O 1
ATOM 7069 N N . LEU B 1 403 ? 0.187 -20.125 -12.375 1 98.88 403 LEU B N 1
ATOM 7070 C CA . LEU B 1 403 ? 1.243 -19.391 -13.062 1 98.88 403 LEU B CA 1
ATOM 7071 C C . LEU B 1 403 ? 1.221 -17.922 -12.68 1 98.88 403 LEU B C 1
ATOM 7073 O O . LEU B 1 403 ? 0.154 -17.359 -12.43 1 98.88 403 LEU B O 1
ATOM 7077 N N . ASN B 1 404 ? 2.354 -17.328 -12.602 1 98.81 404 ASN B N 1
ATOM 7078 C CA . ASN B 1 404 ? 2.471 -15.906 -12.305 1 98.81 404 ASN B CA 1
ATOM 7079 C C . ASN B 1 404 ? 3.543 -15.242 -13.164 1 98.81 404 ASN B C 1
ATOM 7081 O O . ASN B 1 404 ? 4.5 -15.891 -13.578 1 98.81 404 ASN B O 1
ATOM 7085 N N . SER B 1 405 ? 3.35 -13.969 -13.445 1 98.94 405 SER B N 1
ATOM 7086 C CA . SER B 1 405 ? 4.332 -13.156 -14.156 1 98.94 405 SER B CA 1
ATOM 7087 C C . SER B 1 405 ? 4.18 -11.68 -13.82 1 98.94 405 SER B C 1
ATOM 7089 O O . SER B 1 405 ? 3.066 -11.148 -13.828 1 98.94 405 SER B O 1
ATOM 7091 N N . THR B 1 406 ? 5.309 -11.086 -13.484 1 98.94 406 THR B N 1
ATOM 7092 C CA . THR B 1 406 ? 5.309 -9.625 -13.484 1 98.94 406 THR B CA 1
ATOM 7093 C C . THR B 1 406 ? 4.902 -9.078 -14.844 1 98.94 406 THR B C 1
ATOM 7095 O O . THR B 1 406 ? 5.418 -9.516 -15.875 1 98.94 406 THR B O 1
ATOM 7098 N N . ALA B 1 407 ? 3.852 -8.273 -14.859 1 98.88 407 ALA B N 1
ATOM 7099 C CA . ALA B 1 407 ? 3.629 -7.48 -16.062 1 98.88 407 ALA B CA 1
ATOM 7100 C C . ALA B 1 407 ? 4.551 -6.262 -16.094 1 98.88 407 ALA B C 1
ATOM 7102 O O . ALA B 1 407 ? 5.309 -6.078 -17.047 1 98.88 407 ALA B O 1
ATOM 7103 N N . ILE B 1 408 ? 4.465 -5.535 -14.992 1 98.81 408 ILE B N 1
ATOM 7104 C CA . ILE B 1 408 ? 5.348 -4.387 -14.844 1 98.81 408 ILE B CA 1
ATOM 7105 C C . ILE B 1 408 ? 5.562 -4.086 -13.367 1 98.81 408 ILE B C 1
ATOM 7107 O O . ILE B 1 408 ? 4.598 -3.943 -12.609 1 98.81 408 ILE B O 1
ATOM 7111 N N . ALA B 1 409 ? 6.785 -4.082 -12.922 1 98.75 409 ALA B N 1
ATOM 7112 C CA . ALA B 1 409 ? 7.16 -3.395 -11.688 1 98.75 409 ALA B CA 1
ATOM 7113 C C . ALA B 1 409 ? 7.551 -1.945 -11.961 1 98.75 409 ALA B C 1
ATOM 7115 O O . ALA B 1 409 ? 8.555 -1.68 -12.625 1 98.75 409 ALA B O 1
ATOM 7116 N N . THR B 1 410 ? 6.816 -1.019 -11.445 1 98.69 410 THR B N 1
ATOM 7117 C CA . THR B 1 410 ? 6.887 0.348 -11.953 1 98.69 410 THR B CA 1
ATOM 7118 C C . THR B 1 410 ? 8.25 0.97 -11.641 1 98.69 410 THR B C 1
ATOM 7120 O O . THR B 1 410 ? 8.797 1.709 -12.461 1 98.69 410 THR B O 1
ATOM 7123 N N . SER B 1 411 ? 8.82 0.72 -10.445 1 98.25 411 SER B N 1
ATOM 7124 C CA . SER B 1 411 ? 10.117 1.307 -10.109 1 98.25 411 SER B CA 1
ATOM 7125 C C . SER B 1 411 ? 11.195 0.853 -11.086 1 98.25 411 SER B C 1
ATOM 7127 O O . SER B 1 411 ? 11.953 1.674 -11.602 1 98.25 411 SER B O 1
ATOM 7129 N N . ARG B 1 412 ? 11.266 -0.422 -11.375 1 98.44 412 ARG B N 1
ATOM 7130 C CA . ARG B 1 412 ? 12.266 -0.947 -12.297 1 98.44 412 ARG B CA 1
ATOM 7131 C C . ARG B 1 412 ? 12.016 -0.449 -13.719 1 98.44 412 ARG B C 1
ATOM 7133 O O . ARG B 1 412 ? 12.953 -0.164 -14.461 1 98.44 412 ARG B O 1
ATOM 7140 N N . ALA B 1 413 ? 10.75 -0.363 -14.102 1 98.88 413 ALA B N 1
ATOM 7141 C CA . ALA B 1 413 ? 10.406 0.164 -15.422 1 98.88 413 ALA B CA 1
ATOM 7142 C C . ALA B 1 413 ? 10.812 1.631 -15.547 1 98.88 413 ALA B C 1
ATOM 7144 O O . ALA B 1 413 ? 11.305 2.059 -16.594 1 98.88 413 ALA B O 1
ATOM 7145 N N . ILE B 1 414 ? 10.555 2.416 -14.492 1 98.88 414 ILE B N 1
ATOM 7146 C CA . ILE B 1 414 ? 10.945 3.822 -14.484 1 98.88 414 ILE B CA 1
ATOM 7147 C C . ILE B 1 414 ? 12.461 3.938 -14.656 1 98.88 414 ILE B C 1
ATOM 7149 O O . ILE B 1 414 ? 12.938 4.754 -15.445 1 98.88 414 ILE B O 1
ATOM 7153 N N . VAL B 1 415 ? 13.219 3.113 -13.93 1 98.56 415 VAL B N 1
ATOM 7154 C CA . VAL B 1 415 ? 14.672 3.109 -14.047 1 98.56 415 VAL B CA 1
ATOM 7155 C C . VAL B 1 415 ? 15.07 2.828 -15.492 1 98.56 415 VAL B C 1
ATOM 7157 O O . VAL B 1 415 ? 15.922 3.525 -16.062 1 98.56 415 VAL B O 1
ATOM 7160 N N . ALA B 1 416 ? 14.453 1.812 -16.094 1 98.81 416 ALA B N 1
ATOM 7161 C CA . ALA B 1 416 ? 14.75 1.454 -17.484 1 98.81 416 ALA B CA 1
ATOM 7162 C C . ALA B 1 416 ? 14.422 2.605 -18.422 1 98.81 416 ALA B C 1
ATOM 7164 O O . ALA B 1 416 ? 15.195 2.9 -19.344 1 98.81 416 ALA B O 1
ATOM 7165 N N . ILE B 1 417 ? 13.32 3.264 -18.234 1 98.88 417 ILE B N 1
ATOM 7166 C CA . ILE B 1 417 ? 12.891 4.379 -19.078 1 98.88 417 ILE B CA 1
ATOM 7167 C C . ILE B 1 417 ? 13.867 5.543 -18.922 1 98.88 417 ILE B C 1
ATOM 7169 O O . ILE B 1 417 ? 14.312 6.121 -19.922 1 98.88 417 ILE B O 1
ATOM 7173 N N . LEU B 1 418 ? 14.234 5.883 -17.688 1 98.75 418 LEU B N 1
ATOM 7174 C CA . LEU B 1 418 ? 15.133 7.004 -17.422 1 98.75 418 LEU B CA 1
ATOM 7175 C C . LEU B 1 418 ? 16.484 6.781 -18.078 1 98.75 418 LEU B C 1
ATOM 7177 O O . LEU B 1 418 ? 17.109 7.73 -18.562 1 98.75 418 LEU B O 1
ATOM 7181 N N . GLU B 1 419 ? 16.953 5.566 -18.125 1 98.25 419 GLU B N 1
ATOM 7182 C CA . GLU B 1 419 ? 18.297 5.316 -18.625 1 98.25 419 GLU B CA 1
ATOM 7183 C C . GLU B 1 419 ? 18.297 5.121 -20.141 1 98.25 419 GLU B C 1
ATOM 7185 O O . GLU B 1 419 ? 19.266 5.461 -20.812 1 98.25 419 GLU B O 1
ATOM 7190 N N . ASN B 1 420 ? 17.188 4.598 -20.672 1 98.44 420 ASN B N 1
ATOM 7191 C CA . ASN B 1 420 ? 17.188 4.27 -22.094 1 98.44 420 ASN B CA 1
ATOM 7192 C C . ASN B 1 420 ? 16.641 5.426 -22.922 1 98.44 420 ASN B C 1
ATOM 7194 O O . ASN B 1 420 ? 16.969 5.547 -24.109 1 98.44 420 ASN B O 1
ATOM 7198 N N . HIS B 1 421 ? 15.867 6.324 -22.359 1 98.56 421 HIS B N 1
ATOM 7199 C CA . HIS B 1 421 ? 15.164 7.312 -23.172 1 98.56 421 HIS B CA 1
ATOM 7200 C C . HIS B 1 421 ? 15.617 8.727 -22.844 1 98.56 421 HIS B C 1
ATOM 7202 O O . HIS B 1 421 ? 14.93 9.695 -23.156 1 98.56 421 HIS B O 1
ATOM 7208 N N . GLN B 1 422 ? 16.75 8.836 -22.156 1 98.44 422 GLN B N 1
ATOM 7209 C CA . GLN B 1 422 ? 17.312 10.148 -21.844 1 98.44 422 GLN B CA 1
ATOM 7210 C C . GLN B 1 422 ? 18.094 10.703 -23.031 1 98.44 422 GLN B C 1
ATOM 7212 O O . GLN B 1 422 ? 18.594 9.945 -23.859 1 98.44 422 GLN B O 1
ATOM 7217 N N . THR B 1 423 ? 18.203 12.016 -23.156 1 97.31 423 THR B N 1
ATOM 7218 C CA . THR B 1 423 ? 19.125 12.703 -24.062 1 97.31 423 THR B CA 1
ATOM 7219 C C . THR B 1 423 ? 20.359 13.188 -23.328 1 97.31 423 THR B C 1
ATOM 7221 O O . THR B 1 423 ? 20.422 13.117 -22.094 1 97.31 423 THR B O 1
ATOM 7224 N N . GLU B 1 424 ? 21.281 13.617 -24.094 1 96.12 424 GLU B N 1
ATOM 7225 C CA . GLU B 1 424 ? 22.516 14.117 -23.5 1 96.12 424 GLU B CA 1
ATOM 7226 C C . GLU B 1 424 ? 22.25 15.281 -22.562 1 96.12 424 GLU B C 1
ATOM 7228 O O . GLU B 1 424 ? 22.938 15.445 -21.547 1 96.12 424 GLU B O 1
ATOM 7233 N N . GLU B 1 425 ? 21.203 16.047 -22.891 1 95.69 425 GLU B N 1
ATOM 7234 C CA . GLU B 1 425 ? 20.859 17.219 -22.094 1 95.69 425 GLU B CA 1
ATOM 7235 C C . GLU B 1 425 ? 20.062 16.828 -20.859 1 95.69 425 GLU B C 1
ATOM 7237 O O . GLU B 1 425 ? 19.812 17.672 -19.984 1 95.69 425 GLU B O 1
ATOM 7242 N N . GLY B 1 426 ? 19.625 15.617 -20.766 1 96.75 426 GLY B N 1
ATOM 7243 C CA . GLY B 1 426 ? 18.922 15.156 -19.578 1 96.75 426 GLY B CA 1
ATOM 7244 C C . GLY B 1 426 ? 17.422 15.125 -19.75 1 96.75 426 GLY B C 1
ATOM 7245 O O . GLY B 1 426 ? 16.672 14.938 -18.781 1 96.75 426 GLY B O 1
ATOM 7246 N N . VAL B 1 427 ? 16.969 15.336 -20.984 1 98.31 427 VAL B N 1
ATOM 7247 C CA . VAL B 1 427 ? 15.555 15.219 -21.297 1 98.31 427 VAL B CA 1
ATOM 7248 C C . VAL B 1 427 ? 15.18 13.75 -21.469 1 98.31 427 VAL B C 1
ATOM 7250 O O . VAL B 1 427 ? 15.922 12.977 -22.078 1 98.31 427 VAL B O 1
ATOM 7253 N N . VAL B 1 428 ? 14.109 13.328 -20.875 1 98.81 428 VAL B N 1
ATOM 7254 C CA . VAL B 1 428 ? 13.617 11.969 -21.047 1 98.81 428 VAL B CA 1
ATOM 7255 C C . VAL B 1 428 ? 12.461 11.961 -22.031 1 98.81 428 VAL B C 1
ATOM 7257 O O . VAL B 1 428 ? 11.375 12.477 -21.75 1 98.81 428 VAL B O 1
ATOM 7260 N N . LYS B 1 429 ? 12.656 11.352 -23.172 1 98.69 429 LYS B N 1
ATOM 7261 C CA . LYS B 1 429 ? 11.617 11.203 -24.188 1 98.69 429 LYS B CA 1
ATOM 7262 C C . LYS B 1 429 ? 10.773 9.961 -23.922 1 98.69 429 LYS B C 1
ATOM 7264 O O . LYS B 1 429 ? 11.258 8.836 -24.078 1 98.69 429 LYS B O 1
ATOM 7269 N N . LEU B 1 430 ? 9.523 10.133 -23.625 1 98.81 430 LEU B N 1
ATOM 7270 C CA . LEU B 1 430 ? 8.688 9 -23.25 1 98.81 430 LEU B CA 1
ATOM 7271 C C . LEU B 1 430 ? 8.219 8.242 -24.5 1 98.81 430 LEU B C 1
ATOM 7273 O O . LEU B 1 430 ? 7.918 8.859 -25.516 1 98.81 430 LEU B O 1
ATOM 7277 N N . PRO B 1 431 ? 8.172 6.902 -24.391 1 98.56 431 PRO B N 1
ATOM 7278 C CA . PRO B 1 431 ? 7.586 6.121 -25.484 1 98.56 431 PRO B CA 1
ATOM 7279 C C . PRO B 1 431 ? 6.156 6.551 -25.812 1 98.56 431 PRO B C 1
ATOM 7281 O O . PRO B 1 431 ? 5.383 6.871 -24.906 1 98.56 431 PRO B O 1
ATOM 7284 N N . LYS B 1 432 ? 5.793 6.438 -27.062 1 98.44 432 LYS B N 1
ATOM 7285 C CA . LYS B 1 432 ? 4.488 6.879 -27.547 1 98.44 432 LYS B CA 1
ATOM 7286 C C . LYS B 1 432 ? 3.361 6.168 -26.797 1 98.44 432 LYS B C 1
ATOM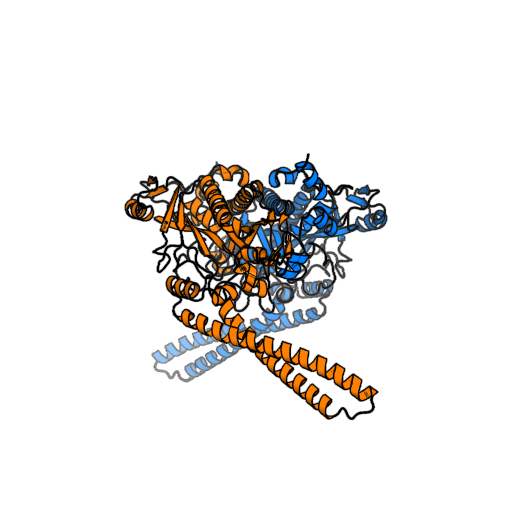 7288 O O . LYS B 1 432 ? 2.309 6.758 -26.547 1 98.44 432 LYS B O 1
ATOM 7293 N N . ALA B 1 433 ? 3.578 4.961 -26.438 1 98.56 433 ALA B N 1
ATOM 7294 C CA . ALA B 1 433 ? 2.564 4.137 -25.797 1 98.56 433 ALA B CA 1
ATOM 7295 C C . ALA B 1 433 ? 2.117 4.762 -24.469 1 98.56 433 ALA B C 1
ATOM 7297 O O . ALA B 1 433 ? 1.006 4.508 -24 1 98.56 433 ALA B O 1
ATOM 7298 N N . LEU B 1 434 ? 2.924 5.617 -23.891 1 98.69 434 LEU B N 1
ATOM 7299 C CA . LEU B 1 434 ? 2.645 6.148 -22.547 1 98.69 434 LEU B CA 1
ATOM 7300 C C . LEU B 1 434 ? 1.995 7.523 -22.641 1 98.69 434 LEU B C 1
ATOM 7302 O O . LEU B 1 434 ? 1.472 8.031 -21.641 1 98.69 434 LEU B O 1
ATOM 7306 N N . TRP B 1 435 ? 2.014 8.125 -23.844 1 98.62 435 TRP B N 1
ATOM 7307 C CA . TRP B 1 435 ? 1.612 9.523 -24 1 98.62 435 TRP B CA 1
ATOM 7308 C C . TRP B 1 435 ? 0.177 9.734 -23.531 1 98.62 435 TRP B C 1
ATOM 7310 O O . TRP B 1 435 ? -0.116 10.703 -22.828 1 98.62 435 TRP B O 1
ATOM 7320 N N . LYS B 1 436 ? -0.73 8.852 -23.875 1 97.31 436 LYS B N 1
ATOM 7321 C CA . LYS B 1 436 ? -2.139 9.039 -23.547 1 97.31 436 LYS B CA 1
ATOM 7322 C C . LYS B 1 436 ? -2.373 8.875 -22.047 1 97.31 436 LYS B C 1
ATOM 7324 O O . LYS B 1 436 ? -3.352 9.391 -21.5 1 97.31 436 LYS B O 1
ATOM 7329 N N . TYR B 1 437 ? -1.518 8.148 -21.422 1 98.19 437 TYR B N 1
ATOM 7330 C CA . TYR B 1 437 ? -1.695 7.895 -20 1 98.19 437 TYR B CA 1
ATOM 7331 C C . TYR B 1 437 ? -1.053 8.992 -19.156 1 98.19 437 TYR B C 1
ATOM 7333 O O . TYR B 1 437 ? -1.577 9.367 -18.109 1 98.19 437 TYR B O 1
ATOM 7341 N N . THR B 1 438 ? 0.106 9.531 -19.594 1 98.25 438 THR B N 1
ATOM 7342 C CA . THR B 1 438 ? 0.825 10.539 -18.812 1 98.25 438 THR B CA 1
ATOM 7343 C C . THR B 1 438 ? 0.274 11.938 -19.094 1 98.25 438 THR B C 1
ATOM 7345 O O . THR B 1 438 ? 0.229 12.781 -18.203 1 98.25 438 THR B O 1
ATOM 7348 N N . GLY B 1 439 ? -0.105 12.172 -20.344 1 97.06 439 GLY B N 1
ATOM 7349 C CA . GLY B 1 439 ? -0.51 13.508 -20.766 1 97.06 439 GLY B CA 1
ATOM 7350 C C . GLY B 1 439 ? 0.652 14.367 -21.219 1 97.06 439 GLY B C 1
ATOM 7351 O O . GLY B 1 439 ? 0.474 15.547 -21.531 1 97.06 439 GLY B O 1
ATOM 7352 N N . PHE B 1 440 ? 1.906 13.82 -21.25 1 97.62 440 PHE B N 1
ATOM 7353 C CA . PHE B 1 440 ? 3.08 14.523 -21.75 1 97.62 440 PHE B CA 1
ATOM 7354 C C . PHE B 1 440 ? 4.023 13.57 -22.469 1 97.62 440 PHE B C 1
ATOM 7356 O O . PHE B 1 440 ? 3.961 12.359 -22.266 1 97.62 440 PHE B O 1
ATOM 7363 N N . LYS B 1 441 ? 4.891 14.125 -23.328 1 98.25 441 LYS B N 1
ATOM 7364 C CA . LYS B 1 441 ? 5.703 13.336 -24.25 1 98.25 441 LYS B CA 1
ATOM 7365 C C . LYS B 1 441 ? 7.141 13.219 -23.75 1 98.25 441 LYS B C 1
ATOM 7367 O O . LYS B 1 441 ? 7.91 12.391 -24.234 1 98.25 441 LYS B O 1
ATOM 7372 N N . GLU B 1 442 ? 7.445 14.141 -22.844 1 98.56 442 GLU B N 1
ATOM 7373 C CA . GLU B 1 442 ? 8.812 14.148 -22.344 1 98.56 442 GLU B CA 1
ATOM 7374 C C . GLU B 1 442 ? 8.875 14.727 -20.922 1 98.56 442 GLU B C 1
ATOM 7376 O O . GLU B 1 442 ? 7.93 15.375 -20.469 1 98.56 442 GLU B O 1
ATOM 7381 N N . ILE B 1 443 ? 9.828 14.422 -20.188 1 98.56 443 ILE B N 1
ATOM 7382 C CA . ILE B 1 443 ? 10.117 14.992 -18.875 1 98.56 443 ILE B CA 1
ATOM 7383 C C . ILE B 1 443 ? 11.391 15.828 -18.938 1 98.56 443 ILE B C 1
ATOM 7385 O O . ILE B 1 443 ? 12.445 15.328 -19.328 1 98.56 443 ILE B O 1
ATOM 7389 N N . LEU B 1 444 ? 11.344 17.078 -18.594 1 97.88 444 LEU B N 1
ATOM 7390 C CA . LEU B 1 444 ? 12.461 18.016 -18.688 1 97.88 444 LEU B CA 1
ATOM 7391 C C . LEU B 1 444 ? 13.211 18.094 -17.359 1 97.88 444 LEU B C 1
ATOM 7393 O O . LEU B 1 444 ? 12.609 17.984 -16.297 1 97.88 444 LEU B O 1
ATOM 7397 N N . PRO B 1 445 ? 14.453 18.297 -17.438 1 96.69 445 PRO B N 1
ATOM 7398 C CA . PRO B 1 445 ? 15.195 18.625 -16.219 1 96.69 445 PRO B CA 1
ATOM 7399 C C . PRO B 1 445 ? 14.633 19.844 -15.5 1 96.69 445 PRO B C 1
ATOM 7401 O O . PRO B 1 445 ? 14.117 20.766 -16.141 1 96.69 445 PRO B O 1
ATOM 7404 N N . ALA B 1 446 ? 14.789 19.906 -14.164 1 92.25 446 ALA B N 1
ATOM 7405 C CA . ALA B 1 446 ? 14.227 20.969 -13.336 1 92.25 446 ALA B CA 1
ATOM 7406 C C . ALA B 1 446 ? 14.711 22.328 -13.797 1 92.25 446 ALA B C 1
ATOM 7408 O O . ALA B 1 446 ? 13.961 23.312 -13.773 1 92.25 446 ALA B O 1
ATOM 7409 N N . SER B 1 447 ? 15.914 22.422 -14.203 1 88.38 447 SER B N 1
ATOM 7410 C CA . SER B 1 447 ? 16.516 23.688 -14.625 1 88.38 447 SER B CA 1
ATOM 7411 C C . SER B 1 447 ? 15.859 24.219 -15.898 1 88.38 447 SER B C 1
ATOM 7413 O O . SER B 1 447 ? 15.859 25.422 -16.141 1 88.38 447 SER B O 1
ATOM 7415 N N . MET B 1 448 ? 15.328 23.328 -16.703 1 86.94 448 MET B N 1
ATOM 7416 C CA . MET B 1 448 ? 14.703 23.703 -17.969 1 86.94 448 MET B CA 1
ATOM 7417 C C . MET B 1 448 ? 13.234 24.078 -17.75 1 86.94 448 MET B C 1
ATOM 7419 O O . MET B 1 448 ? 12.633 24.734 -18.609 1 86.94 448 MET B O 1
ATOM 7423 N N . LYS B 1 449 ? 12.578 23.609 -16.719 1 81.31 449 LYS B N 1
ATOM 7424 C CA . LYS B 1 449 ? 11.188 23.938 -16.391 1 81.31 449 LYS B CA 1
ATOM 7425 C C . LYS B 1 449 ? 11.07 25.359 -15.844 1 81.31 449 LYS B C 1
ATOM 7427 O O . LYS B 1 449 ? 10.102 26.062 -16.141 1 81.31 449 LYS B O 1
ATOM 7432 N N . GLU B 1 450 ? 11.969 25.688 -14.93 1 64.69 450 GLU B N 1
ATOM 7433 C CA . GLU B 1 450 ? 12 27.016 -14.32 1 64.69 450 GLU B CA 1
ATOM 7434 C C . GLU B 1 450 ? 12.211 28.094 -15.367 1 64.69 450 GLU B C 1
ATOM 7436 O O . GLU B 1 450 ? 11.688 29.203 -15.242 1 64.69 450 GLU B O 1
ATOM 7441 N N . LYS B 1 451 ? 12.922 27.859 -16.422 1 52.75 451 LYS B N 1
ATOM 7442 C CA . LYS B 1 451 ? 13.172 28.875 -17.453 1 52.75 451 LYS B CA 1
ATOM 7443 C C . LYS B 1 451 ? 11.914 29.156 -18.266 1 52.75 451 LYS B C 1
ATOM 7445 O O . LYS B 1 451 ? 11.672 30.297 -18.672 1 52.75 451 LYS B O 1
ATOM 7450 N N . CYS B 1 452 ? 11.164 28.203 -18.547 1 44.62 452 CYS B N 1
ATOM 7451 C CA . CYS B 1 452 ? 10 28.422 -19.391 1 44.62 452 CYS B CA 1
ATOM 7452 C C . CYS B 1 452 ? 8.992 29.328 -18.703 1 44.62 452 CYS B C 1
ATOM 7454 O O . CYS B 1 452 ? 8.195 30 -19.359 1 44.62 452 CYS B O 1
ATOM 7456 N N . CYS B 1 453 ? 8.766 29.25 -17.406 1 42.88 453 CYS B N 1
ATOM 7457 C CA . CYS B 1 453 ? 7.793 30.109 -16.75 1 42.88 453 CYS B CA 1
ATOM 7458 C C . CYS B 1 453 ? 8.289 31.547 -16.719 1 42.88 453 CYS B C 1
ATOM 7460 O O . CYS B 1 453 ? 7.531 32.469 -16.406 1 42.88 453 CYS B O 1
ATOM 7462 N N . GLN B 1 454 ? 9.609 31.797 -16.688 1 36.47 454 GLN B N 1
ATOM 7463 C CA . GLN B 1 454 ? 10.102 33.156 -16.688 1 36.47 454 GLN B CA 1
ATOM 7464 C C . GLN B 1 454 ? 10.055 33.781 -18.094 1 36.47 454 GLN B C 1
ATOM 7466 O O . GLN B 1 454 ? 9.984 35 -18.25 1 36.47 454 GLN B O 1
ATOM 7471 N N . ASP B 1 455 ? 10.102 33.031 -19.125 1 32.66 455 ASP B N 1
ATOM 7472 C CA . ASP B 1 455 ? 10.016 33.688 -20.406 1 32.66 455 ASP B CA 1
ATOM 7473 C C . ASP B 1 455 ? 8.57 33.781 -20.891 1 32.66 455 ASP B C 1
ATOM 7475 O O . ASP B 1 455 ? 7.828 32.812 -20.812 1 32.66 455 ASP B O 1
#

Foldseek 3Di:
DDDLVCLQVPVVLQLVQCVLLVNNVCNVVSVVLNVLVVLLVVLVVVLVVLVVVLVVLVVVLVVCVVVVHDSVVSVVVSVVSVVSNVVSVVSSVVSVVVSVVSLLAFFDAADPPFARDAAQVPWAFDDWDFEFEAEPVLVVVLCVQCVVPHHYDYDPDAFAFVLVLCVQQVQKDQPVQCVVPRFQDIGGDDLLVLLLQLLQVLLVVLVVVVPAAEDAFDQKDFDLLVSLQAHPVCVVAWWDDDPPDRIIGAQDPSSRVLLVQFQHAAAQVCPKHKHKYKDKGATPCGPCPPPPRRANQDGGIFIFIKIKIWHALVCLVVVLVVVVVSLVVSVVLQNWIWTKTWHHSNHQHRQFSTKIFIWTQQRNVSHTHTWKMKGWRQQSSQVSRVYWYDNDPPDDTDTTTMIMMTSGGSRNVSSRQQRRQADPQSKGATRPSSCVSSVDGIRHGPVVVVVVVVD/DDDLVCLVVPVVLLLVQCVLLVNNVCNVVSVVLNVLVVLLVVLVVVLVVLVVVLVVLVVVLVVCVVVVHDSVVSVVVSVVSVVSNVVSVVSSVVSVVSSVVSLLAFFDAADPPFARDAAQVPWAFDDWDFEFEAEPVLVVVLCVQCVVPHHYDYDPDAFAFVLVLCVQQVQKDQPVQCVVPRFQDIGGDDLLVLLLQLLQVLLVVLVVVVPAAEDAFDQKDFDLLVSLQAHPVCVVAWWDDDPPDRIIGAQDPSSRVLLVQFQHAAAQVCPKHKHKYKDKGATPCPPCPPPPRRANQDGGIFIFIKIKIWHALVCLVVVLVVQVVSLVVSVVLQNWIWTKTWHHSNHQHRQFSTKIFIWTQQRNVSDTHTWKMKGWRRQSSQVSRVYWYDNDPPDDTDTTTMIMMTSGTSRNVSSRQQRRQADPQSKGATRPSSCVSSVDGIRHGPVVVVVVVVD

Solvent-accessible surface area (backbone atoms only — not comparable to full-atom values): 45463 Å² total; per-residue (Å²): 50,59,59,65,63,50,49,70,74,38,43,65,60,55,39,51,48,29,47,58,45,67,40,57,82,53,44,60,49,54,57,50,41,53,51,45,49,50,52,36,53,50,47,50,50,51,43,53,52,46,53,51,50,43,54,52,45,53,52,51,43,53,52,30,55,74,69,72,42,89,47,65,69,54,50,52,50,44,53,51,46,52,53,50,40,54,52,44,49,55,47,41,51,51,38,48,51,53,45,47,56,50,37,70,70,46,52,43,70,63,44,88,85,47,45,78,25,75,33,75,89,47,38,43,76,77,48,65,46,56,65,37,61,33,23,66,90,34,42,70,60,43,41,60,77,47,70,68,65,52,51,65,45,79,33,96,60,75,47,54,41,44,56,56,47,27,57,48,41,53,26,44,40,49,68,46,21,29,73,38,51,27,81,35,37,41,27,34,17,42,69,49,35,46,43,42,53,22,50,52,51,54,53,49,52,59,41,42,76,71,64,27,41,38,30,32,57,54,62,40,29,20,60,71,34,51,56,22,60,46,50,68,65,51,51,68,51,30,40,49,42,36,51,98,51,75,34,26,40,31,63,40,45,59,35,51,58,62,31,49,51,44,70,33,73,42,57,42,85,61,54,59,44,45,35,34,24,45,33,69,22,32,36,62,63,63,88,45,83,85,55,62,57,67,55,60,67,52,44,39,59,43,44,37,32,26,36,38,35,44,25,50,65,92,48,37,68,63,46,45,54,49,49,44,49,54,26,50,51,53,39,54,53,55,68,51,24,32,33,35,27,43,40,7,38,38,54,44,67,47,57,30,23,42,43,41,30,36,24,35,47,29,31,32,75,56,46,70,42,79,54,31,50,25,30,33,24,44,40,24,40,22,55,56,34,43,23,27,25,31,80,46,90,87,50,78,68,40,61,28,16,39,33,39,20,39,54,42,32,37,41,43,50,49,42,37,46,50,20,61,29,44,46,97,86,51,37,31,53,52,42,74,74,47,27,85,58,52,74,52,57,57,48,61,27,47,76,61,54,62,50,56,75,74,101,49,60,57,66,64,51,51,70,74,39,45,65,61,54,38,52,47,30,48,58,46,66,40,58,82,52,43,61,50,53,57,51,41,53,52,44,49,49,51,37,52,50,46,51,51,50,42,53,51,46,52,50,50,44,53,53,46,54,53,49,42,53,53,31,55,74,68,72,41,87,46,65,69,54,51,51,50,45,51,51,47,53,53,50,42,54,54,45,50,54,48,40,51,52,38,49,51,53,44,46,56,51,37,70,70,45,53,42,70,63,44,87,84,47,45,79,26,76,30,73,91,47,39,42,73,75,46,64,47,57,65,34,62,33,24,67,89,33,42,70,58,42,40,61,77,45,70,68,67,53,52,66,45,79,32,97,58,72,47,56,41,46,57,57,46,27,58,48,42,53,27,44,40,49,66,46,21,28,71,37,53,28,82,36,37,41,26,33,17,44,68,49,36,46,44,42,53,21,51,51,53,53,53,48,53,60,41,40,76,71,64,28,41,38,29,32,56,53,61,40,30,21,59,70,34,50,57,22,59,45,50,69,65,52,50,68,50,31,40,48,42,35,51,98,50,73,35,26,41,31,62,40,46,58,37,50,59,61,30,51,54,46,69,33,72,42,57,41,86,60,53,60,43,47,36,34,25,46,33,67,21,31,35,62,64,63,86,45,82,85,56,60,56,67,54,59,68,53,45,38,60,44,44,34,32,26,36,37,34,43,26,51,64,92,48,37,68,62,47,44,54,49,49,45,47,54,26,49,51,53,39,54,54,55,68,50,25,33,33,35,27,41,39,6,37,39,54,46,67,45,57,31,24,43,41,40,29,37,23,36,48,28,32,34,74,55,46,70,42,80,55,30,51,25,30,31,24,44,40,23,41,22,55,57,33,42,24,27,26,30,80,46,90,87,48,80,68,40,63,28,14,39,33,40,19,38,54,42,32,37,42,44,50,49,41,39,46,50,19,60,30,44,46,97,89,51,35,30,52,50,40,75,77,46,28,84,58,52,75,52,56,57,48,61,27,48,77,62,54,59,50,56,77,75,100